Protein 5MZ6 (pdb70)

Structure (mmCIF, N/CA/C/O backbone):
data_5MZ6
#
_entry.id   5MZ6
#
_cell.length_a   1.0
_cell.length_b   1.0
_cell.length_c   1.0
_cell.angle_alpha   90.00
_cell.angle_beta   90.00
_cell.angle_gamma   90.00
#
_symmetry.space_group_name_H-M   'P 1'
#
loop_
_entity.id
_entity.type
_entity.pdbx_description
1 polymer SEParase
2 polymer 'Interactor of FizzY protein'
#
loop_
_atom_site.group_PDB
_atom_site.id
_atom_site.type_symbol
_atom_site.label_atom_id
_atom_site.label_alt_id
_atom_site.label_comp_id
_atom_site.label_asym_id
_atom_site.label_entity_id
_atom_site.label_seq_id
_atom_site.pdbx_PDB_ins_code
_atom_site.Cartn_x
_atom_site.Cartn_y
_atom_site.Cartn_z
_atom_site.occupancy
_atom_site.B_iso_or_equiv
_atom_site.auth_seq_id
_atom_site.auth_comp_id
_atom_site.auth_asym_id
_atom_site.auth_atom_id
_atom_site.pdbx_PDB_model_num
ATOM 1 N N . HIS A 1 12 ? 137.149 184.040 126.823 1.00 147.60 12 HIS 1 N 1
ATOM 2 C CA . HIS A 1 12 ? 137.162 183.276 125.584 1.00 147.60 12 HIS 1 CA 1
ATOM 3 C C . HIS A 1 12 ? 135.763 182.691 125.371 1.00 147.60 12 HIS 1 C 1
ATOM 4 O O . HIS A 1 12 ? 135.583 181.498 125.128 1.00 147.60 12 HIS 1 O 1
ATOM 11 N N . ILE A 1 13 ? 134.768 183.564 125.503 1.00 144.42 13 ILE 1 N 1
ATOM 12 C CA . ILE A 1 13 ? 133.364 183.218 125.325 1.00 144.42 13 ILE 1 CA 1
ATOM 13 C C . ILE A 1 13 ? 133.042 183.336 123.837 1.00 144.42 13 ILE 1 C 1
ATOM 14 O O . ILE A 1 13 ? 132.050 182.778 123.353 1.00 144.42 13 ILE 1 O 1
ATOM 19 N N . GLU A 1 14 ? 133.926 184.022 123.098 1.00 151.68 14 GLU 1 N 1
ATOM 20 C CA . GLU A 1 14 ? 133.645 184.411 121.716 1.00 151.68 14 GLU 1 CA 1
ATOM 21 C C . GLU A 1 14 ? 133.530 183.206 120.787 1.00 151.68 14 GLU 1 C 1
ATOM 22 O O . GLU A 1 14 ? 132.850 183.274 119.757 1.00 151.68 14 GLU 1 O 1
ATOM 28 N N . LYS A 1 15 ? 134.176 182.096 121.129 1.00 145.84 15 LYS 1 N 1
ATOM 29 C CA . LYS A 1 15 ? 134.012 180.875 120.354 1.00 145.84 15 LYS 1 CA 1
ATOM 30 C C . LYS A 1 15 ? 133.279 179.766 121.092 1.00 145.84 15 LYS 1 C 1
ATOM 31 O O . LYS A 1 15 ? 132.674 178.918 120.435 1.00 145.84 15 LYS 1 O 1
ATOM 37 N N . LEU A 1 16 ? 133.310 179.749 122.429 1.00 143.99 16 LEU 1 N 1
ATOM 38 C CA . LEU A 1 16 ? 132.558 178.749 123.181 1.00 143.99 16 LEU 1 CA 1
ATOM 39 C C . LEU A 1 16 ? 131.055 178.944 123.068 1.00 143.99 16 LEU 1 C 1
ATOM 40 O O . LEU A 1 16 ? 130.319 177.954 123.015 1.00 143.99 16 LEU 1 O 1
ATOM 45 N N . ASP A 1 17 ? 130.584 180.194 123.039 1.00 149.19 17 ASP 1 N 1
ATOM 46 C CA . ASP A 1 17 ? 129.158 180.450 122.864 1.00 149.19 17 ASP 1 CA 1
ATOM 47 C C . ASP A 1 17 ? 128.713 180.089 121.452 1.00 149.19 17 ASP 1 C 1
ATOM 48 O O . ASP A 1 17 ? 127.561 179.698 121.237 1.00 149.19 17 ASP 1 O 1
ATOM 53 N N . GLU A 1 18 ? 129.617 180.201 120.481 1.00 148.53 18 GLU 1 N 1
ATOM 54 C CA . GLU A 1 18 ? 129.334 179.680 119.150 1.00 148.53 18 GLU 1 CA 1
ATOM 55 C C . GLU A 1 18 ? 129.342 178.159 119.157 1.00 148.53 18 GLU 1 C 1
ATOM 56 O O . GLU A 1 18 ? 128.512 177.514 118.505 1.00 148.53 18 GLU 1 O 1
ATOM 62 N N . LEU A 1 19 ? 130.264 177.565 119.914 1.00 144.16 19 LEU 1 N 1
ATOM 63 C CA . LEU A 1 19 ? 130.448 176.121 119.847 1.00 144.16 19 LEU 1 CA 1
ATOM 64 C C . LEU A 1 19 ? 129.380 175.385 120.645 1.00 144.16 19 LEU 1 C 1
ATOM 65 O O . LEU A 1 19 ? 128.981 174.277 120.275 1.00 144.16 19 LEU 1 O 1
ATOM 70 N N . ARG A 1 20 ? 128.891 175.985 121.738 1.00 141.49 20 ARG 1 N 1
ATOM 71 C CA . ARG A 1 20 ? 127.801 175.348 122.475 1.00 141.49 20 ARG 1 CA 1
ATOM 72 C C . ARG A 1 20 ? 126.510 175.398 121.674 1.00 141.49 20 ARG 1 C 1
ATOM 73 O O . ARG A 1 20 ? 125.650 174.523 121.813 1.00 141.49 20 ARG 1 O 1
ATOM 81 N N . LYS A 1 21 ? 126.358 176.420 120.831 1.00 141.35 21 LYS 1 N 1
ATOM 82 C CA . LYS A 1 21 ? 125.271 176.428 119.864 1.00 141.35 21 LYS 1 CA 1
ATOM 83 C C . LYS A 1 21 ? 125.537 175.414 118.758 1.00 141.35 21 LYS 1 C 1
ATOM 84 O O . LYS A 1 21 ? 124.599 174.881 118.154 1.00 141.35 21 LYS 1 O 1
ATOM 90 N N . ASN A 1 22 ? 126.810 175.112 118.499 1.00 140.88 22 ASN 1 N 1
ATOM 91 C CA . ASN A 1 22 ? 127.150 174.177 117.434 1.00 140.88 22 ASN 1 CA 1
ATOM 92 C C . ASN A 1 22 ? 127.056 172.735 117.924 1.00 140.88 22 ASN 1 C 1
ATOM 93 O O . ASN A 1 22 ? 126.647 171.840 117.177 1.00 140.88 22 ASN 1 O 1
ATOM 98 N N . VAL A 1 23 ? 127.445 172.490 119.180 1.00 136.45 23 VAL 1 N 1
ATOM 99 C CA . VAL A 1 23 ? 127.334 171.149 119.756 1.00 136.45 23 VAL 1 CA 1
ATOM 100 C C . VAL A 1 23 ? 125.873 170.775 119.961 1.00 136.45 23 VAL 1 C 1
ATOM 101 O O . VAL A 1 23 ? 125.461 169.648 119.656 1.00 136.45 23 VAL 1 O 1
ATOM 105 N N . SER A 1 24 ? 125.064 171.723 120.453 1.00 137.36 24 SER 1 N 1
ATOM 106 C CA . SER A 1 24 ? 123.659 171.446 120.742 1.00 137.36 24 SER 1 CA 1
ATOM 107 C C . SER A 1 24 ? 122.880 171.124 119.477 1.00 137.36 24 SER 1 C 1
ATOM 108 O O . SER A 1 24 ? 122.123 170.151 119.448 1.00 137.36 24 SER 1 O 1
ATOM 111 N N . CYS A 1 25 ? 123.102 171.890 118.405 1.00 139.91 25 CYS 1 N 1
ATOM 112 C CA . CYS A 1 25 ? 122.407 171.628 117.148 1.00 139.91 25 CYS 1 CA 1
ATOM 113 C C . CYS A 1 25 ? 122.917 170.358 116.479 1.00 139.91 25 CYS 1 C 1
ATOM 114 O O . CYS A 1 25 ? 122.258 169.809 115.590 1.00 139.91 25 CYS 1 O 1
ATOM 117 N N . THR A 1 26 ? 124.093 169.878 116.886 1.00 137.77 26 THR 1 N 1
ATOM 118 C CA . THR A 1 26 ? 124.536 168.562 116.444 1.00 137.77 26 THR 1 CA 1
ATOM 119 C C . THR A 1 26 ? 123.837 167.462 117.234 1.00 137.77 26 THR 1 C 1
ATOM 120 O O . THR A 1 26 ? 123.369 166.473 116.657 1.00 137.77 26 THR 1 O 1
ATOM 124 N N . VAL A 1 27 ? 123.733 167.632 118.553 1.00 132.29 27 VAL 1 N 1
ATOM 125 C CA . VAL A 1 27 ? 123.155 166.591 119.399 1.00 132.29 27 VAL 1 CA 1
ATOM 126 C C . VAL A 1 27 ? 121.639 166.536 119.231 1.00 132.29 27 VAL 1 C 1
ATOM 127 O O . VAL A 1 27 ? 121.070 165.460 119.018 1.00 132.29 27 VAL 1 O 1
ATOM 131 N N . ILE A 1 28 ? 120.962 167.691 119.279 1.00 134.37 28 ILE 1 N 1
ATOM 132 C CA . ILE A 1 28 ? 119.519 167.678 119.044 1.00 134.37 28 ILE 1 CA 1
ATOM 133 C C . ILE A 1 28 ? 119.223 167.493 117.568 1.00 134.37 28 ILE 1 C 1
ATOM 134 O O . ILE A 1 28 ? 118.084 167.198 117.198 1.00 134.37 28 ILE 1 O 1
ATOM 139 N N . GLY A 1 29 ? 120.217 167.687 116.709 1.00 133.74 29 GLY 1 N 1
ATOM 140 C CA . GLY A 1 29 ? 120.115 167.229 115.345 1.00 133.74 29 GLY 1 CA 1
ATOM 141 C C . GLY A 1 29 ? 120.114 165.719 115.353 1.00 133.74 29 GLY 1 C 1
ATOM 142 O O . GLY A 1 29 ? 119.274 165.092 114.708 1.00 133.74 29 GLY 1 O 1
ATOM 143 N N . PHE A 1 30 ? 121.041 165.133 116.116 1.00 129.63 30 PHE 1 N 1
ATOM 144 C CA . PHE A 1 30 ? 121.155 163.679 116.182 1.00 129.63 30 PHE 1 CA 1
ATOM 145 C C . PHE A 1 30 ? 120.008 163.056 116.967 1.00 129.63 30 PHE 1 C 1
ATOM 146 O O . PHE A 1 30 ? 119.458 162.028 116.556 1.00 129.63 30 PHE 1 O 1
ATOM 154 N N . ALA A 1 31 ? 119.643 163.653 118.106 1.00 136.92 31 ALA 1 N 1
ATOM 155 C CA . ALA A 1 31 ? 118.626 163.053 118.966 1.00 136.92 31 ALA 1 CA 1
ATOM 156 C C . ALA A 1 31 ? 117.244 163.130 118.331 1.00 136.92 31 ALA 1 C 1
ATOM 157 O O . ALA A 1 31 ? 116.342 162.374 118.699 1.00 136.92 31 ALA 1 O 1
ATOM 159 N N . GLU A 1 32 ? 117.051 164.059 117.394 1.00 136.25 32 GLU 1 N 1
ATOM 160 C CA . GLU A 1 32 ? 115.833 164.048 116.594 1.00 136.25 32 GLU 1 CA 1
ATOM 161 C C . GLU A 1 32 ? 115.989 163.111 115.402 1.00 136.25 32 GLU 1 C 1
ATOM 162 O O . GLU A 1 32 ? 115.010 162.526 114.925 1.00 136.25 32 GLU 1 O 1
ATOM 168 N N . GLN A 1 33 ? 117.226 162.949 114.917 1.00 131.28 33 GLN 1 N 1
ATOM 169 C CA . GLN A 1 33 ? 117.480 162.060 113.785 1.00 131.28 33 GLN 1 CA 1
ATOM 170 C C . GLN A 1 33 ? 117.236 160.607 114.150 1.00 131.28 33 GLN 1 C 1
ATOM 171 O O . GLN A 1 33 ? 116.520 159.892 113.439 1.00 131.28 33 GLN 1 O 1
ATOM 177 N N . THR A 1 34 ? 117.823 160.149 115.249 1.00 128.39 34 THR 1 N 1
ATOM 178 C CA . THR A 1 34 ? 117.591 158.784 115.691 1.00 128.39 34 THR 1 CA 1
ATOM 179 C C . THR A 1 34 ? 116.243 158.612 116.373 1.00 128.39 34 THR 1 C 1
ATOM 180 O O . THR A 1 34 ? 115.850 157.474 116.638 1.00 128.39 34 THR 1 O 1
ATOM 184 N N . ALA A 1 35 ? 115.527 159.703 116.662 1.00 125.36 35 ALA 1 N 1
ATOM 185 C CA . ALA A 1 35 ? 114.137 159.574 117.077 1.00 125.36 35 ALA 1 CA 1
ATOM 186 C C . ALA A 1 35 ? 113.258 159.170 115.907 1.00 125.36 35 ALA 1 C 1
ATOM 187 O O . ALA A 1 35 ? 112.248 158.483 116.094 1.00 125.36 35 ALA 1 O 1
ATOM 189 N N . GLU A 1 36 ? 113.625 159.594 114.697 1.00 123.70 36 GLU 1 N 1
ATOM 190 C CA . GLU A 1 36 ? 112.852 159.218 113.521 1.00 123.70 36 GLU 1 CA 1
ATOM 191 C C . GLU A 1 36 ? 113.089 157.760 113.162 1.00 123.70 36 GLU 1 C 1
ATOM 192 O O . GLU A 1 36 ? 112.212 157.101 112.592 1.00 123.70 36 GLU 1 O 1
ATOM 198 N N . LEU A 1 37 ? 114.271 157.238 113.491 1.00 123.68 37 LEU 1 N 1
ATOM 199 C CA . LEU A 1 37 ? 114.533 155.818 113.297 1.00 123.68 37 LEU 1 CA 1
ATOM 200 C C . LEU A 1 37 ? 113.771 154.964 114.298 1.00 123.68 37 LEU 1 C 1
ATOM 201 O O . LEU A 1 37 ? 113.293 153.878 113.956 1.00 123.68 37 LEU 1 O 1
ATOM 206 N N . GLN A 1 38 ? 113.649 155.430 115.540 1.00 121.43 38 GLN 1 N 1
ATOM 207 C CA . GLN A 1 38 ? 113.059 154.579 116.564 1.00 121.43 38 GLN 1 CA 1
ATOM 208 C C . GLN A 1 38 ? 111.546 154.752 116.627 1.00 121.43 38 GLN 1 C 1
ATOM 209 O O . GLN A 1 38 ? 110.876 154.092 117.429 1.00 121.43 38 GLN 1 O 1
ATOM 215 N N . GLN A 1 39 ? 110.989 155.628 115.787 1.00 121.50 39 GLN 1 N 1
ATOM 216 C CA . GLN A 1 39 ? 109.556 155.561 115.520 1.00 121.50 39 GLN 1 CA 1
ATOM 217 C C . GLN A 1 39 ? 109.293 154.846 114.203 1.00 121.50 39 GLN 1 C 1
ATOM 218 O O . GLN A 1 39 ? 108.150 154.484 113.903 1.00 121.50 39 GLN 1 O 1
ATOM 224 N N . GLU A 1 40 ? 110.338 154.650 113.398 1.00 120.46 40 GLU 1 N 1
ATOM 225 C CA . GLU A 1 40 ? 110.189 153.893 112.161 1.00 120.46 40 GLU 1 CA 1
ATOM 226 C C . GLU A 1 40 ? 110.076 152.404 112.452 1.00 120.46 40 GLU 1 C 1
ATOM 227 O O . GLU A 1 40 ? 109.293 151.691 111.818 1.00 120.46 40 GLU 1 O 1
ATOM 229 N N . ILE A 1 41 ? 110.858 151.918 113.416 1.00 120.57 41 ILE 1 N 1
ATOM 230 C CA . ILE A 1 41 ? 110.744 150.525 113.832 1.00 120.57 41 ILE 1 CA 1
ATOM 231 C C . ILE A 1 41 ? 109.506 150.323 114.696 1.00 120.57 41 ILE 1 C 1
ATOM 232 O O . ILE A 1 41 ? 109.016 149.199 114.853 1.00 120.57 41 ILE 1 O 1
ATOM 237 N N . SER A 1 42 ? 108.996 151.402 115.294 1.00 124.45 42 SER 1 N 1
ATOM 238 C CA . SER A 1 42 ? 107.718 151.328 115.988 1.00 124.45 42 SER 1 CA 1
ATOM 239 C C . SER A 1 42 ? 106.559 151.109 115.029 1.00 124.45 42 SER 1 C 1
ATOM 240 O O . SER A 1 42 ? 105.494 150.658 115.460 1.00 124.45 42 SER 1 O 1
ATOM 243 N N . GLU A 1 43 ? 106.739 151.420 113.748 1.00 126.12 43 GLU 1 N 1
ATOM 244 C CA . GLU A 1 43 ? 105.816 151.000 112.706 1.00 126.12 43 GLU 1 CA 1
ATOM 245 C C . GLU A 1 43 ? 106.008 149.529 112.359 1.00 126.12 43 GLU 1 C 1
ATOM 246 O O . GLU A 1 43 ? 105.138 148.920 111.728 1.00 126.12 43 GLU 1 O 1
ATOM 252 N N . LEU A 1 44 ? 107.143 148.948 112.762 1.00 125.46 44 LEU 1 N 1
ATOM 253 C CA . LEU A 1 44 ? 107.422 147.552 112.445 1.00 125.46 44 LEU 1 CA 1
ATOM 254 C C . LEU A 1 44 ? 107.047 146.632 113.596 1.00 125.46 44 LEU 1 C 1
ATOM 255 O O . LEU A 1 44 ? 106.590 145.506 113.376 1.00 125.46 44 LEU 1 O 1
ATOM 260 N N . PHE A 1 45 ? 107.240 147.091 114.835 1.00 122.92 45 PHE 1 N 1
ATOM 261 C CA . PHE A 1 45 ? 107.100 146.196 115.979 1.00 122.92 45 PHE 1 CA 1
ATOM 262 C C . PHE A 1 45 ? 105.645 145.894 116.308 1.00 122.92 45 PHE 1 C 1
ATOM 263 O O . PHE A 1 45 ? 105.360 144.918 117.009 1.00 122.92 45 PHE 1 O 1
ATOM 271 N N . ILE A 1 46 ? 104.712 146.706 115.820 1.00 128.61 46 ILE 1 N 1
ATOM 272 C CA . ILE A 1 46 ? 103.322 146.271 115.823 1.00 128.61 46 ILE 1 CA 1
ATOM 273 C C . ILE A 1 46 ? 103.066 145.316 114.662 1.00 128.61 46 ILE 1 C 1
ATOM 274 O O . ILE A 1 46 ? 102.400 144.287 114.824 1.00 128.61 46 ILE 1 O 1
ATOM 279 N N . ALA A 1 47 ? 103.644 145.604 113.494 1.00 128.95 47 ALA 1 N 1
ATOM 280 C CA . ALA A 1 47 ? 103.390 144.788 112.309 1.00 128.95 47 ALA 1 CA 1
ATOM 281 C C . ALA A 1 47 ? 104.066 143.424 112.409 1.00 128.95 47 ALA 1 C 1
ATOM 282 O O . ALA A 1 47 ? 103.510 142.410 111.973 1.00 128.95 47 ALA 1 O 1
ATOM 284 N N . GLU A 1 48 ? 105.269 143.378 112.983 1.00 133.07 48 GLU 1 N 1
ATOM 285 C CA . GLU A 1 48 ? 105.988 142.111 113.071 1.00 133.07 48 GLU 1 CA 1
ATOM 286 C C . GLU A 1 48 ? 105.580 141.325 114.311 1.00 133.07 48 GLU 1 C 1
ATOM 287 O O . GLU A 1 48 ? 105.313 140.121 114.233 1.00 133.07 48 GLU 1 O 1
ATOM 293 N N . PHE A 1 49 ? 105.527 141.985 115.465 1.00 130.49 49 PHE 1 N 1
ATOM 294 C CA . PHE A 1 49 ? 105.211 141.316 116.721 1.00 130.49 49 PHE 1 CA 1
ATOM 295 C C . PHE A 1 49 ? 103.779 141.522 117.179 1.00 130.49 49 PHE 1 C 1
ATOM 296 O O . PHE A 1 49 ? 103.085 140.547 117.470 1.00 130.49 49 PHE 1 O 1
ATOM 304 N N . GLY A 1 50 ? 103.321 142.759 117.242 1.00 133.94 50 GLY 1 N 1
ATOM 305 C CA . GLY A 1 50 ? 102.046 143.080 117.848 1.00 133.94 50 GLY 1 CA 1
ATOM 306 C C . GLY A 1 50 ? 102.170 144.237 118.818 1.00 133.94 50 GLY 1 C 1
ATOM 307 O O . GLY A 1 50 ? 103.266 144.611 119.244 1.00 133.94 50 GLY 1 O 1
ATOM 308 N N . VAL A 1 51 ? 101.024 144.834 119.158 1.00 137.74 51 VAL 1 N 1
ATOM 309 C CA . VAL A 1 51 ? 101.006 145.954 120.100 1.00 137.74 51 VAL 1 CA 1
ATOM 310 C C . VAL A 1 51 ? 101.366 145.471 121.506 1.00 137.74 51 VAL 1 C 1
ATOM 311 O O . VAL A 1 51 ? 101.950 146.206 122.311 1.00 137.74 51 VAL 1 O 1
ATOM 315 N N . ASN A 1 52 ? 101.061 144.208 121.800 1.00 139.69 52 ASN 1 N 1
ATOM 316 C CA . ASN A 1 52 ? 101.458 143.545 123.033 1.00 139.69 52 ASN 1 CA 1
ATOM 317 C C . ASN A 1 52 ? 101.836 142.087 122.793 1.00 139.69 52 ASN 1 C 1
ATOM 318 O O . ASN A 1 52 ? 101.621 141.238 123.664 1.00 139.69 52 ASN 1 O 1
ATOM 323 N N . GLY A 1 53 ? 102.399 141.790 121.622 1.00 131.66 53 GLY 1 N 1
ATOM 324 C CA . GLY A 1 53 ? 102.590 140.435 121.163 1.00 131.66 53 GLY 1 CA 1
ATOM 325 C C . GLY A 1 53 ? 103.653 139.661 121.914 1.00 131.66 53 GLY 1 C 1
ATOM 326 O O . GLY A 1 53 ? 104.443 140.221 122.679 1.00 131.66 53 GLY 1 O 1
ATOM 327 N N . PRO A 1 54 ? 103.683 138.342 121.714 1.00 126.31 54 PRO 1 N 1
ATOM 328 C CA . PRO A 1 54 ? 104.673 137.506 122.399 1.00 126.31 54 PRO 1 CA 1
ATOM 329 C C . PRO A 1 54 ? 105.957 137.360 121.598 1.00 126.31 54 PRO 1 C 1
ATOM 330 O O . PRO A 1 54 ? 105.963 137.367 120.366 1.00 126.31 54 PRO 1 O 1
ATOM 334 N N . ILE A 1 55 ? 107.066 137.235 122.323 1.00 127.55 55 ILE 1 N 1
ATOM 335 C CA . ILE A 1 55 ? 108.364 136.984 121.714 1.00 127.55 55 ILE 1 CA 1
ATOM 336 C C . ILE A 1 55 ? 108.910 135.671 122.257 1.00 127.55 55 ILE 1 C 1
ATOM 337 O O . ILE A 1 55 ? 108.593 135.257 123.377 1.00 127.55 55 ILE 1 O 1
ATOM 342 N N . ASP A 1 56 ? 109.725 135.008 121.444 1.00 135.07 56 ASP 1 N 1
ATOM 343 C CA . ASP A 1 56 ? 110.283 133.711 121.802 1.00 135.07 56 ASP 1 CA 1
ATOM 344 C C . ASP A 1 56 ? 111.584 133.517 121.038 1.00 135.07 56 ASP 1 C 1
ATOM 345 O O . ASP A 1 56 ? 112.129 134.458 120.459 1.00 135.07 56 ASP 1 O 1
ATOM 350 N N . MET A 1 57 ? 112.074 132.278 121.044 1.00 133.10 57 MET 1 N 1
ATOM 351 C CA . MET A 1 57 ? 113.308 131.953 120.341 1.00 133.10 57 MET 1 CA 1
ATOM 352 C C . MET A 1 57 ? 113.074 131.962 118.835 1.00 133.10 57 MET 1 C 1
ATOM 353 O O . MET A 1 57 ? 113.975 132.304 118.063 1.00 133.10 57 MET 1 O 1
ATOM 358 N N . ASN A 1 58 ? 111.863 131.628 118.403 1.00 134.96 58 ASN 1 N 1
ATOM 359 C CA . ASN A 1 58 ? 111.505 131.771 117.000 1.00 134.96 58 ASN 1 CA 1
ATOM 360 C C . ASN A 1 58 ? 110.913 133.132 116.671 1.00 134.96 58 ASN 1 C 1
ATOM 361 O O . ASN A 1 58 ? 110.325 133.292 115.598 1.00 134.96 58 ASN 1 O 1
ATOM 366 N N . SER A 1 59 ? 111.049 134.112 117.561 1.00 129.24 59 SER 1 N 1
ATOM 367 C CA . SER A 1 59 ? 110.861 135.503 117.180 1.00 129.24 59 SER 1 CA 1
ATOM 368 C C . SER A 1 59 ? 112.133 136.117 116.621 1.00 129.24 59 SER 1 C 1
ATOM 369 O O . SER A 1 59 ? 112.133 137.301 116.271 1.00 129.24 59 SER 1 O 1
ATOM 372 N N . LEU A 1 60 ? 113.209 135.338 116.526 1.00 123.66 60 LEU 1 N 1
ATOM 373 C CA . LEU A 1 60 ? 114.469 135.872 116.034 1.00 123.66 60 LEU 1 CA 1
ATOM 374 C C . LEU A 1 60 ? 114.444 135.986 114.521 1.00 123.66 60 LEU 1 C 1
ATOM 375 O O . LEU A 1 60 ? 115.073 136.881 113.947 1.00 123.66 60 LEU 1 O 1
ATOM 380 N N . SER A 1 61 ? 113.727 135.074 113.857 1.00 124.97 61 SER 1 N 1
ATOM 381 C CA . SER A 1 61 ? 113.552 135.173 112.412 1.00 124.97 61 SER 1 CA 1
ATOM 382 C C . SER A 1 61 ? 112.747 136.411 112.044 1.00 124.97 61 SER 1 C 1
ATOM 383 O O . SER A 1 61 ? 112.901 136.959 110.947 1.00 124.97 61 SER 1 O 1
ATOM 386 N N . LYS A 1 62 ? 111.886 136.866 112.954 1.00 128.24 62 LYS 1 N 1
ATOM 387 C CA . LYS A 1 62 ? 111.249 138.161 112.773 1.00 128.24 62 LYS 1 CA 1
ATOM 388 C C . LYS A 1 62 ? 112.255 139.292 112.927 1.00 128.24 62 LYS 1 C 1
ATOM 389 O O . LYS A 1 62 ? 112.272 140.218 112.115 1.00 128.24 62 LYS 1 O 1
ATOM 395 N N . LEU A 1 63 ? 113.145 139.206 113.924 1.00 123.54 63 LEU 1 N 1
ATOM 396 C CA . LEU A 1 63 ? 114.055 140.318 114.207 1.00 123.54 63 LEU 1 CA 1
ATOM 397 C C . LEU A 1 63 ? 115.133 140.466 113.139 1.00 123.54 63 LEU 1 C 1
ATOM 398 O O . LEU A 1 63 ? 115.804 141.501 113.071 1.00 123.54 63 LEU 1 O 1
ATOM 403 N N . ALA A 1 64 ? 115.313 139.450 112.295 1.00 126.86 64 ALA 1 N 1
ATOM 404 C CA . ALA A 1 64 ? 116.145 139.625 111.112 1.00 126.86 64 ALA 1 CA 1
ATOM 405 C C . ALA A 1 64 ? 115.469 140.542 110.100 1.00 126.86 64 ALA 1 C 1
ATOM 406 O O . ALA A 1 64 ? 116.143 141.190 109.291 1.00 126.86 64 ALA 1 O 1
ATOM 408 N N . ARG A 1 65 ? 114.136 140.609 110.126 1.00 127.06 65 ARG 1 N 1
ATOM 409 C CA . ARG A 1 65 ? 113.437 141.486 109.195 1.00 127.06 65 ARG 1 CA 1
ATOM 410 C C . ARG A 1 65 ? 113.500 142.936 109.649 1.00 127.06 65 ARG 1 C 1
ATOM 411 O O . ARG A 1 65 ? 113.625 143.841 108.818 1.00 127.06 65 ARG 1 O 1
ATOM 419 N N . ILE A 1 66 ? 113.411 143.182 110.962 1.00 122.88 66 ILE 1 N 1
ATOM 420 C CA . ILE A 1 66 ? 113.374 144.563 111.442 1.00 122.88 66 ILE 1 CA 1
ATOM 421 C C . ILE A 1 66 ? 114.728 145.229 111.255 1.00 122.88 66 ILE 1 C 1
ATOM 422 O O . ILE A 1 66 ? 114.808 146.375 110.797 1.00 122.88 66 ILE 1 O 1
ATOM 427 N N . THR A 1 67 ? 115.810 144.498 111.538 1.00 126.28 67 THR 1 N 1
ATOM 428 C CA . THR A 1 67 ? 117.162 144.998 111.295 1.00 126.28 67 THR 1 CA 1
ATOM 429 C C . THR A 1 67 ? 117.389 145.263 109.806 1.00 126.28 67 THR 1 C 1
ATOM 430 O O . THR A 1 67 ? 118.126 146.181 109.426 1.00 126.28 67 THR 1 O 1
ATOM 434 N N . SER A 1 68 ? 116.704 144.505 108.949 1.00 128.89 68 SER 1 N 1
ATOM 435 C CA . SER A 1 68 ? 116.740 144.770 107.517 1.00 128.89 68 SER 1 CA 1
ATOM 436 C C . SER A 1 68 ? 115.994 146.057 107.170 1.00 128.89 68 SER 1 C 1
ATOM 437 O O . SER A 1 68 ? 116.483 146.878 106.388 1.00 128.89 68 SER 1 O 1
ATOM 440 N N . TYR A 1 69 ? 114.805 146.258 107.748 1.00 127.48 69 TYR 1 N 1
ATOM 441 C CA . TYR A 1 69 ? 114.064 147.487 107.466 1.00 127.48 69 TYR 1 CA 1
ATOM 442 C C . TYR A 1 69 ? 114.553 148.644 108.328 1.00 127.48 69 TYR 1 C 1
ATOM 443 O O . TYR A 1 69 ? 114.120 149.788 108.148 1.00 127.48 69 TYR 1 O 1
ATOM 452 N N . TYR A 1 70 ? 115.442 148.364 109.283 1.00 125.53 70 TYR 1 N 1
ATOM 453 C CA . TYR A 1 70 ? 116.134 149.434 109.992 1.00 125.53 70 TYR 1 CA 1
ATOM 454 C C . TYR A 1 70 ? 117.246 150.033 109.144 1.00 125.53 70 TYR 1 C 1
ATOM 455 O O . TYR A 1 70 ? 117.353 151.259 109.026 1.00 125.53 70 TYR 1 O 1
ATOM 464 N N . ALA A 1 71 ? 118.089 149.185 108.555 1.00 127.79 71 ALA 1 N 1
ATOM 465 C CA . ALA A 1 71 ? 119.202 149.686 107.757 1.00 127.79 71 ALA 1 CA 1
ATOM 466 C C . ALA A 1 71 ? 118.725 150.242 106.422 1.00 127.79 71 ALA 1 C 1
ATOM 467 O O . ALA A 1 71 ? 119.282 151.222 105.917 1.00 127.79 71 ALA 1 O 1
ATOM 469 N N . SER A 1 72 ? 117.688 149.636 105.838 1.00 134.12 72 SER 1 N 1
ATOM 470 C CA . SER A 1 72 ? 117.242 150.048 104.510 1.00 134.12 72 SER 1 CA 1
ATOM 471 C C . SER A 1 72 ? 116.319 151.259 104.572 1.00 134.12 72 SER 1 C 1
ATOM 472 O O . SER A 1 72 ? 115.820 151.718 103.539 1.00 134.12 72 SER 1 O 1
ATOM 475 N N . SER A 1 73 ? 116.059 151.775 105.769 1.00 136.15 73 SER 1 N 1
ATOM 476 C CA . SER A 1 73 ? 115.322 153.022 105.895 1.00 136.15 73 SER 1 CA 1
ATOM 477 C C . SER A 1 73 ? 116.181 154.190 105.428 1.00 136.15 73 SER 1 C 1
ATOM 478 O O . SER A 1 73 ? 117.412 154.103 105.395 1.00 136.15 73 SER 1 O 1
ATOM 481 N N . GLU A 1 74 ? 115.523 155.293 105.070 1.00 139.30 74 GLU 1 N 1
ATOM 482 C CA . GLU A 1 74 ? 116.201 156.467 104.530 1.00 139.30 74 GLU 1 CA 1
ATOM 483 C C . GLU A 1 74 ? 117.033 157.196 105.580 1.00 139.30 74 GLU 1 C 1
ATOM 484 O O . GLU A 1 74 ? 117.944 157.957 105.238 1.00 139.30 74 GLU 1 O 1
ATOM 490 N N . TYR A 1 75 ? 116.731 156.972 106.860 1.00 136.60 75 TYR 1 N 1
ATOM 491 C CA . TYR A 1 75 ? 117.340 157.780 107.907 1.00 136.60 75 TYR 1 CA 1
ATOM 492 C C . TYR A 1 75 ? 118.648 157.186 108.415 1.00 136.60 75 TYR 1 C 1
ATOM 493 O O . TYR A 1 75 ? 119.401 157.875 109.112 1.00 136.60 75 TYR 1 O 1
ATOM 502 N N . PHE A 1 76 ? 118.931 155.919 108.097 1.00 131.72 76 PHE 1 N 1
ATOM 503 C CA . PHE A 1 76 ? 120.054 155.228 108.731 1.00 131.72 76 PHE 1 CA 1
ATOM 504 C C . PHE A 1 76 ? 121.393 155.742 108.220 1.00 131.72 76 PHE 1 C 1
ATOM 505 O O . PHE A 1 76 ? 122.377 155.791 108.966 1.00 131.72 76 PHE 1 O 1
ATOM 513 N N . GLN A 1 77 ? 121.456 156.131 106.949 1.00 140.38 77 GLN 1 N 1
ATOM 514 C CA . GLN A 1 77 ? 122.690 156.723 106.449 1.00 140.38 77 GLN 1 CA 1
ATOM 515 C C . GLN A 1 77 ? 122.795 158.186 106.865 1.00 140.38 77 GLN 1 C 1
ATOM 516 O O . GLN A 1 77 ? 123.894 158.753 106.885 1.00 140.38 77 GLN 1 O 1
ATOM 522 N N . GLY A 1 78 ? 121.669 158.795 107.246 1.00 137.31 78 GLY 1 N 1
ATOM 523 C CA . GLY A 1 78 ? 121.673 160.200 107.617 1.00 137.31 78 GLY 1 CA 1
ATOM 524 C C . GLY A 1 78 ? 122.379 160.488 108.928 1.00 137.31 78 GLY 1 C 1
ATOM 525 O O . GLY A 1 78 ? 122.800 161.621 109.170 1.00 137.31 78 GLY 1 O 1
ATOM 526 N N . LEU A 1 79 ? 122.533 159.475 109.784 1.00 134.07 79 LEU 1 N 1
ATOM 527 C CA . LEU A 1 79 ? 123.210 159.694 111.057 1.00 134.07 79 LEU 1 CA 1
ATOM 528 C C . LEU A 1 79 ? 124.724 159.697 110.909 1.00 134.07 79 LEU 1 C 1
ATOM 529 O O . LEU A 1 79 ? 125.423 160.003 111.881 1.00 134.07 79 LEU 1 O 1
ATOM 534 N N . ALA A 1 80 ? 125.242 159.338 109.731 1.00 136.21 80 ALA 1 N 1
ATOM 535 C CA . ALA A 1 80 ? 126.687 159.310 109.532 1.00 136.21 80 ALA 1 CA 1
ATOM 536 C C . ALA A 1 80 ? 127.278 160.709 109.538 1.00 136.21 80 ALA 1 C 1
ATOM 537 O O . ALA A 1 80 ? 128.436 160.892 109.929 1.00 136.21 80 ALA 1 O 1
ATOM 539 N N . LYS A 1 81 ? 126.503 161.706 109.113 1.00 133.97 81 LYS 1 N 1
ATOM 540 C CA . LYS A 1 81 ? 127.002 163.073 109.138 1.00 133.97 81 LYS 1 CA 1
ATOM 541 C C . LYS A 1 81 ? 126.972 163.634 110.555 1.00 133.97 81 LYS 1 C 1
ATOM 542 O O . LYS A 1 81 ? 127.832 164.439 110.928 1.00 133.97 81 LYS 1 O 1
ATOM 548 N N . TYR A 1 82 ? 126.012 163.190 111.371 1.00 130.12 82 TYR 1 N 1
ATOM 549 C CA . TYR A 1 82 ? 125.969 163.619 112.766 1.00 130.12 82 TYR 1 CA 1
ATOM 550 C C . TYR A 1 82 ? 127.097 162.993 113.570 1.00 130.12 82 TYR 1 C 1
ATOM 551 O O . TYR A 1 82 ? 127.509 163.535 114.601 1.00 130.12 82 TYR 1 O 1
ATOM 560 N N . GLN A 1 83 ? 127.600 161.843 113.120 1.00 131.41 83 GLN 1 N 1
ATOM 561 C CA . GLN A 1 83 ? 128.693 161.184 113.825 1.00 131.41 83 GLN 1 CA 1
ATOM 562 C C . GLN A 1 83 ? 130.000 161.944 113.652 1.00 131.41 83 GLN 1 C 1
ATOM 563 O O . GLN A 1 83 ? 130.725 162.187 114.624 1.00 131.41 83 GLN 1 O 1
ATOM 569 N N . ARG A 1 84 ? 130.321 162.330 112.419 1.00 134.04 84 ARG 1 N 1
ATOM 570 C CA . ARG A 1 84 ? 131.582 163.019 112.177 1.00 134.04 84 ARG 1 CA 1
ATOM 571 C C . ARG A 1 84 ? 131.512 164.477 112.610 1.00 134.04 84 ARG 1 C 1
ATOM 572 O O . ARG A 1 84 ? 132.543 165.101 112.881 1.00 134.04 84 ARG 1 O 1
ATOM 580 N N . THR A 1 85 ? 130.302 165.040 112.678 1.00 133.66 85 THR 1 N 1
ATOM 581 C CA . THR A 1 85 ? 130.160 166.417 113.137 1.00 133.66 85 THR 1 CA 1
ATOM 582 C C . THR A 1 85 ? 130.467 166.519 114.623 1.00 133.66 85 THR 1 C 1
ATOM 583 O O . THR A 1 85 ? 131.259 167.366 115.048 1.00 133.66 85 THR 1 O 1
ATOM 587 N N . ALA A 1 86 ? 129.878 165.627 115.423 1.00 131.28 86 ALA 1 N 1
ATOM 588 C CA . ALA A 1 86 ? 130.120 165.641 116.860 1.00 131.28 86 ALA 1 CA 1
ATOM 589 C C . ALA A 1 86 ? 131.513 165.141 117.205 1.00 131.28 86 ALA 1 C 1
ATOM 590 O O . ALA A 1 86 ? 131.996 165.387 118.315 1.00 131.28 86 ALA 1 O 1
ATOM 592 N N . CYS A 1 87 ? 132.163 164.425 116.286 1.00 136.65 87 CYS 1 N 1
ATOM 593 C CA . CYS A 1 87 ? 133.553 164.053 116.510 1.00 136.65 87 CYS 1 CA 1
ATOM 594 C C . CYS A 1 87 ? 134.455 165.275 116.448 1.00 136.65 87 CYS 1 C 1
ATOM 595 O O . CYS A 1 87 ? 135.338 165.443 117.296 1.00 136.65 87 CYS 1 O 1
ATOM 598 N N . LYS A 1 88 ? 134.238 166.146 115.457 1.00 137.72 88 LYS 1 N 1
ATOM 599 C CA . LYS A 1 88 ? 134.978 167.403 115.392 1.00 137.72 88 LYS 1 CA 1
ATOM 600 C C . LYS A 1 88 ? 134.596 168.316 116.548 1.00 137.72 88 LYS 1 C 1
ATOM 601 O O . LYS A 1 88 ? 135.427 169.083 117.047 1.00 137.72 88 LYS 1 O 1
ATOM 607 N N . MET A 1 89 ? 133.348 168.213 117.017 1.00 137.86 89 MET 1 N 1
ATOM 608 C CA . MET A 1 89 ? 132.930 168.971 118.191 1.00 137.86 89 MET 1 CA 1
ATOM 609 C C . MET A 1 89 ? 133.578 168.438 119.461 1.00 137.86 89 MET 1 C 1
ATOM 610 O O . MET A 1 89 ? 133.573 169.115 120.491 1.00 137.86 89 MET 1 O 1
ATOM 615 N N . PHE A 1 90 ? 134.108 167.214 119.423 1.00 133.99 90 PHE 1 N 1
ATOM 616 C CA . PHE A 1 90 ? 134.931 166.743 120.530 1.00 133.99 90 PHE 1 CA 1
ATOM 617 C C . PHE A 1 90 ? 136.372 167.217 120.387 1.00 133.99 90 PHE 1 C 1
ATOM 618 O O . PHE A 1 90 ? 137.024 167.547 121.384 1.00 133.99 90 PHE 1 O 1
ATOM 626 N N . ILE A 1 91 ? 136.891 167.237 119.155 1.00 138.65 91 ILE 1 N 1
ATOM 627 C CA . ILE A 1 91 ? 138.276 167.646 118.930 1.00 138.65 91 ILE 1 CA 1
ATOM 628 C C . ILE A 1 91 ? 138.432 169.140 119.170 1.00 138.65 91 ILE 1 C 1
ATOM 629 O O . ILE A 1 91 ? 139.418 169.592 119.765 1.00 138.65 91 ILE 1 O 1
ATOM 634 N N . THR A 1 92 ? 137.447 169.927 118.737 1.00 140.07 92 THR 1 N 1
ATOM 635 C CA . THR A 1 92 ? 137.523 171.369 118.931 1.00 140.07 92 THR 1 CA 1
ATOM 636 C C . THR A 1 92 ? 137.232 171.730 120.385 1.00 140.07 92 THR 1 C 1
ATOM 637 O O . THR A 1 92 ? 137.654 172.785 120.873 1.00 140.07 92 THR 1 O 1
ATOM 641 N N . TRP A 1 93 ? 136.553 170.839 121.109 1.00 135.64 93 TRP 1 N 1
ATOM 642 C CA . TRP A 1 93 ? 136.313 171.067 122.530 1.00 135.64 93 TRP 1 CA 1
ATOM 643 C C . TRP A 1 93 ? 137.579 170.903 123.353 1.00 135.64 93 TRP 1 C 1
ATOM 644 O O . TRP A 1 93 ? 137.856 171.713 124.242 1.00 135.64 93 TRP 1 O 1
ATOM 655 N N . GLN A 1 94 ? 138.361 169.856 123.080 1.00 138.28 94 GLN 1 N 1
ATOM 656 C CA . GLN A 1 94 ? 139.543 169.598 123.896 1.00 138.28 94 GLN 1 CA 1
ATOM 657 C C . GLN A 1 94 ? 140.646 170.613 123.620 1.00 138.28 94 GLN 1 C 1
ATOM 658 O O . GLN A 1 94 ? 141.557 170.786 124.437 1.00 138.28 94 GLN 1 O 1
ATOM 664 N N . THR A 1 95 ? 140.584 171.291 122.474 1.00 138.13 95 THR 1 N 1
ATOM 665 C CA . THR A 1 95 ? 141.440 172.451 122.264 1.00 138.13 95 THR 1 CA 1
ATOM 666 C C . THR A 1 95 ? 140.981 173.621 123.125 1.00 138.13 95 THR 1 C 1
ATOM 667 O O . THR A 1 95 ? 141.793 174.264 123.799 1.00 138.13 95 THR 1 O 1
ATOM 671 N N . LEU A 1 96 ? 139.679 173.894 123.139 1.00 136.83 96 LEU 1 N 1
ATOM 672 C CA . LEU A 1 96 ? 139.111 174.985 123.919 1.00 136.83 96 LEU 1 CA 1
ATOM 673 C C . LEU A 1 96 ? 138.727 174.571 125.333 1.00 136.83 96 LEU 1 C 1
ATOM 674 O O . LEU A 1 96 ? 138.031 175.328 126.016 1.00 136.83 96 LEU 1 O 1
ATOM 679 N N . ARG A 1 97 ? 139.152 173.387 125.780 1.00 135.94 97 ARG 1 N 1
ATOM 680 C CA . ARG A 1 97 ? 138.842 172.942 127.135 1.00 135.94 97 ARG 1 CA 1
ATOM 681 C C . ARG A 1 97 ? 139.622 173.745 128.167 1.00 135.94 97 ARG 1 C 1
ATOM 682 O O . ARG A 1 97 ? 139.155 173.940 129.296 1.00 135.94 97 ARG 1 O 1
ATOM 690 N N . LYS A 1 98 ? 140.819 174.204 127.795 1.00 143.04 98 LYS 1 N 1
ATOM 691 C CA . LYS A 1 98 ? 141.654 174.983 128.703 1.00 143.04 98 LYS 1 CA 1
ATOM 692 C C . LYS A 1 98 ? 141.004 176.318 129.039 1.00 143.04 98 LYS 1 C 1
ATOM 693 O O . LYS A 1 98 ? 140.967 176.727 130.204 1.00 143.04 98 LYS 1 O 1
ATOM 699 N N . GLU A 1 99 ? 140.467 177.003 128.028 1.00 144.91 99 GLU 1 N 1
ATOM 700 C CA . GLU A 1 99 ? 139.849 178.304 128.256 1.00 144.91 99 GLU 1 CA 1
ATOM 701 C C . GLU A 1 99 ? 138.515 178.164 128.976 1.00 144.91 99 GLU 1 C 1
ATOM 702 O O . GLU A 1 99 ? 138.097 179.065 129.712 1.00 144.91 99 GLU 1 O 1
ATOM 708 N N . ALA A 1 100 ? 137.829 177.037 128.773 1.00 142.32 100 ALA 1 N 1
ATOM 709 C CA . ALA A 1 100 ? 136.555 176.812 129.447 1.00 142.32 100 ALA 1 CA 1
ATOM 710 C C . ALA A 1 100 ? 136.757 176.561 130.935 1.00 142.32 100 ALA 1 C 1
ATOM 711 O O . ALA A 1 100 ? 135.895 176.889 131.758 1.00 142.32 100 ALA 1 O 1
ATOM 713 N N . MET A 1 101 ? 137.896 175.970 131.297 1.00 147.58 101 MET 1 N 1
ATOM 714 C CA . MET A 1 101 ? 138.236 175.818 132.707 1.00 147.58 101 MET 1 CA 1
ATOM 715 C C . MET A 1 101 ? 138.632 177.151 133.325 1.00 147.58 101 MET 1 C 1
ATOM 716 O O . MET A 1 101 ? 138.397 177.391 134.515 1.00 147.58 101 MET 1 O 1
ATOM 721 N N . GLU A 1 102 ? 139.231 178.038 132.528 1.00 151.32 102 GLU 1 N 1
ATOM 722 C CA . GLU A 1 102 ? 139.762 179.280 133.079 1.00 151.32 102 GLU 1 CA 1
ATOM 723 C C . GLU A 1 102 ? 138.715 180.387 133.096 1.00 151.32 102 GLU 1 C 1
ATOM 724 O O . GLU A 1 102 ? 139.047 181.558 133.313 1.00 151.32 102 GLU 1 O 1
ATOM 730 N N . CYS A 1 103 ? 137.449 180.042 132.847 1.00 151.33 103 CYS 1 N 1
ATOM 731 C CA . CYS A 1 103 ? 136.378 181.030 132.935 1.00 151.33 103 CYS 1 CA 1
ATOM 732 C C . CYS A 1 103 ? 136.152 181.464 134.379 1.00 151.33 103 CYS 1 C 1
ATOM 733 O O . CYS A 1 103 ? 136.081 182.664 134.670 1.00 151.33 103 CYS 1 O 1
ATOM 736 N N . ARG A 1 104 ? 136.021 180.485 135.286 1.00 147.98 104 ARG 1 N 1
ATOM 737 C CA . ARG A 1 104 ? 135.960 180.683 136.742 1.00 147.98 104 ARG 1 CA 1
ATOM 738 C C . ARG A 1 104 ? 134.791 181.572 137.161 1.00 147.98 104 ARG 1 C 1
ATOM 739 O O . ARG A 1 104 ? 134.868 182.319 138.139 1.00 147.98 104 ARG 1 O 1
ATOM 741 N N . SER A 1 105 ? 133.696 181.492 136.411 1.00 147.78 105 SER 1 N 1
ATOM 742 C CA . SER A 1 105 ? 132.503 182.281 136.673 1.00 147.78 105 SER 1 CA 1
ATOM 743 C C . SER A 1 105 ? 131.302 181.354 136.768 1.00 147.78 105 SER 1 C 1
ATOM 744 O O . SER A 1 105 ? 131.431 180.128 136.763 1.00 147.78 105 SER 1 O 1
ATOM 747 N N . LYS A 1 106 ? 130.118 181.956 136.867 1.00 147.83 106 LYS 1 N 1
ATOM 748 C CA . LYS A 1 106 ? 128.897 181.166 136.815 1.00 147.83 106 LYS 1 CA 1
ATOM 749 C C . LYS A 1 106 ? 128.354 181.065 135.400 1.00 147.83 106 LYS 1 C 1
ATOM 750 O O . LYS A 1 106 ? 127.283 180.483 135.192 1.00 147.83 106 LYS 1 O 1
ATOM 756 N N . ASP A 1 107 ? 129.077 181.612 134.424 1.00 148.68 107 ASP 1 N 1
ATOM 757 C CA . ASP A 1 107 ? 128.850 181.313 133.018 1.00 148.68 107 ASP 1 CA 1
ATOM 758 C C . ASP A 1 107 ? 129.462 179.972 132.629 1.00 148.68 107 ASP 1 C 1
ATOM 759 O O . ASP A 1 107 ? 129.243 179.492 131.512 1.00 148.68 107 ASP 1 O 1
ATOM 764 N N . ARG A 1 108 ? 130.227 179.360 133.534 1.00 142.15 108 ARG 1 N 1
ATOM 765 C CA . ARG A 1 108 ? 130.573 177.949 133.451 1.00 142.15 108 ARG 1 CA 1
ATOM 766 C C . ARG A 1 108 ? 129.339 177.049 133.472 1.00 142.15 108 ARG 1 C 1
ATOM 767 O O . ARG A 1 108 ? 129.361 175.970 132.871 1.00 142.15 108 ARG 1 O 1
ATOM 775 N N . GLU A 1 109 ? 128.256 177.483 134.122 1.00 143.05 109 GLU 1 N 1
ATOM 776 C CA . GLU A 1 109 ? 127.043 176.676 134.183 1.00 143.05 109 GLU 1 CA 1
ATOM 777 C C . GLU A 1 109 ? 126.325 176.620 132.840 1.00 143.05 109 GLU 1 C 1
ATOM 778 O O . GLU A 1 109 ? 125.660 175.622 132.541 1.00 143.05 109 GLU 1 O 1
ATOM 784 N N . ILE A 1 110 ? 126.432 177.671 132.025 1.00 141.00 110 ILE 1 N 1
ATOM 785 C CA . ILE A 1 110 ? 125.902 177.591 130.667 1.00 141.00 110 ILE 1 CA 1
ATOM 786 C C . ILE A 1 110 ? 126.955 176.994 129.738 1.00 141.00 110 ILE 1 C 1
ATOM 787 O O . ILE A 1 110 ? 126.668 176.623 128.593 1.00 141.00 110 ILE 1 O 1
ATOM 792 N N . PHE A 1 111 ? 128.187 176.877 130.226 1.00 137.84 111 PHE 1 N 1
ATOM 793 C CA . PHE A 1 111 ? 129.217 176.098 129.555 1.00 137.84 111 PHE 1 CA 1
ATOM 794 C C . PHE A 1 111 ? 129.229 174.647 130.004 1.00 137.84 111 PHE 1 C 1
ATOM 795 O O . PHE A 1 111 ? 130.034 173.863 129.492 1.00 137.84 111 PHE 1 O 1
ATOM 803 N N . ALA A 1 112 ? 128.370 174.276 130.957 1.00 128.94 112 ALA 1 N 1
ATOM 804 C CA . ALA A 1 112 ? 128.317 172.891 131.409 1.00 128.94 112 ALA 1 CA 1
ATOM 805 C C . ALA A 1 112 ? 127.711 171.995 130.344 1.00 128.94 112 ALA 1 C 1
ATOM 806 O O . ALA A 1 112 ? 128.042 170.809 130.250 1.00 128.94 112 ALA 1 O 1
ATOM 808 N N . SER A 1 113 ? 126.839 172.555 129.513 1.00 128.87 113 SER 1 N 1
ATOM 809 C CA . SER A 1 113 ? 126.160 171.777 128.492 1.00 128.87 113 SER 1 CA 1
ATOM 810 C C . SER A 1 113 ? 126.981 171.684 127.214 1.00 128.87 113 SER 1 C 1
ATOM 811 O O . SER A 1 113 ? 126.431 171.404 126.148 1.00 128.87 113 SER 1 O 1
ATOM 814 N N . ILE A 1 114 ? 128.283 171.943 127.274 1.00 128.64 114 ILE 1 N 1
ATOM 815 C CA . ILE A 1 114 ? 129.118 171.686 126.106 1.00 128.64 114 ILE 1 CA 1
ATOM 816 C C . ILE A 1 114 ? 129.579 170.231 126.050 1.00 128.64 114 ILE 1 C 1
ATOM 817 O O . ILE A 1 114 ? 129.493 169.626 124.969 1.00 128.64 114 ILE 1 O 1
ATOM 822 N N . PRO A 1 115 ? 130.067 169.590 127.161 1.00 121.28 115 PRO 1 N 1
ATOM 823 C CA . PRO A 1 115 ? 130.293 168.144 127.061 1.00 121.28 115 PRO 1 CA 1
ATOM 824 C C . PRO A 1 115 ? 129.065 167.329 127.426 1.00 121.28 115 PRO 1 C 1
ATOM 825 O O . PRO A 1 115 ? 128.959 166.172 127.020 1.00 121.28 115 PRO 1 O 1
ATOM 829 N N . ALA A 1 116 ? 128.136 167.918 128.188 1.00 121.85 116 ALA 1 N 1
ATOM 830 C CA . ALA A 1 116 ? 126.963 167.178 128.640 1.00 121.85 116 ALA 1 CA 1
ATOM 831 C C . ALA A 1 116 ? 126.020 166.882 127.485 1.00 121.85 116 ALA 1 C 1
ATOM 832 O O . ALA A 1 116 ? 125.291 165.886 127.512 1.00 121.85 116 ALA 1 O 1
ATOM 834 N N . LYS A 1 117 ? 126.009 167.739 126.466 1.00 124.04 117 LYS 1 N 1
ATOM 835 C CA . LYS A 1 117 ? 125.347 167.367 125.224 1.00 124.04 117 LYS 1 CA 1
ATOM 836 C C . LYS A 1 117 ? 126.090 166.244 124.518 1.00 124.04 117 LYS 1 C 1
ATOM 837 O O . LYS A 1 117 ? 125.451 165.323 124.004 1.00 124.04 117 LYS 1 O 1
ATOM 843 N N . LEU A 1 118 ? 127.423 166.291 124.488 1.00 117.50 118 LEU 1 N 1
ATOM 844 C CA . LEU A 1 118 ? 128.216 165.206 123.920 1.00 117.50 118 LEU 1 CA 1
ATOM 845 C C . LEU A 1 118 ? 128.188 163.958 124.787 1.00 117.50 118 LEU 1 C 1
ATOM 846 O O . LEU A 1 118 ? 128.335 162.846 124.271 1.00 117.50 118 LEU 1 O 1
ATOM 851 N N . CYS A 1 119 ? 128.009 164.129 126.098 1.00 117.04 119 CYS 1 N 1
ATOM 852 C CA . CYS A 1 119 ? 127.866 162.985 126.991 1.00 117.04 119 CYS 1 CA 1
ATOM 853 C C . CYS A 1 119 ? 126.577 162.233 126.701 1.00 117.04 119 CYS 1 C 1
ATOM 854 O O . CYS A 1 119 ? 126.488 161.022 126.913 1.00 117.04 119 CYS 1 O 1
ATOM 857 N N . PHE A 1 120 ? 125.561 162.931 126.202 1.00 118.30 120 PHE 1 N 1
ATOM 858 C CA . PHE A 1 120 ? 124.418 162.206 125.673 1.00 118.30 120 PHE 1 CA 1
ATOM 859 C C . PHE A 1 120 ? 124.769 161.516 124.368 1.00 118.30 120 PHE 1 C 1
ATOM 860 O O . PHE A 1 120 ? 124.241 160.441 124.071 1.00 118.30 120 PHE 1 O 1
ATOM 868 N N . PHE A 1 121 ? 125.649 162.122 123.570 1.00 114.50 121 PHE 1 N 1
ATOM 869 C CA . PHE A 1 121 ? 125.888 161.607 122.228 1.00 114.50 121 PHE 1 CA 1
ATOM 870 C C . PHE A 1 121 ? 126.670 160.305 122.254 1.00 114.50 121 PHE 1 C 1
ATOM 871 O O . PHE A 1 121 ? 126.237 159.305 121.675 1.00 114.50 121 PHE 1 O 1
ATOM 879 N N . TYR A 1 122 ? 127.818 160.290 122.926 1.00 117.48 122 TYR 1 N 1
ATOM 880 C CA . TYR A 1 122 ? 128.711 159.146 122.792 1.00 117.48 122 TYR 1 CA 1
ATOM 881 C C . TYR A 1 122 ? 128.267 157.980 123.665 1.00 117.48 122 TYR 1 C 1
ATOM 882 O O . TYR A 1 122 ? 128.598 156.826 123.379 1.00 117.48 122 TYR 1 O 1
ATOM 891 N N . PHE A 1 123 ? 127.526 158.253 124.740 1.00 112.55 123 PHE 1 N 1
ATOM 892 C CA . PHE A 1 123 ? 126.982 157.154 125.533 1.00 112.55 123 PHE 1 CA 1
ATOM 893 C C . PHE A 1 123 ? 125.827 156.471 124.813 1.00 112.55 123 PHE 1 C 1
ATOM 894 O O . PHE A 1 123 ? 125.748 155.239 124.780 1.00 112.55 123 PHE 1 O 1
ATOM 902 N N . TYR A 1 124 ? 124.918 157.254 124.227 1.00 118.31 124 TYR 1 N 1
ATOM 903 C CA . TYR A 1 124 ? 123.784 156.661 123.522 1.00 118.31 124 TYR 1 CA 1
ATOM 904 C C . TYR A 1 124 ? 124.237 155.980 122.240 1.00 118.31 124 TYR 1 C 1
ATOM 905 O O . TYR A 1 124 ? 123.659 154.971 121.822 1.00 118.31 124 TYR 1 O 1
ATOM 914 N N . ASN A 1 125 ? 125.276 156.513 121.605 1.00 115.89 125 ASN 1 N 1
ATOM 915 C CA . ASN A 1 125 ? 125.883 155.811 120.487 1.00 115.89 125 ASN 1 CA 1
ATOM 916 C C . ASN A 1 125 ? 126.827 154.714 120.955 1.00 115.89 125 ASN 1 C 1
ATOM 917 O O . ASN A 1 125 ? 127.306 153.932 120.135 1.00 115.89 125 ASN 1 O 1
ATOM 922 N N . GLY A 1 126 ? 127.110 154.635 122.252 1.00 117.54 126 GLY 1 N 1
ATOM 923 C CA . GLY A 1 126 ? 127.997 153.621 122.769 1.00 117.54 126 GLY 1 CA 1
ATOM 924 C C . GLY A 1 126 ? 129.469 153.890 122.571 1.00 117.54 126 GLY 1 C 1
ATOM 925 O O . GLY A 1 126 ? 130.286 153.018 122.890 1.00 117.54 126 GLY 1 O 1
ATOM 926 N N . GLU A 1 127 ? 129.845 155.066 122.062 1.00 122.16 127 GLU 1 N 1
ATOM 927 C CA . GLU A 1 127 ? 131.250 155.402 121.833 1.00 122.16 127 GLU 1 CA 1
ATOM 928 C C . GLU A 1 127 ? 131.890 155.699 123.182 1.00 122.16 127 GLU 1 C 1
ATOM 929 O O . GLU A 1 127 ? 132.124 156.848 123.560 1.00 122.16 127 GLU 1 O 1
ATOM 931 N N . LEU A 1 128 ? 132.231 154.621 123.891 1.00 121.20 128 LEU 1 N 1
ATOM 932 C CA . LEU A 1 128 ? 132.352 154.685 125.340 1.00 121.20 128 LEU 1 CA 1
ATOM 933 C C . LEU A 1 128 ? 133.657 155.334 125.772 1.00 121.20 128 LEU 1 C 1
ATOM 934 O O . LEU A 1 128 ? 133.696 156.051 126.779 1.00 121.20 128 LEU 1 O 1
ATOM 939 N N . CYS A 1 129 ? 134.739 155.083 125.032 1.00 130.83 129 CYS 1 N 1
ATOM 940 C CA . CYS A 1 129 ? 136.020 155.696 125.362 1.00 130.83 129 CYS 1 CA 1
ATOM 941 C C . CYS A 1 129 ? 135.976 157.204 125.154 1.00 130.83 129 CYS 1 C 1
ATOM 942 O O . CYS A 1 129 ? 136.626 157.958 125.886 1.00 130.83 129 CYS 1 O 1
ATOM 945 N N . ARG A 1 130 ? 135.192 157.663 124.178 1.00 126.80 130 ARG 1 N 1
ATOM 946 C CA . ARG A 1 130 ? 134.982 159.095 124.013 1.00 126.80 130 ARG 1 CA 1
ATOM 947 C C . ARG A 1 130 ? 133.868 159.598 124.921 1.00 126.80 130 ARG 1 C 1
ATOM 948 O O . ARG A 1 130 ? 133.691 160.810 125.080 1.00 126.80 130 ARG 1 O 1
ATOM 956 N N . ALA A 1 131 ? 133.097 158.686 125.513 1.00 119.05 131 ALA 1 N 1
ATOM 957 C CA . ALA A 1 131 ? 131.939 159.100 126.298 1.00 119.05 131 ALA 1 CA 1
ATOM 958 C C . ALA A 1 131 ? 132.331 159.486 127.709 1.00 119.05 131 ALA 1 C 1
ATOM 959 O O . ALA A 1 131 ? 131.834 160.477 128.253 1.00 119.05 131 ALA 1 O 1
ATOM 961 N N . VAL A 1 132 ? 133.202 158.698 128.330 1.00 118.03 132 VAL 1 N 1
ATOM 962 C CA . VAL A 1 132 ? 133.520 158.920 129.732 1.00 118.03 132 VAL 1 CA 1
ATOM 963 C C . VAL A 1 132 ? 134.472 160.102 129.880 1.00 118.03 132 VAL 1 C 1
ATOM 964 O O . VAL A 1 132 ? 134.453 160.799 130.898 1.00 118.03 132 VAL 1 O 1
ATOM 968 N N . VAL A 1 133 ? 135.257 160.401 128.837 1.00 123.18 133 VAL 1 N 1
ATOM 969 C CA . VAL A 1 133 ? 136.249 161.470 128.941 1.00 123.18 133 VAL 1 CA 1
ATOM 970 C C . VAL A 1 133 ? 135.579 162.843 128.936 1.00 123.18 133 VAL 1 C 1
ATOM 971 O O . VAL A 1 133 ? 135.948 163.724 129.720 1.00 123.18 133 VAL 1 O 1
ATOM 975 N N . CYS A 1 134 ? 134.547 163.031 128.108 1.00 122.24 134 CYS 1 N 1
ATOM 976 C CA . CYS A 1 134 ? 133.799 164.281 128.159 1.00 122.24 134 CYS 1 CA 1
ATOM 977 C C . CYS A 1 134 ? 132.902 164.316 129.386 1.00 122.24 134 CYS 1 C 1
ATOM 978 O O . CYS A 1 134 ? 132.570 165.393 129.892 1.00 122.24 134 CYS 1 O 1
ATOM 981 N N . LEU A 1 135 ? 132.499 163.143 129.873 1.00 115.02 135 LEU 1 N 1
ATOM 982 C CA . LEU A 1 135 ? 131.828 163.062 131.163 1.00 115.02 135 LEU 1 CA 1
ATOM 983 C C . LEU A 1 135 ? 132.786 163.385 132.302 1.00 115.02 135 LEU 1 C 1
ATOM 984 O O . LEU A 1 135 ? 132.426 164.105 133.239 1.00 115.02 135 LEU 1 O 1
ATOM 989 N N . LEU A 1 136 ? 134.009 162.847 132.247 1.00 124.78 136 LEU 1 N 1
ATOM 990 C CA . LEU A 1 136 ? 135.006 163.171 133.265 1.00 124.78 136 LEU 1 CA 1
ATOM 991 C C . LEU A 1 136 ? 135.416 164.629 133.164 1.00 124.78 136 LEU 1 C 1
ATOM 992 O O . LEU A 1 136 ? 135.771 165.260 134.166 1.00 124.78 136 LEU 1 O 1
ATOM 997 N N . ASP A 1 137 ? 135.362 165.184 131.959 1.00 132.89 137 ASP 1 N 1
ATOM 998 C CA . ASP A 1 137 ? 135.598 166.608 131.812 1.00 132.89 137 ASP 1 CA 1
ATOM 999 C C . ASP A 1 137 ? 134.408 167.418 132.309 1.00 132.89 137 ASP 1 C 1
ATOM 1000 O O . ASP A 1 137 ? 134.579 168.526 132.826 1.00 132.89 137 ASP 1 O 1
ATOM 1005 N N . TYR A 1 138 ? 133.194 166.876 132.167 1.00 123.71 138 TYR 1 N 1
ATOM 1006 C CA . TYR A 1 138 ? 132.013 167.508 132.750 1.00 123.71 138 TYR 1 CA 1
ATOM 1007 C C . TYR A 1 138 ? 132.078 167.525 134.269 1.00 123.71 138 TYR 1 C 1
ATOM 1008 O O . TYR A 1 138 ? 131.538 168.436 134.905 1.00 123.71 138 TYR 1 O 1
ATOM 1017 N N . ILE A 1 139 ? 132.727 166.529 134.869 1.00 126.45 139 ILE 1 N 1
ATOM 1018 C CA . ILE A 1 139 ? 132.938 166.560 136.309 1.00 126.45 139 ILE 1 CA 1
ATOM 1019 C C . ILE A 1 139 ? 133.999 167.586 136.666 1.00 126.45 139 ILE 1 C 1
ATOM 1020 O O . ILE A 1 139 ? 133.830 168.370 137.606 1.00 126.45 139 ILE 1 O 1
ATOM 1025 N N . ASP A 1 140 ? 135.093 167.624 135.902 1.00 134.45 140 ASP 1 N 1
ATOM 1026 C CA . ASP A 1 140 ? 136.161 168.574 136.189 1.00 134.45 140 ASP 1 CA 1
ATOM 1027 C C . ASP A 1 140 ? 135.741 170.005 135.882 1.00 134.45 140 ASP 1 C 1
ATOM 1028 O O . ASP A 1 140 ? 136.324 170.950 136.421 1.00 134.45 140 ASP 1 O 1
ATOM 1033 N N . LEU A 1 141 ? 134.730 170.183 135.034 1.00 128.88 141 LEU 1 N 1
ATOM 1034 C CA . LEU A 1 141 ? 134.185 171.512 134.796 1.00 128.88 141 LEU 1 CA 1
ATOM 1035 C C . LEU A 1 141 ? 133.086 171.853 135.797 1.00 128.88 141 LEU 1 C 1
ATOM 1036 O O . LEU A 1 141 ? 133.216 172.819 136.554 1.00 128.88 141 LEU 1 O 1
ATOM 1041 N N . SER A 1 142 ? 132.016 171.062 135.844 1.00 130.00 142 SER 1 N 1
ATOM 1042 C CA . SER A 1 142 ? 130.821 171.451 136.574 1.00 130.00 142 SER 1 CA 1
ATOM 1043 C C . SER A 1 142 ? 130.741 170.936 138.004 1.00 130.00 142 SER 1 C 1
ATOM 1044 O O . SER A 1 142 ? 130.049 171.567 138.813 1.00 130.00 142 SER 1 O 1
ATOM 1047 N N . ASP A 1 143 ? 131.425 169.831 138.332 1.00 132.16 143 ASP 1 N 1
ATOM 1048 C CA . ASP A 1 143 ? 131.344 169.148 139.636 1.00 132.16 143 ASP 1 CA 1
ATOM 1049 C C . ASP A 1 143 ? 129.903 168.802 140.007 1.00 132.16 143 ASP 1 C 1
ATOM 1050 O O . ASP A 1 143 ? 129.429 169.089 141.107 1.00 132.16 143 ASP 1 O 1
ATOM 1055 N N . ASP A 1 144 ? 129.204 168.176 139.066 1.00 129.74 144 ASP 1 N 1
ATOM 1056 C CA . ASP A 1 144 ? 127.821 167.793 139.304 1.00 129.74 144 ASP 1 CA 1
ATOM 1057 C C . ASP A 1 144 ? 127.771 166.569 140.206 1.00 129.74 144 ASP 1 C 1
ATOM 1058 O O . ASP A 1 144 ? 128.615 165.676 140.114 1.00 129.74 144 ASP 1 O 1
ATOM 1063 N N . THR A 1 145 ? 126.776 166.537 141.092 1.00 125.48 145 THR 1 N 1
ATOM 1064 C CA . THR A 1 145 ? 126.706 165.470 142.085 1.00 125.48 145 THR 1 CA 1
ATOM 1065 C C . THR A 1 145 ? 126.182 164.184 141.469 1.00 125.48 145 THR 1 C 1
ATOM 1066 O O . THR A 1 145 ? 126.731 163.102 141.700 1.00 125.48 145 THR 1 O 1
ATOM 1070 N N . LEU A 1 146 ? 125.126 164.286 140.663 1.00 123.22 146 LEU 1 N 1
ATOM 1071 C CA . LEU A 1 146 ? 124.483 163.092 140.125 1.00 123.22 146 LEU 1 CA 1
ATOM 1072 C C . LEU A 1 146 ? 125.224 162.582 138.892 1.00 123.22 146 LEU 1 C 1
ATOM 1073 O O . LEU A 1 146 ? 124.907 161.513 138.358 1.00 123.22 146 LEU 1 O 1
ATOM 1078 N N . ALA A 1 147 ? 126.237 163.321 138.442 1.00 120.48 147 ALA 1 N 1
ATOM 1079 C CA . ALA A 1 147 ? 126.992 162.901 137.270 1.00 120.48 147 ALA 1 CA 1
ATOM 1080 C C . ALA A 1 147 ? 128.312 162.255 137.665 1.00 120.48 147 ALA 1 C 1
ATOM 1081 O O . ALA A 1 147 ? 128.860 161.437 136.920 1.00 120.48 147 ALA 1 O 1
ATOM 1083 N N . LYS A 1 148 ? 128.847 162.610 138.836 1.00 121.15 148 LYS 1 N 1
ATOM 1084 C CA . LYS A 1 148 ? 130.020 161.893 139.327 1.00 121.15 148 LYS 1 CA 1
ATOM 1085 C C . LYS A 1 148 ? 129.616 160.570 139.953 1.00 121.15 148 LYS 1 C 1
ATOM 1086 O O . LYS A 1 148 ? 130.466 159.724 140.239 1.00 121.15 148 LYS 1 O 1
ATOM 1092 N N . GLU A 1 149 ? 128.319 160.384 140.190 1.00 121.96 149 GLU 1 N 1
ATOM 1093 C CA . GLU A 1 149 ? 127.797 159.046 140.424 1.00 121.96 149 GLU 1 CA 1
ATOM 1094 C C . GLU A 1 149 ? 127.929 158.204 139.163 1.00 121.96 149 GLU 1 C 1
ATOM 1095 O O . GLU A 1 149 ? 128.282 157.022 139.223 1.00 121.96 149 GLU 1 O 1
ATOM 1101 N N . ALA A 1 150 ? 127.650 158.808 138.006 1.00 114.00 150 ALA 1 N 1
ATOM 1102 C CA . ALA A 1 150 ? 127.748 158.086 136.744 1.00 114.00 150 ALA 1 CA 1
ATOM 1103 C C . ALA A 1 150 ? 129.194 157.951 136.292 1.00 114.00 150 ALA 1 C 1
ATOM 1104 O O . ALA A 1 150 ? 129.599 156.892 135.804 1.00 114.00 150 ALA 1 O 1
ATOM 1106 N N . ALA A 1 151 ? 129.995 159.001 136.465 1.00 116.68 151 ALA 1 N 1
ATOM 1107 C CA . ALA A 1 151 ? 131.376 159.007 135.993 1.00 116.68 151 ALA 1 CA 1
ATOM 1108 C C . ALA A 1 151 ? 132.284 158.095 136.795 1.00 116.68 151 ALA 1 C 1
ATOM 1109 O O . ALA A 1 151 ? 133.420 157.853 136.381 1.00 116.68 151 ALA 1 O 1
ATOM 1111 N N . LEU A 1 152 ? 131.808 157.593 137.926 1.00 116.09 152 LEU 1 N 1
ATOM 1112 C CA . LEU A 1 152 ? 132.543 156.677 138.778 1.00 116.09 152 LEU 1 CA 1
ATOM 1113 C C . LEU A 1 152 ? 132.230 155.231 138.412 1.00 116.09 152 LEU 1 C 1
ATOM 1114 O O . LEU A 1 152 ? 133.018 154.328 138.700 1.00 116.09 152 LEU 1 O 1
ATOM 1119 N N . ARG A 1 153 ? 131.088 155.005 137.762 1.00 106.46 153 ARG 1 N 1
ATOM 1120 C CA . ARG A 1 153 ? 130.751 153.666 137.296 1.00 106.46 153 ARG 1 CA 1
ATOM 1121 C C . ARG A 1 153 ? 131.555 153.295 136.060 1.00 106.46 153 ARG 1 C 1
ATOM 1122 O O . ARG A 1 153 ? 132.059 152.173 135.947 1.00 106.46 153 ARG 1 O 1
ATOM 1130 N N . TRP A 1 154 ? 131.683 154.229 135.117 1.00 105.30 154 TRP 1 N 1
ATOM 1131 C CA . TRP A 1 154 ? 132.256 153.894 133.820 1.00 105.30 154 TRP 1 CA 1
ATOM 1132 C C . TRP A 1 154 ? 133.768 153.771 133.892 1.00 105.30 154 TRP 1 C 1
ATOM 1133 O O . TRP A 1 154 ? 134.374 153.010 133.130 1.00 105.30 154 TRP 1 O 1
ATOM 1144 N N . LEU A 1 155 ? 134.400 154.518 134.796 1.00 119.11 155 LEU 1 N 1
ATOM 1145 C CA . LEU A 1 155 ? 135.838 154.368 134.983 1.00 119.11 155 LEU 1 CA 1
ATOM 1146 C C . LEU A 1 155 ? 136.165 153.028 135.622 1.00 119.11 155 LEU 1 C 1
ATOM 1147 O O . LEU A 1 155 ? 137.218 152.440 135.351 1.00 119.11 155 LEU 1 O 1
ATOM 1152 N N . MET A 1 156 ? 135.268 152.525 136.467 1.00 120.69 156 MET 1 N 1
ATOM 1153 C CA . MET A 1 156 ? 135.422 151.170 136.972 1.00 120.69 156 MET 1 CA 1
ATOM 1154 C C . MET A 1 156 ? 135.041 150.158 135.901 1.00 120.69 156 MET 1 C 1
ATOM 1155 O O . MET A 1 156 ? 135.624 149.071 135.824 1.00 120.69 156 MET 1 O 1
ATOM 1160 N N . PHE A 1 157 ? 134.061 150.507 135.061 1.00 112.76 157 PHE 1 N 1
ATOM 1161 C CA . PHE A 1 157 ? 133.613 149.603 134.005 1.00 112.76 157 PHE 1 CA 1
ATOM 1162 C C . PHE A 1 157 ? 134.689 149.380 132.956 1.00 112.76 157 PHE 1 C 1
ATOM 1163 O O . PHE A 1 157 ? 134.804 148.279 132.410 1.00 112.76 157 PHE 1 O 1
ATOM 1171 N N . LEU A 1 158 ? 135.487 150.403 132.664 1.00 118.15 158 LEU 1 N 1
ATOM 1172 C CA . LEU A 1 158 ? 136.566 150.242 131.704 1.00 118.15 158 LEU 1 CA 1
ATOM 1173 C C . LEU A 1 158 ? 137.798 149.587 132.306 1.00 118.15 158 LEU 1 C 1
ATOM 1174 O O . LEU A 1 158 ? 138.786 149.397 131.590 1.00 118.15 158 LEU 1 O 1
ATOM 1179 N N . GLY A 1 159 ? 137.772 149.249 133.590 1.00 129.56 159 GLY 1 N 1
ATOM 1180 C CA . GLY A 1 159 ? 138.922 148.667 134.238 1.00 129.56 159 GLY 1 CA 1
ATOM 1181 C C . GLY A 1 159 ? 140.062 149.624 134.474 1.00 129.56 159 GLY 1 C 1
ATOM 1182 O O . GLY A 1 159 ? 141.207 149.175 134.611 1.00 129.56 159 GLY 1 O 1
ATOM 1183 N N . GLU A 1 160 ? 139.794 150.924 134.514 1.00 134.23 160 GLU 1 N 1
ATOM 1184 C CA . GLU A 1 160 ? 140.846 151.895 134.765 1.00 134.23 160 GLU 1 CA 1
ATOM 1185 C C . GLU A 1 160 ? 141.216 151.890 136.238 1.00 134.23 160 GLU 1 C 1
ATOM 1186 O O . GLU A 1 160 ? 140.619 152.612 137.041 1.00 134.23 160 GLU 1 O 1
ATOM 1192 N N . THR A 1 161 ? 142.207 151.074 136.591 1.00 145.70 161 THR 1 N 1
ATOM 1193 C CA . THR A 1 161 ? 142.657 150.940 137.971 1.00 145.70 161 THR 1 CA 1
ATOM 1194 C C . THR A 1 161 ? 143.403 152.187 138.436 1.00 145.70 161 THR 1 C 1
ATOM 1195 O O . THR A 1 161 ? 143.184 152.671 139.550 1.00 145.70 161 THR 1 O 1
ATOM 1199 N N . GLU A 1 162 ? 144.262 152.737 137.577 1.00 141.02 162 GLU 1 N 1
ATOM 1200 C CA . GLU A 1 162 ? 145.099 153.859 137.985 1.00 141.02 162 GLU 1 CA 1
ATOM 1201 C C . GLU A 1 162 ? 144.312 155.163 138.027 1.00 141.02 162 GLU 1 C 1
ATOM 1202 O O . GLU A 1 162 ? 144.606 156.044 138.841 1.00 141.02 162 GLU 1 O 1
ATOM 1204 N N . LEU A 1 163 ? 143.307 155.305 137.163 1.00 139.50 163 LEU 1 N 1
ATOM 1205 C CA . LEU A 1 163 ? 142.707 156.619 136.953 1.00 139.50 163 LEU 1 CA 1
ATOM 1206 C C . LEU A 1 163 ? 141.720 156.965 138.062 1.00 139.50 163 LEU 1 C 1
ATOM 1207 O O . LEU A 1 163 ? 141.522 158.145 138.377 1.00 139.50 163 LEU 1 O 1
ATOM 1212 N N . ILE A 1 164 ? 141.094 155.957 138.671 1.00 140.87 164 ILE 1 N 1
ATOM 1213 C CA . ILE A 1 164 ? 140.158 156.223 139.762 1.00 140.87 164 ILE 1 CA 1
ATOM 1214 C C . ILE A 1 164 ? 140.922 156.605 141.025 1.00 140.87 164 ILE 1 C 1
ATOM 1215 O O . ILE A 1 164 ? 140.401 157.320 141.891 1.00 140.87 164 ILE 1 O 1
ATOM 1220 N N . GLU A 1 165 ? 142.179 156.155 141.130 1.00 146.72 165 GLU 1 N 1
ATOM 1221 C CA . GLU A 1 165 ? 143.024 156.457 142.285 1.00 146.72 165 GLU 1 CA 1
ATOM 1222 C C . GLU A 1 165 ? 143.239 157.956 142.450 1.00 146.72 165 GLU 1 C 1
ATOM 1223 O O . GLU A 1 165 ? 143.301 158.467 143.574 1.00 146.72 165 GLU 1 O 1
ATOM 1229 N N . LYS A 1 166 ? 143.343 158.679 141.336 1.00 147.62 166 LYS 1 N 1
ATOM 1230 C CA . LYS A 1 166 ? 143.532 160.122 141.411 1.00 147.62 166 LYS 1 CA 1
ATOM 1231 C C . LYS A 1 166 ? 142.211 160.837 141.663 1.00 147.62 166 LYS 1 C 1
ATOM 1232 O O . LYS A 1 166 ? 142.133 161.745 142.498 1.00 147.62 166 LYS 1 O 1
ATOM 1238 N N . LYS A 1 167 ? 141.157 160.435 140.951 1.00 144.27 167 LYS 1 N 1
ATOM 1239 C CA . LYS A 1 167 ? 139.934 161.229 140.944 1.00 144.27 167 LYS 1 CA 1
ATOM 1240 C C . LYS A 1 167 ? 139.106 161.022 142.204 1.00 144.27 167 LYS 1 C 1
ATOM 1241 O O . LYS A 1 167 ? 138.239 161.848 142.514 1.00 144.27 167 LYS 1 O 1
ATOM 1247 N N . LEU A 1 168 ? 139.348 159.938 142.941 1.00 148.73 168 LEU 1 N 1
ATOM 1248 C CA . LEU A 1 168 ? 138.547 159.673 144.131 1.00 148.73 168 LEU 1 CA 1
ATOM 1249 C C . LEU A 1 168 ? 138.967 160.574 145.284 1.00 148.73 168 LEU 1 C 1
ATOM 1250 O O . LEU A 1 168 ? 138.159 160.879 146.169 1.00 148.73 168 LEU 1 O 1
ATOM 1255 N N . LYS A 1 169 ? 140.226 161.016 145.292 1.00 149.47 169 LYS 1 N 1
ATOM 1256 C CA . LYS A 1 169 ? 140.686 161.898 146.361 1.00 149.47 169 LYS 1 CA 1
ATOM 1257 C C . LYS A 1 169 ? 140.223 163.332 146.133 1.00 149.47 169 LYS 1 C 1
ATOM 1258 O O . LYS A 1 169 ? 139.917 164.053 147.090 1.00 149.47 169 LYS 1 O 1
ATOM 1264 N N . THR A 1 170 ? 140.166 163.760 144.870 1.00 143.29 170 THR 1 N 1
ATOM 1265 C CA . THR A 1 170 ? 139.930 165.168 144.565 1.00 143.29 170 THR 1 CA 1
ATOM 1266 C C . THR A 1 170 ? 138.465 165.544 144.763 1.00 143.29 170 THR 1 C 1
ATOM 1267 O O . THR A 1 170 ? 138.154 166.642 145.242 1.00 143.29 170 THR 1 O 1
ATOM 1271 N N . TRP A 1 171 ? 137.556 164.630 144.443 1.00 136.93 171 TRP 1 N 1
ATOM 1272 C CA . TRP A 1 171 ? 136.134 164.943 144.429 1.00 136.93 171 TRP 1 CA 1
ATOM 1273 C C . TRP A 1 171 ? 135.565 165.032 145.840 1.00 136.93 171 TRP 1 C 1
ATOM 1274 O O . TRP A 1 171 ? 136.205 164.649 146.822 1.00 136.93 171 TRP 1 O 1
ATOM 1285 N N . LYS A 1 172 ? 134.340 165.540 145.929 1.00 134.07 172 LYS 1 N 1
ATOM 1286 C CA . LYS A 1 172 ? 133.672 165.658 147.216 1.00 134.07 172 LYS 1 CA 1
ATOM 1287 C C . LYS A 1 172 ? 132.625 164.564 147.373 1.00 134.07 172 LYS 1 C 1
ATOM 1288 O O . LYS A 1 172 ? 131.745 164.396 146.525 1.00 134.07 172 LYS 1 O 1
ATOM 1294 N N . MET A 1 173 ? 132.717 163.822 148.471 1.00 135.88 173 MET 1 N 1
ATOM 1295 C CA . MET A 1 173 ? 131.815 162.708 148.753 1.00 135.88 173 MET 1 CA 1
ATOM 1296 C C . MET A 1 173 ? 130.818 163.155 149.816 1.00 135.88 173 MET 1 C 1
ATOM 1297 O O . MET A 1 173 ? 131.143 163.188 151.006 1.00 135.88 173 MET 1 O 1
ATOM 1299 N N . ASP A 1 174 ? 129.601 163.482 149.389 1.00 141.12 174 ASP 1 N 1
ATOM 1300 C CA . ASP A 1 174 ? 128.550 163.875 150.314 1.00 141.12 174 ASP 1 CA 1
ATOM 1301 C C . ASP A 1 174 ? 127.922 162.646 150.965 1.00 141.12 174 ASP 1 C 1
ATOM 1302 O O . ASP A 1 174 ? 128.449 161.533 150.900 1.00 141.12 174 ASP 1 O 1
ATOM 1307 N N . LYS A 1 175 ? 126.776 162.869 151.612 1.00 142.70 175 LYS 1 N 1
ATOM 1308 C CA . LYS A 1 175 ? 126.107 161.815 152.369 1.00 142.70 175 LYS 1 CA 1
ATOM 1309 C C . LYS A 1 175 ? 125.603 160.705 151.454 1.00 142.70 175 LYS 1 C 1
ATOM 1310 O O . LYS A 1 175 ? 125.755 159.517 151.757 1.00 142.70 175 LYS 1 O 1
ATOM 1316 N N . SER A 1 176 ? 125.012 161.076 150.316 1.00 141.27 176 SER 1 N 1
ATOM 1317 C CA . SER A 1 176 ? 124.549 160.071 149.366 1.00 141.27 176 SER 1 CA 1
ATOM 1318 C C . SER A 1 176 ? 125.708 159.499 148.558 1.00 141.27 176 SER 1 C 1
ATOM 1319 O O . SER A 1 176 ? 125.622 158.382 148.034 1.00 141.27 176 SER 1 O 1
ATOM 1322 N N . SER A 1 177 ? 126.805 160.249 148.448 1.00 139.83 177 SER 1 N 1
ATOM 1323 C CA . SER A 1 177 ? 127.902 159.826 147.586 1.00 139.83 177 SER 1 CA 1
ATOM 1324 C C . SER A 1 177 ? 128.864 158.887 148.307 1.00 139.83 177 SER 1 C 1
ATOM 1325 O O . SER A 1 177 ? 129.427 157.977 147.687 1.00 139.83 177 SER 1 O 1
ATOM 1328 N N . LYS A 1 178 ? 129.055 159.080 149.617 1.00 138.66 178 LYS 1 N 1
ATOM 1329 C CA . LYS A 1 178 ? 130.106 158.357 150.334 1.00 138.66 178 LYS 1 CA 1
ATOM 1330 C C . LYS A 1 178 ? 129.749 156.890 150.533 1.00 138.66 178 LYS 1 C 1
ATOM 1331 O O . LYS A 1 178 ? 130.622 156.067 150.828 1.00 138.66 178 LYS 1 O 1
ATOM 1333 N N . ASP A 1 179 ? 128.470 156.547 150.390 1.00 141.54 179 ASP 1 N 1
ATOM 1334 C CA . ASP A 1 179 ? 128.087 155.142 150.338 1.00 141.54 179 ASP 1 CA 1
ATOM 1335 C C . ASP A 1 179 ? 128.479 154.534 148.996 1.00 141.54 179 ASP 1 C 1
ATOM 1336 O O . ASP A 1 179 ? 128.732 153.328 148.897 1.00 141.54 179 ASP 1 O 1
ATOM 1341 N N . MET A 1 180 ? 128.557 155.363 147.954 1.00 135.02 180 MET 1 N 1
ATOM 1342 C CA . MET A 1 180 ? 128.737 154.842 146.605 1.00 135.02 180 MET 1 CA 1
ATOM 1343 C C . MET A 1 180 ? 130.190 154.959 146.154 1.00 135.02 180 MET 1 C 1
ATOM 1344 O O . MET A 1 180 ? 130.668 154.147 145.354 1.00 135.02 180 MET 1 O 1
ATOM 1349 N N . PHE A 1 181 ? 130.908 155.977 146.638 1.00 134.65 181 PHE 1 N 1
ATOM 1350 C CA . PHE A 1 181 ? 132.351 156.011 146.414 1.00 134.65 181 PHE 1 CA 1
ATOM 1351 C C . PHE A 1 181 ? 133.064 154.925 147.203 1.00 134.65 181 PHE 1 C 1
ATOM 1352 O O . PHE A 1 181 ? 134.125 154.450 146.783 1.00 134.65 181 PHE 1 O 1
ATOM 1360 N N . SER A 1 182 ? 132.503 154.526 148.344 1.00 136.17 182 SER 1 N 1
ATOM 1361 C CA . SER A 1 182 ? 133.064 153.415 149.100 1.00 136.17 182 SER 1 CA 1
ATOM 1362 C C . SER A 1 182 ? 132.837 152.094 148.381 1.00 136.17 182 SER 1 C 1
ATOM 1363 O O . SER A 1 182 ? 133.559 151.119 148.617 1.00 136.17 182 SER 1 O 1
ATOM 1366 N N . ALA A 1 183 ? 131.829 152.045 147.505 1.00 133.29 183 ALA 1 N 1
ATOM 1367 C CA . ALA A 1 183 ? 131.538 150.821 146.767 1.00 133.29 183 ALA 1 CA 1
ATOM 1368 C C . ALA A 1 183 ? 132.654 150.483 145.791 1.00 133.29 183 ALA 1 C 1
ATOM 1369 O O . ALA A 1 183 ? 133.104 149.333 145.734 1.00 133.29 183 ALA 1 O 1
ATOM 1371 N N . THR A 1 184 ? 133.136 151.470 145.031 1.00 129.13 184 THR 1 N 1
ATOM 1372 C CA . THR A 1 184 ? 134.217 151.167 144.103 1.00 129.13 184 THR 1 CA 1
ATOM 1373 C C . THR A 1 184 ? 135.548 151.056 144.828 1.00 129.13 184 THR 1 C 1
ATOM 1374 O O . THR A 1 184 ? 136.469 150.419 144.313 1.00 129.13 184 THR 1 O 1
ATOM 1378 N N . GLU A 1 185 ? 135.659 151.641 146.026 1.00 136.83 185 GLU 1 N 1
ATOM 1379 C CA . GLU A 1 185 ? 136.918 151.613 146.755 1.00 136.83 185 GLU 1 CA 1
ATOM 1380 C C . GLU A 1 185 ? 137.193 150.213 147.263 1.00 136.83 185 GLU 1 C 1
ATOM 1381 O O . GLU A 1 185 ? 138.344 149.764 147.305 1.00 136.83 185 GLU 1 O 1
ATOM 1387 N N . PHE A 1 186 ? 136.130 149.494 147.611 1.00 137.31 186 PHE 1 N 1
ATOM 1388 C CA . PHE A 1 186 ? 136.266 148.109 148.030 1.00 137.31 186 PHE 1 CA 1
ATOM 1389 C C . PHE A 1 186 ? 136.566 147.225 146.828 1.00 137.31 186 PHE 1 C 1
ATOM 1390 O O . PHE A 1 186 ? 137.247 146.202 146.947 1.00 137.31 186 PHE 1 O 1
ATOM 1398 N N . ALA A 1 187 ? 136.071 147.621 145.653 1.00 132.78 187 ALA 1 N 1
ATOM 1399 C CA . ALA A 1 187 ? 136.326 146.855 144.439 1.00 132.78 187 ALA 1 CA 1
ATOM 1400 C C . ALA A 1 187 ? 137.682 147.196 143.835 1.00 132.78 187 ALA 1 C 1
ATOM 1401 O O . ALA A 1 187 ? 138.305 146.354 143.177 1.00 132.78 187 ALA 1 O 1
ATOM 1403 N N . MET A 1 188 ? 138.153 148.428 144.032 1.00 143.56 188 MET 1 N 1
ATOM 1404 C CA . MET A 1 188 ? 139.435 148.822 143.454 1.00 143.56 188 MET 1 CA 1
ATOM 1405 C C . MET A 1 188 ? 140.594 148.269 144.269 1.00 143.56 188 MET 1 C 1
ATOM 1406 O O . MET A 1 188 ? 141.610 147.842 143.709 1.00 143.56 188 MET 1 O 1
ATOM 1411 N N . ASN A 1 189 ? 140.450 148.241 145.596 1.00 143.86 189 ASN 1 N 1
ATOM 1412 C CA . ASN A 1 189 ? 141.469 147.618 146.433 1.00 143.86 189 ASN 1 CA 1
ATOM 1413 C C . ASN A 1 189 ? 141.371 146.099 146.387 1.00 143.86 189 ASN 1 C 1
ATOM 1414 O O . ASN A 1 189 ? 142.276 145.400 146.858 1.00 143.86 189 ASN 1 O 1
ATOM 1419 N N . TYR A 1 190 ? 140.275 145.571 145.840 1.00 139.06 190 TYR 1 N 1
ATOM 1420 C CA . TYR A 1 190 ? 140.145 144.129 145.664 1.00 139.06 190 TYR 1 CA 1
ATOM 1421 C C . TYR A 1 190 ? 141.132 143.611 144.625 1.00 139.06 190 TYR 1 C 1
ATOM 1422 O O . TYR A 1 190 ? 141.943 142.723 144.909 1.00 139.06 190 TYR 1 O 1
ATOM 1431 N N . LEU A 1 191 ? 141.070 144.150 143.406 1.00 139.82 191 LEU 1 N 1
ATOM 1432 C CA . LEU A 1 191 ? 141.856 143.593 142.310 1.00 139.82 191 LEU 1 CA 1
ATOM 1433 C C . LEU A 1 191 ? 143.326 143.982 142.405 1.00 139.82 191 LEU 1 C 1
ATOM 1434 O O . LEU A 1 191 ? 144.183 143.331 141.799 1.00 139.82 191 LEU 1 O 1
ATOM 1439 N N . LYS A 1 192 ? 143.638 145.044 143.148 1.00 144.49 192 LYS 1 N 1
ATOM 1440 C CA . LYS A 1 192 ? 145.026 145.483 143.238 1.00 144.49 192 LYS 1 CA 1
ATOM 1441 C C . LYS A 1 192 ? 145.830 144.598 144.180 1.00 144.49 192 LYS 1 C 1
ATOM 1442 O O . LYS A 1 192 ? 146.906 144.109 143.818 1.00 144.49 192 LYS 1 O 1
ATOM 1448 N N . LYS A 1 193 ? 145.326 144.377 145.389 1.00 142.37 193 LYS 1 N 1
ATOM 1449 C CA . LYS A 1 193 ? 146.082 143.688 146.423 1.00 142.37 193 LYS 1 CA 1
ATOM 1450 C C . LYS A 1 193 ? 145.524 142.292 146.637 1.00 142.37 193 LYS 1 C 1
ATOM 1451 O O . LYS A 1 193 ? 144.312 142.113 146.788 1.00 142.37 193 LYS 1 O 1
ATOM 1453 N N . SER A 1 194 ? 146.422 141.305 146.655 1.00 140.60 194 SER 1 N 1
ATOM 1454 C CA . SER A 1 194 ? 146.007 139.929 146.898 1.00 140.60 194 SER 1 CA 1
ATOM 1455 C C . SER A 1 194 ? 145.620 139.716 148.354 1.00 140.60 194 SER 1 C 1
ATOM 1456 O O . SER A 1 194 ? 144.809 138.838 148.667 1.00 140.60 194 SER 1 O 1
ATOM 1459 N N . GLU A 1 195 ? 146.194 140.508 149.261 1.00 146.14 195 GLU 1 N 1
ATOM 1460 C CA . GLU A 1 195 ? 145.911 140.326 150.681 1.00 146.14 195 GLU 1 CA 1
ATOM 1461 C C . GLU A 1 195 ? 144.578 140.954 151.067 1.00 146.14 195 GLU 1 C 1
ATOM 1462 O O . GLU A 1 195 ? 144.033 140.662 152.137 1.00 146.14 195 GLU 1 O 1
ATOM 1468 N N . TYR A 1 196 ? 144.034 141.819 150.210 1.00 147.67 196 TYR 1 N 1
ATOM 1469 C CA . TYR A 1 196 ? 142.782 142.486 150.542 1.00 147.67 196 TYR 1 CA 1
ATOM 1470 C C . TYR A 1 196 ? 141.570 141.767 149.968 1.00 147.67 196 TYR 1 C 1
ATOM 1471 O O . TYR A 1 196 ? 140.445 142.250 150.139 1.00 147.67 196 TYR 1 O 1
ATOM 1480 N N . ARG A 1 197 ? 141.769 140.628 149.302 1.00 138.35 197 ARG 1 N 1
ATOM 1481 C CA . ARG A 1 197 ? 140.661 139.967 148.619 1.00 138.35 197 ARG 1 CA 1
ATOM 1482 C C . ARG A 1 197 ? 139.740 139.267 149.609 1.00 138.35 197 ARG 1 C 1
ATOM 1483 O O . ARG A 1 197 ? 138.582 138.978 149.297 1.00 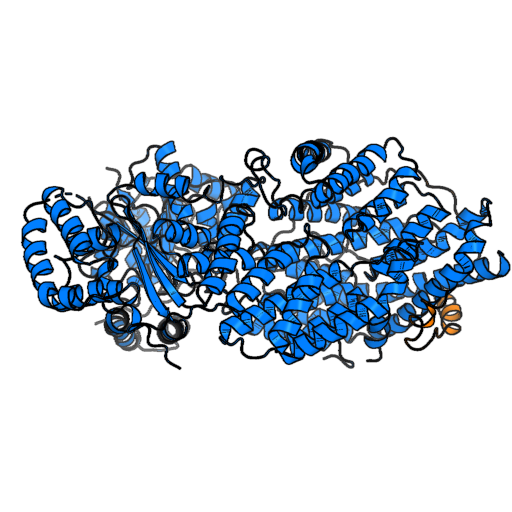138.35 197 ARG 1 O 1
ATOM 1491 N N . VAL A 1 198 ? 140.244 138.970 150.806 1.00 136.05 198 VAL 1 N 1
ATOM 1492 C CA . VAL A 1 198 ? 139.388 138.419 151.850 1.00 136.05 198 VAL 1 CA 1
ATOM 1493 C C . VAL A 1 198 ? 138.642 139.540 152.560 1.00 136.05 198 VAL 1 C 1
ATOM 1494 O O . VAL A 1 198 ? 137.444 139.432 152.847 1.00 136.05 198 VAL 1 O 1
ATOM 1498 N N . GLU A 1 199 ? 139.341 140.644 152.834 1.00 140.86 199 GLU 1 N 1
ATOM 1499 C CA . GLU A 1 199 ? 138.772 141.726 153.630 1.00 140.86 199 GLU 1 CA 1
ATOM 1500 C C . GLU A 1 199 ? 137.719 142.498 152.846 1.00 140.86 199 GLU 1 C 1
ATOM 1501 O O . GLU A 1 199 ? 136.601 142.712 153.329 1.00 140.86 199 GLU 1 O 1
ATOM 1507 N N . MET A 1 200 ? 138.057 142.915 151.623 1.00 141.28 200 MET 1 N 1
ATOM 1508 C CA . MET A 1 200 ? 137.177 143.802 150.867 1.00 141.28 200 MET 1 CA 1
ATOM 1509 C C . MET A 1 200 ? 135.983 143.054 150.286 1.00 141.28 200 MET 1 C 1
ATOM 1510 O O . MET A 1 200 ? 135.016 143.674 149.832 1.00 141.28 200 MET 1 O 1
ATOM 1512 N N . LEU A 1 201 ? 136.039 141.722 150.282 1.00 139.14 201 LEU 1 N 1
ATOM 1513 C CA . LEU A 1 201 ? 134.922 140.935 149.774 1.00 139.14 201 LEU 1 CA 1
ATOM 1514 C C . LEU A 1 201 ? 133.727 141.009 150.710 1.00 139.14 201 LEU 1 C 1
ATOM 1515 O O . LEU A 1 201 ? 132.590 141.197 150.261 1.00 139.14 201 LEU 1 O 1
ATOM 1520 N N . GLU A 1 202 ? 133.967 140.854 152.015 1.00 142.86 202 GLU 1 N 1
ATOM 1521 C CA . GLU A 1 202 ? 132.894 140.981 152.995 1.00 142.86 202 GLU 1 CA 1
ATOM 1522 C C . GLU A 1 202 ? 132.368 142.408 153.042 1.00 142.86 202 GLU 1 C 1
ATOM 1523 O O . GLU A 1 202 ? 131.193 142.634 153.348 1.00 142.86 202 GLU 1 O 1
ATOM 1529 N N . LYS A 1 203 ? 133.222 143.383 152.725 1.00 136.25 203 LYS 1 N 1
ATOM 1530 C CA . LYS A 1 203 ? 132.772 144.767 152.642 1.00 136.25 203 LYS 1 CA 1
ATOM 1531 C C . LYS A 1 203 ? 131.837 144.974 151.456 1.00 136.25 203 LYS 1 C 1
ATOM 1532 O O . LYS A 1 203 ? 130.980 145.863 151.483 1.00 136.25 203 LYS 1 O 1
ATOM 1538 N N . LEU A 1 204 ? 131.987 144.163 150.406 1.00 137.95 204 LEU 1 N 1
ATOM 1539 C CA . LEU A 1 204 ? 131.017 144.184 149.314 1.00 137.95 204 LEU 1 CA 1
ATOM 1540 C C . LEU A 1 204 ? 129.818 143.296 149.617 1.00 137.95 204 LEU 1 C 1
ATOM 1541 O O . LEU A 1 204 ? 128.681 143.651 149.287 1.00 137.95 204 LEU 1 O 1
ATOM 1546 N N . MET A 1 205 ? 130.052 142.137 150.237 1.00 142.81 205 MET 1 N 1
ATOM 1547 C CA . MET A 1 205 ? 128.953 141.224 150.535 1.00 142.81 205 MET 1 CA 1
ATOM 1548 C C . MET A 1 205 ? 128.048 141.780 151.626 1.00 142.81 205 MET 1 C 1
ATOM 1549 O O . MET A 1 205 ? 126.864 141.430 151.698 1.00 142.81 205 MET 1 O 1
ATOM 1554 N N . LYS A 1 206 ? 128.583 142.647 152.485 1.00 140.53 206 LYS 1 N 1
ATOM 1555 C CA . LYS A 1 206 ? 127.717 143.460 153.327 1.00 140.53 206 LYS 1 CA 1
ATOM 1556 C C . LYS A 1 206 ? 126.972 144.481 152.483 1.00 140.53 206 LYS 1 C 1
ATOM 1557 O O . LYS A 1 206 ? 125.759 144.662 152.631 1.00 140.53 206 LYS 1 O 1
ATOM 1563 N N . LEU A 1 207 ? 127.684 145.134 151.564 1.00 137.69 207 LEU 1 N 1
ATOM 1564 C CA . LEU A 1 207 ? 127.101 146.252 150.832 1.00 137.69 207 LEU 1 CA 1
ATOM 1565 C C . LEU A 1 207 ? 126.163 145.771 149.732 1.00 137.69 207 LEU 1 C 1
ATOM 1566 O O . LEU A 1 207 ? 125.249 146.500 149.330 1.00 137.69 207 LEU 1 O 1
ATOM 1571 N N . ARG A 1 208 ? 126.368 144.549 149.230 1.00 140.50 208 ARG 1 N 1
ATOM 1572 C CA . ARG A 1 208 ? 125.413 143.984 148.280 1.00 140.50 208 ARG 1 CA 1
ATOM 1573 C C . ARG A 1 208 ? 124.073 143.745 148.960 1.00 140.50 208 ARG 1 C 1
ATOM 1574 O O . ARG A 1 208 ? 123.011 143.990 148.377 1.00 140.50 208 ARG 1 O 1
ATOM 1582 N N . ASP A 1 209 ? 124.109 143.270 150.203 1.00 144.51 209 ASP 1 N 1
ATOM 1583 C CA . ASP A 1 209 ? 122.873 143.006 150.923 1.00 144.51 209 ASP 1 CA 1
ATOM 1584 C C . ASP A 1 209 ? 122.405 144.239 151.682 1.00 144.51 209 ASP 1 C 1
ATOM 1585 O O . ASP A 1 209 ? 121.280 144.269 152.192 1.00 144.51 209 ASP 1 O 1
ATOM 1590 N N . LYS A 1 210 ? 123.258 145.262 151.782 1.00 143.57 210 LYS 1 N 1
ATOM 1591 C CA . LYS A 1 210 ? 122.825 146.517 152.388 1.00 143.57 210 LYS 1 CA 1
ATOM 1592 C C . LYS A 1 210 ? 121.842 147.249 151.486 1.00 143.57 210 LYS 1 C 1
ATOM 1593 O O . LYS A 1 210 ? 120.871 147.846 151.963 1.00 143.57 210 LYS 1 O 1
ATOM 1599 N N . VAL A 1 211 ? 122.066 147.191 150.174 1.00 146.42 211 VAL 1 N 1
ATOM 1600 C CA . VAL A 1 211 ? 121.263 147.985 149.253 1.00 146.42 211 VAL 1 CA 1
ATOM 1601 C C . VAL A 1 211 ? 119.940 147.287 148.956 1.00 146.42 211 VAL 1 C 1
ATOM 1602 O O . VAL A 1 211 ? 118.893 147.938 148.836 1.00 146.42 211 VAL 1 O 1
ATOM 1606 N N . LYS A 1 212 ? 119.956 145.954 148.867 1.00 148.95 212 LYS 1 N 1
ATOM 1607 C CA . LYS A 1 212 ? 118.715 145.212 148.658 1.00 148.95 212 LYS 1 CA 1
ATOM 1608 C C . LYS A 1 212 ? 117.815 145.274 149.885 1.00 148.95 212 LYS 1 C 1
ATOM 1609 O O . LYS A 1 212 ? 116.590 145.154 149.770 1.00 148.95 212 LYS 1 O 1
ATOM 1615 N N . SER A 1 213 ? 118.404 145.456 151.068 1.00 151.44 213 SER 1 N 1
ATOM 1616 C CA . SER A 1 213 ? 117.603 145.570 152.282 1.00 151.44 213 SER 1 CA 1
ATOM 1617 C C . SER A 1 213 ? 116.880 146.907 152.342 1.00 151.44 213 SER 1 C 1
ATOM 1618 O O . SER A 1 213 ? 115.802 147.006 152.937 1.00 151.44 213 SER 1 O 1
ATOM 1621 N N . ASP A 1 214 ? 117.462 147.944 151.744 1.00 148.62 214 ASP 1 N 1
ATOM 1622 C CA . ASP A 1 214 ? 116.873 149.272 151.809 1.00 148.62 214 ASP 1 CA 1
ATOM 1623 C C . ASP A 1 214 ? 115.650 149.354 150.897 1.00 148.62 214 ASP 1 C 1
ATOM 1624 O O . ASP A 1 214 ? 115.745 149.056 149.700 1.00 148.62 214 ASP 1 O 1
ATOM 1626 N N . PRO A 1 215 ? 114.489 149.740 151.424 1.00 148.32 215 PRO 1 N 1
ATOM 1627 C CA . PRO A 1 215 ? 113.256 149.749 150.618 1.00 148.32 215 PRO 1 CA 1
ATOM 1628 C C . PRO A 1 215 ? 112.991 151.036 149.848 1.00 148.32 215 PRO 1 C 1
ATOM 1629 O O . PRO A 1 215 ? 111.941 151.124 149.202 1.00 148.32 215 PRO 1 O 1
ATOM 1633 N N . THR A 1 216 ? 113.884 152.020 149.904 1.00 142.70 216 THR 1 N 1
ATOM 1634 C CA . THR A 1 216 ? 113.606 153.308 149.284 1.00 142.70 216 THR 1 CA 1
ATOM 1635 C C . THR A 1 216 ? 113.744 153.222 147.768 1.00 142.70 216 THR 1 C 1
ATOM 1636 O O . THR A 1 216 ? 114.627 152.536 147.242 1.00 142.70 216 THR 1 O 1
ATOM 1640 N N . ARG A 1 217 ? 112.822 153.871 147.065 1.00 138.04 217 ARG 1 N 1
ATOM 1641 C CA . ARG A 1 217 ? 112.870 153.890 145.612 1.00 138.04 217 ARG 1 CA 1
ATOM 1642 C C . ARG A 1 217 ? 113.509 155.178 145.117 1.00 138.04 217 ARG 1 C 1
ATOM 1643 O O . ARG A 1 217 ? 112.890 155.946 144.377 1.00 138.04 217 ARG 1 O 1
ATOM 1651 N N . SER A 1 218 ? 114.741 155.430 145.543 1.00 136.02 218 SER 1 N 1
ATOM 1652 C CA . SER A 1 218 ? 115.506 156.556 145.030 1.00 136.02 218 SER 1 CA 1
ATOM 1653 C C . SER A 1 218 ? 116.203 156.138 143.747 1.00 136.02 218 SER 1 C 1
ATOM 1654 O O . SER A 1 218 ? 116.612 154.981 143.607 1.00 136.02 218 SER 1 O 1
ATOM 1657 N N . PHE A 1 219 ? 116.326 157.073 142.804 1.00 127.05 219 PHE 1 N 1
ATOM 1658 C CA . PHE A 1 219 ? 116.967 156.745 141.537 1.00 127.05 219 PHE 1 CA 1
ATOM 1659 C C . PHE A 1 219 ? 118.465 156.569 141.729 1.00 127.05 219 PHE 1 C 1
ATOM 1660 O O . PHE A 1 219 ? 119.093 155.733 141.074 1.00 127.05 219 PHE 1 O 1
ATOM 1668 N N . SER A 1 220 ? 119.054 157.359 142.629 1.00 127.84 220 SER 1 N 1
ATOM 1669 C CA . SER A 1 220 ? 120.472 157.206 142.925 1.00 127.84 220 SER 1 CA 1
ATOM 1670 C C . SER A 1 220 ? 120.727 155.945 143.732 1.00 127.84 220 SER 1 C 1
ATOM 1671 O O . SER A 1 220 ? 121.839 155.407 143.719 1.00 127.84 220 SER 1 O 1
ATOM 1674 N N . ARG A 1 221 ? 119.712 155.461 144.448 1.00 133.43 221 ARG 1 N 1
ATOM 1675 C CA . ARG A 1 221 ? 119.859 154.196 145.156 1.00 133.43 221 ARG 1 CA 1
ATOM 1676 C C . ARG A 1 221 ? 119.816 153.025 144.183 1.00 133.43 221 ARG 1 C 1
ATOM 1677 O O . ARG A 1 221 ? 120.595 152.073 144.308 1.00 133.43 221 ARG 1 O 1
ATOM 1685 N N . TYR A 1 222 ? 118.928 153.087 143.189 1.00 130.17 222 TYR 1 N 1
ATOM 1686 C CA . TYR A 1 222 ? 118.906 152.047 142.166 1.00 130.17 222 TYR 1 CA 1
ATOM 1687 C C . TYR A 1 222 ? 120.034 152.230 141.158 1.00 130.17 222 TYR 1 C 1
ATOM 1688 O O . TYR A 1 222 ? 120.350 151.304 140.404 1.00 130.17 222 TYR 1 O 1
ATOM 1697 N N . GLU A 1 223 ? 120.643 153.417 141.113 1.00 124.44 223 GLU 1 N 1
ATOM 1698 C CA . GLU A 1 223 ? 121.835 153.597 140.292 1.00 124.44 223 GLU 1 CA 1
ATOM 1699 C C . GLU A 1 223 ? 123.012 152.839 140.887 1.00 124.44 223 GLU 1 C 1
ATOM 1700 O O . GLU A 1 223 ? 123.892 152.361 140.165 1.00 124.44 223 GLU 1 O 1
ATOM 1702 N N . LEU A 1 224 ? 123.038 152.715 142.214 1.00 125.28 224 LEU 1 N 1
ATOM 1703 C CA . LEU A 1 224 ? 124.102 151.952 142.854 1.00 125.28 224 LEU 1 CA 1
ATOM 1704 C C . LEU A 1 224 ? 123.625 150.558 143.237 1.00 125.28 224 LEU 1 C 1
ATOM 1705 O O . LEU A 1 224 ? 124.411 149.747 143.733 1.00 125.28 224 LEU 1 O 1
ATOM 1710 N N . ALA A 1 225 ? 122.342 150.259 143.028 1.00 118.13 225 ALA 1 N 1
ATOM 1711 C CA . ALA A 1 225 ? 121.885 1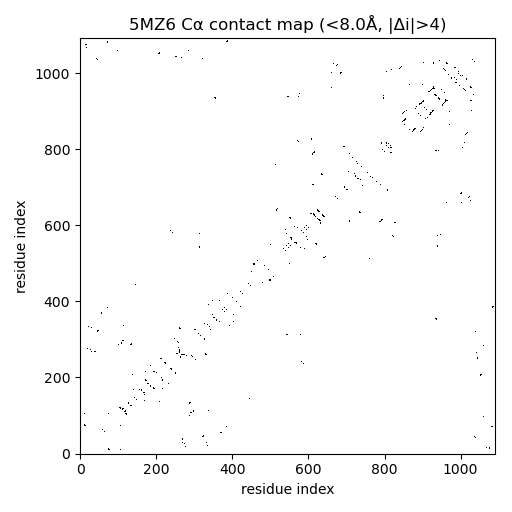48.888 143.223 1.00 118.13 225 ALA 1 CA 1
ATOM 1712 C C . ALA A 1 225 ? 122.336 147.999 142.075 1.00 118.13 225 ALA 1 C 1
ATOM 1713 O O . ALA A 1 225 ? 122.679 146.830 142.282 1.00 118.13 225 ALA 1 O 1
ATOM 1715 N N . SER A 1 226 ? 122.333 148.535 140.854 1.00 112.04 226 SER 1 N 1
ATOM 1716 C CA . SER A 1 226 ? 122.828 147.781 139.709 1.00 112.04 226 SER 1 CA 1
ATOM 1717 C C . SER A 1 226 ? 124.344 147.721 139.720 1.00 112.04 226 SER 1 C 1
ATOM 1718 O O . SER A 1 226 ? 124.942 146.694 139.385 1.00 112.04 226 SER 1 O 1
ATOM 1721 N N . TYR A 1 227 ? 124.982 148.825 140.104 1.00 111.25 227 TYR 1 N 1
ATOM 1722 C CA . TYR A 1 227 ? 126.429 148.938 139.989 1.00 111.25 227 TYR 1 CA 1
ATOM 1723 C C . TYR A 1 227 ? 127.161 148.058 140.994 1.00 111.25 227 TYR 1 C 1
ATOM 1724 O O . TYR A 1 227 ? 128.162 147.419 140.654 1.00 111.25 227 TYR 1 O 1
ATOM 1733 N N . VAL A 1 228 ? 126.682 148.021 142.240 1.00 112.32 228 VAL 1 N 1
ATOM 1734 C CA . VAL A 1 228 ? 127.279 147.146 143.248 1.00 112.32 228 VAL 1 CA 1
ATOM 1735 C C . VAL A 1 228 ? 127.040 145.688 142.886 1.00 112.32 228 VAL 1 C 1
ATOM 1736 O O . VAL A 1 228 ? 127.921 144.834 143.047 1.00 112.32 228 VAL 1 O 1
ATOM 1740 N N . SER A 1 229 ? 125.879 145.397 142.299 1.00 114.38 229 SER 1 N 1
ATOM 1741 C CA . SER A 1 229 ? 125.611 144.043 141.826 1.00 114.38 229 SER 1 CA 1
ATOM 1742 C C . SER A 1 229 ? 126.372 143.735 140.540 1.00 114.38 229 SER 1 C 1
ATOM 1743 O O . SER A 1 229 ? 126.387 142.587 140.086 1.00 114.38 229 SER 1 O 1
ATOM 1746 N N . TRP A 1 230 ? 126.991 144.743 139.923 1.00 105.12 230 TRP 1 N 1
ATOM 1747 C CA . TRP A 1 230 ? 127.953 144.459 138.866 1.00 105.12 230 TRP 1 CA 1
ATOM 1748 C C . TRP A 1 230 ? 129.350 144.255 139.436 1.00 105.12 230 TRP 1 C 1
ATOM 1749 O O . TRP A 1 230 ? 130.134 143.465 138.899 1.00 105.12 230 TRP 1 O 1
ATOM 1760 N N . LEU A 1 231 ? 129.686 144.974 140.515 1.00 111.01 231 LEU 1 N 1
ATOM 1761 C CA . LEU A 1 231 ? 131.024 144.878 141.096 1.00 111.01 231 LEU 1 CA 1
ATOM 1762 C C . LEU A 1 231 ? 131.281 143.504 141.685 1.00 111.01 231 LEU 1 C 1
ATOM 1763 O O . LEU A 1 231 ? 132.357 142.927 141.495 1.00 111.01 231 LEU 1 O 1
ATOM 1768 N N . CYS A 1 232 ? 130.307 142.965 142.403 1.00 120.36 232 CYS 1 N 1
ATOM 1769 C CA . CYS A 1 232 ? 130.429 141.628 142.951 1.00 120.36 232 CYS 1 CA 1
ATOM 1770 C C . CYS A 1 232 ? 130.006 140.556 141.961 1.00 120.36 232 CYS 1 C 1
ATOM 1771 O O . CYS A 1 232 ? 130.007 139.374 142.315 1.00 120.36 232 CYS 1 O 1
ATOM 1774 N N . SER A 1 233 ? 129.639 140.934 140.736 1.00 117.98 233 SER 1 N 1
ATOM 1775 C CA . SER A 1 233 ? 129.444 139.934 139.695 1.00 117.98 233 SER 1 CA 1
ATOM 1776 C C . SER A 1 233 ? 130.785 139.387 139.238 1.00 117.98 233 SER 1 C 1
ATOM 1777 O O . SER A 1 233 ? 131.009 138.173 139.243 1.00 117.98 233 SER 1 O 1
ATOM 1780 N N . THR A 1 234 ? 131.711 140.278 138.896 1.00 121.66 234 THR 1 N 1
ATOM 1781 C CA . THR A 1 234 ? 133.048 139.886 138.475 1.00 121.66 234 THR 1 CA 1
ATOM 1782 C C . THR A 1 234 ? 133.984 139.608 139.644 1.00 121.66 234 THR 1 C 1
ATOM 1783 O O . THR A 1 234 ? 135.204 139.669 139.461 1.00 121.66 234 THR 1 O 1
ATOM 1787 N N . LEU A 1 235 ? 133.456 139.314 140.832 1.00 121.08 235 LEU 1 N 1
ATOM 1788 C CA . LEU A 1 235 ? 134.301 139.221 142.014 1.00 121.08 235 LEU 1 CA 1
ATOM 1789 C C . LEU A 1 235 ? 134.971 137.858 142.103 1.00 121.08 235 LEU 1 C 1
ATOM 1790 O O . LEU A 1 235 ? 136.078 137.734 142.638 1.00 121.08 235 LEU 1 O 1
ATOM 1795 N N . SER A 1 236 ? 134.323 136.822 141.567 1.00 118.93 236 SER 1 N 1
ATOM 1796 C CA . SER A 1 236 ? 134.810 135.458 141.738 1.00 118.93 236 SER 1 CA 1
ATOM 1797 C C . SER A 1 236 ? 135.873 135.074 140.721 1.00 118.93 236 SER 1 C 1
ATOM 1798 O O . SER A 1 236 ? 136.199 133.890 140.607 1.00 118.93 236 SER 1 O 1
ATOM 1801 N N . ASN A 1 237 ? 136.422 136.032 139.978 1.00 120.87 237 ASN 1 N 1
ATOM 1802 C CA . ASN A 1 237 ? 137.339 135.687 138.901 1.00 120.87 237 ASN 1 CA 1
ATOM 1803 C C . ASN A 1 237 ? 138.788 135.584 139.362 1.00 120.87 237 ASN 1 C 1
ATOM 1804 O O . ASN A 1 237 ? 139.697 135.712 138.535 1.00 120.87 237 ASN 1 O 1
ATOM 1809 N N . VAL A 1 238 ? 139.026 135.354 140.650 1.00 125.64 238 VAL 1 N 1
ATOM 1810 C CA . VAL A 1 238 ? 140.388 135.438 141.185 1.00 125.64 238 VAL 1 CA 1
ATOM 1811 C C . VAL A 1 238 ? 140.926 134.036 141.442 1.00 125.64 238 VAL 1 C 1
ATOM 1812 O O . VAL A 1 238 ? 140.129 133.089 141.603 1.00 125.64 238 VAL 1 O 1
ATOM 1816 N N . PRO A 1 239 ? 142.243 133.820 141.452 1.00 124.74 239 PRO 1 N 1
ATOM 1817 C CA . PRO A 1 239 ? 142.759 132.509 141.860 1.00 124.74 239 PRO 1 CA 1
ATOM 1818 C C . PRO A 1 239 ? 142.591 132.298 143.354 1.00 124.74 239 PRO 1 C 1
ATOM 1819 O O . PRO A 1 239 ? 143.083 133.075 144.175 1.00 124.74 239 PRO 1 O 1
ATOM 1823 N N . VAL A 1 240 ? 141.879 131.234 143.697 1.00 133.62 240 VAL 1 N 1
ATOM 1824 C CA . VAL A 1 240 ? 141.553 130.912 145.078 1.00 133.62 240 VAL 1 CA 1
ATOM 1825 C C . VAL A 1 240 ? 142.760 130.236 145.722 1.00 133.62 240 VAL 1 C 1
ATOM 1826 O O . VAL A 1 240 ? 143.308 129.263 145.191 1.00 133.62 240 VAL 1 O 1
ATOM 1830 N N . GLY A 1 241 ? 143.218 130.797 146.840 1.00 143.52 241 GLY 1 N 1
ATOM 1831 C CA . GLY A 1 241 ? 144.337 130.253 147.577 1.00 143.52 241 GLY 1 CA 1
ATOM 1832 C C . GLY A 1 241 ? 143.905 129.670 148.908 1.00 143.52 241 GLY 1 C 1
ATOM 1833 O O . GLY A 1 241 ? 142.739 129.345 149.133 1.00 143.52 241 GLY 1 O 1
ATOM 1834 N N . SER A 1 242 ? 144.878 129.558 149.817 1.00 144.18 242 SER 1 N 1
ATOM 1835 C CA . SER A 1 242 ? 144.608 128.984 151.133 1.00 144.18 242 SER 1 CA 1
ATOM 1836 C C . SER A 1 242 ? 143.789 129.933 152.001 1.00 144.18 242 SER 1 C 1
ATOM 1837 O O . SER A 1 242 ? 143.137 129.503 152.960 1.00 144.18 242 SER 1 O 1
ATOM 1840 N N . ALA A 1 243 ? 143.821 131.230 151.690 1.00 145.19 243 ALA 1 N 1
ATOM 1841 C CA . ALA A 1 243 ? 143.031 132.190 152.451 1.00 145.19 243 ALA 1 CA 1
ATOM 1842 C C . ALA A 1 243 ? 141.638 132.357 151.859 1.00 145.19 243 ALA 1 C 1
ATOM 1843 O O . ALA A 1 243 ? 140.737 132.893 152.515 1.00 145.19 243 ALA 1 O 1
ATOM 1845 N N . LEU A 1 244 ? 141.439 131.908 150.623 1.00 144.96 244 LEU 1 N 1
ATOM 1846 C CA . LEU A 1 244 ? 140.198 132.160 149.903 1.00 144.96 244 LEU 1 CA 1
ATOM 1847 C C . LEU A 1 244 ? 139.289 130.943 149.790 1.00 144.96 244 LEU 1 C 1
ATOM 1848 O O . LEU A 1 244 ? 138.174 131.077 149.277 1.00 144.96 244 LEU 1 O 1
ATOM 1853 N N . ARG A 1 245 ? 139.727 129.764 150.235 1.00 151.66 245 ARG 1 N 1
ATOM 1854 C CA . ARG A 1 245 ? 138.850 128.597 150.179 1.00 151.66 245 ARG 1 CA 1
ATOM 1855 C C . ARG A 1 245 ? 137.735 128.694 151.211 1.00 151.66 245 ARG 1 C 1
ATOM 1856 O O . ARG A 1 245 ? 136.579 128.364 150.922 1.00 151.66 245 ARG 1 O 1
ATOM 1864 N N . GLU A 1 246 ? 138.062 129.162 152.415 1.00 156.98 246 GLU 1 N 1
ATOM 1865 C CA . GLU A 1 246 ? 137.103 129.113 153.512 1.00 156.98 246 GLU 1 CA 1
ATOM 1866 C C . GLU A 1 246 ? 136.066 130.225 153.404 1.00 156.98 246 GLU 1 C 1
ATOM 1867 O O . GLU A 1 246 ? 135.020 130.173 154.060 1.00 156.98 246 GLU 1 O 1
ATOM 1873 N N . CYS A 1 247 ? 136.332 131.235 152.582 1.00 156.80 247 CYS 1 N 1
ATOM 1874 C CA . CYS A 1 247 ? 135.385 132.311 152.334 1.00 156.80 247 CYS 1 CA 1
ATOM 1875 C C . CYS A 1 247 ? 134.717 132.110 150.981 1.00 156.80 247 CYS 1 C 1
ATOM 1876 O O . CYS A 1 247 ? 135.390 131.878 149.972 1.00 156.80 247 CYS 1 O 1
ATOM 1879 N N . GLU A 1 248 ? 133.392 132.201 150.966 1.00 148.02 248 GLU 1 N 1
ATOM 1880 C CA . GLU A 1 248 ? 132.643 131.991 149.740 1.00 148.02 248 GLU 1 CA 1
ATOM 1881 C C . GLU A 1 248 ? 132.706 133.227 148.851 1.00 148.02 248 GLU 1 C 1
ATOM 1882 O O . GLU A 1 248 ? 133.111 134.313 149.272 1.00 148.02 248 GLU 1 O 1
ATOM 1888 N N . PHE A 1 249 ? 132.288 133.047 147.601 1.00 137.38 249 PHE 1 N 1
ATOM 1889 C CA . PHE A 1 249 ? 132.239 134.108 146.611 1.00 137.38 249 PHE 1 CA 1
ATOM 1890 C C . PHE A 1 249 ? 130.799 134.350 146.181 1.00 137.38 249 PHE 1 C 1
ATOM 1891 O O . PHE A 1 249 ? 129.950 133.465 146.321 1.00 137.38 249 PHE 1 O 1
ATOM 1899 N N . PRO A 1 250 ? 130.486 135.539 145.678 1.00 135.07 250 PRO 1 N 1
ATOM 1900 C CA . PRO A 1 250 ? 129.211 135.718 144.979 1.00 135.07 250 PRO 1 CA 1
ATOM 1901 C C . PRO A 1 250 ? 129.345 135.309 143.519 1.00 135.07 250 PRO 1 C 1
ATOM 1902 O O . PRO A 1 250 ? 130.321 135.647 142.845 1.00 135.07 250 PRO 1 O 1
ATOM 1906 N N . ASP A 1 251 ? 128.359 134.559 143.038 1.00 135.13 251 ASP 1 N 1
ATOM 1907 C CA . ASP A 1 251 ? 128.450 133.972 141.709 1.00 135.13 251 ASP 1 CA 1
ATOM 1908 C C . ASP A 1 251 ? 128.149 134.997 140.626 1.00 135.13 251 ASP 1 C 1
ATOM 1909 O O . ASP A 1 251 ? 127.319 135.888 140.804 1.00 135.13 251 ASP 1 O 1
ATOM 1914 N N . ARG A 1 252 ? 128.834 134.860 139.490 1.00 120.89 252 ARG 1 N 1
ATOM 1915 C CA . ARG A 1 252 ? 128.732 135.868 138.442 1.00 120.89 252 ARG 1 CA 1
ATOM 1916 C C . ARG A 1 252 ? 127.379 135.811 137.748 1.00 120.89 252 ARG 1 C 1
ATOM 1917 O O . ARG A 1 252 ? 126.793 136.848 137.426 1.00 120.89 252 ARG 1 O 1
ATOM 1925 N N . VAL A 1 253 ? 126.848 134.605 137.552 1.00 122.07 253 VAL 1 N 1
ATOM 1926 C CA . VAL A 1 253 ? 125.710 134.416 136.655 1.00 122.07 253 VAL 1 CA 1
ATOM 1927 C C . VAL A 1 253 ? 124.420 134.903 137.306 1.00 122.07 253 VAL 1 C 1
ATOM 1928 O O . VAL A 1 253 ? 123.518 135.406 136.626 1.00 122.07 253 VAL 1 O 1
ATOM 1932 N N . SER A 1 254 ? 124.332 134.800 138.636 1.00 125.31 254 SER 1 N 1
ATOM 1933 C CA . SER A 1 254 ? 123.066 135.034 139.329 1.00 125.31 254 SER 1 CA 1
ATOM 1934 C C . SER A 1 254 ? 122.682 136.504 139.330 1.00 125.31 254 SER 1 C 1
ATOM 1935 O O . SER A 1 254 ? 121.618 136.878 138.826 1.00 125.31 254 SER 1 O 1
ATOM 1938 N N . HIS A 1 255 ? 123.527 137.354 139.901 1.00 122.98 255 HIS 1 N 1
ATOM 1939 C CA . HIS A 1 255 ? 123.162 138.751 140.054 1.00 122.98 255 HIS 1 CA 1
ATOM 1940 C C . HIS A 1 255 ? 123.855 139.676 139.067 1.00 122.98 255 HIS 1 C 1
ATOM 1941 O O . HIS A 1 255 ? 123.971 140.871 139.346 1.00 122.98 255 HIS 1 O 1
ATOM 1948 N N . ILE A 1 256 ? 124.330 139.160 137.935 1.00 115.05 256 ILE 1 N 1
ATOM 1949 C CA . ILE A 1 256 ? 124.415 140.003 136.750 1.00 115.05 256 ILE 1 CA 1
ATOM 1950 C C . ILE A 1 256 ? 123.044 140.064 136.087 1.00 115.05 256 ILE 1 C 1
ATOM 1951 O O . ILE A 1 256 ? 122.728 141.002 135.347 1.00 115.05 256 ILE 1 O 1
ATOM 1956 N N . GLN A 1 257 ? 122.190 139.078 136.383 1.00 120.54 257 GLN 1 N 1
ATOM 1957 C CA . GLN A 1 257 ? 120.794 139.151 135.978 1.00 120.54 257 GLN 1 CA 1
ATOM 1958 C C . GLN A 1 257 ? 120.023 140.066 136.911 1.00 120.54 257 GLN 1 C 1
ATOM 1959 O O . GLN A 1 257 ? 118.914 140.502 136.589 1.00 120.54 257 GLN 1 O 1
ATOM 1965 N N . GLU A 1 258 ? 120.581 140.334 138.094 1.00 120.66 258 GLU 1 N 1
ATOM 1966 C CA . GLU A 1 258 ? 119.998 141.326 138.987 1.00 120.66 258 GLU 1 CA 1
ATOM 1967 C C . GLU A 1 258 ? 120.662 142.681 138.799 1.00 120.66 258 GLU 1 C 1
ATOM 1968 O O . GLU A 1 258 ? 120.109 143.710 139.199 1.00 120.66 258 GLU 1 O 1
ATOM 1974 N N . ALA A 1 259 ? 121.851 142.701 138.198 1.00 112.42 259 ALA 1 N 1
ATOM 1975 C CA . ALA A 1 259 ? 122.457 143.972 137.822 1.00 112.42 259 ALA 1 CA 1
ATOM 1976 C C . ALA A 1 259 ? 121.964 144.419 136.455 1.00 112.42 259 ALA 1 C 1
ATOM 1977 O O . ALA A 1 259 ? 122.105 145.590 136.091 1.00 112.42 259 ALA 1 O 1
ATOM 1979 N N . ALA A 1 260 ? 121.401 143.493 135.678 1.00 111.08 260 ALA 1 N 1
ATOM 1980 C CA . ALA A 1 260 ? 120.645 143.886 134.496 1.00 111.08 260 ALA 1 CA 1
ATOM 1981 C C . ALA A 1 260 ? 119.157 143.956 134.800 1.00 111.08 260 ALA 1 C 1
ATOM 1982 O O . ALA A 1 260 ? 118.346 144.129 133.885 1.00 111.08 260 ALA 1 O 1
ATOM 1984 N N . LEU A 1 261 ? 118.781 143.776 136.067 1.00 111.96 261 LEU 1 N 1
ATOM 1985 C CA . LEU A 1 261 ? 117.404 144.007 136.486 1.00 111.96 261 LEU 1 CA 1
ATOM 1986 C C . LEU A 1 261 ? 117.257 145.392 137.096 1.00 111.96 261 LEU 1 C 1
ATOM 1987 O O . LEU A 1 261 ? 116.276 146.096 136.836 1.00 111.96 261 LEU 1 O 1
ATOM 1992 N N . LYS A 1 262 ? 118.224 145.797 137.922 1.00 115.21 262 LYS 1 N 1
ATOM 1993 C CA . LYS A 1 262 ? 118.148 147.110 138.546 1.00 115.21 262 LYS 1 CA 1
ATOM 1994 C C . LYS A 1 262 ? 118.503 148.209 137.561 1.00 115.21 262 LYS 1 C 1
ATOM 1995 O O . LYS A 1 262 ? 117.965 149.316 137.654 1.00 115.21 262 LYS 1 O 1
ATOM 2001 N N . SER A 1 263 ? 119.397 147.924 136.613 1.00 111.52 263 SER 1 N 1
ATOM 2002 C CA . SER A 1 263 ? 119.645 148.868 135.531 1.00 111.52 263 SER 1 CA 1
ATOM 2003 C C . SER A 1 263 ? 118.463 148.932 134.586 1.00 111.52 263 SER 1 C 1
ATOM 2004 O O . SER A 1 263 ? 118.249 149.950 133.919 1.00 111.52 263 SER 1 O 1
ATOM 2007 N N . ASP A 1 264 ? 117.700 147.846 134.507 1.00 118.20 264 ASP 1 N 1
ATOM 2008 C CA . ASP A 1 264 ? 116.493 147.826 133.696 1.00 118.20 264 ASP 1 CA 1
ATOM 2009 C C . ASP A 1 264 ? 115.410 148.692 134.325 1.00 118.20 264 ASP 1 C 1
ATOM 2010 O O . ASP A 1 264 ? 114.616 149.327 133.622 1.00 118.20 264 ASP 1 O 1
ATOM 2015 N N . SER A 1 265 ? 115.367 148.728 135.657 1.00 117.48 265 SER 1 N 1
ATOM 2016 C CA . SER A 1 265 ? 114.385 149.546 136.357 1.00 117.48 265 SER 1 CA 1
ATOM 2017 C C . SER A 1 265 ? 114.738 151.023 136.283 1.00 117.48 265 SER 1 C 1
ATOM 2018 O O . SER A 1 265 ? 113.868 151.886 136.441 1.00 117.48 265 SER 1 O 1
ATOM 2021 N N . LEU A 1 266 ? 116.018 151.333 136.061 1.00 116.36 266 LEU 1 N 1
ATOM 2022 C CA . LEU A 1 266 ? 116.437 152.724 135.907 1.00 116.36 266 LEU 1 CA 1
ATOM 2023 C C . LEU A 1 266 ? 115.895 153.324 134.620 1.00 116.36 266 LEU 1 C 1
ATOM 2024 O O . LEU A 1 266 ? 115.684 154.537 134.533 1.00 116.36 266 LEU 1 O 1
ATOM 2029 N N . VAL A 1 267 ? 115.658 152.493 133.609 1.00 120.45 267 VAL 1 N 1
ATOM 2030 C CA . VAL A 1 267 ? 115.268 153.020 132.308 1.00 120.45 267 VAL 1 CA 1
ATOM 2031 C C . VAL A 1 267 ? 113.773 153.316 132.274 1.00 120.45 267 VAL 1 C 1
ATOM 2032 O O . VAL A 1 267 ? 113.349 154.336 131.714 1.00 120.45 267 VAL 1 O 1
ATOM 2036 N N . ARG A 1 268 ? 112.960 152.461 132.913 1.00 126.34 268 ARG 1 N 1
ATOM 2037 C CA . ARG A 1 268 ? 111.504 152.628 132.919 1.00 126.34 268 ARG 1 CA 1
ATOM 2038 C C . ARG A 1 268 ? 111.075 153.931 133.581 1.00 126.34 268 ARG 1 C 1
ATOM 2039 O O . ARG A 1 268 ? 110.030 154.498 133.245 1.00 126.34 268 ARG 1 O 1
ATOM 2047 N N . ASN A 1 269 ? 111.865 154.408 134.542 1.00 127.22 269 ASN 1 N 1
ATOM 2048 C CA . ASN A 1 269 ? 111.595 155.707 135.141 1.00 127.22 269 ASN 1 CA 1
ATOM 2049 C C . ASN A 1 269 ? 111.823 156.826 134.135 1.00 127.22 269 ASN 1 C 1
ATOM 2050 O O . ASN A 1 269 ? 110.997 157.735 134.001 1.00 127.22 269 ASN 1 O 1
ATOM 2055 N N . ARG A 1 270 ? 112.937 156.767 133.404 1.00 129.47 270 ARG 1 N 1
ATOM 2056 C CA . ARG A 1 270 ? 113.264 157.841 132.474 1.00 129.47 270 ARG 1 CA 1
ATOM 2057 C C . ARG A 1 270 ? 112.583 157.639 131.126 1.00 129.47 270 ARG 1 C 1
ATOM 2058 O O . ARG A 1 270 ? 111.761 158.461 130.706 1.00 129.47 270 ARG 1 O 1
ATOM 2066 N N . ILE A 1 271 ? 112.906 156.552 130.435 1.00 126.50 271 ILE 1 N 1
ATOM 2067 C CA . ILE A 1 271 ? 112.351 156.299 129.107 1.00 126.50 271 ILE 1 CA 1
ATOM 2068 C C . ILE A 1 271 ? 111.734 154.904 129.059 1.00 126.50 271 ILE 1 C 1
ATOM 2069 O O . ILE A 1 271 ? 112.453 153.897 129.068 1.00 126.50 271 ILE 1 O 1
ATOM 2074 N N . PRO A 1 272 ? 110.402 154.798 128.999 1.00 128.29 272 PRO 1 N 1
ATOM 2075 C CA . PRO A 1 272 ? 109.762 153.496 129.261 1.00 128.29 272 PRO 1 CA 1
ATOM 2076 C C . PRO A 1 272 ? 109.977 152.470 128.166 1.00 128.29 272 PRO 1 C 1
ATOM 2077 O O . PRO A 1 272 ? 109.757 151.275 128.394 1.00 128.29 272 PRO 1 O 1
ATOM 2081 N N . GLY A 1 273 ? 110.413 152.896 126.985 1.00 127.67 273 GLY 1 N 1
ATOM 2082 C CA . GLY A 1 273 ? 110.517 151.966 125.879 1.00 127.67 273 GLY 1 CA 1
ATOM 2083 C C . GLY A 1 273 ? 111.806 151.173 125.857 1.00 127.67 273 GLY 1 C 1
ATOM 2084 O O . GLY A 1 273 ? 111.812 150.009 125.452 1.00 127.67 273 GLY 1 O 1
ATOM 2085 N N . LEU A 1 274 ? 112.907 151.764 126.322 1.00 123.10 274 LEU 1 N 1
ATOM 2086 C CA . LEU A 1 274 ? 114.220 151.141 126.204 1.00 123.10 274 LEU 1 CA 1
ATOM 2087 C C . LEU A 1 274 ? 114.529 150.194 127.345 1.00 123.10 274 LEU 1 C 1
ATOM 2088 O O . LEU A 1 274 ? 115.701 149.999 127.689 1.00 123.10 274 LEU 1 O 1
ATOM 2093 N N . ALA A 1 275 ? 113.509 149.622 127.961 1.00 123.28 275 ALA 1 N 1
ATOM 2094 C CA . ALA A 1 275 ? 113.696 148.629 129.000 1.00 123.28 275 ALA 1 CA 1
ATOM 2095 C C . ALA A 1 275 ? 113.696 147.244 128.371 1.00 123.28 275 ALA 1 C 1
ATOM 2096 O O . ALA A 1 275 ? 112.954 146.990 127.418 1.00 123.28 275 ALA 1 O 1
ATOM 2098 N N . SER A 1 276 ? 114.529 146.351 128.902 1.00 119.39 276 SER 1 N 1
ATOM 2099 C CA . SER A 1 276 ? 114.572 144.995 128.373 1.00 119.39 276 SER 1 CA 1
ATOM 2100 C C . SER A 1 276 ? 113.345 144.204 128.792 1.00 119.39 276 SER 1 C 1
ATOM 2101 O O . SER A 1 276 ? 112.882 143.325 128.058 1.00 119.39 276 SER 1 O 1
ATOM 2104 N N . SER A 1 277 ? 112.797 144.507 129.969 1.00 121.64 277 SER 1 N 1
ATOM 2105 C CA . SER A 1 277 ? 111.640 143.769 130.455 1.00 121.64 277 SER 1 CA 1
ATOM 2106 C C . SER A 1 277 ? 110.360 144.187 129.746 1.00 121.64 277 SER 1 C 1
ATOM 2107 O O . SER A 1 277 ? 109.425 143.384 129.649 1.00 121.64 277 SER 1 O 1
ATOM 2110 N N . GLN A 1 278 ? 110.290 145.426 129.260 1.00 119.55 278 GLN 1 N 1
ATOM 2111 C CA . GLN A 1 278 ? 109.086 145.910 128.594 1.00 119.55 278 GLN 1 CA 1
ATOM 2112 C C . GLN A 1 278 ? 108.870 145.208 127.264 1.00 119.55 278 GLN 1 C 1
ATOM 2113 O O . GLN A 1 278 ? 109.618 145.413 126.306 1.00 119.55 278 GLN 1 O 1
ATOM 2119 N N . PHE A 1 279 ? 107.833 144.378 127.215 1.00 122.92 279 PHE 1 N 1
ATOM 2120 C CA . PHE A 1 279 ? 107.434 143.701 125.991 1.00 122.92 279 PHE 1 CA 1
ATOM 2121 C C . PHE A 1 279 ? 106.282 144.422 125.316 1.00 122.92 279 PHE 1 C 1
ATOM 2122 O O . PHE A 1 279 ? 106.015 144.185 124.134 1.00 122.92 279 PHE 1 O 1
ATOM 2130 N N . ASP A 1 280 ? 105.599 145.299 126.040 1.00 126.50 280 ASP 1 N 1
ATOM 2131 C CA . ASP A 1 280 ? 104.529 146.122 125.494 1.00 126.50 280 ASP 1 CA 1
ATOM 2132 C C . ASP A 1 280 ? 105.198 147.255 124.731 1.00 126.50 280 ASP 1 C 1
ATOM 2133 O O . ASP A 1 280 ? 105.421 148.337 125.278 1.00 126.50 280 ASP 1 O 1
ATOM 2135 N N . ASN A 1 281 ? 105.503 147.005 123.463 1.00 130.22 281 ASN 1 N 1
ATOM 2136 C CA . ASN A 1 281 ? 106.192 147.947 122.590 1.00 130.22 281 ASN 1 CA 1
ATOM 2137 C C . ASN A 1 281 ? 105.287 149.049 122.034 1.00 130.22 281 ASN 1 C 1
ATOM 2138 O O . ASN A 1 281 ? 105.681 149.729 121.081 1.00 130.22 281 ASN 1 O 1
ATOM 2143 N N . SER A 1 282 ? 104.091 149.232 122.600 1.00 134.16 282 SER 1 N 1
ATOM 2144 C CA . SER A 1 282 ? 103.257 150.376 122.252 1.00 134.16 282 SER 1 CA 1
ATOM 2145 C C . SER A 1 282 ? 103.868 151.676 122.758 1.00 134.16 282 SER 1 C 1
ATOM 2146 O O . SER A 1 282 ? 103.582 152.755 122.227 1.00 134.16 282 SER 1 O 1
ATOM 2149 N N . VAL A 1 283 ? 104.693 151.593 123.808 1.00 132.88 283 VAL 1 N 1
ATOM 2150 C CA . VAL A 1 283 ? 105.349 152.776 124.351 1.00 132.88 283 VAL 1 CA 1
ATOM 2151 C C . VAL A 1 283 ? 106.364 153.320 123.356 1.00 132.88 283 VAL 1 C 1
ATOM 2152 O O . VAL A 1 283 ? 106.798 152.625 122.428 1.00 132.88 283 VAL 1 O 1
ATOM 2156 N N . ASN A 1 284 ? 106.753 154.579 123.557 1.00 140.29 284 ASN 1 N 1
ATOM 2157 C CA . ASN A 1 284 ? 107.370 155.349 122.482 1.00 140.29 284 ASN 1 CA 1
ATOM 2158 C C . ASN A 1 284 ? 108.837 154.986 122.274 1.00 140.29 284 ASN 1 C 1
ATOM 2159 O O . ASN A 1 284 ? 109.290 154.877 121.128 1.00 140.29 284 ASN 1 O 1
ATOM 2164 N N . ALA A 1 285 ? 109.590 154.815 123.376 1.00 132.38 285 ALA 1 N 1
ATOM 2165 C CA . ALA A 1 285 ? 111.062 154.731 123.391 1.00 132.38 285 ALA 1 CA 1
ATOM 2166 C C . ALA A 1 285 ? 111.707 155.949 122.732 1.00 132.38 285 ALA 1 C 1
ATOM 2167 O O . ALA A 1 285 ? 112.799 155.866 122.173 1.00 132.38 285 ALA 1 O 1
ATOM 2169 N N . SER A 1 286 ? 111.037 157.098 122.823 1.00 140.70 286 SER 1 N 1
ATOM 2170 C CA . SER A 1 286 ? 111.496 158.286 122.114 1.00 140.70 286 SER 1 CA 1
ATOM 2171 C C . SER A 1 286 ? 112.240 159.228 123.050 1.00 140.70 286 SER 1 C 1
ATOM 2172 O O . SER A 1 286 ? 111.639 159.833 123.945 1.00 140.70 286 SER 1 O 1
ATOM 2175 N N . ILE A 1 287 ? 113.557 159.332 122.879 1.00 134.16 287 ILE 1 N 1
ATOM 2176 C CA . ILE A 1 287 ? 114.424 160.204 123.668 1.00 134.16 287 ILE 1 CA 1
ATOM 2177 C C . ILE A 1 287 ? 114.060 161.679 123.533 1.00 134.16 287 ILE 1 C 1
ATOM 2178 O O . ILE A 1 287 ? 114.324 162.473 124.442 1.00 134.16 287 ILE 1 O 1
ATOM 2183 N N . TRP A 1 288 ? 113.448 162.054 122.409 1.00 141.04 288 TRP 1 N 1
ATOM 2184 C CA . TRP A 1 288 ? 113.310 163.444 121.980 1.00 141.04 288 TRP 1 CA 1
ATOM 2185 C C . TRP A 1 288 ? 112.480 164.387 122.865 1.00 141.04 288 TRP 1 C 1
ATOM 2186 O O . TRP A 1 288 ? 112.877 165.553 122.992 1.00 141.04 288 TRP 1 O 1
ATOM 2197 N N . PRO A 1 289 ? 111.351 163.988 123.484 1.00 142.24 289 PRO 1 N 1
ATOM 2198 C CA . PRO A 1 289 ? 110.696 164.941 124.404 1.00 142.24 289 PRO 1 CA 1
ATOM 2199 C C . PRO A 1 289 ? 111.481 165.226 125.676 1.00 142.24 289 PRO 1 C 1
ATOM 2200 O O . PRO A 1 289 ? 111.375 166.337 126.212 1.00 142.24 289 PRO 1 O 1
ATOM 2204 N N . PHE A 1 290 ? 112.260 164.250 126.161 1.00 138.43 290 PHE 1 N 1
ATOM 2205 C CA . PHE A 1 290 ? 113.085 164.353 127.376 1.00 138.43 290 PHE 1 CA 1
ATOM 2206 C C . PHE A 1 290 ? 112.261 164.706 128.614 1.00 138.43 290 PHE 1 C 1
ATOM 2207 O O . PHE A 1 290 ? 112.679 165.525 129.436 1.00 138.43 290 PHE 1 O 1
ATOM 2215 N N . LEU A 1 291 ? 111.084 164.075 128.733 1.00 140.91 291 LEU 1 N 1
ATOM 2216 C CA . LEU A 1 291 ? 110.254 164.065 129.948 1.00 140.91 291 LEU 1 CA 1
ATOM 2217 C C . LEU A 1 291 ? 109.822 165.475 130.360 1.00 140.91 291 LEU 1 C 1
ATOM 2218 O O . LEU A 1 291 ? 110.289 166.011 131.367 1.00 140.91 291 LEU 1 O 1
ATOM 2223 N N . ASP A 1 292 ? 108.992 166.102 129.515 1.00 144.41 292 ASP 1 N 1
ATOM 2224 C CA . ASP A 1 292 ? 108.247 167.331 129.834 1.00 144.41 292 ASP 1 CA 1
ATOM 2225 C C . ASP A 1 292 ? 109.168 168.505 130.163 1.00 144.41 292 ASP 1 C 1
ATOM 2226 O O . ASP A 1 292 ? 108.886 169.318 131.045 1.00 144.41 292 ASP 1 O 1
ATOM 2228 N N . GLY A 1 293 ? 110.288 168.584 129.458 1.00 140.09 293 GLY 1 N 1
ATOM 2229 C CA . GLY A 1 293 ? 111.249 169.632 129.723 1.00 140.09 293 GLY 1 CA 1
ATOM 2230 C C . GLY A 1 293 ? 112.646 169.167 129.372 1.00 140.09 293 GLY 1 C 1
ATOM 2231 O O . GLY A 1 293 ? 112.842 168.361 128.457 1.00 140.09 293 GLY 1 O 1
ATOM 2232 N N . HIS A 1 294 ? 113.612 169.728 130.104 1.00 140.59 294 HIS 1 N 1
ATOM 2233 C CA . HIS A 1 294 ? 115.031 169.372 130.059 1.00 140.59 294 HIS 1 CA 1
ATOM 2234 C C . HIS A 1 294 ? 115.663 169.611 128.691 1.00 140.59 294 HIS 1 C 1
ATOM 2235 O O . HIS A 1 294 ? 116.664 168.976 128.349 1.00 140.59 294 HIS 1 O 1
ATOM 2242 N N . GLN A 1 295 ? 115.101 170.520 127.891 1.00 144.22 295 GLN 1 N 1
ATOM 2243 C CA . GLN A 1 295 ? 115.727 170.858 126.616 1.00 144.22 295 GLN 1 CA 1
ATOM 2244 C C . GLN A 1 295 ? 116.903 171.805 126.818 1.00 144.22 295 GLN 1 C 1
ATOM 2245 O O . GLN A 1 295 ? 117.795 171.889 125.966 1.00 144.22 295 GLN 1 O 1
ATOM 2251 N N . GLU A 1 296 ? 116.916 172.528 127.935 1.00 145.12 296 GLU 1 N 1
ATOM 2252 C CA . GLU A 1 296 ? 118.019 173.407 128.292 1.00 145.12 296 GLU 1 CA 1
ATOM 2253 C C . GLU A 1 296 ? 118.689 173.000 129.594 1.00 145.12 296 GLU 1 C 1
ATOM 2254 O O . GLU A 1 296 ? 119.406 173.811 130.188 1.00 145.12 296 GLU 1 O 1
ATOM 2256 N N . ASP A 1 297 ? 118.478 171.769 130.049 1.00 139.23 297 ASP 1 N 1
ATOM 2257 C CA . ASP A 1 297 ? 119.020 171.292 131.318 1.00 139.23 297 ASP 1 CA 1
ATOM 2258 C C . ASP A 1 297 ? 120.247 170.438 131.023 1.00 139.23 297 ASP 1 C 1
ATOM 2259 O O . ASP A 1 297 ? 120.191 169.500 130.225 1.00 139.23 297 ASP 1 O 1
ATOM 2264 N N . SER A 1 298 ? 121.366 170.768 131.672 1.00 126.29 298 SER 1 N 1
ATOM 2265 C CA . SER A 1 298 ? 122.640 170.161 131.306 1.00 126.29 298 SER 1 CA 1
ATOM 2266 C C . SER A 1 298 ? 122.829 168.802 131.966 1.00 126.29 298 SER 1 C 1
ATOM 2267 O O . SER A 1 298 ? 123.293 167.855 131.323 1.00 126.29 298 SER 1 O 1
ATOM 2270 N N . ASN A 1 299 ? 122.469 168.677 133.246 1.00 128.66 299 ASN 1 N 1
ATOM 2271 C CA . ASN A 1 299 ? 122.743 167.431 133.956 1.00 128.66 299 ASN 1 CA 1
ATOM 2272 C C . ASN A 1 299 ? 121.685 166.358 133.720 1.00 128.66 299 ASN 1 C 1
ATOM 2273 O O . ASN A 1 299 ? 121.670 165.355 134.439 1.00 128.66 299 ASN 1 O 1
ATOM 2278 N N . TYR A 1 300 ? 120.797 166.541 132.742 1.00 129.50 300 TYR 1 N 1
ATOM 2279 C CA . TYR A 1 300 ? 119.876 165.470 132.386 1.00 129.50 300 TYR 1 CA 1
ATOM 2280 C C . TYR A 1 300 ? 120.410 164.649 131.224 1.00 129.50 300 TYR 1 C 1
ATOM 2281 O O . TYR A 1 300 ? 120.115 163.454 131.116 1.00 129.50 300 TYR 1 O 1
ATOM 2290 N N . TYR A 1 301 ? 121.185 165.273 130.336 1.00 126.54 301 TYR 1 N 1
ATOM 2291 C CA . TYR A 1 301 ? 121.641 164.580 129.136 1.00 126.54 301 TYR 1 CA 1
ATOM 2292 C C . TYR A 1 301 ? 122.760 163.602 129.460 1.00 126.54 301 TYR 1 C 1
ATOM 2293 O O . TYR A 1 301 ? 122.972 162.622 128.739 1.00 126.54 301 TYR 1 O 1
ATOM 2302 N N . VAL A 1 302 ? 123.495 163.856 130.539 1.00 120.94 302 VAL 1 N 1
ATOM 2303 C CA . VAL A 1 302 ? 124.292 162.791 131.132 1.00 120.94 302 VAL 1 CA 1
ATOM 2304 C C . VAL A 1 302 ? 123.383 161.736 131.753 1.00 120.94 302 VAL 1 C 1
ATOM 2305 O O . VAL A 1 302 ? 123.592 160.529 131.576 1.00 120.94 302 VAL 1 O 1
ATOM 2309 N N . HIS A 1 303 ? 122.312 162.175 132.412 1.00 123.32 303 HIS 1 N 1
ATOM 2310 C CA . HIS A 1 303 ? 121.547 161.287 133.274 1.00 123.32 303 HIS 1 CA 1
ATOM 2311 C C . HIS A 1 303 ? 120.635 160.383 132.459 1.00 123.32 303 HIS 1 C 1
ATOM 2312 O O . HIS A 1 303 ? 120.194 159.333 132.938 1.00 123.32 303 HIS 1 O 1
ATOM 2319 N N . ILE A 1 304 ? 120.335 160.778 131.224 1.00 117.03 304 ILE 1 N 1
ATOM 2320 C CA . ILE A 1 304 ? 119.662 159.863 130.314 1.00 117.03 304 ILE 1 CA 1
ATOM 2321 C C . ILE A 1 304 ? 120.664 159.305 129.312 1.00 117.03 304 ILE 1 C 1
ATOM 2322 O O . ILE A 1 304 ? 120.392 158.323 128.616 1.00 117.03 304 ILE 1 O 1
ATOM 2327 N N . GLY A 1 305 ? 121.853 159.898 129.243 1.00 114.66 305 GLY 1 N 1
ATOM 2328 C CA . GLY A 1 305 ? 122.879 159.341 128.380 1.00 114.66 305 GLY 1 CA 1
ATOM 2329 C C . GLY A 1 305 ? 123.539 158.123 128.993 1.00 114.66 305 GLY 1 C 1
ATOM 2330 O O . GLY A 1 305 ? 123.646 157.071 128.360 1.00 114.66 305 GLY 1 O 1
ATOM 2331 N N . SER A 1 306 ? 123.972 158.249 130.248 1.00 112.10 306 SER 1 N 1
ATOM 2332 C CA . SER A 1 306 ? 124.696 157.167 130.903 1.00 112.10 306 SER 1 CA 1
ATOM 2333 C C . SER A 1 306 ? 123.776 156.005 131.251 1.00 112.10 306 SER 1 C 1
ATOM 2334 O O . SER A 1 306 ? 124.146 154.840 131.068 1.00 112.10 306 SER 1 O 1
ATOM 2337 N N . THR A 1 307 ? 122.573 156.300 131.747 1.00 108.44 307 THR 1 N 1
ATOM 2338 C CA . THR A 1 307 ? 121.710 155.240 132.259 1.00 108.44 307 THR 1 CA 1
ATOM 2339 C C . THR A 1 307 ? 121.092 154.420 131.135 1.00 108.44 307 THR 1 C 1
ATOM 2340 O O . THR A 1 307 ? 120.709 153.265 131.344 1.00 108.44 307 THR 1 O 1
ATOM 2344 N N . ILE A 1 308 ? 120.986 154.989 129.935 1.00 106.17 308 ILE 1 N 1
ATOM 2345 C CA . ILE A 1 308 ? 120.662 154.156 128.782 1.00 106.17 308 ILE 1 CA 1
ATOM 2346 C C . ILE A 1 308 ? 121.879 153.339 128.379 1.00 106.17 308 ILE 1 C 1
ATOM 2347 O O . ILE A 1 308 ? 121.772 152.147 128.065 1.00 106.17 308 ILE 1 O 1
ATOM 2352 N N . ALA A 1 309 ? 123.065 153.946 128.446 1.00 102.77 309 ALA 1 N 1
ATOM 2353 C CA . ALA A 1 309 ? 124.283 153.233 128.077 1.00 102.77 309 ALA 1 CA 1
ATOM 2354 C C . ALA A 1 309 ? 124.650 152.183 129.113 1.00 102.77 309 ALA 1 C 1
ATOM 2355 O O . ALA A 1 309 ? 125.270 151.168 128.781 1.00 102.77 309 ALA 1 O 1
ATOM 2357 N N . TRP A 1 310 ? 124.280 152.409 130.373 1.00 102.48 310 TRP 1 N 1
ATOM 2358 C CA . TRP A 1 310 ? 124.531 151.400 131.393 1.00 102.48 310 TRP 1 CA 1
ATOM 2359 C C . TRP A 1 310 ? 123.601 150.215 131.225 1.00 102.48 310 TRP 1 C 1
ATOM 2360 O O . TRP A 1 310 ? 123.946 149.089 131.590 1.00 102.48 310 TRP 1 O 1
ATOM 2371 N N . HIS A 1 311 ? 122.418 150.445 130.664 1.00 106.84 311 HIS 1 N 1
ATOM 2372 C CA . HIS A 1 311 ? 121.486 149.346 130.464 1.00 106.84 311 HIS 1 CA 1
ATOM 2373 C C . HIS A 1 311 ? 121.943 148.431 129.341 1.00 106.84 311 HIS 1 C 1
ATOM 2374 O O . HIS A 1 311 ? 121.773 147.211 129.421 1.00 106.84 311 HIS 1 O 1
ATOM 2381 N N . PHE A 1 312 ? 122.525 148.993 128.284 1.00 104.44 312 PHE 1 N 1
ATOM 2382 C CA . PHE A 1 312 ? 123.044 148.141 127.225 1.00 104.44 312 PHE 1 CA 1
ATOM 2383 C C . PHE A 1 312 ? 124.380 147.531 127.616 1.00 104.44 312 PHE 1 C 1
ATOM 2384 O O . PHE A 1 312 ? 124.740 146.458 127.128 1.00 104.44 312 PHE 1 O 1
ATOM 2392 N N . GLU A 1 313 ? 125.130 148.188 128.503 1.00 101.94 313 GLU 1 N 1
ATOM 2393 C CA . GLU A 1 313 ? 126.408 147.623 128.925 1.00 101.94 313 GLU 1 CA 1
ATOM 2394 C C . GLU A 1 313 ? 126.213 146.520 129.955 1.00 101.94 313 GLU 1 C 1
ATOM 2395 O O . GLU A 1 313 ? 127.152 145.778 130.261 1.00 101.94 313 GLU 1 O 1
ATOM 2397 N N . MET A 1 314 ? 125.007 146.403 130.514 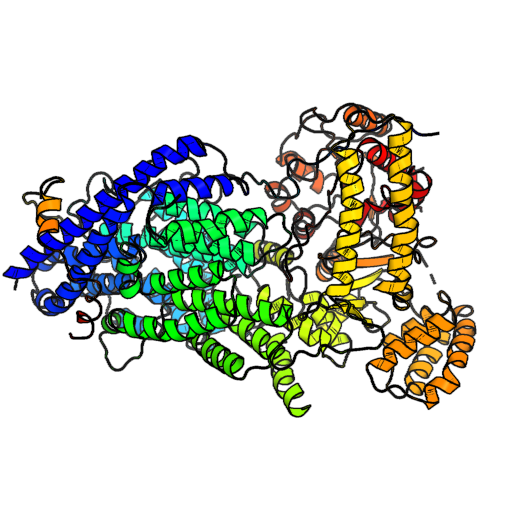1.00 108.58 314 MET 1 N 1
ATOM 2398 C CA . MET A 1 314 ? 124.706 145.265 131.375 1.00 108.58 314 MET 1 CA 1
ATOM 2399 C C . MET A 1 314 ? 124.013 144.160 130.598 1.00 108.58 314 MET 1 C 1
ATOM 2400 O O . MET A 1 314 ? 124.307 142.976 130.792 1.00 108.58 314 MET 1 O 1
ATOM 2405 N N . ARG A 1 315 ? 123.089 144.526 129.712 1.00 107.41 315 ARG 1 N 1
ATOM 2406 C CA . ARG A 1 315 ? 122.355 143.522 128.956 1.00 107.41 315 ARG 1 CA 1
ATOM 2407 C C . ARG A 1 315 ? 123.245 142.859 127.908 1.00 107.41 315 ARG 1 C 1
ATOM 2408 O O . ARG A 1 315 ? 123.016 141.699 127.551 1.00 107.41 315 ARG 1 O 1
ATOM 2416 N N . ARG A 1 316 ? 124.289 143.550 127.441 1.00 109.69 316 ARG 1 N 1
ATOM 2417 C CA . ARG A 1 316 ? 125.334 142.860 126.689 1.00 109.69 316 ARG 1 CA 1
ATOM 2418 C C . ARG A 1 316 ? 126.158 141.974 127.608 1.00 109.69 316 ARG 1 C 1
ATOM 2419 O O . ARG A 1 316 ? 126.527 140.855 127.235 1.00 109.69 316 ARG 1 O 1
ATOM 2427 N N . GLU A 1 317 ? 126.453 142.461 128.814 1.00 107.88 317 GLU 1 N 1
ATOM 2428 C CA . GLU A 1 317 ? 127.238 141.679 129.760 1.00 107.88 317 GLU 1 CA 1
ATOM 2429 C C . GLU A 1 317 ? 126.436 140.503 130.297 1.00 107.88 317 GLU 1 C 1
ATOM 2430 O O . GLU A 1 317 ? 126.999 139.440 130.567 1.00 107.88 317 GLU 1 O 1
ATOM 2436 N N . CYS A 1 318 ? 125.116 140.658 130.422 1.00 105.18 318 CYS 1 N 1
ATOM 2437 C CA . CYS A 1 318 ? 124.283 139.537 130.843 1.00 105.18 318 CYS 1 CA 1
ATOM 2438 C C . CYS A 1 318 ? 124.113 138.532 129.711 1.00 105.18 318 CYS 1 C 1
ATOM 2439 O O . CYS A 1 318 ? 123.785 137.365 129.947 1.00 105.18 318 CYS 1 O 1
ATOM 2442 N N . ALA A 1 319 ? 124.342 138.966 128.473 1.00 103.09 319 ALA 1 N 1
ATOM 2443 C CA . ALA A 1 319 ? 124.321 138.040 127.349 1.00 103.09 319 ALA 1 CA 1
ATOM 2444 C C . ALA A 1 319 ? 125.677 137.376 127.165 1.00 103.09 319 ALA 1 C 1
ATOM 2445 O O . ALA A 1 319 ? 125.761 136.185 126.851 1.00 103.09 319 ALA 1 O 1
ATOM 2447 N N . LEU A 1 320 ? 126.759 138.135 127.350 1.00 108.33 320 LEU 1 N 1
ATOM 2448 C CA . LEU A 1 320 ? 128.086 137.577 127.113 1.00 108.33 320 LEU 1 CA 1
ATOM 2449 C C . LEU A 1 320 ? 128.601 136.800 128.313 1.00 108.33 320 LEU 1 C 1
ATOM 2450 O O . LEU A 1 320 ? 129.630 136.122 128.221 1.00 108.33 320 LEU 1 O 1
ATOM 2455 N N . VAL A 1 321 ? 127.919 136.888 129.453 1.00 106.60 321 VAL 1 N 1
ATOM 2456 C CA . VAL A 1 321 ? 128.264 135.983 130.541 1.00 106.60 321 VAL 1 CA 1
ATOM 2457 C C . VAL A 1 321 ? 127.652 134.614 130.282 1.00 106.60 321 VAL 1 C 1
ATOM 2458 O O . VAL A 1 321 ? 128.205 133.588 130.688 1.00 106.60 321 VAL 1 O 1
ATOM 2462 N N . ASN A 1 322 ? 126.552 134.567 129.525 1.00 105.62 322 ASN 1 N 1
ATOM 2463 C CA . ASN A 1 322 ? 125.777 133.338 129.435 1.00 105.62 322 ASN 1 CA 1
ATOM 2464 C C . ASN A 1 322 ? 126.087 132.590 128.150 1.00 105.62 322 ASN 1 C 1
ATOM 2465 O O . ASN A 1 322 ? 125.633 131.461 127.948 1.00 105.62 322 ASN 1 O 1
ATOM 2470 N N . VAL A 1 323 ? 126.861 133.209 127.261 1.00 112.11 323 VAL 1 N 1
ATOM 2471 C CA . VAL A 1 323 ? 127.463 132.441 126.181 1.00 112.11 323 VAL 1 CA 1
ATOM 2472 C C . VAL A 1 323 ? 128.606 131.598 126.732 1.00 112.11 323 VAL 1 C 1
ATOM 2473 O O . VAL A 1 323 ? 128.912 130.522 126.202 1.00 112.11 323 VAL 1 O 1
ATOM 2477 N N . THR A 1 324 ? 129.209 132.029 127.840 1.00 114.44 324 THR 1 N 1
ATOM 2478 C CA . THR A 1 324 ? 130.408 131.392 128.359 1.00 114.44 324 THR 1 CA 1
ATOM 2479 C C . THR A 1 324 ? 130.211 130.726 129.714 1.00 114.44 324 THR 1 C 1
ATOM 2480 O O . THR A 1 324 ? 131.193 130.264 130.298 1.00 114.44 324 THR 1 O 1
ATOM 2484 N N . THR A 1 325 ? 128.986 130.638 130.225 1.00 114.33 325 THR 1 N 1
ATOM 2485 C CA . THR A 1 325 ? 128.717 129.791 131.379 1.00 114.33 325 THR 1 CA 1
ATOM 2486 C C . THR A 1 325 ? 127.762 128.647 131.045 1.00 114.33 325 THR 1 C 1
ATOM 2487 O O . THR A 1 325 ? 127.212 128.019 131.958 1.00 114.33 325 THR 1 O 1
ATOM 2491 N N . ALA A 1 326 ? 127.570 128.372 129.748 1.00 115.47 326 ALA 1 N 1
ATOM 2492 C CA . ALA A 1 326 ? 126.766 127.268 129.199 1.00 115.47 326 ALA 1 CA 1
ATOM 2493 C C . ALA A 1 326 ? 125.285 127.370 129.546 1.00 115.47 326 ALA 1 C 1
ATOM 2494 O O . ALA A 1 326 ? 124.545 126.395 129.403 1.00 115.47 326 ALA 1 O 1
ATOM 2496 N N . GLN A 1 327 ? 124.815 128.535 129.972 1.00 118.52 327 GLN 1 N 1
ATOM 2497 C CA . GLN A 1 327 ? 123.384 128.769 130.130 1.00 118.52 327 GLN 1 CA 1
ATOM 2498 C C . GLN A 1 327 ? 122.822 128.936 128.727 1.00 118.52 327 GLN 1 C 1
ATOM 2499 O O . GLN A 1 327 ? 122.758 130.047 128.206 1.00 118.52 327 GLN 1 O 1
ATOM 2505 N N . THR A 1 328 ? 122.415 127.828 128.109 1.00 122.63 328 THR 1 N 1
ATOM 2506 C CA . THR A 1 328 ? 121.914 127.905 126.741 1.00 122.63 328 THR 1 CA 1
ATOM 2507 C C . THR A 1 328 ? 120.457 128.348 126.707 1.00 122.63 328 THR 1 C 1
ATOM 2508 O O . THR A 1 328 ? 119.918 128.648 125.636 1.00 122.63 328 THR 1 O 1
ATOM 2512 N N . ARG A 1 329 ? 119.805 128.394 127.866 1.00 121.11 329 ARG 1 N 1
ATOM 2513 C CA . ARG A 1 329 ? 118.437 128.892 127.933 1.00 121.11 329 ARG 1 CA 1
ATOM 2514 C C . ARG A 1 329 ? 118.415 130.376 128.267 1.00 121.11 329 ARG 1 C 1
ATOM 2515 O O . ARG A 1 329 ? 117.686 131.155 127.645 1.00 121.11 329 ARG 1 O 1
ATOM 2523 N N . ASP A 1 330 ? 119.215 130.783 129.253 1.00 123.67 330 ASP 1 N 1
ATOM 2524 C CA . ASP A 1 330 ? 119.169 132.161 129.727 1.00 123.67 330 ASP 1 CA 1
ATOM 2525 C C . ASP A 1 330 ? 119.989 133.088 128.841 1.00 123.67 330 ASP 1 C 1
ATOM 2526 O O . ASP A 1 330 ? 119.897 134.312 128.970 1.00 123.67 330 ASP 1 O 1
ATOM 2531 N N . SER A 1 331 ? 120.817 132.534 127.954 1.00 119.27 331 SER 1 N 1
ATOM 2532 C CA . SER A 1 331 ? 121.461 133.374 126.952 1.00 119.27 331 SER 1 CA 1
ATOM 2533 C C . SER A 1 331 ? 120.504 133.683 125.820 1.00 119.27 331 SER 1 C 1
ATOM 2534 O O . SER A 1 331 ? 120.287 134.852 125.487 1.00 119.27 331 SER 1 O 1
ATOM 2537 N N . MET A 1 332 ? 119.886 132.639 125.254 1.00 115.07 332 MET 1 N 1
ATOM 2538 C CA . MET A 1 332 ? 119.151 132.753 123.997 1.00 115.07 332 MET 1 CA 1
ATOM 2539 C C . MET A 1 332 ? 117.916 133.628 124.149 1.00 115.07 332 MET 1 C 1
ATOM 2540 O O . MET A 1 332 ? 117.472 134.261 123.186 1.00 115.07 332 MET 1 O 1
ATOM 2545 N N . SER A 1 333 ? 117.359 133.691 125.357 1.00 115.47 333 SER 1 N 1
ATOM 2546 C CA . SER A 1 333 ? 116.349 134.699 125.647 1.00 115.47 333 SER 1 CA 1
ATOM 2547 C C . SER A 1 333 ? 116.980 136.077 125.783 1.00 115.47 333 SER 1 C 1
ATOM 2548 O O . SER A 1 333 ? 116.501 137.047 125.185 1.00 115.47 333 SER 1 O 1
ATOM 2551 N N . ALA A 1 334 ? 118.068 136.181 126.548 1.00 108.76 334 ALA 1 N 1
ATOM 2552 C CA . ALA A 1 334 ? 118.662 137.489 126.806 1.00 108.76 334 ALA 1 CA 1
ATOM 2553 C C . ALA A 1 334 ? 119.569 137.929 125.666 1.00 108.76 334 ALA 1 C 1
ATOM 2554 O O . ALA A 1 334 ? 120.135 139.024 125.710 1.00 108.76 334 ALA 1 O 1
ATOM 2556 N N . MET A 1 335 ? 119.756 137.078 124.658 1.00 112.81 335 MET 1 N 1
ATOM 2557 C CA . MET A 1 335 ? 120.342 137.542 123.406 1.00 112.81 335 MET 1 CA 1
ATOM 2558 C C . MET A 1 335 ? 119.315 138.305 122.583 1.00 112.81 335 MET 1 C 1
ATOM 2559 O O . MET A 1 335 ? 119.621 139.348 121.996 1.00 112.81 335 MET 1 O 1
ATOM 2564 N N . ILE A 1 336 ? 118.079 137.801 122.545 1.00 109.70 336 ILE 1 N 1
ATOM 2565 C CA . ILE A 1 336 ? 117.058 138.345 121.651 1.00 109.70 336 ILE 1 CA 1
ATOM 2566 C C . ILE A 1 336 ? 116.558 139.687 122.161 1.00 109.70 336 ILE 1 C 1
ATOM 2567 O O . ILE A 1 336 ? 116.547 140.686 121.433 1.00 109.70 336 ILE 1 O 1
ATOM 2572 N N . LEU A 1 337 ? 116.163 139.742 123.433 1.00 110.33 337 LEU 1 N 1
ATOM 2573 C CA . LEU A 1 337 ? 115.621 140.989 123.961 1.00 110.33 337 LEU 1 CA 1
ATOM 2574 C C . LEU A 1 337 ? 116.724 141.993 124.270 1.00 110.33 337 LEU 1 C 1
ATOM 2575 O O . LEU A 1 337 ? 116.441 143.147 124.603 1.00 110.33 337 LEU 1 O 1
ATOM 2580 N N . ASN A 1 338 ? 117.984 141.570 124.189 1.00 107.46 338 ASN 1 N 1
ATOM 2581 C CA . ASN A 1 338 ? 119.069 142.528 124.023 1.00 107.46 338 ASN 1 CA 1
ATOM 2582 C C . ASN A 1 338 ? 118.909 143.268 122.705 1.00 107.46 338 ASN 1 C 1
ATOM 2583 O O . ASN A 1 338 ? 119.069 144.491 122.639 1.00 107.46 338 ASN 1 O 1
ATOM 2588 N N . LEU A 1 339 ? 118.580 142.534 121.644 1.00 107.00 339 LEU 1 N 1
ATOM 2589 C CA . LEU A 1 339 ? 118.650 143.102 120.305 1.00 107.00 339 LEU 1 CA 1
ATOM 2590 C C . LEU A 1 339 ? 117.437 143.968 119.994 1.00 107.00 339 LEU 1 C 1
ATOM 2591 O O . LEU A 1 339 ? 117.551 144.949 119.251 1.00 107.00 339 LEU 1 O 1
ATOM 2596 N N . ARG A 1 340 ? 116.267 143.629 120.539 1.00 111.48 340 ARG 1 N 1
ATOM 2597 C CA . ARG A 1 340 ? 115.081 144.417 120.219 1.00 111.48 340 ARG 1 CA 1
ATOM 2598 C C . ARG A 1 340 ? 115.112 145.757 120.941 1.00 111.48 340 ARG 1 C 1
ATOM 2599 O O . ARG A 1 340 ? 114.590 146.757 120.438 1.00 111.48 340 ARG 1 O 1
ATOM 2607 N N . VAL A 1 341 ? 115.749 145.805 122.110 1.00 107.55 341 VAL 1 N 1
ATOM 2608 C CA . VAL A 1 341 ? 115.896 147.070 122.817 1.00 107.55 341 VAL 1 CA 1
ATOM 2609 C C . VAL A 1 341 ? 116.979 147.902 122.149 1.00 107.55 341 VAL 1 C 1
ATOM 2610 O O . VAL A 1 341 ? 116.924 149.139 122.137 1.00 107.55 341 VAL 1 O 1
ATOM 2614 N N . ALA A 1 342 ? 117.944 147.232 121.520 1.00 108.66 342 ALA 1 N 1
ATOM 2615 C CA . ALA A 1 342 ? 118.884 147.936 120.659 1.00 108.66 342 ALA 1 CA 1
ATOM 2616 C C . ALA A 1 342 ? 118.180 148.512 119.440 1.00 108.66 342 ALA 1 C 1
ATOM 2617 O O . ALA A 1 342 ? 118.458 149.645 119.030 1.00 108.66 342 ALA 1 O 1
ATOM 2619 N N . LEU A 1 343 ? 117.252 147.750 118.857 1.00 106.41 343 LEU 1 N 1
ATOM 2620 C CA . LEU A 1 343 ? 116.493 148.254 117.720 1.00 106.41 343 LEU 1 CA 1
ATOM 2621 C C . LEU A 1 343 ? 115.499 149.325 118.144 1.00 106.41 343 LEU 1 C 1
ATOM 2622 O O . LEU A 1 343 ? 115.185 150.227 117.363 1.00 106.41 343 LEU 1 O 1
ATOM 2627 N N . LYS A 1 344 ? 115.000 149.253 119.381 1.00 115.38 344 LYS 1 N 1
ATOM 2628 C CA . LYS A 1 344 ? 114.147 150.328 119.876 1.00 115.38 344 LYS 1 CA 1
ATOM 2629 C C . LYS A 1 344 ? 114.963 151.565 120.203 1.00 115.38 344 LYS 1 C 1
ATOM 2630 O O . LYS A 1 344 ? 114.418 152.671 120.292 1.00 115.38 344 LYS 1 O 1
ATOM 2636 N N . SER A 1 345 ? 116.263 151.402 120.404 1.00 111.11 345 SER 1 N 1
ATOM 2637 C CA . SER A 1 345 ? 117.147 152.543 120.551 1.00 111.11 345 SER 1 CA 1
ATOM 2638 C C . SER A 1 345 ? 117.747 152.989 119.230 1.00 111.11 345 SER 1 C 1
ATOM 2639 O O . SER A 1 345 ? 118.242 154.116 119.152 1.00 111.11 345 SER 1 O 1
ATOM 2642 N N . ALA A 1 346 ? 117.749 152.111 118.222 1.00 111.09 346 ALA 1 N 1
ATOM 2643 C CA . ALA A 1 346 ? 118.129 152.386 116.838 1.00 111.09 346 ALA 1 CA 1
ATOM 2644 C C . ALA A 1 346 ? 119.558 152.894 116.676 1.00 111.09 346 ALA 1 C 1
ATOM 2645 O O . ALA A 1 346 ? 119.894 153.484 115.644 1.00 111.09 346 ALA 1 O 1
ATOM 2647 N N . SER A 1 347 ? 120.406 152.664 117.673 1.00 112.97 347 SER 1 N 1
ATOM 2648 C CA . SER A 1 347 ? 121.807 153.033 117.566 1.00 112.97 347 SER 1 CA 1
ATOM 2649 C C . SER A 1 347 ? 122.517 152.051 116.648 1.00 112.97 347 SER 1 C 1
ATOM 2650 O O . SER A 1 347 ? 122.285 150.843 116.730 1.00 112.97 347 SER 1 O 1
ATOM 2653 N N . PHE A 1 348 ? 123.372 152.569 115.763 1.00 110.94 348 PHE 1 N 1
ATOM 2654 C CA . PHE A 1 348 ? 124.064 151.708 114.807 1.00 110.94 348 PHE 1 CA 1
ATOM 2655 C C . PHE A 1 348 ? 125.050 150.791 115.512 1.00 110.94 348 PHE 1 C 1
ATOM 2656 O O . PHE A 1 348 ? 125.300 149.665 115.068 1.00 110.94 348 PHE 1 O 1
ATOM 2658 N N . PHE A 1 349 ? 125.605 151.251 116.632 1.00 110.73 349 PHE 1 N 1
ATOM 2659 C CA . PHE A 1 349 ? 126.544 150.430 117.382 1.00 110.73 349 PHE 1 CA 1
ATOM 2660 C C . PHE A 1 349 ? 125.832 149.432 118.283 1.00 110.73 349 PHE 1 C 1
ATOM 2661 O O . PHE A 1 349 ? 126.226 148.261 118.344 1.00 110.73 349 PHE 1 O 1
ATOM 2669 N N . ARG A 1 350 ? 124.801 149.882 119.011 1.00 109.27 350 ARG 1 N 1
ATOM 2670 C CA . ARG A 1 350 ? 124.125 149.018 119.978 1.00 109.27 350 ARG 1 CA 1
ATOM 2671 C C . ARG A 1 350 ? 123.398 147.873 119.293 1.00 109.27 350 ARG 1 C 1
ATOM 2672 O O . ARG A 1 350 ? 123.271 146.783 119.861 1.00 109.27 350 ARG 1 O 1
ATOM 2680 N N . VAL A 1 351 ? 122.911 148.103 118.074 1.00 107.35 351 VAL 1 N 1
ATOM 2681 C CA . VAL A 1 351 ? 122.348 147.012 117.288 1.00 107.35 351 VAL 1 CA 1
ATOM 2682 C C . VAL A 1 351 ? 123.443 146.047 116.867 1.00 107.35 351 VAL 1 C 1
ATOM 2683 O O . VAL A 1 351 ? 123.303 144.829 117.026 1.00 107.35 351 VAL 1 O 1
ATOM 2687 N N . LEU A 1 352 ? 124.576 146.574 116.390 1.00 104.01 352 LEU 1 N 1
ATOM 2688 C CA . LEU A 1 352 ? 125.596 145.713 115.798 1.00 104.01 352 LEU 1 CA 1
ATOM 2689 C C . LEU A 1 352 ? 126.338 144.904 116.857 1.00 104.01 352 LEU 1 C 1
ATOM 2690 O O . LEU A 1 352 ? 126.728 143.759 116.604 1.00 104.01 352 LEU 1 O 1
ATOM 2695 N N . GLN A 1 353 ? 126.478 145.437 118.074 1.00 106.22 353 GLN 1 N 1
ATOM 2696 C CA . GLN A 1 353 ? 127.153 144.655 119.109 1.00 106.22 353 GLN 1 CA 1
ATOM 2697 C C . GLN A 1 353 ? 126.237 143.577 119.668 1.00 106.22 353 GLN 1 C 1
ATOM 2698 O O . GLN A 1 353 ? 126.675 142.725 120.447 1.00 106.22 353 GLN 1 O 1
ATOM 2704 N N . THR A 1 354 ? 124.954 143.613 119.305 1.00 101.73 354 THR 1 N 1
ATOM 2705 C CA . THR A 1 354 ? 124.078 142.490 119.602 1.00 101.73 354 THR 1 CA 1
ATOM 2706 C C . THR A 1 354 ? 123.829 141.650 118.360 1.00 101.73 354 THR 1 C 1
ATOM 2707 O O . THR A 1 354 ? 123.549 140.455 118.466 1.00 101.73 354 THR 1 O 1
ATOM 2711 N N . THR A 1 355 ? 123.925 142.259 117.176 1.00 105.81 355 THR 1 N 1
ATOM 2712 C CA . THR A 1 355 ? 123.660 141.537 115.935 1.00 105.81 355 THR 1 CA 1
ATOM 2713 C C . THR A 1 355 ? 124.730 140.490 115.674 1.00 105.81 355 THR 1 C 1
ATOM 2714 O O . THR A 1 355 ? 124.430 139.370 115.245 1.00 105.81 355 THR 1 O 1
ATOM 2718 N N . ASN A 1 356 ? 125.989 140.828 115.950 1.00 108.88 356 ASN 1 N 1
ATOM 2719 C CA . ASN A 1 356 ? 127.053 139.862 115.719 1.00 108.88 356 ASN 1 CA 1
ATOM 2720 C C . ASN A 1 356 ? 127.045 138.750 116.759 1.00 108.88 356 ASN 1 C 1
ATOM 2721 O O . ASN A 1 356 ? 127.399 137.612 116.439 1.00 108.88 356 ASN 1 O 1
ATOM 2726 N N . THR A 1 357 ? 126.635 139.051 117.996 1.00 102.07 357 THR 1 N 1
ATOM 2727 C CA . THR A 1 357 ? 126.651 138.033 119.043 1.00 102.07 357 THR 1 CA 1
ATOM 2728 C C . THR A 1 357 ? 125.572 136.986 118.818 1.00 102.07 357 THR 1 C 1
ATOM 2729 O O . THR A 1 357 ? 125.752 135.821 119.180 1.00 102.07 357 THR 1 O 1
ATOM 2733 N N . LEU A 1 358 ? 124.448 137.374 118.215 1.00 106.43 358 LEU 1 N 1
ATOM 2734 C CA . LEU A 1 358 ? 123.463 136.380 117.796 1.00 106.43 358 LEU 1 CA 1
ATOM 2735 C C . LEU A 1 358 ? 123.976 135.559 116.623 1.00 106.43 358 LEU 1 C 1
ATOM 2736 O O . LEU A 1 358 ? 123.537 134.423 116.409 1.00 106.43 358 LEU 1 O 1
ATOM 2741 N N . ALA A 1 359 ? 124.892 136.125 115.837 1.00 112.56 359 ALA 1 N 1
ATOM 2742 C CA . ALA A 1 359 ? 125.562 135.343 114.809 1.00 112.56 359 ALA 1 CA 1
ATOM 2743 C C . ALA A 1 359 ? 126.797 134.658 115.372 1.00 112.56 359 ALA 1 C 1
ATOM 2744 O O . ALA A 1 359 ? 127.312 133.702 114.783 1.00 112.56 359 ALA 1 O 1
ATOM 2746 N N . TYR A 1 360 ? 127.295 135.144 116.511 1.00 113.20 360 TYR 1 N 1
ATOM 2747 C CA . TYR A 1 360 ? 128.404 134.471 117.177 1.00 113.20 360 TYR 1 CA 1
ATOM 2748 C C . TYR A 1 360 ? 127.911 133.291 117.995 1.00 113.20 360 TYR 1 C 1
ATOM 2749 O O . TYR A 1 360 ? 128.517 132.215 117.966 1.00 113.20 360 TYR 1 O 1
ATOM 2758 N N . TYR A 1 361 ? 126.819 133.482 118.743 1.00 119.35 361 TYR 1 N 1
ATOM 2759 C CA . TYR A 1 361 ? 126.286 132.409 119.577 1.00 119.35 361 TYR 1 CA 1
ATOM 2760 C C . TYR A 1 361 ? 125.778 131.257 118.730 1.00 119.35 361 TYR 1 C 1
ATOM 2761 O O . TYR A 1 361 ? 125.941 130.090 119.097 1.00 119.35 361 TYR 1 O 1
ATOM 2770 N N . SER A 1 362 ? 125.197 131.561 117.572 1.00 118.69 362 SER 1 N 1
ATOM 2771 C CA . SER A 1 362 ? 124.746 130.503 116.680 1.00 118.69 362 SER 1 CA 1
ATOM 2772 C C . SER A 1 362 ? 125.926 129.801 116.019 1.00 118.69 362 SER 1 C 1
ATOM 2773 O O . SER A 1 362 ? 125.786 128.690 115.497 1.00 118.69 362 SER 1 O 1
ATOM 2776 N N . SER A 1 363 ? 127.101 130.435 116.031 1.00 119.32 363 SER 1 N 1
ATOM 2777 C CA . SER A 1 363 ? 128.317 129.742 115.628 1.00 119.32 363 SER 1 CA 1
ATOM 2778 C C . SER A 1 363 ? 128.938 128.999 116.804 1.00 119.32 363 SER 1 C 1
ATOM 2779 O O . SER A 1 363 ? 129.718 128.061 116.611 1.00 119.32 363 SER 1 O 1
ATOM 2782 N N . ILE A 1 364 ? 128.605 129.406 118.034 1.00 119.99 364 ILE 1 N 1
ATOM 2783 C CA . ILE A 1 364 ? 129.084 128.679 119.208 1.00 119.99 364 ILE 1 CA 1
ATOM 2784 C C . ILE A 1 364 ? 128.354 127.350 119.351 1.00 119.99 364 ILE 1 C 1
ATOM 2785 O O . ILE A 1 364 ? 128.969 126.282 119.272 1.00 119.99 364 ILE 1 O 1
ATOM 2790 N N . ILE A 1 365 ? 127.039 127.383 119.551 1.00 123.21 365 ILE 1 N 1
ATOM 2791 C CA . ILE A 1 365 ? 126.251 126.163 119.668 1.00 123.21 365 ILE 1 CA 1
ATOM 2792 C C . ILE A 1 365 ? 125.971 125.645 118.266 1.00 123.21 365 ILE 1 C 1
ATOM 2793 O O . ILE A 1 365 ? 125.720 126.429 117.343 1.00 123.21 365 ILE 1 O 1
ATOM 2798 N N . GLU A 1 366 ? 126.053 124.331 118.093 1.00 128.74 366 GLU 1 N 1
ATOM 2799 C CA . GLU A 1 366 ? 125.802 123.707 116.806 1.00 128.74 366 GLU 1 CA 1
ATOM 2800 C C . GLU A 1 366 ? 124.848 122.538 116.992 1.00 128.74 366 GLU 1 C 1
ATOM 2801 O O . GLU A 1 366 ? 124.613 122.079 118.113 1.00 128.74 366 GLU 1 O 1
ATOM 2803 N N . GLU A 1 367 ? 124.273 122.096 115.865 1.00 138.50 367 GLU 1 N 1
ATOM 2804 C CA . GLU A 1 367 ? 123.357 120.947 115.772 1.00 138.50 367 GLU 1 CA 1
ATOM 2805 C C . GLU A 1 367 ? 122.102 121.117 116.627 1.00 138.50 367 GLU 1 C 1
ATOM 2806 O O . GLU A 1 367 ? 121.432 120.137 116.959 1.00 138.50 367 GLU 1 O 1
ATOM 2808 N N . ALA A 1 368 ? 121.762 122.356 116.976 1.00 140.48 368 ALA 1 N 1
ATOM 2809 C CA . ALA A 1 368 ? 120.620 122.649 117.826 1.00 140.48 368 ALA 1 CA 1
ATOM 2810 C C . ALA A 1 368 ? 119.401 123.084 117.032 1.00 140.48 368 ALA 1 C 1
ATOM 2811 O O . ALA A 1 368 ? 118.534 123.774 117.576 1.00 140.48 368 ALA 1 O 1
ATOM 2813 N N . GLY A 1 369 ? 119.312 122.697 115.762 1.00 136.12 369 GLY 1 N 1
ATOM 2814 C CA . GLY A 1 369 ? 118.371 123.309 114.852 1.00 136.12 369 GLY 1 CA 1
ATOM 2815 C C . GLY A 1 369 ? 118.743 124.716 114.451 1.00 136.12 369 GLY 1 C 1
ATOM 2816 O O . GLY A 1 369 ? 117.900 125.433 113.899 1.00 136.12 369 GLY 1 O 1
ATOM 2817 N N . SER A 1 370 ? 119.982 125.127 114.706 1.00 135.67 370 SER 1 N 1
ATOM 2818 C CA . SER A 1 370 ? 120.416 126.506 114.565 1.00 135.67 370 SER 1 CA 1
ATOM 2819 C C . SER A 1 370 ? 121.274 126.739 113.334 1.00 135.67 370 SER 1 C 1
ATOM 2820 O O . SER A 1 370 ? 121.919 127.789 113.238 1.00 135.67 370 SER 1 O 1
ATOM 2823 N N . GLU A 1 371 ? 121.318 125.783 112.410 1.00 136.49 371 GLU 1 N 1
ATOM 2824 C CA . GLU A 1 371 ? 121.974 125.984 111.127 1.00 136.49 371 GLU 1 CA 1
ATOM 2825 C C . GLU A 1 371 ? 121.196 127.030 110.344 1.00 136.49 371 GLU 1 C 1
ATOM 2826 O O . GLU A 1 371 ? 121.782 127.909 109.706 1.00 136.49 371 GLU 1 O 1
ATOM 2832 N N . LYS A 1 372 ? 119.870 126.943 110.407 1.00 133.15 372 LYS 1 N 1
ATOM 2833 C CA . LYS A 1 372 ? 118.980 127.960 109.869 1.00 133.15 372 LYS 1 CA 1
ATOM 2834 C C . LYS A 1 372 ? 119.043 129.254 110.668 1.00 133.15 372 LYS 1 C 1
ATOM 2835 O O . LYS A 1 372 ? 118.847 130.334 110.103 1.00 133.15 372 LYS 1 O 1
ATOM 2841 N N . ASN A 1 373 ? 119.326 129.166 111.969 1.00 131.80 373 ASN 1 N 1
ATOM 2842 C CA . ASN A 1 373 ? 119.340 130.356 112.813 1.00 131.80 373 ASN 1 CA 1
ATOM 2843 C C . ASN A 1 373 ? 120.589 131.188 112.560 1.00 131.80 373 ASN 1 C 1
ATOM 2844 O O . ASN A 1 373 ? 120.546 132.422 112.624 1.00 131.80 373 ASN 1 O 1
ATOM 2849 N N . ALA A 1 374 ? 121.715 130.531 112.283 1.00 130.09 374 ALA 1 N 1
ATOM 2850 C CA . ALA A 1 374 ? 122.929 131.267 111.954 1.00 130.09 374 ALA 1 CA 1
ATOM 2851 C C . ALA A 1 374 ? 122.829 131.898 110.574 1.00 130.09 374 ALA 1 C 1
ATOM 2852 O O . ALA A 1 374 ? 123.172 133.071 110.396 1.00 130.09 374 ALA 1 O 1
ATOM 2854 N N . LYS A 1 375 ? 122.319 131.146 109.594 1.00 132.66 375 LYS 1 N 1
ATOM 2855 C CA . LYS A 1 375 ? 122.360 131.588 108.203 1.00 132.66 375 LYS 1 CA 1
ATOM 2856 C C . LYS A 1 375 ? 121.387 132.728 107.934 1.00 132.66 375 LYS 1 C 1
ATOM 2857 O O . LYS A 1 375 ? 121.488 133.405 106.906 1.00 132.66 375 LYS 1 O 1
ATOM 2863 N N . LEU A 1 376 ? 120.427 132.950 108.831 1.00 129.34 376 LEU 1 N 1
ATOM 2864 C CA . LEU A 1 376 ? 119.632 134.167 108.732 1.00 129.34 376 LEU 1 CA 1
ATOM 2865 C C . LEU A 1 376 ? 120.312 135.313 109.466 1.00 129.34 376 LEU 1 C 1
ATOM 2866 O O . LEU A 1 376 ? 120.035 136.486 109.194 1.00 129.34 376 LEU 1 O 1
ATOM 2871 N N . MET A 1 377 ? 121.201 134.993 110.409 1.00 124.51 377 MET 1 N 1
ATOM 2872 C CA . MET A 1 377 ? 121.730 136.027 111.290 1.00 124.51 377 MET 1 CA 1
ATOM 2873 C C . MET A 1 377 ? 123.165 136.387 110.927 1.00 124.51 377 MET 1 C 1
ATOM 2874 O O . MET A 1 377 ? 123.588 137.534 111.113 1.00 124.51 377 MET 1 O 1
ATOM 2879 N N . ARG A 1 378 ? 123.935 135.415 110.428 1.00 131.28 378 ARG 1 N 1
ATOM 2880 C CA . ARG A 1 378 ? 125.282 135.700 109.939 1.00 131.28 378 ARG 1 CA 1
ATOM 2881 C C . ARG A 1 378 ? 125.231 136.597 108.711 1.00 131.28 378 ARG 1 C 1
ATOM 2882 O O . ARG A 1 378 ? 126.103 137.449 108.507 1.00 131.28 378 ARG 1 O 1
ATOM 2890 N N . VAL A 1 379 ? 124.205 136.421 107.882 1.00 129.24 379 VAL 1 N 1
ATOM 2891 C CA . VAL A 1 379 ? 124.013 137.311 106.745 1.00 129.24 379 VAL 1 CA 1
ATOM 2892 C C . VAL A 1 379 ? 123.534 138.677 107.223 1.00 129.24 379 VAL 1 C 1
ATOM 2893 O O . VAL A 1 379 ? 123.916 139.714 106.666 1.00 129.24 379 VAL 1 O 1
ATOM 2897 N N . SER A 1 380 ? 122.760 138.703 108.315 1.00 128.40 380 SER 1 N 1
ATOM 2898 C CA . SER A 1 380 ? 122.056 139.920 108.716 1.00 128.40 380 SER 1 CA 1
ATOM 2899 C C . SER A 1 380 ? 123.002 140.978 109.274 1.00 128.40 380 SER 1 C 1
ATOM 2900 O O . SER A 1 380 ? 122.742 142.179 109.139 1.00 128.40 380 SER 1 O 1
ATOM 2903 N N . CYS A 1 381 ? 124.100 140.562 109.909 1.00 126.78 381 CYS 1 N 1
ATOM 2904 C CA . CYS A 1 381 ? 125.102 141.540 110.322 1.00 126.78 381 CYS 1 CA 1
ATOM 2905 C C . CYS A 1 381 ? 125.854 142.080 109.116 1.00 126.78 381 CYS 1 C 1
ATOM 2906 O O . CYS A 1 381 ? 126.176 143.271 109.056 1.00 126.78 381 CYS 1 O 1
ATOM 2909 N N . VAL A 1 382 ? 126.132 141.215 108.139 1.00 128.66 382 VAL 1 N 1
ATOM 2910 C CA . VAL A 1 382 ? 126.708 141.663 106.875 1.00 128.66 382 VAL 1 CA 1
ATOM 2911 C C . VAL A 1 382 ? 125.683 142.480 106.098 1.00 128.66 382 VAL 1 C 1
ATOM 2912 O O . VAL A 1 382 ? 126.029 143.434 105.387 1.00 128.66 382 VAL 1 O 1
ATOM 2916 N N . ASN A 1 383 ? 124.400 142.143 106.256 1.00 132.29 383 ASN 1 N 1
ATOM 2917 C CA . ASN A 1 383 ? 123.333 142.947 105.672 1.00 132.29 383 ASN 1 CA 1
ATOM 2918 C C . ASN A 1 383 ? 123.260 144.315 106.339 1.00 132.29 383 ASN 1 C 1
ATOM 2919 O O . ASN A 1 383 ? 122.832 145.295 105.720 1.00 132.29 383 ASN 1 O 1
ATOM 2924 N N . LEU A 1 384 ? 123.676 144.398 107.603 1.00 125.17 384 LEU 1 N 1
ATOM 2925 C CA . LEU A 1 384 ? 123.663 145.671 108.311 1.00 125.17 384 LEU 1 CA 1
ATOM 2926 C C . LEU A 1 384 ? 124.849 146.538 107.905 1.00 125.17 384 LEU 1 C 1
ATOM 2927 O O . LEU A 1 384 ? 124.742 147.767 107.843 1.00 125.17 384 LEU 1 O 1
ATOM 2932 N N . LEU A 1 385 ? 125.989 145.912 107.615 1.00 125.64 385 LEU 1 N 1
ATOM 2933 C CA . LEU A 1 385 ? 127.201 146.673 107.328 1.00 125.64 385 LEU 1 CA 1
ATOM 2934 C C . LEU A 1 385 ? 127.159 147.292 105.937 1.00 125.64 385 LEU 1 C 1
ATOM 2935 O O . LEU A 1 385 ? 127.263 148.514 105.784 1.00 125.64 385 LEU 1 O 1
ATOM 2940 N N . SER A 1 386 ? 127.014 146.458 104.910 1.00 136.50 386 SER 1 N 1
ATOM 2941 C CA . SER A 1 386 ? 127.241 146.902 103.541 1.00 136.50 386 SER 1 CA 1
ATOM 2942 C C . SER A 1 386 ? 126.089 147.768 103.040 1.00 136.50 386 SER 1 C 1
ATOM 2943 O O . SER A 1 386 ? 124.958 147.671 103.525 1.00 136.50 386 SER 1 O 1
ATOM 2946 N N . SER A 1 387 ? 126.392 148.623 102.065 1.00 140.71 387 SER 1 N 1
ATOM 2947 C CA . SER A 1 387 ? 125.419 149.569 101.545 1.00 140.71 387 SER 1 CA 1
ATOM 2948 C C . SER A 1 387 ? 124.376 148.861 100.685 1.00 140.71 387 SER 1 C 1
ATOM 2949 O O . SER A 1 387 ? 124.590 147.751 100.187 1.00 140.71 387 SER 1 O 1
ATOM 2952 N N . ASN A 1 388 ? 123.242 149.552 100.489 1.00 144.74 388 ASN 1 N 1
ATOM 2953 C CA . ASN A 1 388 ? 122.008 149.064 99.869 1.00 144.74 388 ASN 1 CA 1
ATOM 2954 C C . ASN A 1 388 ? 121.561 147.723 100.444 1.00 144.74 388 ASN 1 C 1
ATOM 2955 O O . ASN A 1 388 ? 121.727 146.687 99.785 1.00 144.74 388 ASN 1 O 1
ATOM 2960 N N . PRO A 1 389 ? 121.019 147.693 101.664 1.00 143.69 389 PRO 1 N 1
ATOM 2961 C CA . PRO A 1 389 ? 120.652 146.411 102.271 1.00 143.69 389 PRO 1 CA 1
ATOM 2962 C C . PRO A 1 389 ? 119.426 145.787 101.619 1.00 143.69 389 PRO 1 C 1
ATOM 2963 O O . PRO A 1 389 ? 118.679 146.439 100.887 1.00 143.69 389 PRO 1 O 1
ATOM 2967 N N . ILE A 1 390 ? 119.226 144.503 101.902 1.00 134.66 390 ILE 1 N 1
ATOM 2968 C CA . ILE A 1 390 ? 118.103 143.752 101.358 1.00 134.66 390 ILE 1 CA 1
ATOM 2969 C C . ILE A 1 390 ? 116.821 144.033 102.135 1.00 134.66 390 ILE 1 C 1
ATOM 2970 O O . ILE A 1 390 ? 115.985 143.146 102.315 1.00 134.66 390 ILE 1 O 1
ATOM 2972 N N . VAL A 1 449 ? 130.359 151.536 103.251 1.00 133.26 449 VAL 1 N 1
ATOM 2973 C CA . VAL A 1 449 ? 131.665 152.176 103.191 1.00 133.26 449 VAL 1 CA 1
ATOM 2974 C C . VAL A 1 449 ? 131.511 153.692 103.193 1.00 133.26 449 VAL 1 C 1
ATOM 2975 O O . VAL A 1 449 ? 132.491 154.431 103.259 1.00 133.26 449 VAL 1 O 1
ATOM 2979 N N . CYS A 1 450 ? 130.262 154.153 103.109 1.00 140.07 450 CYS 1 N 1
ATOM 2980 C CA . CYS A 1 450 ? 129.992 155.580 103.240 1.00 140.07 450 CYS 1 CA 1
ATOM 2981 C C . CYS A 1 450 ? 129.207 155.864 104.512 1.00 140.07 450 CYS 1 C 1
ATOM 2982 O O . CYS A 1 450 ? 128.914 157.022 104.828 1.00 140.07 450 CYS 1 O 1
ATOM 2985 N N . ASN A 1 451 ? 128.838 154.813 105.240 1.00 132.92 451 ASN 1 N 1
ATOM 2986 C CA . ASN A 1 451 ? 128.168 154.943 106.526 1.00 132.92 451 ASN 1 CA 1
ATOM 2987 C C . ASN A 1 451 ? 129.000 154.258 107.600 1.00 132.92 451 ASN 1 C 1
ATOM 2988 O O . ASN A 1 451 ? 129.208 154.812 108.684 1.00 132.92 451 ASN 1 O 1
ATOM 2993 N N . VAL A 1 452 ? 129.468 153.048 107.310 1.00 127.65 452 VAL 1 N 1
ATOM 2994 C CA . VAL A 1 452 ? 130.204 152.256 108.286 1.00 127.65 452 VAL 1 CA 1
ATOM 2995 C C . VAL A 1 452 ? 131.633 152.780 108.405 1.00 127.65 452 VAL 1 C 1
ATOM 2996 O O . VAL A 1 452 ? 132.213 152.769 109.494 1.00 127.65 452 VAL 1 O 1
ATOM 3000 N N . CYS A 1 453 ? 132.190 153.311 107.311 1.00 132.24 453 CYS 1 N 1
ATOM 3001 C CA . CYS A 1 453 ? 133.568 153.796 107.354 1.00 132.24 453 CYS 1 CA 1
ATOM 3002 C C . CYS A 1 453 ? 133.643 155.221 107.886 1.00 132.24 453 CYS 1 C 1
ATOM 3003 O O . CYS A 1 453 ? 134.729 155.808 107.960 1.00 132.24 453 CYS 1 O 1
ATOM 3006 N N . THR A 1 454 ? 132.500 155.806 108.236 1.00 127.92 454 THR 1 N 1
ATOM 3007 C CA . THR A 1 454 ? 132.518 157.071 108.956 1.00 127.92 454 THR 1 CA 1
ATOM 3008 C C . THR A 1 454 ? 132.809 156.837 110.431 1.00 127.92 454 THR 1 C 1
ATOM 3009 O O . THR A 1 454 ? 133.612 157.548 111.044 1.00 127.92 454 THR 1 O 1
ATOM 3013 N N . ILE A 1 455 ? 132.162 155.827 111.015 1.00 121.43 455 ILE 1 N 1
ATOM 3014 C CA . ILE A 1 455 ? 132.278 155.553 112.442 1.00 121.43 455 ILE 1 CA 1
ATOM 3015 C C . ILE A 1 455 ? 133.381 154.544 112.748 1.00 121.43 455 ILE 1 C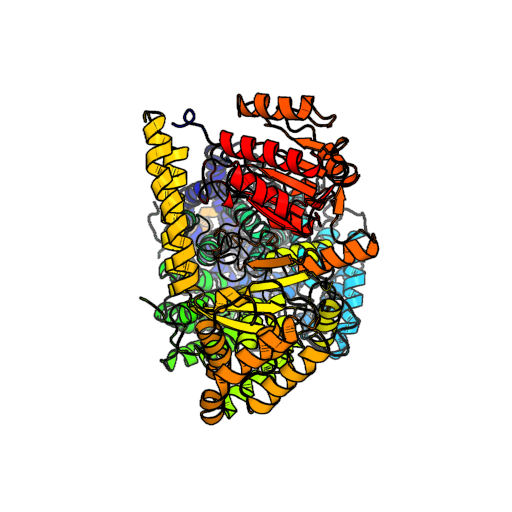 1
ATOM 3016 O O . ILE A 1 455 ? 133.819 154.449 113.905 1.00 121.43 455 ILE 1 O 1
ATOM 3021 N N . TYR A 1 456 ? 133.880 153.820 111.740 1.00 120.75 456 TYR 1 N 1
ATOM 3022 C CA . TYR A 1 456 ? 134.943 152.830 111.922 1.00 120.75 456 TYR 1 CA 1
ATOM 3023 C C . TYR A 1 456 ? 136.276 153.407 112.413 1.00 120.75 456 TYR 1 C 1
ATOM 3024 O O . TYR A 1 456 ? 136.851 152.818 113.334 1.00 120.75 456 TYR 1 O 1
ATOM 3033 N N . PRO A 1 457 ? 136.831 154.510 111.877 1.00 119.10 457 PRO 1 N 1
ATOM 3034 C CA . PRO A 1 457 ? 138.097 154.984 112.464 1.00 119.10 457 PRO 1 CA 1
ATOM 3035 C C . PRO A 1 457 ? 137.906 155.702 113.784 1.00 119.10 457 PRO 1 C 1
ATOM 3036 O O . PRO A 1 457 ? 138.812 155.708 114.626 1.00 119.10 457 PRO 1 O 1
ATOM 3040 N N . LEU A 1 458 ? 136.740 156.309 113.990 1.00 122.97 458 LEU 1 N 1
ATOM 3041 C CA . LEU A 1 458 ? 136.563 157.191 115.138 1.00 122.97 458 LEU 1 CA 1
ATOM 3042 C C . LEU A 1 458 ? 136.227 156.402 116.395 1.00 122.97 458 LEU 1 C 1
ATOM 3043 O O . LEU A 1 458 ? 136.887 156.553 117.429 1.00 122.97 458 LEU 1 O 1
ATOM 3048 N N . HIS A 1 459 ? 135.209 155.555 116.324 1.00 117.11 459 HIS 1 N 1
ATOM 3049 C CA . HIS A 1 459 ? 134.753 154.763 117.456 1.00 117.11 459 HIS 1 CA 1
ATOM 3050 C C . HIS A 1 459 ? 135.655 153.541 117.591 1.00 117.11 459 HIS 1 C 1
ATOM 3051 O O . HIS A 1 459 ? 135.770 152.741 116.657 1.00 117.11 459 HIS 1 O 1
ATOM 3058 N N . SER A 1 460 ? 136.286 153.404 118.761 1.00 117.34 460 SER 1 N 1
ATOM 3059 C CA . SER A 1 460 ? 137.245 152.326 118.984 1.00 117.34 460 SER 1 CA 1
ATOM 3060 C C . SER A 1 460 ? 136.544 150.984 119.136 1.00 117.34 460 SER 1 C 1
ATOM 3061 O O . SER A 1 460 ? 136.979 149.979 118.562 1.00 117.34 460 SER 1 O 1
ATOM 3064 N N . SER A 1 461 ? 135.466 150.946 119.923 1.00 116.05 461 SER 1 N 1
ATOM 3065 C CA . SER A 1 461 ? 134.765 149.691 120.169 1.00 116.05 461 SER 1 CA 1
ATOM 3066 C C . SER A 1 461 ? 134.051 149.200 118.919 1.00 116.05 461 SER 1 C 1
ATOM 3067 O O . SER A 1 461 ? 133.916 147.990 118.714 1.00 116.05 461 SER 1 O 1
ATOM 3070 N N . PHE A 1 462 ? 133.592 150.126 118.069 1.00 113.44 462 PHE 1 N 1
ATOM 3071 C CA . PHE A 1 462 ? 132.923 149.739 116.830 1.00 113.44 462 PHE 1 CA 1
ATOM 3072 C C . PHE A 1 462 ? 133.890 149.091 115.859 1.00 113.44 462 PHE 1 C 1
ATOM 3073 O O . PHE A 1 462 ? 133.501 148.201 115.095 1.00 113.44 462 PHE 1 O 1
ATOM 3081 N N . ALA A 1 463 ? 135.144 149.536 115.862 1.00 117.24 463 ALA 1 N 1
ATOM 3082 C CA . ALA A 1 463 ? 136.112 149.019 114.905 1.00 117.24 463 ALA 1 CA 1
ATOM 3083 C C . ALA A 1 463 ? 136.510 147.590 115.243 1.00 117.24 463 ALA 1 C 1
ATOM 3084 O O . ALA A 1 463 ? 137.025 146.862 114.388 1.00 117.24 463 ALA 1 O 1
ATOM 3086 N N . ALA A 1 464 ? 136.276 147.170 116.486 1.00 118.71 464 ALA 1 N 1
ATOM 3087 C CA . ALA A 1 464 ? 136.355 145.753 116.805 1.00 118.71 464 ALA 1 CA 1
ATOM 3088 C C . ALA A 1 464 ? 135.120 145.016 116.314 1.00 118.71 464 ALA 1 C 1
ATOM 3089 O O . ALA A 1 464 ? 135.219 143.868 115.875 1.00 118.71 464 ALA 1 O 1
ATOM 3091 N N . GLU A 1 465 ? 133.953 145.669 116.370 1.00 116.01 465 GLU 1 N 1
ATOM 3092 C CA . GLU A 1 465 ? 132.704 145.014 115.991 1.00 116.01 465 GLU 1 CA 1
ATOM 3093 C C . GLU A 1 465 ? 132.643 144.760 114.495 1.00 116.01 465 GLU 1 C 1
ATOM 3094 O O . GLU A 1 465 ? 132.045 143.774 114.051 1.00 116.01 465 GLU 1 O 1
ATOM 3100 N N . TYR A 1 466 ? 133.229 145.659 113.703 1.00 121.54 466 TYR 1 N 1
ATOM 3101 C CA . TYR A 1 466 ? 133.268 145.464 112.260 1.00 121.54 466 TYR 1 CA 1
ATOM 3102 C C . TYR A 1 466 ? 134.126 144.266 111.895 1.00 121.54 466 TYR 1 C 1
ATOM 3103 O O . TYR A 1 466 ? 133.702 143.398 111.124 1.00 121.54 466 TYR 1 O 1
ATOM 3112 N N . MET A 1 467 ? 135.330 144.188 112.458 1.00 126.16 467 MET 1 N 1
ATOM 3113 C CA . MET A 1 467 ? 136.217 143.077 112.145 1.00 126.16 467 MET 1 CA 1
ATOM 3114 C C . MET A 1 467 ? 135.789 141.806 112.869 1.00 126.16 467 MET 1 C 1
ATOM 3115 O O . MET A 1 467 ? 136.199 140.701 112.497 1.00 126.16 467 MET 1 O 1
ATOM 3120 N N . MET A 1 468 ? 134.973 141.942 113.919 1.00 119.56 468 MET 1 N 1
ATOM 3121 C CA . MET A 1 468 ? 134.272 140.781 114.458 1.00 119.56 468 MET 1 CA 1
ATOM 3122 C C . MET A 1 468 ? 133.292 140.236 113.435 1.00 119.56 468 MET 1 C 1
ATOM 3123 O O . MET A 1 468 ? 133.213 139.024 113.212 1.00 119.56 468 MET 1 O 1
ATOM 3128 N N . SER A 1 469 ? 132.547 141.130 112.784 1.00 119.40 469 SER 1 N 1
ATOM 3129 C CA . SER A 1 469 ? 131.601 140.698 111.766 1.00 119.40 469 SER 1 CA 1
ATOM 3130 C C . SER A 1 469 ? 132.318 140.290 110.487 1.00 119.40 469 SER 1 C 1
ATOM 3131 O O . SER A 1 469 ? 131.743 139.599 109.640 1.00 119.40 469 SER 1 O 1
ATOM 3134 N N . TYR A 1 470 ? 133.572 140.714 110.323 1.00 123.41 470 TYR 1 N 1
ATOM 3135 C CA . TYR A 1 470 ? 134.400 140.154 109.261 1.00 123.41 470 TYR 1 CA 1
ATOM 3136 C C . TYR A 1 470 ? 134.768 138.711 109.567 1.00 123.41 470 TYR 1 C 1
ATOM 3137 O O . TYR A 1 470 ? 134.856 137.877 108.659 1.00 123.41 470 TYR 1 O 1
ATOM 3146 N N . ALA A 1 471 ? 134.992 138.401 110.844 1.00 120.13 471 ALA 1 N 1
ATOM 3147 C CA . ALA A 1 471 ? 135.371 137.049 111.231 1.00 120.13 471 ALA 1 CA 1
ATOM 3148 C C . ALA A 1 471 ? 134.188 136.099 111.123 1.00 120.13 471 ALA 1 C 1
ATOM 3149 O O . ALA A 1 471 ? 134.333 134.950 110.689 1.00 120.13 471 ALA 1 O 1
ATOM 3151 N N . ILE A 1 472 ? 133.006 136.567 111.529 1.00 122.70 472 ILE 1 N 1
ATOM 3152 C CA . ILE A 1 472 ? 131.802 135.745 111.477 1.00 122.70 472 ILE 1 CA 1
ATOM 3153 C C . ILE A 1 472 ? 131.404 135.480 110.031 1.00 122.70 472 ILE 1 C 1
ATOM 3154 O O . ILE A 1 472 ? 130.974 134.373 109.680 1.00 122.70 472 ILE 1 O 1
ATOM 3159 N N . HIS A 1 473 ? 131.586 136.477 109.160 1.00 124.61 473 HIS 1 N 1
ATOM 3160 C CA . HIS A 1 473 ? 131.305 136.288 107.740 1.00 124.61 473 HIS 1 CA 1
ATOM 3161 C C . HIS A 1 473 ? 132.295 135.322 107.102 1.00 124.61 473 HIS 1 C 1
ATOM 3162 O O . HIS A 1 473 ? 131.936 134.566 106.192 1.00 124.61 473 HIS 1 O 1
ATOM 3169 N N . SER A 1 474 ? 133.535 135.321 107.573 1.00 124.73 474 SER 1 N 1
ATOM 3170 C CA . SER A 1 474 ? 134.535 134.378 107.101 1.00 124.73 474 SER 1 CA 1
ATOM 3171 C C . SER A 1 474 ? 134.466 133.039 107.820 1.00 124.73 474 SER 1 C 1
ATOM 3172 O O . SER A 1 474 ? 135.176 132.110 107.417 1.00 124.73 474 SER 1 O 1
ATOM 3175 N N . ASP A 1 475 ? 133.627 132.935 108.860 1.00 124.63 475 ASP 1 N 1
ATOM 3176 C CA . ASP A 1 475 ? 133.520 131.765 109.745 1.00 124.63 475 ASP 1 CA 1
ATOM 3177 C C . ASP A 1 475 ? 134.863 131.401 110.373 1.00 124.63 475 ASP 1 C 1
ATOM 3178 O O . ASP A 1 475 ? 135.224 130.225 110.461 1.00 124.63 475 ASP 1 O 1
ATOM 3183 N N . PHE A 1 476 ? 135.606 132.432 110.782 1.00 122.44 476 PHE 1 N 1
ATOM 3184 C CA . PHE A 1 476 ? 136.759 132.343 111.681 1.00 122.44 476 PHE 1 CA 1
ATOM 3185 C C . PHE A 1 476 ? 137.902 131.532 111.074 1.00 122.44 476 PHE 1 C 1
ATOM 3186 O O . PHE A 1 476 ? 138.389 130.558 111.647 1.00 122.44 476 PHE 1 O 1
ATOM 3194 N N . SER A 1 477 ? 138.334 131.961 109.894 1.00 128.84 477 SER 1 N 1
ATOM 3195 C CA . SER A 1 477 ? 139.487 131.342 109.260 1.00 128.84 477 SER 1 CA 1
ATOM 3196 C C . SER A 1 477 ? 140.773 131.817 109.924 1.00 128.84 477 SER 1 C 1
ATOM 3197 O O . SER A 1 477 ? 140.772 132.747 110.733 1.00 128.84 477 SER 1 O 1
ATOM 3200 N N . GLN A 1 478 ? 141.877 131.150 109.579 1.00 127.33 478 GLN 1 N 1
ATOM 3201 C CA . GLN A 1 478 ? 143.183 131.521 110.114 1.00 127.33 478 GLN 1 CA 1
ATOM 3202 C C . GLN A 1 478 ? 143.608 132.902 109.643 1.00 127.33 478 GLN 1 C 1
ATOM 3203 O O . GLN A 1 478 ? 144.126 133.705 110.428 1.00 127.33 478 GLN 1 O 1
ATOM 3209 N N . LEU A 1 479 ? 143.384 133.200 108.362 1.00 125.79 479 LEU 1 N 1
ATOM 3210 C CA . LEU A 1 479 ? 143.833 134.471 107.806 1.00 125.79 479 LEU 1 CA 1
ATOM 3211 C C . LEU A 1 479 ? 142.961 135.624 108.284 1.00 125.79 479 LEU 1 C 1
ATOM 3212 O O . LEU A 1 479 ? 143.402 136.779 108.292 1.00 125.79 479 LEU 1 O 1
ATOM 3217 N N . SER A 1 480 ? 141.726 135.330 108.693 1.00 126.87 480 SER 1 N 1
ATOM 3218 C CA . SER A 1 480 ? 140.841 136.380 109.186 1.00 126.87 480 SER 1 CA 1
ATOM 3219 C C . SER A 1 480 ? 141.252 136.834 110.579 1.00 126.87 480 SER 1 C 1
ATOM 3220 O O . SER A 1 480 ? 141.086 138.004 110.936 1.00 126.87 480 SER 1 O 1
ATOM 3223 N N . ILE A 1 481 ? 141.780 135.914 111.388 1.00 125.40 481 ILE 1 N 1
ATOM 3224 C CA . ILE A 1 481 ? 142.320 136.302 112.687 1.00 125.40 481 ILE 1 CA 1
ATOM 3225 C C . ILE A 1 481 ? 143.625 137.059 112.494 1.00 125.40 481 ILE 1 C 1
ATOM 3226 O O . ILE A 1 481 ? 143.927 138.011 113.223 1.00 125.40 481 ILE 1 O 1
ATOM 3231 N N . LYS A 1 482 ? 144.406 136.661 111.486 1.00 128.29 482 LYS 1 N 1
ATOM 3232 C CA . LYS A 1 482 ? 145.601 137.412 111.119 1.00 128.29 482 LYS 1 CA 1
ATOM 3233 C C . LYS A 1 482 ? 145.224 138.765 110.530 1.00 128.29 482 LYS 1 C 1
ATOM 3234 O O . LYS A 1 482 ? 145.987 139.732 110.625 1.00 128.29 482 LYS 1 O 1
ATOM 3240 N N . HIS A 1 483 ? 144.033 138.855 109.935 1.00 126.02 483 HIS 1 N 1
ATOM 3241 C CA . HIS A 1 483 ? 143.493 140.148 109.536 1.00 126.02 483 HIS 1 CA 1
ATOM 3242 C C . HIS A 1 483 ? 142.993 140.929 110.748 1.00 126.02 483 HIS 1 C 1
ATOM 3243 O O . HIS A 1 483 ? 142.817 142.150 110.680 1.00 126.02 483 HIS 1 O 1
ATOM 3250 N N . PHE A 1 484 ? 142.764 140.241 111.871 1.00 120.19 484 PHE 1 N 1
ATOM 3251 C CA . PHE A 1 484 ? 142.176 140.892 113.038 1.00 120.19 484 PHE 1 CA 1
ATOM 3252 C C . PHE A 1 484 ? 143.184 141.020 114.174 1.00 120.19 484 PHE 1 C 1
ATOM 3253 O O . PHE A 1 484 ? 143.019 141.856 115.068 1.00 120.19 484 PHE 1 O 1
ATOM 3261 N N . ASN A 1 485 ? 144.251 140.222 114.146 1.00 127.48 485 ASN 1 N 1
ATOM 3262 C CA . ASN A 1 485 ? 145.358 140.480 115.059 1.00 127.48 485 ASN 1 CA 1
ATOM 3263 C C . ASN A 1 485 ? 146.084 141.758 114.670 1.00 127.48 485 ASN 1 C 1
ATOM 3264 O O . ASN A 1 485 ? 146.431 142.573 115.532 1.00 127.48 485 ASN 1 O 1
ATOM 3269 N N . ASP A 1 486 ? 146.324 141.947 113.372 1.00 128.44 486 ASP 1 N 1
ATOM 3270 C CA . ASP A 1 486 ? 147.041 143.129 112.912 1.00 128.44 486 ASP 1 CA 1
ATOM 3271 C C . ASP A 1 486 ? 146.188 144.380 113.056 1.00 128.44 486 ASP 1 C 1
ATOM 3272 O O . ASP A 1 486 ? 146.679 145.422 113.504 1.00 128.44 486 ASP 1 O 1
ATOM 3277 N N . GLU A 1 487 ? 144.902 144.288 112.700 1.00 124.66 487 GLU 1 N 1
ATOM 3278 C CA . GLU A 1 487 ? 144.035 145.464 112.722 1.00 124.66 487 GLU 1 CA 1
ATOM 3279 C C . GLU A 1 487 ? 143.729 145.907 114.146 1.00 124.66 487 GLU 1 C 1
ATOM 3280 O O . GLU A 1 487 ? 143.412 147.077 114.376 1.00 124.66 487 GLU 1 O 1
ATOM 3282 N N . PHE A 1 488 ? 143.817 144.987 115.111 1.00 124.16 488 PHE 1 N 1
ATOM 3283 C CA . PHE A 1 488 ? 143.675 145.363 116.514 1.00 124.16 488 PHE 1 CA 1
ATOM 3284 C C . PHE A 1 488 ? 144.784 146.311 116.949 1.00 124.16 488 PHE 1 C 1
ATOM 3285 O O . PHE A 1 488 ? 144.557 147.209 117.768 1.00 124.16 488 PHE 1 O 1
ATOM 3293 N N . ALA A 1 489 ? 145.994 146.117 116.421 1.00 127.76 489 ALA 1 N 1
ATOM 3294 C CA . ALA A 1 489 ? 147.093 147.019 116.744 1.00 127.76 489 ALA 1 CA 1
ATOM 3295 C C . ALA A 1 489 ? 146.877 148.391 116.121 1.00 127.76 489 ALA 1 C 1
ATOM 3296 O O . ALA A 1 489 ? 147.378 149.399 116.632 1.00 127.76 489 ALA 1 O 1
ATOM 3298 N N . ARG A 1 490 ? 146.135 148.447 115.014 1.00 126.29 490 ARG 1 N 1
ATOM 3299 C CA . ARG A 1 490 ? 145.758 149.734 114.441 1.00 126.29 490 ARG 1 CA 1
ATOM 3300 C C . ARG A 1 490 ? 144.777 150.465 115.346 1.00 126.29 490 ARG 1 C 1
ATOM 3301 O O . ARG A 1 490 ? 144.996 151.630 115.690 1.00 126.29 490 ARG 1 O 1
ATOM 3309 N N . ILE A 1 491 ? 143.710 149.773 115.772 1.00 126.38 491 ILE 1 N 1
ATOM 3310 C CA . ILE A 1 491 ? 142.583 150.416 116.454 1.00 126.38 491 ILE 1 CA 1
ATOM 3311 C C . ILE A 1 491 ? 142.998 150.925 117.829 1.00 126.38 491 ILE 1 C 1
ATOM 3312 O O . ILE A 1 491 ? 142.582 152.009 118.258 1.00 126.38 491 ILE 1 O 1
ATOM 3317 N N . ARG A 1 492 ? 143.828 150.154 118.535 1.00 127.69 492 ARG 1 N 1
ATOM 3318 C CA . ARG A 1 492 ? 144.383 150.625 119.798 1.00 127.69 492 ARG 1 CA 1
ATOM 3319 C C . ARG A 1 492 ? 145.279 151.839 119.587 1.00 127.69 492 ARG 1 C 1
ATOM 3320 O O . ARG A 1 492 ? 145.242 152.786 120.377 1.00 127.69 492 ARG 1 O 1
ATOM 3328 N N . GLU A 1 493 ? 146.065 151.843 118.509 1.00 130.24 493 GLU 1 N 1
ATOM 3329 C CA . GLU A 1 493 ? 146.889 153.008 118.204 1.00 130.24 493 GLU 1 CA 1
ATOM 3330 C C . GLU A 1 493 ? 146.045 154.156 117.666 1.00 130.24 493 GLU 1 C 1
ATOM 3331 O O . GLU A 1 493 ? 146.343 155.328 117.922 1.00 130.24 493 GLU 1 O 1
ATOM 3333 N N . ARG A 1 494 ? 144.989 153.837 116.913 1.00 129.13 494 ARG 1 N 1
ATOM 3334 C CA . ARG A 1 494 ? 144.118 154.874 116.369 1.00 129.13 494 ARG 1 CA 1
ATOM 3335 C C . ARG A 1 494 ? 143.250 155.489 117.458 1.00 129.13 494 ARG 1 C 1
ATOM 3336 O O . ARG A 1 494 ? 143.094 156.713 117.524 1.00 129.13 494 ARG 1 O 1
ATOM 3344 N N . GLY A 1 495 ? 142.676 154.657 118.319 1.00 132.74 495 GLY 1 N 1
ATOM 3345 C CA . GLY A 1 495 ? 141.876 155.129 119.424 1.00 132.74 495 GLY 1 CA 1
ATOM 3346 C C . GLY A 1 495 ? 142.632 155.359 120.708 1.00 132.74 495 GLY 1 C 1
ATOM 3347 O O . GLY A 1 495 ? 142.026 155.359 121.782 1.00 132.74 495 GLY 1 O 1
ATOM 3348 N N . MET A 1 496 ? 143.950 155.544 120.635 1.00 136.86 496 MET 1 N 1
ATOM 3349 C CA . MET A 1 496 ? 144.715 155.846 121.838 1.00 136.86 496 MET 1 CA 1
ATOM 3350 C C . MET A 1 496 ? 144.472 157.276 122.291 1.00 136.86 496 MET 1 C 1
ATOM 3351 O O . MET A 1 496 ? 144.542 157.566 123.489 1.00 136.86 496 MET 1 O 1
ATOM 3356 N N . SER A 1 497 ? 144.143 158.162 121.347 1.00 135.40 497 SER 1 N 1
ATOM 3357 C CA . SER A 1 497 ? 144.092 159.597 121.613 1.00 135.40 497 SER 1 CA 1
ATOM 3358 C C . SER A 1 497 ? 142.962 159.955 122.567 1.00 135.40 497 SER 1 C 1
ATOM 3359 O O . SER A 1 497 ? 143.137 160.782 123.468 1.00 135.40 497 SER 1 O 1
ATOM 3362 N N . SER A 1 498 ? 141.792 159.341 122.386 1.00 139.45 498 SER 1 N 1
ATOM 3363 C CA . SER A 1 498 ? 140.690 159.575 123.314 1.00 139.45 498 SER 1 CA 1
ATOM 3364 C C . SER A 1 498 ? 140.956 158.918 124.661 1.00 139.45 498 SER 1 C 1
ATOM 3365 O O . SER A 1 498 ? 140.440 159.364 125.691 1.00 139.45 498 SER 1 O 1
ATOM 3368 N N . GLN A 1 499 ? 141.761 157.855 124.674 1.00 137.05 499 GLN 1 N 1
ATOM 3369 C CA . GLN A 1 499 ? 142.066 157.183 125.930 1.00 137.05 499 GLN 1 CA 1
ATOM 3370 C C . GLN A 1 499 ? 143.106 157.953 126.734 1.00 137.05 499 GLN 1 C 1
ATOM 3371 O O . GLN A 1 499 ? 143.057 157.968 127.969 1.00 137.05 499 GLN 1 O 1
ATOM 3377 N N . VAL A 1 500 ? 144.056 158.601 126.053 1.00 139.47 500 VAL 1 N 1
ATOM 3378 C CA . VAL A 1 500 ? 145.096 159.355 126.753 1.00 139.47 500 VAL 1 CA 1
ATOM 3379 C C . VAL A 1 500 ? 144.519 160.638 127.344 1.00 139.47 500 VAL 1 C 1
ATOM 3380 O O . VAL A 1 500 ? 144.863 161.032 128.467 1.00 139.47 500 VAL 1 O 1
ATOM 3384 N N . LEU A 1 501 ? 143.582 161.271 126.629 1.00 139.36 501 LEU 1 N 1
ATOM 3385 C CA . LEU A 1 501 ? 142.977 162.513 127.109 1.00 139.36 501 LEU 1 CA 1
ATOM 3386 C C . LEU A 1 501 ? 142.079 162.273 128.319 1.00 139.36 501 LEU 1 C 1
ATOM 3387 O O . LEU A 1 501 ? 141.752 163.212 129.054 1.00 139.36 501 LEU 1 O 1
ATOM 3392 N N . MET A 1 502 ? 141.665 161.024 128.533 1.00 139.49 502 MET 1 N 1
ATOM 3393 C CA . MET A 1 502 ? 140.973 160.667 129.765 1.00 139.49 502 MET 1 CA 1
ATOM 3394 C C . MET A 1 502 ? 141.907 160.751 130.965 1.00 139.49 502 MET 1 C 1
ATOM 3395 O O . MET A 1 502 ? 141.486 161.127 132.066 1.00 139.49 502 MET 1 O 1
ATOM 3400 N N . HIS A 1 503 ? 143.190 160.448 130.764 1.00 143.14 503 HIS 1 N 1
ATOM 3401 C CA . HIS A 1 503 ? 144.103 160.341 131.897 1.00 143.14 503 HIS 1 CA 1
ATOM 3402 C C . HIS A 1 503 ? 144.752 161.677 132.231 1.00 143.14 503 HIS 1 C 1
ATOM 3403 O O . HIS A 1 503 ? 145.179 161.891 133.372 1.00 143.14 503 HIS 1 O 1
ATOM 3410 N N . ARG A 1 504 ? 144.856 162.573 131.244 1.00 147.33 504 ARG 1 N 1
ATOM 3411 C CA . ARG A 1 504 ? 145.576 163.857 131.280 1.00 147.33 504 ARG 1 CA 1
ATOM 3412 C C . ARG A 1 504 ? 147.050 163.673 131.617 1.00 147.33 504 ARG 1 C 1
ATOM 3413 O O . ARG A 1 504 ? 147.663 164.582 132.193 1.00 147.33 504 ARG 1 O 1
ATOM 3421 N N . ASP A 1 505 ? 147.636 162.526 131.279 1.00 148.52 505 ASP 1 N 1
ATOM 3422 C CA . ASP A 1 505 ? 149.042 162.241 131.523 1.00 148.52 505 ASP 1 CA 1
ATOM 3423 C C . ASP A 1 505 ? 149.589 161.496 130.315 1.00 148.52 505 ASP 1 C 1
ATOM 3424 O O . ASP A 1 505 ? 149.010 160.495 129.885 1.00 148.52 505 ASP 1 O 1
ATOM 3429 N N . SER A 1 506 ? 150.704 161.988 129.771 1.00 147.00 506 SER 1 N 1
ATOM 3430 C CA . SER A 1 506 ? 151.334 161.304 128.648 1.00 147.00 506 SER 1 CA 1
ATOM 3431 C C . SER A 1 506 ? 152.214 160.157 129.126 1.00 147.00 506 SER 1 C 1
ATOM 3432 O O . SER A 1 506 ? 152.648 159.323 128.323 1.00 147.00 506 SER 1 O 1
ATOM 3435 N N . SER A 1 507 ? 152.489 160.101 130.431 1.00 148.46 507 SER 1 N 1
ATOM 3436 C CA . SER A 1 507 ? 153.380 159.072 130.956 1.00 148.46 507 SER 1 CA 1
ATOM 3437 C C . SER A 1 507 ? 152.692 157.715 131.024 1.00 148.46 507 SER 1 C 1
ATOM 3438 O O . SER A 1 507 ? 153.316 156.682 130.757 1.00 148.46 507 SER 1 O 1
ATOM 3441 N N . VAL A 1 508 ? 151.407 157.696 131.388 1.00 143.59 508 VAL 1 N 1
ATOM 3442 C CA . VAL A 1 508 ? 150.702 156.431 131.543 1.00 143.59 508 VAL 1 CA 1
ATOM 3443 C C . VAL A 1 508 ? 150.362 155.851 130.179 1.00 143.59 508 VAL 1 C 1
ATOM 3444 O O . VAL A 1 508 ? 150.227 156.575 129.184 1.00 143.59 508 VAL 1 O 1
ATOM 3448 N N . ARG A 1 509 ? 150.240 154.529 130.125 1.00 143.89 509 ARG 1 N 1
ATOM 3449 C CA . ARG A 1 509 ? 149.891 153.857 128.888 1.00 143.89 509 ARG 1 CA 1
ATOM 3450 C C . ARG A 1 509 ? 148.504 153.258 128.997 1.00 143.89 509 ARG 1 C 1
ATOM 3451 O O . ARG A 1 509 ? 148.234 152.499 129.936 1.00 143.89 509 ARG 1 O 1
ATOM 3459 N N . PRO A 1 510 ? 147.603 153.577 128.077 1.00 136.68 510 PRO 1 N 1
ATOM 3460 C CA . PRO A 1 510 ? 146.243 153.038 128.170 1.00 136.68 510 PRO 1 CA 1
ATOM 3461 C C . PRO A 1 510 ? 146.135 151.609 127.664 1.00 136.68 510 PRO 1 C 1
ATOM 3462 O O . PRO A 1 510 ? 146.625 151.271 126.581 1.00 136.68 510 PRO 1 O 1
ATOM 3466 N N . ARG A 1 511 ? 145.494 150.757 128.459 1.00 130.06 511 ARG 1 N 1
ATOM 3467 C CA . ARG A 1 511 ? 145.106 149.433 128.014 1.00 130.06 511 ARG 1 CA 1
ATOM 3468 C C . ARG A 1 511 ? 143.956 149.580 127.018 1.00 130.06 511 ARG 1 C 1
ATOM 3469 O O . ARG A 1 511 ? 143.313 150.631 126.964 1.00 130.06 511 ARG 1 O 1
ATOM 3477 N N . PRO A 1 512 ? 143.683 148.557 126.191 1.00 128.76 512 PRO 1 N 1
ATOM 3478 C CA . PRO A 1 512 ? 142.583 148.674 125.221 1.00 128.76 512 PRO 1 CA 1
ATOM 3479 C C . PRO A 1 512 ? 141.212 148.798 125.870 1.00 128.76 512 PRO 1 C 1
ATOM 3480 O O . PRO A 1 512 ? 141.051 148.643 127.083 1.00 128.76 512 PRO 1 O 1
ATOM 3484 N N . ASN A 1 513 ? 140.226 149.118 125.032 1.00 123.02 513 ASN 1 N 1
ATOM 3485 C CA . ASN A 1 513 ? 138.840 149.189 125.467 1.00 123.02 513 ASN 1 CA 1
ATOM 3486 C C . ASN A 1 513 ? 138.389 147.811 125.938 1.00 123.02 513 ASN 1 C 1
ATOM 3487 O O . ASN A 1 513 ? 138.700 146.796 125.311 1.00 123.02 513 ASN 1 O 1
ATOM 3492 N N . ILE A 1 514 ? 137.686 147.772 127.075 1.00 120.57 514 ILE 1 N 1
ATOM 3493 C CA . ILE A 1 514 ? 137.332 146.490 127.681 1.00 120.57 514 ILE 1 CA 1
ATOM 3494 C C . ILE A 1 514 ? 136.257 145.791 126.859 1.00 120.57 514 ILE 1 C 1
ATOM 3495 O O . ILE A 1 514 ? 136.127 144.562 126.896 1.00 120.57 514 ILE 1 O 1
ATOM 3500 N N . ILE A 1 515 ? 135.499 146.551 126.070 1.00 121.24 515 ILE 1 N 1
ATOM 3501 C CA . ILE A 1 515 ? 134.637 145.930 125.075 1.00 121.24 515 ILE 1 CA 1
ATOM 3502 C C . ILE A 1 515 ? 135.489 145.336 123.965 1.00 121.24 515 ILE 1 C 1
ATOM 3503 O O . ILE A 1 515 ? 135.232 144.226 123.489 1.00 121.24 515 ILE 1 O 1
ATOM 3508 N N . GLN A 1 516 ? 136.565 146.032 123.598 1.00 119.59 516 GLN 1 N 1
ATOM 3509 C CA . GLN A 1 516 ? 137.404 145.601 122.488 1.00 119.59 516 GLN 1 CA 1
ATOM 3510 C C . GLN A 1 516 ? 138.243 144.383 122.861 1.00 119.59 516 GLN 1 C 1
ATOM 3511 O O . GLN A 1 516 ? 138.522 143.531 122.010 1.00 119.59 516 GLN 1 O 1
ATOM 3517 N N . ASN A 1 517 ? 138.650 144.277 124.129 1.00 118.77 517 ASN 1 N 1
ATOM 3518 C CA . ASN A 1 517 ? 139.380 143.092 124.568 1.00 118.77 517 ASN 1 CA 1
ATOM 3519 C C . ASN A 1 517 ? 138.468 141.878 124.641 1.00 118.77 517 ASN 1 C 1
ATOM 3520 O O . ASN A 1 517 ? 138.898 140.753 124.366 1.00 118.77 517 ASN 1 O 1
ATOM 3525 N N . GLU A 1 518 ? 137.207 142.084 125.026 1.00 121.85 518 GLU 1 N 1
ATOM 3526 C CA . GLU A 1 518 ? 136.259 140.978 125.044 1.00 121.85 518 GLU 1 CA 1
ATOM 3527 C C . GLU A 1 518 ? 135.916 140.523 123.634 1.00 121.85 518 GLU 1 C 1
ATOM 3528 O O . GLU A 1 518 ? 135.735 139.326 123.396 1.00 121.85 518 GLU 1 O 1
ATOM 3534 N N . ILE A 1 519 ? 135.853 141.454 122.680 1.00 116.93 519 ILE 1 N 1
ATOM 3535 C CA . ILE A 1 519 ? 135.589 141.075 121.295 1.00 116.93 519 ILE 1 CA 1
ATOM 3536 C C . ILE A 1 519 ? 136.779 140.329 120.709 1.00 116.93 519 ILE 1 C 1
ATOM 3537 O O . ILE A 1 519 ? 136.613 139.328 120.001 1.00 116.93 519 ILE 1 O 1
ATOM 3542 N N . PHE A 1 520 ? 137.997 140.757 121.043 1.00 117.07 520 PHE 1 N 1
ATOM 3543 C CA . PHE A 1 520 ? 139.164 139.999 120.604 1.00 117.07 520 PHE 1 CA 1
ATOM 3544 C C . PHE A 1 520 ? 139.290 138.695 121.382 1.00 117.07 520 PHE 1 C 1
ATOM 3545 O O . PHE A 1 520 ? 139.860 137.718 120.883 1.00 117.07 520 PHE 1 O 1
ATOM 3553 N N . GLY A 1 521 ? 138.770 138.660 122.608 1.00 116.51 521 GLY 1 N 1
ATOM 3554 C CA . GLY A 1 521 ? 138.755 137.411 123.351 1.00 116.51 521 GLY 1 CA 1
ATOM 3555 C C . GLY A 1 521 ? 137.766 136.418 122.775 1.00 116.51 521 GLY 1 C 1
ATOM 3556 O O . GLY A 1 521 ? 138.073 135.235 122.628 1.00 116.51 521 GLY 1 O 1
ATOM 3557 N N . MET A 1 522 ? 136.566 136.897 122.434 1.00 115.46 522 MET 1 N 1
ATOM 3558 C CA . MET A 1 522 ? 135.530 136.062 121.830 1.00 115.46 522 MET 1 CA 1
ATOM 3559 C C . MET A 1 522 ? 135.957 135.514 120.476 1.00 115.46 522 MET 1 C 1
ATOM 3560 O O . MET A 1 522 ? 135.518 134.436 120.062 1.00 115.46 522 MET 1 O 1
ATOM 3565 N N . CYS A 1 523 ? 136.819 136.247 119.773 1.00 123.65 523 CYS 1 N 1
ATOM 3566 C CA . CYS A 1 523 ? 137.091 135.932 118.377 1.00 123.65 523 CYS 1 CA 1
ATOM 3567 C C . CYS A 1 523 ? 138.198 134.894 118.237 1.00 123.65 523 CYS 1 C 1
ATOM 3568 O O . CYS A 1 523 ? 138.114 133.999 117.390 1.00 123.65 523 CYS 1 O 1
ATOM 3571 N N . VAL A 1 524 ? 139.243 134.994 119.058 1.00 113.08 524 VAL 1 N 1
ATOM 3572 C CA . VAL A 1 524 ? 140.365 134.067 118.946 1.00 113.08 524 VAL 1 CA 1
ATOM 3573 C C . VAL A 1 524 ? 140.015 132.722 119.570 1.00 113.08 524 VAL 1 C 1
ATOM 3574 O O . VAL A 1 524 ? 140.397 131.663 119.053 1.00 113.08 524 VAL 1 O 1
ATOM 3578 N N . ILE A 1 525 ? 139.273 132.746 120.684 1.00 110.06 525 ILE 1 N 1
ATOM 3579 C CA . ILE A 1 525 ? 138.791 131.527 121.333 1.00 110.06 525 ILE 1 CA 1
ATOM 3580 C C . ILE A 1 525 ? 137.896 130.731 120.393 1.00 110.06 525 ILE 1 C 1
ATOM 3581 O O . ILE A 1 525 ? 137.977 129.498 120.332 1.00 110.06 525 ILE 1 O 1
ATOM 3586 N N . ARG A 1 526 ? 137.077 131.426 119.600 1.00 116.61 526 ARG 1 N 1
ATOM 3587 C CA . ARG A 1 526 ? 136.280 130.753 118.579 1.00 116.61 526 ARG 1 CA 1
ATOM 3588 C C . ARG A 1 526 ? 137.167 130.162 117.488 1.00 116.61 526 ARG 1 C 1
ATOM 3589 O O . ARG A 1 526 ? 136.872 129.090 116.948 1.00 116.61 526 ARG 1 O 1
ATOM 3597 N N . TRP A 1 527 ? 138.279 130.829 117.180 1.00 118.37 527 TRP 1 N 1
ATOM 3598 C CA . TRP A 1 527 ? 139.183 130.313 116.160 1.00 118.37 527 TRP 1 CA 1
ATOM 3599 C C . TRP A 1 527 ? 139.989 129.127 116.665 1.00 118.37 527 TRP 1 C 1
ATOM 3600 O O . TRP A 1 527 ? 140.230 128.172 115.917 1.00 118.37 527 TRP 1 O 1
ATOM 3611 N N . LEU A 1 528 ? 140.421 129.165 117.926 1.00 117.54 528 LEU 1 N 1
ATOM 3612 C CA . LEU A 1 528 ? 141.290 128.106 118.429 1.00 117.54 528 LEU 1 CA 1
ATOM 3613 C C . LEU A 1 528 ? 140.530 126.801 118.623 1.00 117.54 528 LEU 1 C 1
ATOM 3614 O O . LEU A 1 528 ? 141.130 125.722 118.603 1.00 117.54 528 LEU 1 O 1
ATOM 3619 N N . THR A 1 529 ? 139.211 126.874 118.801 1.00 115.00 529 THR 1 N 1
ATOM 3620 C CA . THR A 1 529 ? 138.418 125.652 118.807 1.00 115.00 529 THR 1 CA 1
ATOM 3621 C C . THR A 1 529 ? 138.294 125.076 117.404 1.00 115.00 529 THR 1 C 1
ATOM 3622 O O . THR A 1 529 ? 138.174 123.858 117.235 1.00 115.00 529 THR 1 O 1
ATOM 3626 N N . LYS A 1 530 ? 138.325 125.935 116.383 1.00 118.16 530 LYS 1 N 1
ATOM 3627 C CA . LYS A 1 530 ? 138.320 125.444 115.009 1.00 118.16 530 LYS 1 CA 1
ATOM 3628 C C . LYS A 1 530 ? 139.663 124.833 114.641 1.00 118.16 530 LYS 1 C 1
ATOM 3629 O O . LYS A 1 530 ? 139.738 123.964 113.765 1.00 118.16 530 LYS 1 O 1
ATOM 3635 N N . LYS A 1 531 ? 140.736 125.284 115.292 1.00 124.64 531 LYS 1 N 1
ATOM 3636 C CA . LYS A 1 531 ? 142.028 124.629 115.129 1.00 124.64 531 LYS 1 CA 1
ATOM 3637 C C . LYS A 1 531 ? 142.008 123.240 115.746 1.00 124.64 531 LYS 1 C 1
ATOM 3638 O O . LYS A 1 531 ? 142.524 122.280 115.165 1.00 124.64 531 LYS 1 O 1
ATOM 3644 N N . LEU A 1 532 ? 141.404 123.114 116.926 1.00 122.28 532 LEU 1 N 1
ATOM 3645 C CA . LEU A 1 532 ? 141.384 121.826 117.606 1.00 122.28 532 LEU 1 CA 1
ATOM 3646 C C . LEU A 1 532 ? 140.293 120.925 117.045 1.00 122.28 532 LEU 1 C 1
ATOM 3647 O O . LEU A 1 532 ? 140.267 119.722 117.325 1.00 122.28 532 LEU 1 O 1
ATOM 3652 N N . ASP A 1 533 ? 139.376 121.490 116.258 1.00 123.49 533 ASP 1 N 1
ATOM 3653 C CA . ASP A 1 533 ? 138.419 120.658 115.536 1.00 123.49 533 ASP 1 CA 1
ATOM 3654 C C . ASP A 1 533 ? 139.018 120.144 114.235 1.00 123.49 533 ASP 1 C 1
ATOM 3655 O O . ASP A 1 533 ? 138.574 119.122 113.700 1.00 123.49 533 ASP 1 O 1
ATOM 3657 N N . SER A 1 534 ? 140.021 120.847 113.706 1.00 133.34 534 SER 1 N 1
ATOM 3658 C CA . SER A 1 534 ? 140.669 120.401 112.478 1.00 133.34 534 SER 1 CA 1
ATOM 3659 C C . SER A 1 534 ? 142.024 119.764 112.766 1.00 133.34 534 SER 1 C 1
ATOM 3660 O O . SER A 1 534 ? 142.634 119.168 111.870 1.00 133.34 534 SER 1 O 1
ATOM 3663 N N . LYS A 1 535 ? 142.515 119.908 114.002 1.00 131.74 535 LYS 1 N 1
ATOM 3664 C CA . LYS A 1 535 ? 143.692 119.231 114.554 1.00 131.74 535 LYS 1 CA 1
ATOM 3665 C C . LYS A 1 535 ? 145.000 119.563 113.843 1.00 131.74 535 LYS 1 C 1
ATOM 3666 O O . LYS A 1 535 ? 145.641 118.663 113.291 1.00 131.74 535 LYS 1 O 1
ATOM 3668 N N . GLU A 1 536 ? 145.426 120.826 113.835 1.00 138.99 536 GLU 1 N 1
ATOM 3669 C CA . GLU A 1 536 ? 146.760 121.195 113.371 1.00 138.99 536 GLU 1 CA 1
ATOM 3670 C C . GLU A 1 536 ? 147.304 122.315 114.249 1.00 138.99 536 GLU 1 C 1
ATOM 3671 O O . GLU A 1 536 ? 146.531 123.068 114.852 1.00 138.99 536 GLU 1 O 1
ATOM 3677 N N . SER A 1 537 ? 148.632 122.393 114.356 1.00 139.71 537 SER 1 N 1
ATOM 3678 C CA . SER A 1 537 ? 149.318 123.505 115.006 1.00 139.71 537 SER 1 CA 1
ATOM 3679 C C . SER A 1 537 ? 150.621 123.861 114.299 1.00 139.71 537 SER 1 C 1
ATOM 3680 O O . SER A 1 537 ? 151.569 124.310 114.950 1.00 139.71 537 SER 1 O 1
ATOM 3683 N N . ALA A 1 538 ? 150.682 123.669 112.978 1.00 150.62 538 ALA 1 N 1
ATOM 3684 C CA . ALA A 1 538 ? 151.966 123.536 112.294 1.00 150.62 538 ALA 1 CA 1
ATOM 3685 C C . ALA A 1 538 ? 152.688 124.871 112.138 1.00 150.62 538 ALA 1 C 1
ATOM 3686 O O . ALA A 1 538 ? 153.916 124.934 112.274 1.00 150.62 538 ALA 1 O 1
ATOM 3688 N N . ASP A 1 539 ? 151.955 125.944 111.849 1.00 149.45 539 ASP 1 N 1
ATOM 3689 C CA . ASP A 1 539 ? 152.597 127.195 111.464 1.00 149.45 539 ASP 1 CA 1
ATOM 3690 C C . ASP A 1 539 ? 153.168 127.914 112.681 1.00 149.45 539 ASP 1 C 1
ATOM 3691 O O . ASP A 1 539 ? 152.641 127.814 113.793 1.00 149.45 539 ASP 1 O 1
ATOM 3696 N N . GLU A 1 540 ? 154.265 128.642 112.455 1.00 153.42 540 GLU 1 N 1
ATOM 3697 C CA . GLU A 1 540 ? 154.834 129.480 113.504 1.00 153.42 540 GLU 1 CA 1
ATOM 3698 C C . GLU A 1 540 ? 153.992 130.730 113.717 1.00 153.42 540 GLU 1 C 1
ATOM 3699 O O . GLU A 1 540 ? 153.964 131.286 114.821 1.00 153.42 540 GLU 1 O 1
ATOM 3705 N N . ASP A 1 541 ? 153.295 131.188 112.673 1.00 146.59 541 ASP 1 N 1
ATOM 3706 C CA . ASP A 1 541 ? 152.489 132.396 112.807 1.00 146.59 541 ASP 1 CA 1
ATOM 3707 C C . ASP A 1 541 ? 151.241 132.136 113.640 1.00 146.59 541 ASP 1 C 1
ATOM 3708 O O . ASP A 1 541 ? 150.661 133.069 114.205 1.00 146.59 541 ASP 1 O 1
ATOM 3713 N N . THR A 1 542 ? 150.818 130.872 113.732 1.00 141.85 542 THR 1 N 1
ATOM 3714 C CA . THR A 1 542 ? 149.762 130.507 114.671 1.00 141.85 542 THR 1 CA 1
ATOM 3715 C C . THR A 1 542 ? 150.194 130.764 116.108 1.00 141.85 542 THR 1 C 1
ATOM 3716 O O . THR A 1 542 ? 149.378 131.159 116.946 1.00 141.85 542 THR 1 O 1
ATOM 3720 N N . MET A 1 543 ? 151.477 130.552 116.407 1.00 144.19 543 MET 1 N 1
ATOM 3721 C CA . MET A 1 543 ? 152.008 130.946 117.707 1.00 144.19 543 MET 1 CA 1
ATOM 3722 C C . MET A 1 543 ? 152.084 132.461 117.825 1.00 144.19 543 MET 1 C 1
ATOM 3723 O O . MET A 1 543 ? 151.777 133.025 118.880 1.00 144.19 543 MET 1 O 1
ATOM 3728 N N . GLU A 1 544 ? 152.484 133.135 116.742 1.00 141.54 544 GLU 1 N 1
ATOM 3729 C CA . GLU A 1 544 ? 152.672 134.582 116.789 1.00 141.54 544 GLU 1 CA 1
ATOM 3730 C C . GLU A 1 544 ? 151.339 135.313 116.858 1.00 141.54 544 GLU 1 C 1
ATOM 3731 O O . GLU A 1 544 ? 151.259 136.421 117.400 1.00 141.54 544 GLU 1 O 1
ATOM 3733 N N . ILE A 1 545 ? 150.282 134.719 116.301 1.00 135.85 545 ILE 1 N 1
ATOM 3734 C CA . ILE A 1 545 ? 148.939 135.232 116.553 1.00 135.85 545 ILE 1 CA 1
ATOM 3735 C C . ILE A 1 545 ? 148.556 134.987 118.004 1.00 135.85 545 ILE 1 C 1
ATOM 3736 O O . ILE A 1 545 ? 148.060 135.883 118.695 1.00 135.85 545 ILE 1 O 1
ATOM 3741 N N . PHE A 1 546 ? 148.830 133.777 118.497 1.00 132.74 546 PHE 1 N 1
ATOM 3742 C CA . PHE A 1 546 ? 148.424 133.404 119.847 1.00 132.74 546 PHE 1 CA 1
ATOM 3743 C C . PHE A 1 546 ? 149.214 134.149 120.915 1.00 132.74 546 PHE 1 C 1
ATOM 3744 O O . PHE A 1 546 ? 148.646 134.565 121.932 1.00 132.74 546 PHE 1 O 1
ATOM 3752 N N . ASN A 1 547 ? 150.525 134.311 120.717 1.00 139.16 547 ASN 1 N 1
ATOM 3753 C CA . ASN A 1 547 ? 151.333 135.016 121.708 1.00 139.16 547 ASN 1 CA 1
ATOM 3754 C C . ASN A 1 547 ? 150.984 136.495 121.748 1.00 139.16 547 ASN 1 C 1
ATOM 3755 O O . ASN A 1 547 ? 151.112 137.144 122.792 1.00 139.16 547 ASN 1 O 1
ATOM 3760 N N . ASN A 1 548 ? 150.534 137.046 120.621 1.00 138.61 548 ASN 1 N 1
ATOM 3761 C CA . ASN A 1 548 ? 149.886 138.349 120.662 1.00 138.61 548 ASN 1 CA 1
ATOM 3762 C C . ASN A 1 548 ? 148.545 138.260 121.373 1.00 138.61 548 ASN 1 C 1
ATOM 3763 O O . ASN A 1 548 ? 148.207 139.130 122.182 1.00 138.61 548 ASN 1 O 1
ATOM 3768 N N . ALA A 1 549 ? 147.786 137.189 121.111 1.00 131.96 549 ALA 1 N 1
ATOM 3769 C CA . ALA A 1 549 ? 146.421 137.083 121.623 1.00 131.96 549 ALA 1 CA 1
ATOM 3770 C C . ALA A 1 549 ? 146.394 136.864 123.128 1.00 131.96 549 ALA 1 C 1
ATOM 3771 O O . ALA A 1 549 ? 145.386 137.149 123.784 1.00 131.96 549 ALA 1 O 1
ATOM 3773 N N . LEU A 1 550 ? 147.486 136.356 123.695 1.00 126.49 550 LEU 1 N 1
ATOM 3774 C CA . LEU A 1 550 ? 147.532 136.166 125.138 1.00 126.49 550 LEU 1 CA 1
ATOM 3775 C C . LEU A 1 550 ? 147.724 137.494 125.857 1.00 126.49 550 LEU 1 C 1
ATOM 3776 O O . LEU A 1 550 ? 147.049 137.772 126.853 1.00 126.49 550 LEU 1 O 1
ATOM 3781 N N . LYS A 1 551 ? 148.633 138.335 125.349 1.00 127.14 551 LYS 1 N 1
ATOM 3782 C CA . LYS A 1 551 ? 148.945 139.614 125.989 1.00 127.14 551 LYS 1 CA 1
ATOM 3783 C C . LYS A 1 551 ? 147.753 140.563 125.962 1.00 127.14 551 LYS 1 C 1
ATOM 3784 O O . LYS A 1 551 ? 147.569 141.372 126.878 1.00 127.14 551 LYS 1 O 1
ATOM 3790 N N . ILE A 1 552 ? 146.926 140.458 124.922 1.00 126.55 552 ILE 1 N 1
ATOM 3791 C CA . ILE A 1 552 ? 145.797 141.364 124.734 1.00 126.55 552 ILE 1 CA 1
ATOM 3792 C C . ILE A 1 552 ? 144.731 141.123 125.798 1.00 126.55 552 ILE 1 C 1
ATOM 3793 O O . ILE A 1 552 ? 144.095 142.060 126.298 1.00 126.55 552 ILE 1 O 1
ATOM 3798 N N . VAL A 1 553 ? 144.566 139.871 126.213 1.00 123.50 553 VAL 1 N 1
ATOM 3799 C CA . VAL A 1 553 ? 143.496 139.557 127.152 1.00 123.50 553 VAL 1 CA 1
ATOM 3800 C C . VAL A 1 553 ? 143.950 139.813 128.590 1.00 123.50 553 VAL 1 C 1
ATOM 3801 O O . VAL A 1 553 ? 143.163 140.252 129.438 1.00 123.50 553 VAL 1 O 1
ATOM 3805 N N . ARG A 1 554 ? 145.237 139.606 128.871 1.00 128.30 554 ARG 1 N 1
ATOM 3806 C CA . ARG A 1 554 ? 145.833 139.756 130.207 1.00 128.30 554 ARG 1 CA 1
ATOM 3807 C C . ARG A 1 554 ? 145.852 141.190 130.740 1.00 128.30 554 ARG 1 C 1
ATOM 3808 O O . ARG A 1 554 ? 146.463 141.301 131.811 1.00 128.30 554 ARG 1 O 1
ATOM 3816 N N . TYR A 1 555 ? 145.306 142.255 130.143 1.00 129.99 555 TYR 1 N 1
ATOM 3817 C CA . TYR A 1 555 ? 145.454 143.582 130.739 1.00 129.99 555 TYR 1 CA 1
ATOM 3818 C C . TYR A 1 555 ? 144.608 143.730 131.997 1.00 129.99 555 TYR 1 C 1
ATOM 3819 O O . TYR A 1 555 ? 144.918 144.549 132.870 1.00 129.99 555 TYR 1 O 1
ATOM 3828 N N . LEU A 1 556 ? 143.544 142.942 132.114 1.00 121.52 556 LEU 1 N 1
ATOM 3829 C CA . LEU A 1 556 ? 142.762 142.844 133.339 1.00 121.52 556 LEU 1 CA 1
ATOM 3830 C C . LEU A 1 556 ? 142.765 141.390 133.772 1.00 121.52 556 LEU 1 C 1
ATOM 3831 O O . LEU A 1 556 ? 142.163 140.546 133.104 1.00 121.52 556 LEU 1 O 1
ATOM 3836 N N . GLN A 1 557 ? 143.448 141.098 134.882 1.00 127.75 557 GLN 1 N 1
ATOM 3837 C CA . GLN A 1 557 ? 143.518 139.724 135.367 1.00 127.75 557 GLN 1 CA 1
ATOM 3838 C C . GLN A 1 557 ? 142.167 139.258 135.893 1.00 127.75 557 GLN 1 C 1
ATOM 3839 O O . GLN A 1 557 ? 141.873 138.058 135.903 1.00 127.75 557 GLN 1 O 1
ATOM 3845 N N . GLN A 1 558 ? 141.341 140.195 136.343 1.00 124.64 558 GLN 1 N 1
ATOM 3846 C CA . GLN A 1 558 ? 139.968 139.921 136.717 1.00 124.64 558 GLN 1 CA 1
ATOM 3847 C C . GLN A 1 558 ? 139.079 140.395 135.564 1.00 124.64 558 GLN 1 C 1
ATOM 3848 O O . GLN A 1 558 ? 139.574 140.901 134.553 1.00 124.64 558 GLN 1 O 1
ATOM 3854 N N . ARG A 1 559 ? 137.770 140.118 135.659 1.00 120.64 559 ARG 1 N 1
ATOM 3855 C CA . ARG A 1 559 ? 136.682 140.761 134.918 1.00 120.64 559 ARG 1 CA 1
ATOM 3856 C C . ARG A 1 559 ? 136.627 140.306 133.455 1.00 120.64 559 ARG 1 C 1
ATOM 3857 O O . ARG A 1 559 ? 135.653 140.579 132.747 1.00 120.64 559 ARG 1 O 1
ATOM 3865 N N . THR A 1 560 ? 137.630 139.547 133.004 1.00 123.64 560 THR 1 N 1
ATOM 3866 C CA . THR A 1 560 ? 137.568 138.906 131.696 1.00 123.64 560 THR 1 CA 1
ATOM 3867 C C . THR A 1 560 ? 138.206 137.519 131.715 1.00 123.64 560 THR 1 C 1
ATOM 3868 O O . THR A 1 560 ? 138.706 137.058 130.683 1.00 123.64 560 THR 1 O 1
ATOM 3872 N N . THR A 1 561 ? 138.162 136.822 132.857 1.00 122.97 561 THR 1 N 1
ATOM 3873 C CA . THR A 1 561 ? 138.943 135.595 132.989 1.00 122.97 561 THR 1 CA 1
ATOM 3874 C C . THR A 1 561 ? 138.295 134.426 132.260 1.00 122.97 561 THR 1 C 1
ATOM 3875 O O . THR A 1 561 ? 138.916 133.366 132.116 1.00 122.97 561 THR 1 O 1
ATOM 3879 N N . ASP A 1 562 ? 137.056 134.596 131.794 1.00 124.91 562 ASP 1 N 1
ATOM 3880 C CA . ASP A 1 562 ? 136.496 133.665 130.824 1.00 124.91 562 ASP 1 CA 1
ATOM 3881 C C . ASP A 1 562 ? 137.296 133.691 129.531 1.00 124.91 562 ASP 1 C 1
ATOM 3882 O O . ASP A 1 562 ? 137.418 132.677 128.838 1.00 124.91 562 ASP 1 O 1
ATOM 3887 N N . MET A 1 563 ? 137.863 134.850 129.201 1.00 122.27 563 MET 1 N 1
ATOM 3888 C CA . MET A 1 563 ? 138.678 134.951 128.003 1.00 122.27 563 MET 1 CA 1
ATOM 3889 C C . MET A 1 563 ? 140.140 134.654 128.308 1.00 122.27 563 MET 1 C 1
ATOM 3890 O O . MET A 1 563 ? 140.888 134.239 127.419 1.00 122.27 563 MET 1 O 1
ATOM 3895 N N . ILE A 1 564 ? 140.568 134.866 129.557 1.00 120.32 564 ILE 1 N 1
ATOM 3896 C CA . ILE A 1 564 ? 141.954 134.584 129.936 1.00 120.32 564 ILE 1 CA 1
ATOM 3897 C C . ILE A 1 564 ? 142.202 133.087 129.970 1.00 120.32 564 ILE 1 C 1
ATOM 3898 O O . ILE A 1 564 ? 143.071 132.563 129.265 1.00 120.32 564 ILE 1 O 1
ATOM 3903 N N . LEU A 1 565 ? 141.445 132.382 130.811 1.00 116.69 565 LEU 1 N 1
ATOM 3904 C CA . LEU A 1 565 ? 141.754 130.998 131.142 1.00 116.69 565 LEU 1 CA 1
ATOM 3905 C C . LEU A 1 565 ? 141.485 130.076 129.968 1.00 116.69 565 LEU 1 C 1
ATOM 3906 O O . LEU A 1 565 ? 142.173 129.066 129.789 1.00 116.69 565 LEU 1 O 1
ATOM 3911 N N . ALA A 1 566 ? 140.491 130.419 129.153 1.00 115.08 566 ALA 1 N 1
ATOM 3912 C CA . ALA A 1 566 ? 140.153 129.590 128.007 1.00 115.08 566 ALA 1 CA 1
ATOM 3913 C C . ALA A 1 566 ? 141.240 129.640 126.949 1.00 115.08 566 ALA 1 C 1
ATOM 3914 O O . ALA A 1 566 ? 141.598 128.610 126.372 1.00 115.08 566 ALA 1 O 1
ATOM 3916 N N . VAL A 1 567 ? 141.802 130.824 126.701 1.00 118.36 567 VAL 1 N 1
ATOM 3917 C CA . VAL A 1 567 ? 142.745 130.949 125.599 1.00 118.36 567 VAL 1 CA 1
ATOM 3918 C C . VAL A 1 567 ? 144.098 130.367 125.989 1.00 118.36 567 VAL 1 C 1
ATOM 3919 O O . VAL A 1 567 ? 144.864 129.940 125.122 1.00 118.36 567 VAL 1 O 1
ATOM 3923 N N . THR A 1 568 ? 144.393 130.287 127.292 1.00 117.88 568 THR 1 N 1
ATOM 3924 C CA . THR A 1 568 ? 145.610 129.609 127.727 1.00 117.88 568 THR 1 CA 1
ATOM 3925 C C . THR A 1 568 ? 145.518 128.117 127.449 1.00 117.88 568 THR 1 C 1
ATOM 3926 O O . THR A 1 568 ? 146.429 127.529 126.860 1.00 117.88 568 THR 1 O 1
ATOM 3930 N N . GLN A 1 569 ? 144.398 127.501 127.829 1.00 119.32 569 GLN 1 N 1
ATOM 3931 C CA . GLN A 1 569 ? 144.236 126.064 127.645 1.00 119.32 569 GLN 1 CA 1
ATOM 3932 C C . GLN A 1 569 ? 144.026 125.707 126.181 1.00 119.32 569 GLN 1 C 1
ATOM 3933 O O . GLN A 1 569 ? 144.499 124.663 125.721 1.00 119.32 569 GLN 1 O 1
ATOM 3939 N N . LEU A 1 570 ? 143.350 126.573 125.422 1.00 117.90 570 LEU 1 N 1
ATOM 3940 C CA . LEU A 1 570 ? 143.252 126.359 123.981 1.00 117.90 570 LEU 1 CA 1
ATOM 3941 C C . LEU A 1 570 ? 144.611 126.518 123.312 1.00 117.90 570 LEU 1 C 1
ATOM 3942 O O . LEU A 1 570 ? 144.879 125.904 122.276 1.00 117.90 570 LEU 1 O 1
ATOM 3947 N N . GLY A 1 571 ? 145.482 127.344 123.891 1.00 123.36 571 GLY 1 N 1
ATOM 3948 C CA . GLY A 1 571 ? 146.836 127.447 123.377 1.00 123.36 571 GLY 1 CA 1
ATOM 3949 C C . GLY A 1 571 ? 147.747 126.366 123.925 1.00 123.36 571 GLY 1 C 1
ATOM 3950 O O . GLY A 1 571 ? 148.703 125.952 123.266 1.00 123.36 571 GLY 1 O 1
ATOM 3951 N N . ARG A 1 572 ? 147.466 125.900 125.143 1.00 117.32 572 ARG 1 N 1
ATOM 3952 C CA . ARG A 1 572 ? 148.252 124.817 125.725 1.00 117.32 572 ARG 1 CA 1
ATOM 3953 C C . ARG A 1 572 ? 147.975 123.502 125.018 1.00 117.32 572 ARG 1 C 1
ATOM 3954 O O . ARG A 1 572 ? 148.901 122.751 124.699 1.00 117.32 572 ARG 1 O 1
ATOM 3962 N N . GLN A 1 573 ? 146.700 123.205 124.780 1.00 121.28 573 GLN 1 N 1
ATOM 3963 C CA . GLN A 1 573 ? 146.308 122.034 124.013 1.00 121.28 573 GLN 1 CA 1
ATOM 3964 C C . GLN A 1 573 ? 146.740 122.133 122.556 1.00 121.28 573 GLN 1 C 1
ATOM 3965 O O . GLN A 1 573 ? 146.963 121.099 121.915 1.00 121.28 573 GLN 1 O 1
ATOM 3971 N N . LEU A 1 574 ? 146.872 123.355 122.030 1.00 122.62 574 LEU 1 N 1
ATOM 3972 C CA . LEU A 1 574 ? 147.369 123.550 120.672 1.00 122.62 574 LEU 1 CA 1
ATOM 3973 C C . LEU A 1 574 ? 148.792 123.033 120.528 1.00 122.62 574 LEU 1 C 1
ATOM 3974 O O . LEU A 1 574 ? 149.105 122.315 119.573 1.00 122.62 574 LEU 1 O 1
ATOM 3979 N N . GLU A 1 575 ? 149.656 123.367 121.483 1.00 125.82 575 GLU 1 N 1
ATOM 3980 C CA . GLU A 1 575 ? 151.033 122.895 121.434 1.00 125.82 575 GLU 1 CA 1
ATOM 3981 C C . GLU A 1 575 ? 151.110 121.401 121.722 1.00 125.82 575 GLU 1 C 1
ATOM 3982 O O . GLU A 1 575 ? 151.954 120.694 121.161 1.00 125.82 575 GLU 1 O 1
ATOM 3988 N N . PHE A 1 576 ? 150.212 120.897 122.564 1.00 126.59 576 PHE 1 N 1
ATOM 3989 C CA . PHE A 1 576 ? 150.278 119.541 123.096 1.00 126.59 576 PHE 1 CA 1
ATOM 3990 C C . PHE A 1 576 ? 148.961 118.822 122.847 1.00 126.59 576 PHE 1 C 1
ATOM 3991 O O . PHE A 1 576 ? 148.112 118.778 123.753 1.00 126.59 576 PHE 1 O 1
ATOM 3999 N N . PRO A 1 577 ? 148.737 118.252 121.659 1.00 125.13 577 PRO 1 N 1
ATOM 4000 C CA . PRO A 1 577 ? 147.416 117.690 121.347 1.00 125.13 577 PRO 1 CA 1
ATOM 4001 C C . PRO A 1 577 ? 147.107 116.398 122.085 1.00 125.13 577 PRO 1 C 1
ATOM 4002 O O . PRO A 1 577 ? 145.992 116.241 122.597 1.00 125.13 577 PRO 1 O 1
ATOM 4006 N N . MET A 1 578 ? 148.095 115.497 122.148 1.00 127.74 578 MET 1 N 1
ATOM 4007 C CA . MET A 1 578 ? 147.960 114.142 122.699 1.00 127.74 578 MET 1 CA 1
ATOM 4008 C C . MET A 1 578 ? 146.806 113.389 122.043 1.00 127.74 578 MET 1 C 1
ATOM 4009 O O . MET A 1 578 ? 145.824 113.014 122.686 1.00 127.74 578 MET 1 O 1
ATOM 4014 N N . GLU A 1 579 ? 146.937 113.172 120.732 1.00 134.44 579 GLU 1 N 1
ATOM 4015 C CA . GLU A 1 579 ? 145.875 112.521 119.975 1.00 134.44 579 GLU 1 CA 1
ATOM 4016 C C . GLU A 1 579 ? 145.775 111.037 120.299 1.00 134.44 579 GLU 1 C 1
ATOM 4017 O O . GLU A 1 579 ? 144.732 110.425 120.044 1.00 134.44 579 GLU 1 O 1
ATOM 4019 N N . CYS A 1 580 ? 146.852 110.458 120.848 1.00 135.23 580 CYS 1 N 1
ATOM 4020 C CA . CYS A 1 580 ? 146.988 109.081 121.332 1.00 135.23 580 CYS 1 CA 1
ATOM 4021 C C . CYS A 1 580 ? 146.475 108.029 120.351 1.00 135.23 580 CYS 1 C 1
ATOM 4022 O O . CYS A 1 580 ? 145.501 107.322 120.628 1.00 135.23 580 CYS 1 O 1
ATOM 4025 N N . ASN A 1 581 ? 147.128 107.935 119.194 1.00 128.86 581 ASN 1 N 1
ATOM 4026 C CA . ASN A 1 581 ? 146.742 106.962 118.183 1.00 128.86 581 ASN 1 CA 1
ATOM 4027 C C . ASN A 1 581 ? 147.010 105.548 118.676 1.00 128.86 581 ASN 1 C 1
ATOM 4028 O O . ASN A 1 581 ? 148.162 105.140 118.845 1.00 128.86 581 ASN 1 O 1
ATOM 4030 N N . TYR A 1 582 ? 145.937 104.806 118.915 1.00 128.73 582 TYR 1 N 1
ATOM 4031 C CA . TYR A 1 582 ? 146.012 103.462 119.458 1.00 128.73 582 TYR 1 CA 1
ATOM 4032 C C . TYR A 1 582 ? 145.603 102.471 118.382 1.00 128.73 582 TYR 1 C 1
ATOM 4033 O O . TYR A 1 582 ? 145.355 102.836 117.230 1.00 128.73 582 TYR 1 O 1
ATOM 4042 N N . SER A 1 583 ? 145.535 101.197 118.767 1.00 124.67 583 SER 1 N 1
ATOM 4043 C CA . SER A 1 583 ? 145.150 100.168 117.810 1.00 124.67 583 SER 1 CA 1
ATOM 4044 C C . SER A 1 583 ? 143.656 100.209 117.531 1.00 124.67 583 SER 1 C 1
ATOM 4045 O O . SER A 1 583 ? 143.225 100.053 116.383 1.00 124.67 583 SER 1 O 1
ATOM 4048 N N . TRP A 1 584 ? 142.851 100.427 118.565 1.00 127.52 584 TRP 1 N 1
ATOM 4049 C CA . TRP A 1 584 ? 141.408 100.288 118.471 1.00 127.52 584 TRP 1 CA 1
ATOM 4050 C C . TRP A 1 584 ? 140.699 101.621 118.278 1.00 127.52 584 TRP 1 C 1
ATOM 4051 O O . TRP A 1 584 ? 139.470 101.677 118.392 1.00 127.52 584 TRP 1 O 1
ATOM 4062 N N . MET A 1 585 ? 141.439 102.698 118.020 1.00 135.11 585 MET 1 N 1
ATOM 4063 C CA . MET A 1 585 ? 140.794 103.979 117.761 1.00 135.11 585 MET 1 CA 1
ATOM 4064 C C . MET A 1 585 ? 140.179 104.001 116.370 1.00 135.11 585 MET 1 C 1
ATOM 4065 O O . MET A 1 585 ? 138.956 104.121 116.224 1.00 135.11 585 MET 1 O 1
ATOM 4070 N N . ARG A 1 586 ? 141.021 103.851 115.343 1.00 146.19 586 ARG 1 N 1
ATOM 4071 C CA . ARG A 1 586 ? 140.656 103.785 113.929 1.00 146.19 586 ARG 1 CA 1
ATOM 4072 C C . ARG A 1 586 ? 139.815 104.989 113.476 1.00 146.19 586 ARG 1 C 1
ATOM 4073 O O . ARG A 1 586 ? 138.592 104.880 113.353 1.00 146.19 586 ARG 1 O 1
ATOM 4081 N N . PRO A 1 587 ? 140.432 106.157 113.287 1.00 147.71 587 PRO 1 N 1
ATOM 4082 C CA . PRO A 1 587 ? 139.675 107.291 112.745 1.00 147.71 587 PRO 1 CA 1
ATOM 4083 C C . PRO A 1 587 ? 139.376 107.093 111.265 1.00 147.71 587 PRO 1 C 1
ATOM 4084 O O . PRO A 1 587 ? 140.245 106.707 110.480 1.00 147.71 587 PRO 1 O 1
ATOM 4088 N N . THR A 1 588 ? 138.126 107.351 110.889 1.00 146.01 588 THR 1 N 1
ATOM 4089 C CA . THR A 1 588 ? 137.665 107.177 109.520 1.00 146.01 588 THR 1 CA 1
ATOM 4090 C C . THR A 1 588 ? 137.206 108.513 108.958 1.00 146.01 588 THR 1 C 1
ATOM 4091 O O . THR A 1 588 ? 136.527 109.279 109.647 1.00 146.01 588 THR 1 O 1
ATOM 4095 N N . ILE A 1 589 ? 137.580 108.766 107.700 1.00 144.46 589 ILE 1 N 1
ATOM 4096 C CA . ILE A 1 589 ? 137.301 110.003 106.957 1.00 144.46 589 ILE 1 CA 1
ATOM 4097 C C . ILE A 1 589 ? 137.778 111.249 107.702 1.00 144.46 589 ILE 1 C 1
ATOM 4098 O O . ILE A 1 589 ? 138.784 111.213 108.411 1.00 144.46 589 ILE 1 O 1
ATOM 4100 N N . ASP A 1 628 ? 158.575 116.617 123.749 1.00 143.57 628 ASP 1 N 1
ATOM 4101 C CA . ASP A 1 628 ? 159.558 116.356 124.791 1.00 143.57 628 ASP 1 CA 1
ATOM 4102 C C . ASP A 1 628 ? 158.846 116.184 126.129 1.00 143.57 628 ASP 1 C 1
ATOM 4103 O O . ASP A 1 628 ? 157.853 116.855 126.399 1.00 143.57 628 ASP 1 O 1
ATOM 4108 N N . LYS A 1 629 ? 159.368 115.282 126.965 1.00 143.51 629 LYS 1 N 1
ATOM 4109 C CA . LYS A 1 629 ? 158.734 115.012 128.251 1.00 143.51 629 LYS 1 CA 1
ATOM 4110 C C . LYS A 1 629 ? 158.950 116.157 129.228 1.00 143.51 629 LYS 1 C 1
ATOM 4111 O O . LYS A 1 629 ? 158.149 116.356 130.149 1.00 143.51 629 LYS 1 O 1
ATOM 4117 N N . GLU A 1 630 ? 160.033 116.915 129.053 1.00 143.09 630 GLU 1 N 1
ATOM 4118 C CA . GLU A 1 630 ? 160.215 118.126 129.845 1.00 143.09 630 GLU 1 CA 1
ATOM 4119 C C . GLU A 1 630 ? 159.224 119.197 129.419 1.00 143.09 630 GLU 1 C 1
ATOM 4120 O O . GLU A 1 630 ? 158.791 120.018 130.237 1.00 143.09 630 GLU 1 O 1
ATOM 4126 N N . ARG A 1 631 ? 158.852 119.201 128.139 1.00 140.61 631 ARG 1 N 1
ATOM 4127 C CA . ARG A 1 631 ? 157.803 120.099 127.678 1.00 140.61 631 ARG 1 CA 1
ATOM 4128 C C . ARG A 1 631 ? 156.435 119.626 128.150 1.00 140.61 631 ARG 1 C 1
ATOM 4129 O O . ARG A 1 631 ? 155.533 120.437 128.376 1.00 140.61 631 ARG 1 O 1
ATOM 4137 N N . PHE A 1 632 ? 156.263 118.314 128.318 1.00 139.33 632 PHE 1 N 1
ATOM 4138 C CA . PHE A 1 632 ? 154.967 117.787 128.735 1.00 139.33 632 PHE 1 CA 1
ATOM 4139 C C . PHE A 1 632 ? 154.714 118.062 130.211 1.00 139.33 632 PHE 1 C 1
ATOM 4140 O O . PHE A 1 632 ? 153.563 118.079 130.661 1.00 139.33 632 PHE 1 O 1
ATOM 4148 N N . GLU A 1 633 ? 155.781 118.280 130.981 1.00 137.33 633 GLU 1 N 1
ATOM 4149 C CA . GLU A 1 633 ? 155.635 118.455 132.420 1.00 137.33 633 GLU 1 CA 1
ATOM 4150 C C . GLU A 1 633 ? 155.534 119.930 132.787 1.00 137.33 633 GLU 1 C 1
ATOM 4151 O O . GLU A 1 633 ? 154.944 120.282 133.815 1.00 137.33 633 GLU 1 O 1
ATOM 4157 N N . LYS A 1 634 ? 156.060 120.815 131.932 1.00 131.43 634 LYS 1 N 1
ATOM 4158 C CA . LYS A 1 634 ? 156.055 122.241 132.250 1.00 131.43 634 LYS 1 CA 1
ATOM 4159 C C . LYS A 1 634 ? 154.653 122.834 132.147 1.00 131.43 634 LYS 1 C 1
ATOM 4160 O O . LYS A 1 634 ? 154.402 123.938 132.642 1.00 131.43 634 LYS 1 O 1
ATOM 4166 N N . VAL A 1 635 ? 153.726 122.119 131.507 1.00 124.02 635 VAL 1 N 1
ATOM 4167 C CA . VAL A 1 635 ? 152.335 122.552 131.508 1.00 124.02 635 VAL 1 CA 1
ATOM 4168 C C . VAL A 1 635 ? 151.529 121.766 132.534 1.00 124.02 635 VAL 1 C 1
ATOM 4169 O O . VAL A 1 635 ? 150.511 122.251 133.040 1.00 124.02 635 VAL 1 O 1
ATOM 4173 N N . ARG A 1 636 ? 151.970 120.550 132.866 1.00 126.89 636 ARG 1 N 1
ATOM 4174 C CA . ARG A 1 636 ? 151.218 119.730 133.809 1.00 126.89 636 ARG 1 CA 1
ATOM 4175 C C . ARG A 1 636 ? 151.379 120.254 135.229 1.00 126.89 636 ARG 1 C 1
ATOM 4176 O O . ARG A 1 636 ? 150.468 120.126 136.056 1.00 126.89 636 ARG 1 O 1
ATOM 4184 N N . LEU A 1 637 ? 152.520 120.879 135.522 1.00 132.32 637 LEU 1 N 1
ATOM 4185 C CA . LEU A 1 637 ? 152.668 121.594 136.783 1.00 132.32 637 LEU 1 CA 1
ATOM 4186 C C . LEU A 1 637 ? 151.762 122.816 136.855 1.00 132.32 637 LEU 1 C 1
ATOM 4187 O O . LEU A 1 637 ? 151.383 123.228 137.955 1.00 132.32 637 LEU 1 O 1
ATOM 4192 N N . ALA A 1 638 ? 151.406 123.397 135.710 1.00 130.52 638 ALA 1 N 1
ATOM 4193 C CA . ALA A 1 638 ? 150.479 124.519 135.703 1.00 130.52 638 ALA 1 CA 1
ATOM 4194 C C . ALA A 1 638 ? 149.041 124.048 135.873 1.00 130.52 638 ALA 1 C 1
ATOM 4195 O O . ALA A 1 638 ? 148.289 124.617 136.670 1.00 130.52 638 ALA 1 O 1
ATOM 4197 N N . MET A 1 639 ? 148.650 123.003 135.137 1.00 128.43 639 MET 1 N 1
ATOM 4198 C CA . MET A 1 639 ? 147.255 122.571 135.129 1.00 128.43 639 MET 1 CA 1
ATOM 4199 C C . MET A 1 639 ? 146.864 121.910 136.440 1.00 128.43 639 MET 1 C 1
ATOM 4200 O O . MET A 1 639 ? 145.689 121.927 136.821 1.00 128.43 639 MET 1 O 1
ATOM 4205 N N . ARG A 1 640 ? 147.828 121.292 137.124 1.00 133.72 640 ARG 1 N 1
ATOM 4206 C CA . ARG A 1 640 ? 147.588 120.807 138.479 1.00 133.72 640 ARG 1 CA 1
ATOM 4207 C C . ARG A 1 640 ? 147.279 121.968 139.416 1.00 133.72 640 ARG 1 C 1
ATOM 4208 O O . ARG A 1 640 ? 146.429 121.859 140.307 1.00 133.72 640 ARG 1 O 1
ATOM 4216 N N . ASN A 1 641 ? 147.949 123.102 139.209 1.00 130.73 641 ASN 1 N 1
ATOM 4217 C CA . ASN A 1 641 ? 147.633 124.296 139.980 1.00 130.73 641 ASN 1 CA 1
ATOM 4218 C C . ASN A 1 641 ? 146.383 124.977 139.441 1.00 130.73 641 ASN 1 C 1
ATOM 4219 O O . ASN A 1 641 ? 145.565 125.490 140.211 1.00 130.73 641 ASN 1 O 1
ATOM 4224 N N . GLU A 1 642 ? 146.206 124.975 138.118 1.00 124.48 642 GLU 1 N 1
ATOM 4225 C CA . GLU A 1 642 ? 145.033 125.589 137.510 1.00 124.48 642 GLU 1 CA 1
ATOM 4226 C C . GLU A 1 642 ? 143.773 124.755 137.731 1.00 124.48 642 GLU 1 C 1
ATOM 4227 O O . GLU A 1 642 ? 142.666 125.256 137.518 1.00 124.48 642 GLU 1 O 1
ATOM 4233 N N . MET A 1 643 ? 143.917 123.498 138.152 1.00 127.98 643 MET 1 N 1
ATOM 4234 C CA . MET A 1 643 ? 142.811 122.763 138.755 1.00 127.98 643 MET 1 CA 1
ATOM 4235 C C . MET A 1 643 ? 142.605 123.176 140.206 1.00 127.98 643 MET 1 C 1
ATOM 4236 O O . MET A 1 643 ? 141.471 123.403 140.642 1.00 127.98 643 MET 1 O 1
ATOM 4241 N N . ASN A 1 644 ? 143.702 123.261 140.966 1.00 134.40 644 ASN 1 N 1
ATOM 4242 C CA . ASN A 1 644 ? 143.629 123.541 142.397 1.00 134.40 644 ASN 1 CA 1
ATOM 4243 C C . ASN A 1 644 ? 143.158 124.968 142.647 1.00 134.40 644 ASN 1 C 1
ATOM 4244 O O . ASN A 1 644 ? 142.239 125.201 143.441 1.00 134.40 644 ASN 1 O 1
ATOM 4249 N N . HIS A 1 645 ? 143.778 125.931 141.978 1.00 126.67 645 HIS 1 N 1
ATOM 4250 C CA . HIS A 1 645 ? 143.218 127.267 141.871 1.00 126.67 645 HIS 1 CA 1
ATOM 4251 C C . HIS A 1 645 ? 142.091 127.211 140.855 1.00 126.67 645 HIS 1 C 1
ATOM 4252 O O . HIS A 1 645 ? 141.981 126.231 140.113 1.00 126.67 645 HIS 1 O 1
ATOM 4259 N N . TYR A 1 646 ? 141.244 128.249 140.843 1.00 122.28 646 TYR 1 N 1
ATOM 4260 C CA . TYR A 1 646 ? 140.200 128.437 139.824 1.00 122.28 646 TYR 1 CA 1
ATOM 4261 C C . TYR A 1 646 ? 139.189 127.287 139.803 1.00 122.28 646 TYR 1 C 1
ATOM 4262 O O . TYR A 1 646 ? 138.676 126.914 138.750 1.00 122.28 646 TYR 1 O 1
ATOM 4271 N N . GLY A 1 647 ? 138.897 126.695 140.959 1.00 122.46 647 GLY 1 N 1
ATOM 4272 C CA . GLY A 1 647 ? 137.979 125.567 140.975 1.00 122.46 647 GLY 1 CA 1
ATOM 4273 C C . GLY A 1 647 ? 136.529 125.995 140.874 1.00 122.46 647 GLY 1 C 1
ATOM 4274 O O . GLY A 1 647 ? 135.701 125.289 140.297 1.00 122.46 647 GLY 1 O 1
ATOM 4275 N N . HIS A 1 648 ? 136.212 127.166 141.410 1.00 123.83 648 HIS 1 N 1
ATOM 4276 C CA . HIS A 1 648 ? 134.864 127.714 141.493 1.00 123.83 648 HIS 1 CA 1
ATOM 4277 C C . HIS A 1 648 ? 134.399 128.380 140.205 1.00 123.83 648 HIS 1 C 1
ATOM 4278 O O . HIS A 1 648 ? 133.401 129.107 140.234 1.00 123.83 648 HIS 1 O 1
ATOM 4285 N N . ILE A 1 649 ? 135.090 128.156 139.088 1.00 120.99 649 ILE 1 N 1
ATOM 4286 C CA . ILE A 1 649 ? 134.912 129.006 137.915 1.00 120.99 649 ILE 1 CA 1
ATOM 4287 C C . ILE A 1 649 ? 133.636 128.644 137.161 1.00 120.99 649 ILE 1 C 1
ATOM 4288 O O . ILE A 1 649 ? 132.727 129.474 137.031 1.00 120.99 649 ILE 1 O 1
ATOM 4293 N N . LEU A 1 650 ? 133.553 127.401 136.662 1.00 120.58 650 LEU 1 N 1
ATOM 4294 C CA . LEU A 1 650 ? 132.423 126.881 135.875 1.00 120.58 650 LEU 1 CA 1
ATOM 4295 C C . LEU A 1 650 ? 132.128 127.730 134.637 1.00 120.58 650 LEU 1 C 1
ATOM 4296 O O . LEU A 1 650 ? 130.997 128.161 134.413 1.00 120.58 650 LEU 1 O 1
ATOM 4301 N N . TYR A 1 651 ? 133.151 127.969 133.821 1.00 121.00 651 TYR 1 N 1
ATOM 4302 C CA . TYR A 1 651 ? 132.987 128.644 132.538 1.00 121.00 651 TYR 1 CA 1
ATOM 4303 C C . TYR A 1 651 ? 133.218 127.617 131.442 1.00 121.00 651 TYR 1 C 1
ATOM 4304 O O . TYR A 1 651 ? 134.264 126.961 131.432 1.00 121.00 651 TYR 1 O 1
ATOM 4313 N N . ARG A 1 652 ? 132.262 127.511 130.508 1.00 120.28 652 ARG 1 N 1
ATOM 4314 C CA . ARG A 1 652 ? 132.128 126.311 129.680 1.00 120.28 652 ARG 1 CA 1
ATOM 4315 C C . ARG A 1 652 ? 133.318 126.085 128.762 1.00 120.28 652 ARG 1 C 1
ATOM 4316 O O . ARG A 1 652 ? 133.683 124.939 128.488 1.00 120.28 652 ARG 1 O 1
ATOM 4324 N N . GLU A 1 653 ? 133.945 127.154 128.284 1.00 117.36 653 GLU 1 N 1
ATOM 4325 C CA . GLU A 1 653 ? 135.041 126.960 127.348 1.00 117.36 653 GLU 1 CA 1
ATOM 4326 C C . GLU A 1 653 ? 136.315 126.585 128.085 1.00 117.36 653 GLU 1 C 1
ATOM 4327 O O . GLU A 1 653 ? 137.087 125.740 127.623 1.00 117.36 653 GLU 1 O 1
ATOM 4333 N N . TRP A 1 654 ? 136.539 127.173 129.255 1.00 117.04 654 TRP 1 N 1
ATOM 4334 C CA . TRP A 1 654 ? 137.716 126.800 130.026 1.00 117.04 654 TRP 1 CA 1
ATOM 4335 C C . TRP A 1 654 ? 137.550 125.431 130.663 1.00 117.04 654 TRP 1 C 1
ATOM 4336 O O . TRP A 1 654 ? 138.485 124.623 130.666 1.00 117.04 654 TRP 1 O 1
ATOM 4347 N N . ARG A 1 655 ? 136.368 125.160 131.218 1.00 111.80 655 ARG 1 N 1
ATOM 4348 C CA . ARG A 1 655 ? 136.189 123.973 132.046 1.00 111.80 655 ARG 1 CA 1
ATOM 4349 C C . ARG A 1 655 ? 136.200 122.702 131.207 1.00 111.80 655 ARG 1 C 1
ATOM 4350 O O . ARG A 1 655 ? 136.821 121.705 131.588 1.00 111.80 655 ARG 1 O 1
ATOM 4358 N N . CYS A 1 656 ? 135.547 122.725 130.043 1.00 117.09 656 CYS 1 N 1
ATOM 4359 C CA . CYS A 1 656 ? 135.491 121.509 129.240 1.00 117.09 656 CYS 1 CA 1
ATOM 4360 C C . CYS A 1 656 ? 136.806 121.253 128.520 1.00 117.09 656 CYS 1 C 1
ATOM 4361 O O . CYS A 1 656 ? 137.058 120.127 128.085 1.00 117.09 656 CYS 1 O 1
ATOM 4364 N N . ARG A 1 657 ? 137.649 122.274 128.365 1.00 115.86 657 ARG 1 N 1
ATOM 4365 C CA . ARG A 1 657 ? 138.915 122.060 127.676 1.00 115.86 657 ARG 1 CA 1
ATOM 4366 C C . ARG A 1 657 ? 140.031 121.706 128.649 1.00 115.86 657 ARG 1 C 1
ATOM 4367 O O . ARG A 1 657 ? 140.980 121.013 128.276 1.00 115.86 657 ARG 1 O 1
ATOM 4375 N N . LEU A 1 658 ? 139.957 122.185 129.891 1.00 113.92 658 LEU 1 N 1
ATOM 4376 C CA . LEU A 1 658 ? 140.988 121.820 130.856 1.00 113.92 658 LEU 1 CA 1
ATOM 4377 C C . LEU A 1 658 ? 140.740 120.435 131.425 1.00 113.92 658 LEU 1 C 1
ATOM 4378 O O . LEU A 1 658 ? 141.580 119.538 131.291 1.00 113.92 658 LEU 1 O 1
ATOM 4383 N N . PHE A 1 659 ? 139.589 120.245 132.078 1.00 109.71 659 PHE 1 N 1
ATOM 4384 C CA . PHE A 1 659 ? 139.401 119.046 132.889 1.00 109.71 659 PHE 1 CA 1
ATOM 4385 C C . PHE A 1 659 ? 139.220 117.804 132.031 1.00 109.71 659 PHE 1 C 1
ATOM 4386 O O . PHE A 1 659 ? 139.430 116.683 132.501 1.00 109.71 659 PHE 1 O 1
ATOM 4394 N N . ALA A 1 660 ? 138.854 117.971 130.770 1.00 111.01 660 ALA 1 N 1
ATOM 4395 C CA . ALA A 1 660 ? 138.870 116.816 129.891 1.00 111.01 660 ALA 1 CA 1
ATOM 4396 C C . ALA A 1 660 ? 140.280 116.534 129.386 1.00 111.01 660 ALA 1 C 1
ATOM 4397 O O . ALA A 1 660 ? 140.598 115.395 129.025 1.00 111.01 660 ALA 1 O 1
ATOM 4399 N N . TYR A 1 661 ? 141.144 117.550 129.363 1.00 116.48 661 TYR 1 N 1
ATOM 4400 C CA . TYR A 1 661 ? 142.515 117.332 128.913 1.00 116.48 661 TYR 1 CA 1
ATOM 4401 C C . TYR A 1 661 ? 143.351 116.669 129.994 1.00 116.48 661 TYR 1 C 1
ATOM 4402 O O . TYR A 1 661 ? 144.152 115.773 129.709 1.00 116.48 661 TYR 1 O 1
ATOM 4411 N N . VAL A 1 662 ? 143.196 117.107 131.245 1.00 111.97 662 VAL 1 N 1
ATOM 4412 C CA . VAL A 1 662 ? 143.982 116.511 132.319 1.00 111.97 662 VAL 1 CA 1
ATOM 4413 C C . VAL A 1 662 ? 143.457 115.124 132.653 1.00 111.97 662 VAL 1 C 1
ATOM 4414 O O . VAL A 1 662 ? 144.187 114.282 133.181 1.00 111.97 662 VAL 1 O 1
ATOM 4418 N N . GLY A 1 663 ? 142.191 114.856 132.341 1.00 114.07 663 GLY 1 N 1
ATOM 4419 C CA . GLY A 1 663 ? 141.714 113.489 132.403 1.00 114.07 663 GLY 1 CA 1
ATOM 4420 C C . GLY A 1 663 ? 142.283 112.646 131.282 1.00 114.07 663 GLY 1 C 1
ATOM 4421 O O . GLY A 1 663 ? 142.418 111.429 131.413 1.00 114.07 663 GLY 1 O 1
ATOM 4422 N N . ARG A 1 664 ? 142.633 113.287 130.167 1.00 118.25 664 ARG 1 N 1
ATOM 4423 C CA . ARG A 1 664 ? 143.179 112.555 129.034 1.00 118.25 664 ARG 1 CA 1
ATOM 4424 C C . ARG A 1 664 ? 144.658 112.238 129.233 1.00 118.25 664 ARG 1 C 1
ATOM 4425 O O . ARG A 1 664 ? 145.160 111.246 128.693 1.00 118.25 664 ARG 1 O 1
ATOM 4433 N N . THR A 1 665 ? 145.360 113.030 130.043 1.00 119.44 665 THR 1 N 1
ATOM 4434 C CA . THR A 1 665 ? 146.806 112.924 130.140 1.00 119.44 665 THR 1 CA 1
ATOM 4435 C C . THR A 1 665 ? 147.324 112.467 131.494 1.00 119.44 665 THR 1 C 1
ATOM 4436 O O . THR A 1 665 ? 148.538 112.294 131.633 1.00 119.44 665 THR 1 O 1
ATOM 4440 N N . SER A 1 666 ? 146.460 112.284 132.491 1.00 125.29 666 SER 1 N 1
ATOM 4441 C CA . SER A 1 666 ? 146.942 111.928 133.820 1.00 125.29 666 SER 1 CA 1
ATOM 4442 C C . SER A 1 666 ? 147.437 110.490 133.858 1.00 125.29 666 SER 1 C 1
ATOM 4443 O O . SER A 1 666 ? 147.062 109.658 133.028 1.00 125.29 666 SER 1 O 1
ATOM 4446 N N . ARG A 1 667 ? 148.293 110.206 134.838 1.00 130.35 667 ARG 1 N 1
ATOM 4447 C CA . ARG A 1 667 ? 148.833 108.863 134.990 1.00 130.35 667 ARG 1 CA 1
ATOM 4448 C C . ARG A 1 667 ? 147.999 108.047 135.967 1.00 130.35 667 ARG 1 C 1
ATOM 4449 O O . ARG A 1 667 ? 147.598 106.919 135.660 1.00 130.35 667 ARG 1 O 1
ATOM 4457 N N . ASP A 1 668 ? 147.731 108.602 137.146 1.00 126.50 668 ASP 1 N 1
ATOM 4458 C CA . ASP A 1 668 ? 146.866 107.946 138.112 1.00 126.50 668 ASP 1 CA 1
ATOM 4459 C C . ASP A 1 668 ? 145.411 107.982 137.643 1.00 126.50 668 ASP 1 C 1
ATOM 4460 O O . ASP A 1 668 ? 145.015 108.881 136.899 1.00 126.50 668 ASP 1 O 1
ATOM 4465 N N . PRO A 1 669 ? 144.594 107.005 138.050 1.00 121.72 669 PRO 1 N 1
ATOM 4466 C CA . PRO A 1 669 ? 143.198 107.020 137.592 1.00 121.72 669 PRO 1 CA 1
ATOM 4467 C C . PRO A 1 669 ? 142.293 107.893 138.442 1.00 121.72 669 PRO 1 C 1
ATOM 4468 O O . PRO A 1 669 ? 141.263 108.359 137.944 1.00 121.72 669 PRO 1 O 1
ATOM 4472 N N . TRP A 1 670 ? 142.641 108.130 139.710 1.00 119.84 670 TRP 1 N 1
ATOM 4473 C CA . TRP A 1 670 ? 141.775 108.926 140.573 1.00 119.84 670 TRP 1 CA 1
ATOM 4474 C C . TRP A 1 670 ? 141.816 110.400 140.201 1.00 119.84 670 TRP 1 C 1
ATOM 4475 O O . TRP A 1 670 ? 140.848 111.135 140.439 1.00 119.84 670 TRP 1 O 1
ATOM 4486 N N . GLU A 1 671 ? 142.922 110.855 139.607 1.00 117.55 671 GLU 1 N 1
ATOM 4487 C CA . GLU A 1 671 ? 142.961 112.227 139.114 1.00 117.55 671 GLU 1 CA 1
ATOM 4488 C C . GLU A 1 671 ? 142.136 112.373 137.848 1.00 117.55 671 GLU 1 C 1
ATOM 4489 O O . GLU A 1 671 ? 141.705 113.476 137.504 1.00 117.55 671 GLU 1 O 1
ATOM 4491 N N . ALA A 1 672 ? 141.892 111.266 137.150 1.00 115.98 672 ALA 1 N 1
ATOM 4492 C CA . ALA A 1 672 ? 141.120 111.324 135.918 1.00 115.98 672 ALA 1 CA 1
ATOM 4493 C C . ALA A 1 672 ? 139.629 111.459 136.198 1.00 115.98 672 ALA 1 C 1
ATOM 4494 O O . ALA A 1 672 ? 138.956 112.306 135.603 1.00 115.98 672 ALA 1 O 1
ATOM 4496 N N . ALA A 1 673 ? 139.096 110.638 137.104 1.00 117.06 673 ALA 1 N 1
ATOM 4497 C CA . ALA A 1 673 ? 137.648 110.581 137.281 1.00 117.06 673 ALA 1 CA 1
ATOM 4498 C C . ALA A 1 673 ? 137.113 111.830 137.963 1.00 117.06 673 ALA 1 C 1
ATOM 4499 O O . ALA A 1 673 ? 135.959 112.215 137.747 1.00 117.06 673 ALA 1 O 1
ATOM 4501 N N . TYR A 1 674 ? 137.929 112.470 138.801 1.00 122.69 674 TYR 1 N 1
ATOM 4502 C CA . TYR A 1 674 ? 137.583 113.804 139.278 1.00 122.69 674 TYR 1 CA 1
ATOM 4503 C C . TYR A 1 674 ? 137.616 114.812 138.141 1.00 122.69 674 TYR 1 C 1
ATOM 4504 O O . TYR A 1 674 ? 136.821 115.758 138.111 1.00 122.69 674 TYR 1 O 1
ATOM 4513 N N . ALA A 1 675 ? 138.532 114.625 137.195 1.00 113.72 675 ALA 1 N 1
ATOM 4514 C CA . ALA A 1 675 ? 138.633 115.557 136.084 1.00 113.72 675 ALA 1 CA 1
ATOM 4515 C C . ALA A 1 675 ? 137.507 115.339 135.083 1.00 113.72 675 ALA 1 C 1
ATOM 4516 O O . ALA A 1 675 ? 136.952 116.299 134.542 1.00 113.72 675 ALA 1 O 1
ATOM 4518 N N . TRP A 1 676 ? 137.137 114.081 134.839 1.00 107.87 676 TRP 1 N 1
ATOM 4519 C CA . TRP A 1 676 ? 136.086 113.812 133.862 1.00 107.87 676 TRP 1 CA 1
ATOM 4520 C C . TRP A 1 676 ? 134.715 114.217 134.377 1.00 107.87 676 TRP 1 C 1
ATOM 4521 O O . TRP A 1 676 ? 133.882 114.710 133.609 1.00 107.87 676 TRP 1 O 1
ATOM 4532 N N . ALA A 1 677 ? 134.457 114.005 135.668 1.00 113.20 677 ALA 1 N 1
ATOM 4533 C CA . ALA A 1 677 ? 133.129 114.276 136.206 1.00 113.20 677 ALA 1 CA 1
ATOM 4534 C C . ALA A 1 677 ? 132.858 115.771 136.296 1.00 113.20 677 ALA 1 C 1
ATOM 4535 O O . ALA A 1 677 ? 131.737 116.222 136.035 1.00 113.20 677 ALA 1 O 1
ATOM 4537 N N . GLU A 1 678 ? 133.876 116.556 136.652 1.00 115.56 678 GLU 1 N 1
ATOM 4538 C CA . GLU A 1 678 ? 133.695 117.998 136.776 1.00 115.56 678 GLU 1 CA 1
ATOM 4539 C C . GLU A 1 678 ? 133.620 118.672 135.411 1.00 115.56 678 GLU 1 C 1
ATOM 4540 O O . GLU A 1 678 ? 133.127 119.799 135.296 1.00 115.56 678 GLU 1 O 1
ATOM 4546 N N . SER A 1 679 ? 134.093 117.995 134.363 1.00 107.39 679 SER 1 N 1
ATOM 4547 C CA . SER A 1 679 ? 134.171 118.626 133.052 1.00 107.39 679 SER 1 CA 1
ATOM 4548 C C . SER A 1 679 ? 132.816 118.689 132.360 1.00 107.39 679 SER 1 C 1
ATOM 4549 O O . SER A 1 679 ? 132.652 119.442 131.395 1.00 107.39 679 SER 1 O 1
ATOM 4552 N N . THR A 1 680 ? 131.843 117.909 132.819 1.00 113.81 680 THR 1 N 1
ATOM 4553 C CA . THR A 1 680 ? 130.573 117.829 132.115 1.00 113.81 680 THR 1 CA 1
ATOM 4554 C C . THR A 1 680 ? 129.493 118.641 132.818 1.00 113.81 680 THR 1 C 1
ATOM 4555 O O . THR A 1 680 ? 129.628 119.014 133.986 1.00 113.81 680 THR 1 O 1
ATOM 4559 N N . GLN A 1 681 ? 128.423 118.919 132.063 1.00 118.04 681 GLN 1 N 1
ATOM 4560 C CA . GLN A 1 681 ? 127.159 119.477 132.556 1.00 118.04 681 GLN 1 CA 1
ATOM 4561 C C . GLN A 1 681 ? 127.352 120.847 133.195 1.00 118.04 681 GLN 1 C 1
ATOM 4562 O O . GLN A 1 681 ? 127.029 121.073 134.362 1.00 118.04 681 GLN 1 O 1
ATOM 4568 N N . ILE A 1 682 ? 127.888 121.774 132.404 1.00 118.37 682 ILE 1 N 1
ATOM 4569 C CA . ILE A 1 682 ? 128.184 123.100 132.926 1.00 118.37 682 ILE 1 CA 1
ATOM 4570 C C . ILE A 1 682 ? 126.910 123.925 133.017 1.00 118.37 682 ILE 1 C 1
ATOM 4571 O O . ILE A 1 682 ? 126.720 124.699 133.962 1.00 118.37 682 ILE 1 O 1
ATOM 4576 N N . GLY A 1 683 ? 126.005 123.755 132.051 1.00 119.30 683 GLY 1 N 1
ATOM 4577 C CA . GLY A 1 683 ? 124.757 124.498 132.080 1.00 119.30 683 GLY 1 CA 1
ATOM 4578 C C . GLY A 1 683 ? 123.830 124.049 133.192 1.00 119.30 683 GLY 1 C 1
ATOM 4579 O O . GLY A 1 683 ? 123.007 124.826 133.679 1.00 119.30 683 GLY 1 O 1
ATOM 4580 N N . ALA A 1 684 ? 123.956 122.791 133.614 1.00 130.60 684 ALA 1 N 1
ATOM 4581 C CA . ALA A 1 684 ? 123.104 122.288 134.684 1.00 130.60 684 ALA 1 CA 1
ATOM 4582 C C . ALA A 1 684 ? 123.543 122.822 136.040 1.00 130.60 684 ALA 1 C 1
ATOM 4583 O O . ALA A 1 684 ? 122.704 123.121 136.896 1.00 130.60 684 ALA 1 O 1
ATOM 4585 N N . ARG A 1 685 ? 124.853 122.952 136.255 1.00 124.64 685 ARG 1 N 1
ATOM 4586 C CA . ARG A 1 685 ? 125.338 123.304 137.584 1.00 124.64 685 ARG 1 CA 1
ATOM 4587 C C . ARG A 1 685 ? 125.214 124.797 137.848 1.00 124.64 685 ARG 1 C 1
ATOM 4588 O O . ARG A 1 685 ? 125.128 125.225 139.005 1.00 124.64 685 ARG 1 O 1
ATOM 4596 N N . ASN A 1 686 ? 125.188 125.606 136.790 1.00 129.23 686 ASN 1 N 1
ATOM 4597 C CA . ASN A 1 686 ? 125.207 127.053 136.972 1.00 129.23 686 ASN 1 CA 1
ATOM 4598 C C . ASN A 1 686 ? 123.847 127.579 137.403 1.00 129.23 686 ASN 1 C 1
ATOM 4599 O O . ASN A 1 686 ? 123.762 128.574 138.131 1.00 129.23 686 ASN 1 O 1
ATOM 4604 N N . ALA A 1 687 ? 122.769 126.934 136.955 1.00 133.36 687 ALA 1 N 1
ATOM 4605 C CA . ALA A 1 687 ? 121.451 127.279 137.473 1.00 133.36 687 ALA 1 CA 1
ATOM 4606 C C . ALA A 1 687 ? 121.304 126.828 138.920 1.00 133.36 687 ALA 1 C 1
ATOM 4607 O O . ALA A 1 687 ? 120.572 127.446 139.699 1.00 133.36 687 ALA 1 O 1
ATOM 4609 N N . VAL A 1 688 ? 121.999 125.750 139.295 1.00 136.70 688 VAL 1 N 1
ATOM 4610 C CA . VAL A 1 688 ? 122.061 125.345 140.696 1.00 136.70 688 VAL 1 CA 1
ATOM 4611 C C . VAL A 1 688 ? 122.935 126.316 141.478 1.00 136.70 688 VAL 1 C 1
ATOM 4612 O O . VAL A 1 688 ? 122.644 126.655 142.633 1.00 136.70 688 VAL 1 O 1
ATOM 4616 N N . GLN A 1 689 ? 124.009 126.795 140.845 1.00 136.98 689 GLN 1 N 1
ATOM 4617 C CA . GLN A 1 689 ? 124.841 127.844 141.427 1.00 136.98 689 GLN 1 CA 1
ATOM 4618 C C . GLN A 1 689 ? 124.054 129.134 141.613 1.00 136.98 689 GLN 1 C 1
ATOM 4619 O O . GLN A 1 689 ? 124.121 129.762 142.674 1.00 136.98 689 GLN 1 O 1
ATOM 4625 N N . SER A 1 690 ? 123.274 129.523 140.602 1.00 135.37 690 SER 1 N 1
ATOM 4626 C CA . SER A 1 690 ? 122.458 130.729 140.706 1.00 135.37 690 SER 1 CA 1
ATOM 4627 C C . SER A 1 690 ? 121.280 130.525 141.651 1.00 135.37 690 SER 1 C 1
ATOM 4628 O O . SER A 1 690 ? 120.719 131.496 142.173 1.00 135.37 690 SER 1 O 1
ATOM 4631 N N . ARG A 1 691 ? 120.876 129.272 141.867 1.00 144.70 691 ARG 1 N 1
ATOM 4632 C CA . ARG A 1 691 ? 119.870 128.989 142.883 1.00 144.70 691 ARG 1 CA 1
ATOM 4633 C C . ARG A 1 691 ? 120.427 129.246 144.273 1.00 144.70 691 ARG 1 C 1
ATOM 4634 O O . ARG A 1 691 ? 119.762 129.855 145.118 1.00 144.70 691 ARG 1 O 1
ATOM 4642 N N . LEU A 1 692 ? 121.663 128.809 144.516 1.00 141.37 692 LEU 1 N 1
ATOM 4643 C CA . LEU A 1 692 ? 122.270 128.987 145.829 1.00 141.37 692 LEU 1 CA 1
ATOM 4644 C C . LEU A 1 692 ? 122.859 130.380 145.980 1.00 141.37 692 LEU 1 C 1
ATOM 4645 O O . LEU A 1 692 ? 123.385 130.719 147.046 1.00 141.37 692 LEU 1 O 1
ATOM 4650 N N . GLU A 1 693 ? 122.881 131.155 144.884 1.00 142.34 693 GLU 1 N 1
ATOM 4651 C CA . GLU A 1 693 ? 123.214 132.581 144.751 1.00 142.34 693 GLU 1 CA 1
ATOM 4652 C C . GLU A 1 693 ? 124.595 132.970 145.285 1.00 142.34 693 GLU 1 C 1
ATOM 4653 O O . GLU A 1 693 ? 124.922 134.159 145.354 1.00 142.34 693 GLU 1 O 1
ATOM 4659 N N . LYS A 1 694 ? 125.426 131.981 145.615 1.00 142.46 694 LYS 1 N 1
ATOM 4660 C CA . LYS A 1 694 ? 126.718 132.145 146.264 1.00 142.46 694 LYS 1 CA 1
ATOM 4661 C C . LYS A 1 694 ? 127.557 130.935 145.888 1.00 142.46 694 LYS 1 C 1
ATOM 4662 O O . LYS A 1 694 ? 127.141 129.798 146.122 1.00 142.46 694 LYS 1 O 1
ATOM 4668 N N . CYS A 1 695 ? 128.728 131.172 145.309 1.00 144.95 695 CYS 1 N 1
ATOM 4669 C CA . CYS A 1 695 ? 129.574 130.092 144.820 1.00 144.95 695 CYS 1 CA 1
ATOM 4670 C C . CYS A 1 695 ? 130.787 129.928 145.722 1.00 144.95 695 CYS 1 C 1
ATOM 4671 O O . CYS A 1 695 ? 131.264 130.898 146.317 1.00 144.95 695 CYS 1 O 1
ATOM 4674 N N . LYS A 1 696 ? 131.279 128.700 145.814 1.00 136.16 696 LYS 1 N 1
ATOM 4675 C CA . LYS A 1 696 ? 132.336 128.344 146.741 1.00 136.16 696 LYS 1 CA 1
ATOM 4676 C C . LYS A 1 696 ? 133.157 127.245 146.078 1.00 136.16 696 LYS 1 C 1
ATOM 4677 O O . LYS A 1 696 ? 132.805 126.758 145.001 1.00 136.16 696 LYS 1 O 1
ATOM 4683 N N . ARG A 1 697 ? 134.280 126.893 146.708 1.00 136.68 697 ARG 1 N 1
ATOM 4684 C CA . ARG A 1 697 ? 135.160 125.846 146.199 1.00 136.68 697 ARG 1 CA 1
ATOM 4685 C C . ARG A 1 697 ? 134.461 124.490 146.133 1.00 136.68 697 ARG 1 C 1
ATOM 4686 O O . ARG A 1 697 ? 134.630 123.741 145.164 1.00 136.68 697 ARG 1 O 1
ATOM 4694 N N . GLY A 1 698 ? 133.650 124.166 147.139 1.00 134.13 698 GLY 1 N 1
ATOM 4695 C CA . GLY A 1 698 ? 133.204 122.792 147.278 1.00 134.13 698 GLY 1 CA 1
ATOM 4696 C C . GLY A 1 698 ? 131.723 122.480 147.394 1.00 134.13 698 GLY 1 C 1
ATOM 4697 O O . GLY A 1 698 ? 131.376 121.356 147.766 1.00 134.13 698 GLY 1 O 1
ATOM 4698 N N . LEU A 1 699 ? 130.833 123.429 147.097 1.00 130.73 699 LEU 1 N 1
ATOM 4699 C CA . LEU A 1 699 ? 129.411 123.115 147.217 1.00 130.73 699 LEU 1 CA 1
ATOM 4700 C C . LEU A 1 699 ? 128.800 122.712 145.878 1.00 130.73 699 LEU 1 C 1
ATOM 4701 O O . LEU A 1 699 ? 127.826 121.951 145.843 1.00 130.73 699 LEU 1 O 1
ATOM 4706 N N . VAL A 1 700 ? 129.348 123.200 144.767 1.00 127.70 700 VAL 1 N 1
ATOM 4707 C CA . VAL A 1 700 ? 128.946 122.734 143.445 1.00 127.70 700 VAL 1 CA 1
ATOM 4708 C C . VAL A 1 700 ? 130.015 121.855 142.812 1.00 127.70 700 VAL 1 C 1
ATOM 4709 O O . VAL A 1 700 ? 129.728 120.718 142.425 1.00 127.70 700 VAL 1 O 1
ATOM 4713 N N . THR A 1 701 ? 131.248 122.342 142.719 1.00 133.09 701 THR 1 N 1
ATOM 4714 C CA . THR A 1 701 ? 132.376 121.516 142.322 1.00 133.09 701 THR 1 CA 1
ATOM 4715 C C . THR A 1 701 ? 132.799 120.684 143.522 1.00 133.09 701 THR 1 C 1
ATOM 4716 O O . THR A 1 701 ? 132.398 120.961 144.654 1.00 133.09 701 THR 1 O 1
ATOM 4720 N N . MET A 1 702 ? 133.598 119.652 143.272 1.00 134.59 702 MET 1 N 1
ATOM 4721 C CA . MET A 1 702 ? 134.107 118.849 144.373 1.00 134.59 702 MET 1 CA 1
ATOM 4722 C C . MET A 1 702 ? 135.503 119.316 144.760 1.00 134.59 702 MET 1 C 1
ATOM 4723 O O . MET A 1 702 ? 136.313 119.684 143.907 1.00 134.59 702 MET 1 O 1
ATOM 4728 N N . SER A 1 703 ? 135.785 119.290 146.060 1.00 138.72 703 SER 1 N 1
ATOM 4729 C CA . SER A 1 703 ? 137.024 119.850 146.591 1.00 138.72 703 SER 1 CA 1
ATOM 4730 C C . SER A 1 703 ? 138.161 118.863 146.353 1.00 138.72 703 SER 1 C 1
ATOM 4731 O O . SER A 1 703 ? 138.575 118.110 147.238 1.00 138.72 703 SER 1 O 1
ATOM 4734 N N . GLY A 1 704 ? 138.684 118.886 145.130 1.00 131.06 704 GLY 1 N 1
ATOM 4735 C CA . GLY A 1 704 ? 139.841 118.085 144.796 1.00 131.06 704 GLY 1 CA 1
ATOM 4736 C C . GLY A 1 704 ? 139.512 116.609 144.661 1.00 131.06 704 GLY 1 C 1
ATOM 4737 O O . GLY A 1 704 ? 138.357 116.192 144.590 1.00 131.06 704 GLY 1 O 1
ATOM 4738 N N . HIS A 1 705 ? 140.577 115.807 144.636 1.00 126.83 705 HIS 1 N 1
ATOM 4739 C CA . HIS A 1 705 ? 140.406 114.370 144.465 1.00 126.83 705 HIS 1 CA 1
ATOM 4740 C C . HIS A 1 705 ? 140.045 113.710 145.789 1.00 126.83 705 HIS 1 C 1
ATOM 4741 O O . HIS A 1 705 ? 139.339 112.697 145.820 1.00 126.83 705 HIS 1 O 1
ATOM 4748 N N . ASP A 1 706 ? 140.530 114.277 146.897 1.00 127.88 706 ASP 1 N 1
ATOM 4749 C CA . ASP A 1 706 ? 140.417 113.615 148.194 1.00 127.88 706 ASP 1 CA 1
ATOM 4750 C C . ASP A 1 706 ? 138.989 113.671 148.724 1.00 127.88 706 ASP 1 C 1
ATOM 4751 O O . ASP A 1 706 ? 138.586 112.840 149.545 1.00 127.88 706 ASP 1 O 1
ATOM 4756 N N . ARG A 1 707 ? 138.205 114.649 148.267 1.00 126.74 707 ARG 1 N 1
ATOM 4757 C CA . ARG A 1 707 ? 136.787 114.657 148.605 1.00 126.74 707 ARG 1 CA 1
ATOM 4758 C C . ARG A 1 707 ? 135.991 113.897 147.552 1.00 126.74 707 ARG 1 C 1
ATOM 4759 O O . ARG A 1 707 ? 134.905 113.378 147.835 1.00 126.74 707 ARG 1 O 1
ATOM 4767 N N . PHE A 1 708 ? 136.526 113.813 146.332 1.00 119.88 708 PHE 1 N 1
ATOM 4768 C CA . PHE A 1 708 ? 135.831 113.114 145.257 1.00 119.88 708 PHE 1 CA 1
ATOM 4769 C C . PHE A 1 708 ? 135.805 111.610 145.487 1.00 119.88 708 PHE 1 C 1
ATOM 4770 O O . PHE A 1 708 ? 134.782 110.961 145.252 1.00 119.88 708 PHE 1 O 1
ATOM 4778 N N . LYS A 1 709 ? 136.911 111.034 145.954 1.00 123.27 709 LYS 1 N 1
ATOM 4779 C CA . LYS A 1 709 ? 136.931 109.591 146.160 1.00 123.27 709 LYS 1 CA 1
ATOM 4780 C C . LYS A 1 709 ? 136.234 109.208 147.458 1.00 123.27 709 LYS 1 C 1
ATOM 4781 O O . LYS A 1 709 ? 136.008 108.023 147.713 1.00 123.27 709 LYS 1 O 1
ATOM 4787 N N . THR A 1 710 ? 135.896 110.193 148.293 1.00 129.41 710 THR 1 N 1
ATOM 4788 C CA . THR A 1 710 ? 135.154 109.910 149.518 1.00 129.41 710 THR 1 CA 1
ATOM 4789 C C . THR A 1 710 ? 133.722 109.487 149.211 1.00 129.41 710 THR 1 C 1
ATOM 4790 O O . THR A 1 710 ? 133.216 108.514 149.782 1.00 129.41 710 THR 1 O 1
ATOM 4794 N N . CYS A 1 711 ? 133.064 110.185 148.286 1.00 127.07 711 CYS 1 N 1
ATOM 4795 C CA . CYS A 1 711 ? 131.665 109.886 147.999 1.00 127.07 711 CYS 1 CA 1
ATOM 4796 C C . CYS A 1 711 ? 131.525 108.684 147.073 1.00 127.07 711 CYS 1 C 1
ATOM 4797 O O . CYS A 1 711 ? 130.498 107.996 147.097 1.00 127.07 711 CYS 1 O 1
ATOM 4800 N N . VAL A 1 712 ? 132.534 108.423 146.242 1.00 117.37 712 VAL 1 N 1
ATOM 4801 C CA . VAL A 1 712 ? 132.483 107.270 145.346 1.00 117.37 712 VAL 1 CA 1
ATOM 4802 C C . VAL A 1 712 ? 132.624 105.977 146.143 1.00 117.37 712 VAL 1 C 1
ATOM 4803 O O . VAL A 1 712 ? 131.998 104.959 145.826 1.00 117.37 712 VAL 1 O 1
ATOM 4807 N N . GLN A 1 713 ? 133.422 106.005 147.211 1.00 122.95 713 GLN 1 N 1
ATOM 4808 C CA . GLN A 1 713 ? 133.387 104.906 148.170 1.00 122.95 713 GLN 1 CA 1
ATOM 4809 C C . GLN A 1 713 ? 132.051 104.867 148.902 1.00 122.95 713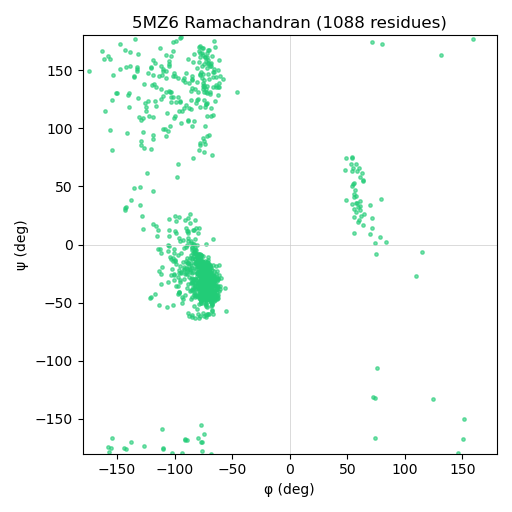 GLN 1 C 1
ATOM 4810 O O . GLN A 1 713 ? 131.530 103.786 149.201 1.00 122.95 713 GLN 1 O 1
ATOM 4816 N N . SER A 1 714 ? 131.471 106.039 149.181 1.00 126.35 714 SER 1 N 1
ATOM 4817 C CA . SER A 1 714 ? 130.195 106.093 149.890 1.00 126.35 714 SER 1 CA 1
ATOM 4818 C C . SER A 1 714 ? 129.020 105.770 148.975 1.00 126.35 714 SER 1 C 1
ATOM 4819 O O . SER A 1 714 ? 127.895 105.591 149.455 1.00 126.35 714 SER 1 O 1
ATOM 4822 N N . MET A 1 715 ? 129.251 105.729 147.669 1.00 126.97 715 MET 1 N 1
ATOM 4823 C CA . MET A 1 715 ? 128.283 105.207 146.717 1.00 126.97 715 MET 1 CA 1
ATOM 4824 C C . MET A 1 715 ? 128.007 103.739 147.019 1.00 126.97 715 MET 1 C 1
ATOM 4825 O O . MET A 1 715 ? 128.945 103.010 147.379 1.00 126.97 715 MET 1 O 1
ATOM 4830 N N . PRO A 1 716 ? 126.740 103.274 146.939 1.00 125.81 716 PRO 1 N 1
ATOM 4831 C CA . PRO A 1 716 ? 126.427 101.871 147.255 1.00 125.81 716 PRO 1 CA 1
ATOM 4832 C C . PRO A 1 716 ? 127.120 100.854 146.364 1.00 125.81 716 PRO 1 C 1
ATOM 4833 O O . PRO A 1 716 ? 127.550 101.173 145.252 1.00 125.81 716 PRO 1 O 1
ATOM 4837 N N . ASP A 1 717 ? 127.230 99.625 146.874 1.00 129.76 717 ASP 1 N 1
ATOM 4838 C CA . ASP A 1 717 ? 128.033 98.596 146.221 1.00 129.76 717 ASP 1 CA 1
ATOM 4839 C C . ASP A 1 717 ? 127.400 98.151 144.906 1.00 129.76 717 ASP 1 C 1
ATOM 4840 O O . ASP A 1 717 ? 128.105 97.780 143.961 1.00 129.76 717 ASP 1 O 1
ATOM 4845 N N . GLU A 1 718 ? 126.072 98.204 144.818 1.00 132.92 718 GLU 1 N 1
ATOM 4846 C CA . GLU A 1 718 ? 125.411 97.786 143.589 1.00 132.92 718 GLU 1 CA 1
ATOM 4847 C C . GLU A 1 718 ? 125.505 98.864 142.516 1.00 132.92 718 GLU 1 C 1
ATOM 4848 O O . GLU A 1 718 ? 125.473 98.560 141.317 1.00 132.92 718 GLU 1 O 1
ATOM 4854 N N . MET A 1 719 ? 125.631 100.124 142.921 1.00 122.32 719 MET 1 N 1
ATOM 4855 C CA . MET A 1 719 ? 125.623 101.237 141.983 1.00 122.32 719 MET 1 CA 1
ATOM 4856 C C . MET A 1 719 ? 127.025 101.521 141.469 1.00 122.32 719 MET 1 C 1
ATOM 4857 O O . MET A 1 719 ? 127.872 102.042 142.202 1.00 122.32 719 MET 1 O 1
ATOM 4862 N N . THR A 1 720 ? 127.271 101.152 140.215 1.00 113.92 720 THR 1 N 1
ATOM 4863 C CA . THR A 1 720 ? 128.386 101.680 139.446 1.00 113.92 720 THR 1 CA 1
ATOM 4864 C C . THR A 1 720 ? 127.819 102.737 138.519 1.00 113.92 720 THR 1 C 1
ATOM 4865 O O . THR A 1 720 ? 126.598 102.840 138.368 1.00 113.92 720 THR 1 O 1
ATOM 4869 N N . LEU A 1 721 ? 128.687 103.531 137.920 1.00 104.90 721 LEU 1 N 1
ATOM 4870 C CA . LEU A 1 721 ? 128.257 104.526 136.948 1.00 104.90 721 LEU 1 CA 1
ATOM 4871 C C . LEU A 1 721 ? 129.278 104.589 135.818 1.00 104.90 721 LEU 1 C 1
ATOM 4872 O O . LEU A 1 721 ? 130.317 105.241 135.926 1.00 104.90 721 LEU 1 O 1
ATOM 4877 N N . VAL A 1 722 ? 128.990 103.869 134.748 1.00 100.62 722 VAL 1 N 1
ATOM 4878 C CA . VAL A 1 722 ? 129.792 103.926 133.540 1.00 100.62 722 VAL 1 CA 1
ATOM 4879 C C . VAL A 1 722 ? 129.497 105.246 132.851 1.00 100.62 722 VAL 1 C 1
ATOM 4880 O O . VAL A 1 722 ? 128.451 105.404 132.215 1.00 100.62 722 VAL 1 O 1
ATOM 4884 N N . GLN A 1 723 ? 130.398 106.208 132.999 1.00 104.26 723 GLN 1 N 1
ATOM 4885 C CA . GLN A 1 723 ? 130.343 107.440 132.229 1.00 104.26 723 GLN 1 CA 1
ATOM 4886 C C . GLN A 1 723 ? 131.031 107.168 130.905 1.00 104.26 723 GLN 1 C 1
ATOM 4887 O O . GLN A 1 723 ? 132.039 106.458 130.867 1.00 104.26 723 GLN 1 O 1
ATOM 4893 N N . ILE A 1 724 ? 130.494 107.713 129.825 1.00 108.85 724 ILE 1 N 1
ATOM 4894 C CA . ILE A 1 724 ? 131.289 107.989 128.640 1.00 108.85 724 ILE 1 CA 1
ATOM 4895 C C . ILE A 1 724 ? 131.231 109.492 128.426 1.00 108.85 724 ILE 1 C 1
ATOM 4896 O O . ILE A 1 724 ? 130.229 110.135 128.760 1.00 108.85 724 ILE 1 O 1
ATOM 4901 N N . ALA A 1 725 ? 132.318 110.071 127.938 1.00 109.94 725 ALA 1 N 1
ATOM 4902 C CA . ALA A 1 725 ? 132.412 111.514 127.825 1.00 109.94 725 ALA 1 CA 1
ATOM 4903 C C . ALA A 1 725 ? 133.369 111.894 126.710 1.00 109.94 725 ALA 1 C 1
ATOM 4904 O O . ALA A 1 725 ? 134.366 111.211 126.462 1.00 109.94 725 ALA 1 O 1
ATOM 4906 N N . MET A 1 726 ? 133.051 112.993 126.039 1.00 118.95 726 MET 1 N 1
ATOM 4907 C CA . MET A 1 726 ? 133.957 113.561 125.059 1.00 118.95 726 MET 1 CA 1
ATOM 4908 C C . MET A 1 726 ? 135.098 114.266 125.775 1.00 118.95 726 MET 1 C 1
ATOM 4909 O O . MET A 1 726 ? 134.925 114.826 126.859 1.00 118.95 726 MET 1 O 1
ATOM 4914 N N . ALA A 1 727 ? 136.272 114.230 125.168 1.00 117.92 727 ALA 1 N 1
ATOM 4915 C CA . ALA A 1 727 ? 137.424 114.882 125.756 1.00 117.92 727 ALA 1 CA 1
ATOM 4916 C C . ALA A 1 727 ? 137.507 116.322 125.241 1.00 117.92 727 ALA 1 C 1
ATOM 4917 O O . ALA A 1 727 ? 136.554 116.837 124.647 1.00 117.92 727 ALA 1 O 1
ATOM 4919 N N . ASP A 1 728 ? 138.634 116.991 125.492 1.00 122.97 728 ASP 1 N 1
ATOM 4920 C CA . ASP A 1 728 ? 138.832 118.328 124.948 1.00 122.97 728 ASP 1 CA 1
ATOM 4921 C C . ASP A 1 728 ? 139.025 118.257 123.443 1.00 122.97 728 ASP 1 C 1
ATOM 4922 O O . ASP A 1 728 ? 138.253 118.841 122.675 1.00 122.97 728 ASP 1 O 1
ATOM 4924 N N . ASP A 1 729 ? 140.058 117.546 123.007 1.00 128.10 729 ASP 1 N 1
ATOM 4925 C CA . ASP A 1 729 ? 140.071 116.996 121.667 1.00 128.10 729 ASP 1 CA 1
ATOM 4926 C C . ASP A 1 729 ? 138.911 116.028 121.591 1.00 128.10 729 ASP 1 C 1
ATOM 4927 O O . ASP A 1 729 ? 138.756 115.173 122.461 1.00 128.10 729 ASP 1 O 1
ATOM 4932 N N . LYS A 1 730 ? 138.073 116.184 120.573 1.00 127.29 730 LYS 1 N 1
ATOM 4933 C CA . LYS A 1 730 ? 136.832 115.419 120.512 1.00 127.29 730 LYS 1 CA 1
ATOM 4934 C C . LYS A 1 730 ? 137.172 113.956 120.226 1.00 127.29 730 LYS 1 C 1
ATOM 4935 O O . LYS A 1 730 ? 137.427 113.532 119.099 1.00 127.29 730 LYS 1 O 1
ATOM 4941 N N . THR A 1 731 ? 137.273 113.205 121.317 1.00 121.51 731 THR 1 N 1
ATOM 4942 C CA . THR A 1 731 ? 137.414 111.758 121.302 1.00 121.51 731 THR 1 CA 1
ATOM 4943 C C . THR A 1 731 ? 136.775 111.207 122.568 1.00 121.51 731 THR 1 C 1
ATOM 4944 O O . THR A 1 731 ? 137.021 111.709 123.670 1.00 121.51 731 THR 1 O 1
ATOM 4948 N N . ILE A 1 732 ? 135.915 110.212 122.402 1.00 114.27 732 ILE 1 N 1
ATOM 4949 C CA . ILE A 1 732 ? 135.027 109.789 123.477 1.00 114.27 732 ILE 1 CA 1
ATOM 4950 C C . ILE A 1 732 ? 135.740 108.755 124.331 1.00 114.27 732 ILE 1 C 1
ATOM 4951 O O . ILE A 1 732 ? 136.110 107.681 123.847 1.00 114.27 732 ILE 1 O 1
ATOM 4956 N N . TYR A 1 733 ? 135.955 109.086 125.598 1.00 115.52 733 TYR 1 N 1
ATOM 4957 C CA . TYR A 1 733 ? 136.576 108.156 126.525 1.00 115.52 733 TYR 1 CA 1
ATOM 4958 C C . TYR A 1 733 ? 135.512 107.593 127.449 1.00 115.52 733 TYR 1 C 1
ATOM 4959 O O . TYR A 1 733 ? 134.488 108.233 127.694 1.00 115.52 733 TYR 1 O 1
ATOM 4968 N N . LEU A 1 734 ? 135.764 106.399 127.960 1.00 104.38 734 LEU 1 N 1
ATOM 4969 C CA . LEU A 1 734 ? 134.858 105.732 128.882 1.00 104.38 734 LEU 1 CA 1
ATOM 4970 C C . LEU A 1 734 ? 135.461 105.842 130.272 1.00 104.38 734 LEU 1 C 1
ATOM 4971 O O . LEU A 1 734 ? 136.650 105.579 130.457 1.00 104.38 734 LEU 1 O 1
ATOM 4976 N N . VAL A 1 735 ? 134.649 106.240 131.247 1.00 94.30 735 VAL 1 N 1
ATOM 4977 C CA . VAL A 1 735 ? 135.098 106.423 132.622 1.00 94.30 735 VAL 1 CA 1
ATOM 4978 C C . VAL A 1 735 ? 134.166 105.630 133.526 1.00 94.30 735 VAL 1 C 1
ATOM 4979 O O . VAL A 1 735 ? 133.083 106.108 133.878 1.00 94.30 735 VAL 1 O 1
ATOM 4983 N N . LYS A 1 736 ? 134.560 104.414 133.893 1.00 99.94 736 LYS 1 N 1
ATOM 4984 C CA . LYS A 1 736 ? 133.742 103.560 134.745 1.00 99.94 736 LYS 1 CA 1
ATOM 4985 C C . LYS A 1 736 ? 134.182 103.689 136.191 1.00 99.94 736 LYS 1 C 1
ATOM 4986 O O . LYS A 1 736 ? 135.296 103.290 136.538 1.00 99.94 736 LYS 1 O 1
ATOM 4992 N N . LEU A 1 737 ? 133.301 104.213 137.035 1.00 101.93 737 LEU 1 N 1
ATOM 4993 C CA . LEU A 1 737 ? 133.574 104.372 138.454 1.00 101.93 737 LEU 1 CA 1
ATOM 4994 C C . LEU A 1 737 ? 132.903 103.259 139.238 1.00 101.93 737 LEU 1 C 1
ATOM 4995 O O . LEU A 1 737 ? 131.832 102.779 138.861 1.00 101.93 737 LEU 1 O 1
ATOM 5000 N N . HIS A 1 738 ? 133.538 102.866 140.341 1.00 117.53 738 HIS 1 N 1
ATOM 5001 C CA . HIS A 1 738 ? 132.905 102.017 141.339 1.00 117.53 738 HIS 1 CA 1
ATOM 5002 C C . HIS A 1 738 ? 133.642 102.202 142.658 1.00 117.53 738 HIS 1 C 1
ATOM 5003 O O . HIS A 1 738 ? 134.760 102.720 142.689 1.00 117.53 738 HIS 1 O 1
ATOM 5010 N N . ALA A 1 739 ? 132.987 101.797 143.750 1.00 119.87 739 ALA 1 N 1
ATOM 5011 C CA . ALA A 1 739 ? 133.557 101.956 145.083 1.00 119.87 739 ALA 1 CA 1
ATOM 5012 C C . ALA A 1 739 ? 134.777 101.063 145.286 1.00 119.87 739 ALA 1 C 1
ATOM 5013 O O . ALA A 1 739 ? 135.861 101.552 145.623 1.00 119.87 739 ALA 1 O 1
ATOM 5015 N N . ASP A 1 740 ? 134.620 99.749 145.089 1.00 123.48 740 ASP 1 N 1
ATOM 5016 C CA . ASP A 1 740 ? 135.688 98.802 145.400 1.00 123.48 740 ASP 1 CA 1
ATOM 5017 C C . ASP A 1 740 ? 136.902 98.937 144.492 1.00 123.48 740 ASP 1 C 1
ATOM 5018 O O . ASP A 1 740 ? 138.008 98.579 144.907 1.00 123.48 740 ASP 1 O 1
ATOM 5023 N N . ARG A 1 741 ? 136.719 99.435 143.275 1.00 121.45 741 ARG 1 N 1
ATOM 5024 C CA . ARG A 1 741 ? 137.792 99.498 142.299 1.00 121.45 741 ARG 1 CA 1
ATOM 5025 C C . ARG A 1 741 ? 138.237 100.937 142.131 1.00 121.45 741 ARG 1 C 1
ATOM 5026 O O . ARG A 1 741 ? 137.527 101.863 142.531 1.00 121.45 741 ARG 1 O 1
ATOM 5028 N N . ASP A 1 742 ? 139.416 101.113 141.557 1.00 125.58 742 ASP 1 N 1
ATOM 5029 C CA . ASP A 1 742 ? 139.792 102.408 141.019 1.00 125.58 742 ASP 1 CA 1
ATOM 5030 C C . ASP A 1 742 ? 138.972 102.670 139.757 1.00 125.58 742 ASP 1 C 1
ATOM 5031 O O . ASP A 1 742 ? 138.469 101.719 139.145 1.00 125.58 742 ASP 1 O 1
ATOM 5036 N N . PRO A 1 743 ? 138.779 103.929 139.354 1.00 109.14 743 PRO 1 N 1
ATOM 5037 C CA . PRO A 1 743 ? 138.069 104.179 138.095 1.00 109.14 743 PRO 1 CA 1
ATOM 5038 C C . PRO A 1 743 ? 138.840 103.708 136.877 1.00 109.14 743 PRO 1 C 1
ATOM 5039 O O . PRO A 1 743 ? 140.051 103.911 136.771 1.00 109.14 743 PRO 1 O 1
ATOM 5043 N N . ILE A 1 744 ? 138.139 103.049 135.963 1.00 102.89 744 ILE 1 N 1
ATOM 5044 C CA . ILE A 1 744 ? 138.717 102.529 134.734 1.00 102.89 744 ILE 1 CA 1
ATOM 5045 C C . ILE A 1 744 ? 138.485 103.559 133.644 1.00 102.89 744 ILE 1 C 1
ATOM 5046 O O . ILE A 1 744 ? 137.340 103.936 133.375 1.00 102.89 744 ILE 1 O 1
ATOM 5051 N N . ILE A 1 745 ? 139.562 104.015 133.018 1.00 97.10 745 ILE 1 N 1
ATOM 5052 C CA . ILE A 1 745 ? 139.494 105.038 131.984 1.00 97.10 745 ILE 1 CA 1
ATOM 5053 C C . ILE A 1 745 ? 140.122 104.470 130.723 1.00 97.10 745 ILE 1 C 1
ATOM 5054 O O . ILE A 1 745 ? 141.273 104.023 130.747 1.00 97.10 745 ILE 1 O 1
ATOM 5059 N N . MET A 1 746 ? 139.364 104.472 129.631 1.00 106.97 746 MET 1 N 1
ATOM 5060 C CA . MET A 1 746 ? 139.862 103.891 128.393 1.00 106.97 746 MET 1 CA 1
ATOM 5061 C C . MET A 1 746 ? 139.259 104.559 127.165 1.00 106.97 746 MET 1 C 1
ATOM 5062 O O . MET A 1 746 ? 138.037 104.732 127.087 1.00 106.97 746 MET 1 O 1
ATOM 5067 N N . PRO A 1 747 ? 140.092 104.965 126.202 1.00 114.57 747 PRO 1 N 1
ATOM 5068 C CA . PRO A 1 747 ? 139.587 105.585 124.971 1.00 114.57 747 PRO 1 CA 1
ATOM 5069 C C . PRO A 1 747 ? 138.759 104.658 124.105 1.00 114.57 747 PRO 1 C 1
ATOM 5070 O O . PRO A 1 747 ? 139.233 103.590 123.710 1.00 114.57 747 PRO 1 O 1
ATOM 5074 N N . LEU A 1 748 ? 137.523 105.051 123.803 1.00 115.94 748 LEU 1 N 1
ATOM 5075 C CA . LEU A 1 748 ? 136.694 104.233 122.929 1.00 115.94 748 LEU 1 CA 1
ATOM 5076 C C . LEU A 1 748 ? 137.012 104.486 121.459 1.00 115.94 748 LEU 1 C 1
ATOM 5077 O O . LEU A 1 748 ? 137.481 103.587 120.755 1.00 115.94 748 LEU 1 O 1
ATOM 5082 N N . ALA A 1 749 ? 136.786 105.708 120.985 1.00 122.42 749 ALA 1 N 1
ATOM 5083 C CA . ALA A 1 749 ? 136.945 106.017 119.569 1.00 122.42 749 ALA 1 CA 1
ATOM 5084 C C . ALA A 1 749 ? 137.159 107.516 119.407 1.00 122.42 749 ALA 1 C 1
ATOM 5085 O O . ALA A 1 749 ? 137.286 108.256 120.386 1.00 122.42 749 ALA 1 O 1
ATOM 5087 N N . HIS A 1 750 ? 137.200 107.962 118.156 1.00 131.91 750 HIS 1 N 1
ATOM 5088 C CA . HIS A 1 750 ? 137.335 109.369 117.827 1.00 131.91 750 HIS 1 CA 1
ATOM 5089 C C . HIS A 1 750 ? 135.966 110.000 117.598 1.00 131.91 750 HIS 1 C 1
ATOM 5090 O O . HIS A 1 750 ? 134.923 109.348 117.678 1.00 131.91 750 HIS 1 O 1
ATOM 5097 N N . TYR A 1 751 ? 135.986 111.304 117.320 1.00 131.01 751 TYR 1 N 1
ATOM 5098 C CA . TYR A 1 751 ? 134.764 112.026 116.991 1.00 131.01 751 TYR 1 CA 1
ATOM 5099 C C . TYR A 1 751 ? 134.204 111.560 115.659 1.00 131.01 751 TYR 1 C 1
ATOM 5100 O O . TYR A 1 751 ? 132.991 111.378 115.514 1.00 131.01 751 TYR 1 O 1
ATOM 5109 N N . SER A 1 752 ? 135.088 111.327 114.683 1.00 137.53 752 SER 1 N 1
ATOM 5110 C CA . SER A 1 752 ? 134.657 110.938 113.344 1.00 137.53 752 SER 1 CA 1
ATOM 5111 C C . SER A 1 752 ? 134.025 109.553 113.341 1.00 137.53 752 SER 1 C 1
ATOM 5112 O O . SER A 1 752 ? 133.170 109.254 112.500 1.00 137.53 752 SER 1 O 1
ATOM 5115 N N . GLN A 1 753 ? 134.429 108.697 114.279 1.00 136.82 753 GLN 1 N 1
ATOM 5116 C CA . GLN A 1 753 ? 133.741 107.426 114.460 1.00 136.82 753 GLN 1 CA 1
ATOM 5117 C C . GLN A 1 753 ? 132.363 107.642 115.072 1.00 136.82 753 GLN 1 C 1
ATOM 5118 O O . GLN A 1 753 ? 131.394 106.972 114.700 1.00 136.82 753 GLN 1 O 1
ATOM 5124 N N . ALA A 1 754 ? 132.253 108.589 116.005 1.00 132.79 754 ALA 1 N 1
ATOM 5125 C CA . ALA A 1 754 ? 130.970 108.816 116.660 1.00 132.79 754 ALA 1 CA 1
ATOM 5126 C C . ALA A 1 754 ? 130.064 109.710 115.827 1.00 132.79 754 ALA 1 C 1
ATOM 5127 O O . ALA A 1 754 ? 128.847 109.732 116.040 1.00 132.79 754 ALA 1 O 1
ATOM 5129 N N . VAL A 1 755 ? 130.632 110.474 114.892 1.00 133.69 755 VAL 1 N 1
ATOM 5130 C CA . VAL A 1 755 ? 129.792 111.185 113.932 1.00 133.69 755 VAL 1 CA 1
ATOM 5131 C C . VAL A 1 755 ? 129.154 110.198 112.968 1.00 133.69 755 VAL 1 C 1
ATOM 5132 O O . VAL A 1 755 ? 127.943 110.244 112.724 1.00 133.69 755 VAL 1 O 1
ATOM 5136 N N . GLU A 1 756 ? 129.945 109.247 112.459 1.00 138.79 756 GLU 1 N 1
ATOM 5137 C CA . GLU A 1 756 ? 129.409 108.200 111.592 1.00 138.79 756 GLU 1 CA 1
ATOM 5138 C C . GLU A 1 756 ? 128.478 107.271 112.362 1.00 138.79 756 GLU 1 C 1
ATOM 5139 O O . GLU A 1 756 ? 127.633 106.590 111.772 1.00 138.79 756 GLU 1 O 1
ATOM 5145 N N . LEU A 1 757 ? 128.625 107.228 113.685 1.00 135.78 757 LEU 1 N 1
ATOM 5146 C CA . LEU A 1 757 ? 127.606 106.616 114.525 1.00 135.78 757 LEU 1 CA 1
ATOM 5147 C C . LEU A 1 757 ? 126.317 107.431 114.512 1.00 135.78 757 LEU 1 C 1
ATOM 5148 O O . LEU A 1 757 ? 125.233 106.894 114.260 1.00 135.78 757 LEU 1 O 1
ATOM 5153 N N . MET A 1 758 ? 126.415 108.737 114.772 1.00 136.14 758 MET 1 N 1
ATOM 5154 C CA . MET A 1 758 ? 125.208 109.521 115.013 1.00 136.14 758 MET 1 CA 1
ATOM 5155 C C . MET A 1 758 ? 124.616 110.071 113.722 1.00 136.14 758 MET 1 C 1
ATOM 5156 O O . MET A 1 758 ? 123.466 110.522 113.707 1.00 136.14 758 MET 1 O 1
ATOM 5161 N N . ASP A 1 759 ? 125.382 110.063 112.631 1.00 139.81 759 ASP 1 N 1
ATOM 5162 C CA . ASP A 1 759 ? 124.785 110.414 111.347 1.00 139.81 759 ASP 1 CA 1
ATOM 5163 C C . ASP A 1 759 ? 123.904 109.285 110.841 1.00 139.81 759 ASP 1 C 1
ATOM 5164 O O . ASP A 1 759 ? 122.771 109.519 110.409 1.00 139.81 759 ASP 1 O 1
ATOM 5166 N N . LYS A 1 760 ? 124.410 108.050 110.898 1.00 135.72 760 LYS 1 N 1
ATOM 5167 C CA . LYS A 1 760 ? 123.656 106.905 110.401 1.00 135.72 760 LYS 1 CA 1
ATOM 5168 C C . LYS A 1 760 ? 122.464 106.601 111.296 1.00 135.72 760 LYS 1 C 1
ATOM 5169 O O . LYS A 1 760 ? 121.422 106.136 110.822 1.00 135.72 760 LYS 1 O 1
ATOM 5175 N N . PHE A 1 761 ? 122.594 106.868 112.596 1.00 134.73 761 PHE 1 N 1
ATOM 5176 C CA . PHE A 1 761 ? 121.507 106.551 113.515 1.00 134.73 761 PHE 1 CA 1
ATOM 5177 C C . PHE A 1 761 ? 120.363 107.550 113.394 1.00 134.73 761 PHE 1 C 1
ATOM 5178 O O . PHE A 1 761 ? 119.190 107.164 113.434 1.00 134.73 761 PHE 1 O 1
ATOM 5186 N N . THR A 1 762 ? 120.681 108.840 113.268 1.00 135.13 762 THR 1 N 1
ATOM 5187 C CA . THR A 1 762 ? 119.632 109.843 113.112 1.00 135.13 762 THR 1 CA 1
ATOM 5188 C C . THR A 1 762 ? 118.977 109.727 111.742 1.00 135.13 762 THR 1 C 1
ATOM 5189 O O . THR A 1 762 ? 117.761 109.904 111.610 1.00 135.13 762 THR 1 O 1
ATOM 5193 N N . PHE A 1 763 ? 119.765 109.380 110.718 1.00 140.82 763 PHE 1 N 1
ATOM 5194 C CA . PHE A 1 763 ? 119.198 109.092 109.402 1.00 140.82 763 PHE 1 CA 1
ATOM 5195 C C . PHE A 1 763 ? 118.346 107.833 109.440 1.00 140.82 763 PHE 1 C 1
ATOM 5196 O O . PHE A 1 763 ? 117.396 107.690 108.663 1.00 140.82 763 PHE 1 O 1
ATOM 5204 N N . LEU A 1 764 ? 118.669 106.911 110.344 1.00 136.71 764 LEU 1 N 1
ATOM 5205 C CA . LEU A 1 764 ? 117.755 105.812 110.616 1.00 136.71 764 LEU 1 CA 1
ATOM 5206 C C . LEU A 1 764 ? 116.558 106.306 111.415 1.00 136.71 764 LEU 1 C 1
ATOM 5207 O O . LEU A 1 764 ? 115.433 105.838 111.214 1.00 136.71 764 LEU 1 O 1
ATOM 5212 N N . LEU A 1 765 ? 116.782 107.241 112.336 1.00 135.73 765 LEU 1 N 1
ATOM 5213 C CA . LEU A 1 765 ? 115.699 107.697 113.198 1.00 135.73 765 LEU 1 CA 1
ATOM 5214 C C . LEU A 1 765 ? 114.815 108.704 112.473 1.00 135.73 765 LEU 1 C 1
ATOM 5215 O O . LEU A 1 765 ? 113.672 108.947 112.875 1.00 135.73 765 LEU 1 O 1
ATOM 5220 N N . ASP A 1 766 ? 115.326 109.297 111.396 1.00 144.53 766 ASP 1 N 1
ATOM 5221 C CA . ASP A 1 766 ? 114.503 110.157 110.558 1.00 144.53 766 ASP 1 CA 1
ATOM 5222 C C . ASP A 1 766 ? 113.511 109.306 109.779 1.00 144.53 766 ASP 1 C 1
ATOM 5223 O O . ASP A 1 766 ? 112.427 109.777 109.420 1.00 144.53 766 ASP 1 O 1
ATOM 5225 N N . GLU A 1 767 ? 113.877 108.048 109.519 1.00 148.00 767 GLU 1 N 1
ATOM 5226 C CA . GLU A 1 767 ? 112.956 107.125 108.866 1.00 148.00 767 GLU 1 CA 1
ATOM 5227 C C . GLU A 1 767 ? 111.797 106.777 109.793 1.00 148.00 767 GLU 1 C 1
ATOM 5228 O O . GLU A 1 767 ? 110.682 106.504 109.337 1.00 148.00 767 GLU 1 O 1
ATOM 5234 N N . ASP A 1 768 ? 112.040 106.799 111.104 1.00 148.11 768 ASP 1 N 1
ATOM 5235 C CA . ASP A 1 768 ? 110.937 106.758 112.056 1.00 148.11 768 ASP 1 CA 1
ATOM 5236 C C . ASP A 1 768 ? 110.085 108.015 111.949 1.00 148.11 768 ASP 1 C 1
ATOM 5237 O O . ASP A 1 768 ? 108.852 107.937 111.927 1.00 148.11 768 ASP 1 O 1
ATOM 5242 N N . GLU A 1 769 ? 110.728 109.183 111.883 1.00 149.17 769 GLU 1 N 1
ATOM 5243 C CA . GLU A 1 769 ? 109.993 110.439 111.982 1.00 149.17 769 GLU 1 CA 1
ATOM 5244 C C . GLU A 1 769 ? 109.203 110.733 110.714 1.00 149.17 769 GLU 1 C 1
ATOM 5245 O O . GLU A 1 769 ? 108.094 111.271 110.784 1.00 149.17 769 GLU 1 O 1
ATOM 5247 N N . MET A 1 770 ? 109.742 110.373 109.548 1.00 152.01 770 MET 1 N 1
ATOM 5248 C CA . MET A 1 770 ? 109.051 110.698 108.304 1.00 152.01 770 MET 1 CA 1
ATOM 5249 C C . MET A 1 770 ? 107.852 109.787 108.078 1.00 152.01 770 MET 1 C 1
ATOM 5250 O O . MET A 1 770 ? 106.889 110.172 107.405 1.00 152.01 770 MET 1 O 1
ATOM 5255 N N . ILE A 1 771 ? 107.887 108.576 108.633 1.00 150.63 771 ILE 1 N 1
ATOM 5256 C CA . ILE A 1 771 ? 106.721 107.702 108.561 1.00 150.63 771 ILE 1 CA 1
ATOM 5257 C C . ILE A 1 771 ? 105.634 108.193 109.511 1.00 150.63 771 ILE 1 C 1
ATOM 5258 O O . ILE A 1 771 ? 104.450 108.251 109.153 1.00 150.63 771 ILE 1 O 1
ATOM 5263 N N . ALA A 1 772 ? 106.027 108.600 110.721 1.00 152.70 772 ALA 1 N 1
ATOM 5264 C CA . ALA A 1 772 ? 105.048 109.020 111.719 1.00 152.70 772 ALA 1 CA 1
ATOM 5265 C C . ALA A 1 772 ? 104.443 110.379 111.382 1.00 152.70 772 ALA 1 C 1
ATOM 5266 O O . ALA A 1 772 ? 103.233 110.577 111.536 1.00 152.70 772 ALA 1 O 1
ATOM 5268 N N . LYS A 1 773 ? 105.267 111.330 110.931 1.00 153.71 773 LYS 1 N 1
ATOM 5269 C CA . LYS A 1 773 ? 104.733 112.623 110.514 1.00 153.71 773 LYS 1 CA 1
ATOM 5270 C C . LYS A 1 773 ? 103.944 112.498 109.222 1.00 153.71 773 LYS 1 C 1
ATOM 5271 O O . LYS A 1 773 ? 102.829 113.021 109.111 1.00 153.71 773 LYS 1 O 1
ATOM 5277 N N . TYR A 1 774 ? 104.504 111.807 108.233 1.00 155.70 774 TYR 1 N 1
ATOM 5278 C CA . TYR A 1 774 ? 103.915 111.707 106.898 1.00 155.70 774 TYR 1 CA 1
ATOM 5279 C C . TYR A 1 774 ? 103.641 110.248 106.550 1.00 155.70 774 TYR 1 C 1
ATOM 5280 O O . TYR A 1 774 ? 104.439 109.606 105.858 1.00 155.70 774 TYR 1 O 1
ATOM 5289 N N . PRO A 1 775 ? 102.520 109.684 107.016 1.00 149.55 775 PRO 1 N 1
ATOM 5290 C CA . PRO A 1 775 ? 102.093 108.409 106.424 1.00 149.55 775 PRO 1 CA 1
ATOM 5291 C C . PRO A 1 775 ? 101.388 108.600 105.094 1.00 149.55 775 PRO 1 C 1
ATOM 5292 O O . PRO A 1 775 ? 101.536 107.765 104.196 1.00 149.55 775 PRO 1 O 1
ATOM 5296 N N . GLY A 1 776 ? 100.641 109.684 104.931 1.00 152.08 776 GLY 1 N 1
ATOM 5297 C CA . GLY A 1 776 ? 99.953 109.911 103.672 1.00 152.08 776 GLY 1 CA 1
ATOM 5298 C C . GLY A 1 776 ? 98.733 109.019 103.565 1.00 152.08 776 GLY 1 C 1
ATOM 5299 O O . GLY A 1 776 ? 97.709 109.240 104.222 1.00 152.08 776 GLY 1 O 1
ATOM 5300 N N . ASP A 1 777 ? 98.835 107.995 102.720 1.00 151.74 777 ASP 1 N 1
ATOM 5301 C CA . ASP A 1 777 ? 97.765 107.030 102.519 1.00 151.74 777 ASP 1 CA 1
ATOM 5302 C C . ASP A 1 777 ? 98.277 105.598 102.445 1.00 151.74 777 ASP 1 C 1
ATOM 5303 O O . ASP A 1 777 ? 97.769 104.812 101.640 1.00 151.74 777 ASP 1 O 1
ATOM 5305 N N . ILE A 1 778 ? 99.276 105.248 103.259 1.00 150.20 778 ILE 1 N 1
ATOM 5306 C CA . ILE A 1 778 ? 99.837 103.902 103.230 1.00 150.20 778 ILE 1 CA 1
ATOM 5307 C C . ILE A 1 778 ? 98.842 102.925 103.842 1.00 150.20 778 ILE 1 C 1
ATOM 5308 O O . ILE A 1 778 ? 98.193 103.226 104.852 1.00 150.20 778 ILE 1 O 1
ATOM 5313 N N . THR A 1 779 ? 98.677 101.764 103.186 1.00 149.31 779 THR 1 N 1
ATOM 5314 C CA . THR A 1 779 ? 97.896 100.645 103.709 1.00 149.31 779 THR 1 CA 1
ATOM 5315 C C . THR A 1 779 ? 98.461 100.195 105.056 1.00 149.31 779 THR 1 C 1
ATOM 5316 O O . THR A 1 779 ? 99.678 100.249 105.257 1.00 149.31 779 THR 1 O 1
ATOM 5320 N N . PRO A 1 780 ? 97.601 99.801 106.022 1.00 147.76 780 PRO 1 N 1
ATOM 5321 C CA . PRO A 1 780 ? 98.062 99.586 107.405 1.00 147.76 780 PRO 1 CA 1
ATOM 5322 C C . PRO A 1 780 ? 99.089 98.483 107.604 1.00 147.76 780 PRO 1 C 1
ATOM 5323 O O . PRO A 1 780 ? 99.827 98.512 108.590 1.00 147.76 780 PRO 1 O 1
ATOM 5327 N N . GLU A 1 781 ? 99.162 97.511 106.696 1.00 149.47 781 GLU 1 N 1
ATOM 5328 C CA . GLU A 1 781 ? 100.181 96.480 106.846 1.00 149.47 781 GLU 1 CA 1
ATOM 5329 C C . GLU A 1 781 ? 101.553 96.999 106.439 1.00 149.47 781 GLU 1 C 1
ATOM 5330 O O . GLU A 1 781 ? 102.537 96.786 107.155 1.00 149.47 781 GLU 1 O 1
ATOM 5336 N N . GLU A 1 782 ? 101.632 97.708 105.307 1.00 153.82 782 GLU 1 N 1
ATOM 5337 C CA . GLU A 1 782 ? 102.915 98.217 104.819 1.00 153.82 782 GLU 1 CA 1
ATOM 5338 C C . GLU A 1 782 ? 103.438 99.339 105.714 1.00 153.82 782 GLU 1 C 1
ATOM 5339 O O . GLU A 1 782 ? 104.640 99.640 105.711 1.00 153.82 782 GLU 1 O 1
ATOM 5345 N N . PHE A 1 783 ? 102.539 99.980 106.470 1.00 150.28 783 PHE 1 N 1
ATOM 5346 C CA . PHE A 1 783 ? 102.943 100.849 107.571 1.00 150.28 783 PHE 1 CA 1
ATOM 5347 C C . PHE A 1 783 ? 103.841 100.111 108.555 1.00 150.28 783 PHE 1 C 1
ATOM 5348 O O . PHE A 1 783 ? 104.981 100.518 108.795 1.00 150.28 783 PHE 1 O 1
ATOM 5356 N N . TRP A 1 784 ? 103.351 99.005 109.114 1.00 150.22 784 TRP 1 N 1
ATOM 5357 C CA . TRP A 1 784 ? 104.134 98.272 110.103 1.00 150.22 784 TRP 1 CA 1
ATOM 5358 C C . TRP A 1 784 ? 105.240 97.456 109.450 1.00 150.22 784 TRP 1 C 1
ATOM 5359 O O . TRP A 1 784 ? 106.238 97.134 110.101 1.00 150.22 784 TRP 1 O 1
ATOM 5370 N N . LYS A 1 785 ? 105.086 97.108 108.170 1.00 149.21 785 LYS 1 N 1
ATOM 5371 C CA . LYS A 1 785 ? 106.030 96.184 107.548 1.00 149.21 785 LYS 1 CA 1
ATOM 5372 C C . LYS A 1 785 ? 107.336 96.865 107.166 1.00 149.21 785 LYS 1 C 1
ATOM 5373 O O . LYS A 1 785 ? 108.414 96.313 107.416 1.00 149.21 785 LYS 1 O 1
ATOM 5379 N N . ARG A 1 786 ? 107.263 98.054 106.563 1.00 144.94 786 ARG 1 N 1
ATOM 5380 C CA . ARG A 1 786 ? 108.435 98.748 106.037 1.00 144.94 786 ARG 1 CA 1
ATOM 5381 C C . ARG A 1 786 ? 109.405 99.177 107.130 1.00 144.94 786 ARG 1 C 1
ATOM 5382 O O . ARG A 1 786 ? 110.620 99.017 106.977 1.00 144.94 786 ARG 1 O 1
ATOM 5384 N N . ARG A 1 787 ? 108.890 99.706 108.237 1.00 143.27 787 ARG 1 N 1
ATOM 5385 C CA . ARG A 1 787 ? 109.755 100.153 109.322 1.00 143.27 787 ARG 1 CA 1
ATOM 5386 C C . ARG A 1 787 ? 110.130 99.011 110.261 1.00 143.27 787 ARG 1 C 1
ATOM 5387 O O . ARG A 1 787 ? 110.934 99.204 111.179 1.00 143.27 787 ARG 1 O 1
ATOM 5395 N N . LYS A 1 788 ? 109.566 97.819 110.050 1.00 145.53 788 LYS 1 N 1
ATOM 5396 C CA . LYS A 1 788 ? 109.982 96.662 110.838 1.00 145.53 788 LYS 1 CA 1
ATOM 5397 C C . LYS A 1 788 ? 111.382 96.212 110.450 1.00 145.53 788 LYS 1 C 1
ATOM 5398 O O . LYS A 1 788 ? 112.161 95.775 111.304 1.00 145.53 788 LYS 1 O 1
ATOM 5400 N N . ILE A 1 789 ? 111.718 96.304 109.162 1.00 146.98 789 ILE 1 N 1
ATOM 5401 C CA . ILE A 1 789 ? 113.083 96.021 108.730 1.00 146.98 789 ILE 1 CA 1
ATOM 5402 C C . ILE A 1 789 ? 114.014 97.132 109.204 1.00 146.98 789 ILE 1 C 1
ATOM 5403 O O . ILE A 1 789 ? 115.181 96.893 109.543 1.00 146.98 789 ILE 1 O 1
ATOM 5408 N N . VAL A 1 790 ? 113.493 98.357 109.284 1.00 144.42 790 VAL 1 N 1
ATOM 5409 C CA . VAL A 1 790 ? 114.253 99.466 109.847 1.00 144.42 790 VAL 1 CA 1
ATOM 5410 C C . VAL A 1 790 ? 114.416 99.288 111.353 1.00 144.42 790 VAL 1 C 1
ATOM 5411 O O . VAL A 1 790 ? 115.470 99.611 111.915 1.00 144.42 790 VAL 1 O 1
ATOM 5415 N N . ASP A 1 791 ? 113.391 98.760 112.028 1.00 145.85 791 ASP 1 N 1
ATOM 5416 C CA . ASP A 1 791 ? 113.584 98.252 113.383 1.00 145.85 791 ASP 1 CA 1
ATOM 5417 C C . ASP A 1 791 ? 114.558 97.084 113.388 1.00 145.85 791 ASP 1 C 1
ATOM 5418 O O . ASP A 1 791 ? 115.443 97.008 114.246 1.00 145.85 791 ASP 1 O 1
ATOM 5423 N N . GLY A 1 792 ? 114.411 96.169 112.429 1.00 148.16 792 GLY 1 N 1
ATOM 5424 C CA . GLY A 1 792 ? 115.328 95.045 112.340 1.00 148.16 792 GLY 1 CA 1
ATOM 5425 C C . GLY A 1 792 ? 116.721 95.458 111.906 1.00 148.16 792 GLY 1 C 1
ATOM 5426 O O . GLY A 1 792 ? 117.682 94.706 112.076 1.00 148.16 792 GLY 1 O 1
ATOM 5427 N N . ARG A 1 793 ? 116.846 96.652 111.322 1.00 142.39 793 ARG 1 N 1
ATOM 5428 C CA . ARG A 1 793 ? 118.169 97.225 111.128 1.00 142.39 793 ARG 1 CA 1
ATOM 5429 C C . ARG A 1 793 ? 118.803 97.571 112.467 1.00 142.39 793 ARG 1 C 1
ATOM 5430 O O . ARG A 1 793 ? 119.999 97.343 112.667 1.00 142.39 793 ARG 1 O 1
ATOM 5438 N N . MET A 1 794 ? 118.005 98.080 113.415 1.00 142.88 794 MET 1 N 1
ATOM 5439 C CA . MET A 1 794 ? 118.525 98.377 114.750 1.00 142.88 794 MET 1 CA 1
ATOM 5440 C C . MET A 1 794 ? 118.836 97.108 115.531 1.00 142.88 794 MET 1 C 1
ATOM 5441 O O . MET A 1 794 ? 119.614 97.143 116.490 1.00 142.88 794 MET 1 O 1
ATOM 5446 N N . MET A 1 795 ? 118.216 95.987 115.163 1.00 144.74 795 MET 1 N 1
ATOM 5447 C CA . MET A 1 795 ? 118.680 94.696 115.658 1.00 144.74 795 MET 1 CA 1
ATOM 5448 C C . MET A 1 795 ? 120.097 94.421 115.172 1.00 144.74 795 MET 1 C 1
ATOM 5449 O O . MET A 1 795 ? 120.931 93.885 115.910 1.00 144.74 795 MET 1 O 1
ATOM 5454 N N . THR A 1 796 ? 120.389 94.803 113.928 1.00 140.93 796 THR 1 N 1
ATOM 5455 C CA . THR A 1 796 ? 121.733 94.627 113.396 1.00 140.93 796 THR 1 CA 1
ATOM 5456 C C . THR A 1 796 ? 122.628 95.810 113.741 1.00 140.93 796 THR 1 C 1
ATOM 5457 O O . THR A 1 796 ? 123.855 95.671 113.763 1.00 140.93 796 THR 1 O 1
ATOM 5461 N N . PHE A 1 797 ? 122.040 96.981 114.011 1.00 134.04 797 PHE 1 N 1
ATOM 5462 C CA . PHE A 1 797 ? 122.858 98.182 114.175 1.00 134.04 797 PHE 1 CA 1
ATOM 5463 C C . PHE A 1 797 ? 123.588 98.185 115.507 1.00 134.04 797 PHE 1 C 1
ATOM 5464 O O . PHE A 1 797 ? 124.786 98.474 115.556 1.00 134.04 797 PHE 1 O 1
ATOM 5472 N N . VAL A 1 798 ? 122.893 97.854 116.599 1.00 131.77 798 VAL 1 N 1
ATOM 5473 C CA . VAL A 1 798 ? 123.547 97.865 117.905 1.00 131.77 798 VAL 1 CA 1
ATOM 5474 C C . VAL A 1 798 ? 124.500 96.684 118.034 1.00 131.77 798 VAL 1 C 1
ATOM 5475 O O . VAL A 1 798 ? 125.413 96.694 118.867 1.00 131.77 798 VAL 1 O 1
ATOM 5479 N N . ASP A 1 799 ? 124.317 95.656 117.203 1.00 133.15 799 ASP 1 N 1
ATOM 5480 C CA . ASP A 1 799 ? 125.354 94.648 117.047 1.00 133.15 799 ASP 1 CA 1
ATOM 5481 C C . ASP A 1 799 ? 126.583 95.216 116.356 1.00 133.15 799 ASP 1 C 1
ATOM 5482 O O . ASP A 1 799 ? 127.704 94.853 116.719 1.00 133.15 799 ASP 1 O 1
ATOM 5484 N N . GLU A 1 800 ? 126.402 96.111 115.386 1.00 134.20 800 GLU 1 N 1
ATOM 5485 C CA . GLU A 1 800 ? 127.532 96.776 114.749 1.00 134.20 800 GLU 1 CA 1
ATOM 5486 C C . GLU A 1 800 ? 128.173 97.809 115.665 1.00 134.20 800 GLU 1 C 1
ATOM 5487 O O . GLU A 1 800 ? 129.381 98.047 115.579 1.00 134.20 800 GLU 1 O 1
ATOM 5493 N N . VAL A 1 801 ? 127.380 98.431 116.541 1.00 130.23 801 VAL 1 N 1
ATOM 5494 C CA . VAL A 1 801 ? 127.928 99.368 117.516 1.00 130.23 801 VAL 1 CA 1
ATOM 5495 C C . VAL A 1 801 ? 128.748 98.628 118.560 1.00 130.23 801 VAL 1 C 1
ATOM 5496 O O . VAL A 1 801 ? 129.822 99.091 118.967 1.00 130.23 801 VAL 1 O 1
ATOM 5500 N N . GLN A 1 802 ? 128.282 97.451 118.979 1.00 129.49 802 GLN 1 N 1
ATOM 5501 C CA . GLN A 1 802 ? 129.031 96.639 119.929 1.00 129.49 802 GLN 1 CA 1
ATOM 5502 C C . GLN A 1 802 ? 130.300 96.073 119.297 1.00 129.49 802 GLN 1 C 1
ATOM 5503 O O . GLN A 1 802 ? 131.267 95.788 120.008 1.00 129.49 802 GLN 1 O 1
ATOM 5509 N N . LYS A 1 803 ? 130.331 95.937 117.971 1.00 129.52 803 LYS 1 N 1
ATOM 5510 C CA . LYS A 1 803 ? 131.515 95.404 117.296 1.00 129.52 803 LYS 1 CA 1
ATOM 5511 C C . LYS A 1 803 ? 132.469 96.508 116.845 1.00 129.52 803 LYS 1 C 1
ATOM 5512 O O . LYS A 1 803 ? 133.682 96.412 117.045 1.00 129.52 803 LYS 1 O 1
ATOM 5518 N N . HIS A 1 804 ? 131.941 97.559 116.216 1.00 131.46 804 HIS 1 N 1
ATOM 5519 C CA . HIS A 1 804 ? 132.819 98.505 115.531 1.00 131.46 804 HIS 1 CA 1
ATOM 5520 C C . HIS A 1 804 ? 133.101 99.741 116.377 1.00 131.46 804 HIS 1 C 1
ATOM 5521 O O . HIS A 1 804 ? 134.212 100.283 116.335 1.00 131.46 804 HIS 1 O 1
ATOM 5528 N N . PHE A 1 805 ? 132.119 100.211 117.144 1.00 129.42 805 PHE 1 N 1
ATOM 5529 C CA . PHE A 1 805 ? 132.335 101.427 117.923 1.00 129.42 805 PHE 1 CA 1
ATOM 5530 C C . PHE A 1 805 ? 132.957 101.115 119.278 1.00 129.42 805 PHE 1 C 1
ATOM 5531 O O . PHE A 1 805 ? 134.067 101.564 119.575 1.00 129.42 805 PHE 1 O 1
ATOM 5539 N N . LEU A 1 806 ? 132.260 100.342 120.109 1.00 121.87 806 LEU 1 N 1
ATOM 5540 C CA . LEU A 1 806 ? 132.835 100.003 121.403 1.00 121.87 806 LEU 1 CA 1
ATOM 5541 C C . LEU A 1 806 ? 133.821 98.856 121.278 1.00 121.87 806 LEU 1 C 1
ATOM 5542 O O . LEU A 1 806 ? 134.863 98.860 121.942 1.00 121.87 806 LEU 1 O 1
ATOM 5547 N N . GLY A 1 807 ? 133.511 97.875 120.437 1.00 126.85 807 GLY 1 N 1
ATOM 5548 C CA . GLY A 1 807 ? 134.420 96.764 120.240 1.00 126.85 807 GLY 1 CA 1
ATOM 5549 C C . GLY A 1 807 ? 134.419 95.822 121.424 1.00 126.85 807 GLY 1 C 1
ATOM 5550 O O . GLY A 1 807 ? 133.371 95.401 121.924 1.00 126.85 807 GLY 1 O 1
ATOM 5551 N N . VAL A 1 808 ? 135.624 95.481 121.880 1.00 128.61 808 VAL 1 N 1
ATOM 5552 C CA . VAL A 1 808 ? 135.780 94.580 123.009 1.00 128.61 808 VAL 1 CA 1
ATOM 5553 C C . VAL A 1 808 ? 135.352 95.254 124.304 1.00 128.61 808 VAL 1 C 1
ATOM 5554 O O . VAL A 1 808 ? 134.789 94.602 125.191 1.00 128.61 808 VAL 1 O 1
ATOM 5558 N N . ALA A 1 809 ? 135.529 96.575 124.395 1.00 123.12 809 ALA 1 N 1
ATOM 5559 C CA . ALA A 1 809 ? 135.263 97.401 125.570 1.00 123.12 809 ALA 1 CA 1
ATOM 5560 C C . ALA A 1 809 ? 133.808 97.399 126.011 1.00 123.12 809 ALA 1 C 1
ATOM 5561 O O . ALA A 1 809 ? 133.529 97.794 127.147 1.00 123.12 809 ALA 1 O 1
ATOM 5563 N N . ALA A 1 810 ? 132.887 96.983 125.151 1.00 125.30 810 ALA 1 N 1
ATOM 5564 C CA . ALA A 1 810 ? 131.466 96.934 125.450 1.00 125.30 810 ALA 1 CA 1
ATOM 5565 C C . ALA A 1 810 ? 131.118 95.949 126.558 1.00 125.30 810 ALA 1 C 1
ATOM 5566 O O . ALA A 1 810 ? 130.099 96.133 127.230 1.00 125.30 810 ALA 1 O 1
ATOM 5568 N N . SER A 1 811 ? 131.941 94.925 126.773 1.00 128.80 811 SER 1 N 1
ATOM 5569 C CA . SER A 1 811 ? 131.756 93.967 127.856 1.00 128.80 811 SER 1 CA 1
ATOM 5570 C C . SER A 1 811 ? 132.034 94.583 129.220 1.00 128.80 811 SER 1 C 1
ATOM 5571 O O . SER A 1 811 ? 131.639 94.028 130.248 1.00 128.80 811 SER 1 O 1
ATOM 5574 N N . LEU A 1 812 ? 132.716 95.728 129.242 1.00 120.25 812 LEU 1 N 1
ATOM 5575 C CA . LEU A 1 812 ? 133.054 96.386 130.495 1.00 120.25 812 LEU 1 CA 1
ATOM 5576 C C . LEU A 1 812 ? 131.894 97.234 131.012 1.00 120.25 812 LEU 1 C 1
ATOM 5577 O O . LEU A 1 812 ? 131.931 97.720 132.147 1.00 120.25 812 LEU 1 O 1
ATOM 5582 N N . LEU A 1 813 ? 130.824 97.367 130.225 1.00 119.03 813 LEU 1 N 1
ATOM 5583 C CA . LEU A 1 813 ? 129.702 98.203 130.646 1.00 119.03 813 LEU 1 CA 1
ATOM 5584 C C . LEU A 1 813 ? 128.762 97.456 131.578 1.00 119.03 813 LEU 1 C 1
ATOM 5585 O O . LEU A 1 813 ? 127.775 98.026 132.056 1.00 119.03 813 LEU 1 O 1
ATOM 5590 N N . MET A 1 814 ? 129.026 96.177 131.820 1.00 123.64 814 MET 1 N 1
ATOM 5591 C CA . MET A 1 814 ? 128.291 95.454 132.840 1.00 123.64 814 MET 1 CA 1
ATOM 5592 C C . MET A 1 814 ? 128.634 96.018 134.217 1.00 123.64 814 MET 1 C 1
ATOM 5593 O O . MET A 1 814 ? 129.746 96.514 134.426 1.00 123.64 814 MET 1 O 1
ATOM 5598 N N . PRO A 1 815 ? 127.690 95.992 135.163 1.00 122.09 815 PRO 1 N 1
ATOM 5599 C CA . PRO A 1 815 ? 127.972 96.549 136.487 1.00 122.09 815 PRO 1 CA 1
ATOM 5600 C C . PRO A 1 815 ? 128.974 95.699 137.238 1.00 122.09 815 PRO 1 C 1
ATOM 5601 O O . PRO A 1 815 ? 129.131 94.506 136.971 1.00 122.09 815 PRO 1 O 1
ATOM 5605 N N . SER A 1 816 ? 129.665 96.329 138.173 1.00 120.71 816 SER 1 N 1
ATOM 5606 C CA . SER A 1 816 ? 130.749 95.692 138.897 1.00 120.71 816 SER 1 CA 1
ATOM 5607 C C . SER A 1 816 ? 130.380 95.592 140.367 1.00 120.71 816 SER 1 C 1
ATOM 5608 O O . SER A 1 816 ? 130.134 96.607 141.021 1.00 120.71 816 SER 1 O 1
ATOM 5611 N N . GLY A 1 817 ? 130.322 94.366 140.876 1.00 130.26 817 GLY 1 N 1
ATOM 5612 C CA . GLY A 1 817 ? 130.110 94.135 142.287 1.00 130.26 817 GLY 1 CA 1
ATOM 5613 C C . GLY A 1 817 ? 131.421 93.981 143.027 1.00 130.26 817 GLY 1 C 1
ATOM 5614 O O . GLY A 1 817 ? 132.506 94.062 142.454 1.00 130.26 817 GLY 1 O 1
ATOM 5615 N N . GLN A 1 818 ? 131.308 93.749 144.330 1.00 141.75 818 GLN 1 N 1
ATOM 5616 C CA . GLN A 1 818 ? 132.502 93.635 145.148 1.00 141.75 818 GLN 1 CA 1
ATOM 5617 C C . GLN A 1 818 ? 133.189 92.298 144.907 1.00 141.75 818 GLN 1 C 1
ATOM 5618 O O . GLN A 1 818 ? 132.562 91.236 144.916 1.00 141.75 818 GLN 1 O 1
ATOM 5624 N N . LEU A 1 819 ? 134.494 92.368 144.675 1.00 142.59 819 LEU 1 N 1
ATOM 5625 C CA . LEU A 1 819 ? 135.301 91.190 144.410 1.00 142.59 819 LEU 1 CA 1
ATOM 5626 C C . LEU A 1 819 ? 135.523 90.417 145.702 1.00 142.59 819 LEU 1 C 1
ATOM 5627 O O . LEU A 1 819 ? 135.804 91.014 146.747 1.00 142.59 819 LEU 1 O 1
ATOM 5632 N N . GLY A 1 820 ? 135.381 89.095 145.630 1.00 151.99 820 GLY 1 N 1
ATOM 5633 C CA . GLY A 1 820 ? 135.578 88.234 146.772 1.00 151.99 820 GLY 1 CA 1
ATOM 5634 C C . GLY A 1 820 ? 137.022 88.218 147.230 1.00 151.99 820 GLY 1 C 1
ATOM 5635 O O . GLY A 1 820 ? 137.949 88.287 146.418 1.00 151.99 820 GLY 1 O 1
ATOM 5636 N N . PRO A 1 821 ? 137.236 88.128 148.548 1.00 155.69 821 PRO 1 N 1
ATOM 5637 C CA . PRO A 1 821 ? 138.602 88.284 149.080 1.00 155.69 821 PRO 1 CA 1
ATOM 5638 C C . PRO A 1 821 ? 139.525 87.124 148.755 1.00 155.69 821 PRO 1 C 1
ATOM 5639 O O . PRO A 1 821 ? 140.748 87.305 148.708 1.00 155.69 821 PRO 1 O 1
ATOM 5643 N N . LYS A 1 822 ? 138.975 85.929 148.534 1.00 154.71 822 LYS 1 N 1
ATOM 5644 C CA . LYS A 1 822 ? 139.794 84.841 148.016 1.00 154.71 822 LYS 1 CA 1
ATOM 5645 C C . LYS A 1 822 ? 140.141 85.084 146.554 1.00 154.71 822 LYS 1 C 1
ATOM 5646 O O . LYS A 1 822 ? 141.248 84.763 146.106 1.00 154.71 822 LYS 1 O 1
ATOM 5652 N N . ALA A 1 823 ? 139.210 85.668 145.800 1.00 151.34 823 ALA 1 N 1
ATOM 5653 C CA . ALA A 1 823 ? 139.482 86.063 144.426 1.00 151.34 823 ALA 1 CA 1
ATOM 5654 C C . ALA A 1 823 ? 140.232 87.384 144.335 1.00 151.34 823 ALA 1 C 1
ATOM 5655 O O . ALA A 1 823 ? 140.775 87.699 143.272 1.00 151.34 823 ALA 1 O 1
ATOM 5657 N N . ALA A 1 824 ? 140.279 88.160 145.422 1.00 150.43 824 ALA 1 N 1
ATOM 5658 C CA . ALA A 1 824 ? 141.002 89.428 145.394 1.00 150.43 824 ALA 1 CA 1
ATOM 5659 C C . ALA A 1 824 ? 142.506 89.208 145.441 1.00 150.43 824 ALA 1 C 1
ATOM 5660 O O . ALA A 1 824 ? 143.283 90.117 145.126 1.00 150.43 824 ALA 1 O 1
ATOM 5662 N N . GLU A 1 825 ? 142.937 88.013 145.852 1.00 151.71 825 GLU 1 N 1
ATOM 5663 C CA . GLU A 1 825 ? 144.357 87.687 145.816 1.00 151.71 825 GLU 1 CA 1
ATOM 5664 C C . GLU A 1 825 ? 144.853 87.561 144.383 1.00 151.71 825 GLU 1 C 1
ATOM 5665 O O . GLU A 1 825 ? 146.013 87.866 144.093 1.00 151.71 825 GLU 1 O 1
ATOM 5667 N N . LEU A 1 826 ? 143.982 87.126 143.470 1.00 148.04 826 LEU 1 N 1
ATOM 5668 C CA . LEU A 1 826 ? 144.389 86.978 142.078 1.00 148.04 826 LEU 1 CA 1
ATOM 5669 C C . LEU A 1 826 ? 144.520 88.331 141.391 1.00 148.04 826 LEU 1 C 1
ATOM 5670 O O . LEU A 1 826 ? 145.414 88.524 140.561 1.00 148.04 826 LEU 1 O 1
ATOM 5675 N N . ALA A 1 827 ? 143.659 89.289 141.750 1.00 142.76 827 ALA 1 N 1
ATOM 5676 C CA . ALA A 1 827 ? 143.651 90.586 141.078 1.00 142.76 827 ALA 1 CA 1
ATOM 5677 C C . ALA A 1 827 ? 144.905 91.390 141.399 1.00 142.76 827 ALA 1 C 1
ATOM 5678 O O . ALA A 1 827 ? 145.327 92.246 140.615 1.00 142.76 827 ALA 1 O 1
ATOM 5680 N N . ILE A 1 828 ? 145.516 91.127 142.553 1.00 142.73 828 ILE 1 N 1
ATOM 5681 C CA . ILE A 1 828 ? 146.826 91.701 142.833 1.00 142.73 828 ILE 1 CA 1
ATOM 5682 C C . ILE A 1 828 ? 147.895 90.959 142.041 1.00 142.73 828 ILE 1 C 1
ATOM 5683 O O . ILE A 1 828 ? 148.845 91.562 141.527 1.00 142.73 828 ILE 1 O 1
ATOM 5688 N N . LYS A 1 829 ? 147.732 89.642 141.895 1.00 143.86 829 LYS 1 N 1
ATOM 5689 C CA . LYS A 1 829 ? 148.696 88.851 141.135 1.00 143.86 829 LYS 1 CA 1
ATOM 5690 C C . LYS A 1 829 ? 148.559 89.097 139.638 1.00 143.86 829 LYS 1 C 1
ATOM 5691 O O . LYS A 1 829 ? 149.506 88.871 138.878 1.00 143.86 829 LYS 1 O 1
ATOM 5697 N N . ILE A 1 830 ? 147.387 89.552 139.191 1.00 142.64 830 ILE 1 N 1
ATOM 5698 C CA . ILE A 1 830 ? 147.260 90.026 137.816 1.00 142.64 830 ILE 1 CA 1
ATOM 5699 C C . ILE A 1 830 ? 147.975 91.363 137.660 1.00 142.64 830 ILE 1 C 1
ATOM 5700 O O . ILE A 1 830 ? 148.649 91.613 136.653 1.00 142.64 830 ILE 1 O 1
ATOM 5705 N N . HIS A 1 831 ? 147.870 92.223 138.676 1.00 142.47 831 HIS 1 N 1
ATOM 5706 C CA . HIS A 1 831 ? 148.607 93.484 138.689 1.00 142.47 831 HIS 1 CA 1
ATOM 5707 C C . HIS A 1 831 ? 150.112 93.252 138.779 1.00 142.47 831 HIS 1 C 1
ATOM 5708 O O . HIS A 1 831 ? 150.884 93.859 138.027 1.00 142.47 831 HIS 1 O 1
ATOM 5715 N N . LYS A 1 832 ? 150.546 92.381 139.696 1.00 143.85 832 LYS 1 N 1
ATOM 5716 C CA . LYS A 1 832 ? 151.973 92.224 139.963 1.00 143.85 832 LYS 1 CA 1
ATOM 5717 C C . LYS A 1 832 ? 152.687 91.516 138.818 1.00 143.85 832 LYS 1 C 1
ATOM 5718 O O . LYS A 1 832 ? 153.877 91.753 138.579 1.00 143.85 832 LYS 1 O 1
ATOM 5720 N N . LEU A 1 833 ? 151.981 90.643 138.098 1.00 145.29 833 LEU 1 N 1
ATOM 5721 C CA . LEU A 1 833 ? 152.599 89.975 136.956 1.00 145.29 833 LEU 1 CA 1
ATOM 5722 C C . LEU A 1 833 ? 152.485 90.810 135.689 1.00 145.29 833 LEU 1 C 1
ATOM 5723 O O . LEU A 1 833 ? 153.098 90.475 134.670 1.00 145.29 833 LEU 1 O 1
ATOM 5728 N N . SER A 1 834 ? 151.715 91.898 135.728 1.00 142.71 834 SER 1 N 1
ATOM 5729 C CA . SER A 1 834 ? 151.574 92.747 134.553 1.00 142.71 834 SER 1 CA 1
ATOM 5730 C C . SER A 1 834 ? 152.775 93.655 134.333 1.00 142.71 834 SER 1 C 1
ATOM 5731 O O . SER A 1 834 ? 152.899 94.215 133.236 1.00 142.71 834 SER 1 O 1
ATOM 5734 N N . LYS A 1 835 ? 153.638 93.808 135.348 1.00 139.51 835 LYS 1 N 1
ATOM 5735 C CA . LYS A 1 835 ? 154.840 94.653 135.313 1.00 139.51 835 LYS 1 CA 1
ATOM 5736 C C . LYS A 1 835 ? 154.505 96.105 134.972 1.00 139.51 835 LYS 1 C 1
ATOM 5737 O O . LYS A 1 835 ? 155.144 96.734 134.126 1.00 139.51 835 LYS 1 O 1
ATOM 5739 N N . GLY A 1 836 ? 153.486 96.640 135.639 1.00 141.69 836 GLY 1 N 1
ATOM 5740 C CA . GLY A 1 836 ? 153.085 98.015 135.444 1.00 141.69 836 GLY 1 CA 1
ATOM 5741 C C . GLY A 1 836 ? 152.171 98.267 134.266 1.00 141.69 836 GLY 1 C 1
ATOM 5742 O O . GLY A 1 836 ? 151.828 99.430 134.012 1.00 141.69 836 GLY 1 O 1
ATOM 5743 N N . GLY A 1 837 ? 151.767 97.224 133.536 1.00 144.02 837 GLY 1 N 1
ATOM 5744 C CA . GLY A 1 837 ? 150.896 97.421 132.389 1.00 144.02 837 GLY 1 CA 1
ATOM 5745 C C . GLY A 1 837 ? 149.477 97.794 132.767 1.00 144.02 837 GLY 1 C 1
ATOM 5746 O O . GLY A 1 837 ? 148.911 98.740 132.211 1.00 144.02 837 GLY 1 O 1
ATOM 5747 N N . LEU A 1 838 ? 148.883 97.066 133.708 1.00 138.07 838 LEU 1 N 1
ATOM 5748 C CA . LEU A 1 838 ? 147.587 97.412 134.268 1.00 138.07 838 LEU 1 CA 1
ATOM 5749 C C . LEU A 1 838 ? 147.798 97.987 135.656 1.00 138.07 838 LEU 1 C 1
ATOM 5750 O O . LEU A 1 838 ? 148.838 97.757 136.278 1.00 138.07 838 LEU 1 O 1
ATOM 5755 N N . LEU A 1 839 ? 146.825 98.755 136.129 1.00 134.58 839 LEU 1 N 1
ATOM 5756 C CA . LEU A 1 839 ? 146.811 99.074 137.543 1.00 134.58 839 LEU 1 CA 1
ATOM 5757 C C . LEU A 1 839 ? 145.909 98.101 138.285 1.00 134.58 839 LEU 1 C 1
ATOM 5758 O O . LEU A 1 839 ? 145.283 97.218 137.694 1.00 134.58 839 LEU 1 O 1
ATOM 5763 N N . LEU A 1 840 ? 145.855 98.277 139.605 1.00 139.16 840 LEU 1 N 1
ATOM 5764 C CA . LEU A 1 840 ? 145.191 97.301 140.459 1.00 139.16 840 LEU 1 CA 1
ATOM 5765 C C . LEU A 1 840 ? 143.680 97.373 140.302 1.00 139.16 840 LEU 1 C 1
ATOM 5766 O O . LEU A 1 840 ? 143.020 96.342 140.139 1.00 139.16 840 LEU 1 O 1
ATOM 5771 N N . GLY A 1 841 ? 143.118 98.580 140.334 1.00 133.16 841 GLY 1 N 1
ATOM 5772 C CA . GLY A 1 841 ? 141.687 98.769 140.194 1.00 133.16 841 GLY 1 CA 1
ATOM 5773 C C . GLY A 1 841 ? 141.174 98.468 138.803 1.00 133.16 841 GLY 1 C 1
ATOM 5774 O O . GLY A 1 841 ? 140.012 98.090 138.630 1.00 133.16 841 GLY 1 O 1
ATOM 5775 N N . GLU A 1 842 ? 142.033 98.647 137.799 1.00 131.44 842 GLU 1 N 1
ATOM 5776 C CA . GLU A 1 842 ? 141.693 98.214 136.449 1.00 131.44 842 GLU 1 CA 1
ATOM 5777 C C . GLU A 1 842 ? 141.663 96.695 136.367 1.00 131.44 842 GLU 1 C 1
ATOM 5778 O O . GLU A 1 842 ? 140.783 96.112 135.725 1.00 131.44 842 GLU 1 O 1
ATOM 5784 N N . ALA A 1 843 ? 142.617 96.036 137.029 1.00 130.25 843 ALA 1 N 1
ATOM 5785 C CA . ALA A 1 843 ? 142.684 94.579 136.993 1.00 130.25 843 ALA 1 CA 1
ATOM 5786 C C . ALA A 1 843 ? 141.769 93.952 138.034 1.00 130.25 843 ALA 1 C 1
ATOM 5787 O O . ALA A 1 843 ? 141.550 92.736 138.022 1.00 130.25 843 ALA 1 O 1
ATOM 5789 N N . LYS A 1 844 ? 141.248 94.759 138.961 1.00 129.58 844 LYS 1 N 1
ATOM 5790 C CA . LYS A 1 844 ? 140.334 94.231 139.968 1.00 129.58 844 LYS 1 CA 1
ATOM 5791 C C . LYS A 1 844 ? 139.009 93.831 139.339 1.00 129.58 844 LYS 1 C 1
ATOM 5792 O O . LYS A 1 844 ? 138.338 92.908 139.813 1.00 129.58 844 LYS 1 O 1
ATOM 5798 N N . GLU A 1 845 ? 138.625 94.498 138.252 1.00 131.63 845 GLU 1 N 1
ATOM 5799 C CA . GLU A 1 845 ? 137.366 94.163 137.613 1.00 131.63 845 GLU 1 CA 1
ATOM 5800 C C . GLU A 1 845 ? 137.553 93.303 136.374 1.00 131.63 845 GLU 1 C 1
ATOM 5801 O O . GLU A 1 845 ? 136.573 92.745 135.872 1.00 131.63 845 GLU 1 O 1
ATOM 5807 N N . MET A 1 846 ? 138.785 93.164 135.886 1.00 130.40 846 MET 1 N 1
ATOM 5808 C CA . MET A 1 846 ? 139.032 92.252 134.777 1.00 130.40 846 MET 1 CA 1
ATOM 5809 C C . MET A 1 846 ? 138.941 90.804 135.223 1.00 130.40 846 MET 1 C 1
ATOM 5810 O O . MET A 1 846 ? 138.596 89.924 134.428 1.00 130.40 846 MET 1 O 1
ATOM 5815 N N . VAL A 1 847 ? 139.247 90.533 136.488 1.00 138.39 847 VAL 1 N 1
ATOM 5816 C CA . VAL A 1 847 ? 138.973 89.209 137.027 1.00 138.39 847 VAL 1 CA 1
ATOM 5817 C C . VAL A 1 847 ? 137.493 89.085 137.374 1.00 138.39 847 VAL 1 C 1
ATOM 5818 O O . VAL A 1 847 ? 136.925 87.987 137.355 1.00 138.39 847 VAL 1 O 1
ATOM 5822 N N . TYR A 1 848 ? 136.829 90.215 137.638 1.00 135.52 848 TYR 1 N 1
ATOM 5823 C CA . TYR A 1 848 ? 135.408 90.175 137.961 1.00 135.52 848 TYR 1 CA 1
ATOM 5824 C C . TYR A 1 848 ? 134.570 89.953 136.711 1.00 135.52 848 TYR 1 C 1
ATOM 5825 O O . TYR A 1 848 ? 133.635 89.145 136.713 1.00 135.52 848 TYR 1 O 1
ATOM 5834 N N . GLN A 1 849 ? 134.885 90.666 135.638 1.00 134.79 849 GLN 1 N 1
ATOM 5835 C CA . GLN A 1 849 ? 134.159 90.554 134.383 1.00 134.79 849 GLN 1 CA 1
ATOM 5836 C C . GLN A 1 849 ? 134.622 89.380 133.531 1.00 134.79 849 GLN 1 C 1
ATOM 5837 O O . GLN A 1 849 ? 134.149 89.235 132.400 1.00 134.79 849 GLN 1 O 1
ATOM 5843 N N . SER A 1 850 ? 135.532 88.545 134.044 1.00 140.76 850 SER 1 N 1
ATOM 5844 C CA . SER A 1 850 ? 136.116 87.477 133.239 1.00 140.76 850 SER 1 CA 1
ATOM 5845 C C . SER A 1 850 ? 135.123 86.352 132.988 1.00 140.76 850 SER 1 C 1
ATOM 5846 O O . SER A 1 850 ? 135.219 85.644 131.980 1.00 140.76 850 SER 1 O 1
ATOM 5849 N N . LYS A 1 851 ? 134.174 86.160 133.904 1.00 142.11 851 LYS 1 N 1
ATOM 5850 C CA . LYS A 1 851 ? 133.197 85.087 133.758 1.00 142.11 851 LYS 1 CA 1
ATOM 5851 C C . LYS A 1 851 ? 132.214 85.386 132.632 1.00 142.11 851 LYS 1 C 1
ATOM 5852 O O . LYS A 1 851 ? 131.745 84.478 131.938 1.00 142.11 851 LYS 1 O 1
ATOM 5858 N N . LEU A 1 852 ? 131.914 86.667 132.419 1.00 137.24 852 LEU 1 N 1
ATOM 5859 C CA . LEU A 1 852 ? 130.825 87.025 131.518 1.00 137.24 852 LEU 1 CA 1
ATOM 5860 C C . LEU A 1 852 ? 131.270 87.018 130.061 1.00 137.24 852 LEU 1 C 1
ATOM 5861 O O . LEU A 1 852 ? 130.493 86.649 129.173 1.00 137.24 852 LEU 1 O 1
ATOM 5866 N N . MET A 1 853 ? 132.506 87.415 129.790 1.00 142.52 853 MET 1 N 1
ATOM 5867 C CA . MET A 1 853 ? 132.950 87.605 128.418 1.00 142.52 853 MET 1 CA 1
ATOM 5868 C C . MET A 1 853 ? 133.736 86.398 127.916 1.00 142.52 853 MET 1 C 1
ATOM 5869 O O . MET A 1 853 ? 134.021 85.454 128.656 1.00 142.52 853 MET 1 O 1
ATOM 5874 N N . ASP A 1 854 ? 134.083 86.449 126.633 1.00 151.81 854 ASP 1 N 1
ATOM 5875 C CA . ASP A 1 854 ? 134.734 85.325 125.975 1.00 151.81 854 ASP 1 CA 1
ATOM 5876 C C . ASP A 1 854 ? 136.216 85.293 126.344 1.00 151.81 854 ASP 1 C 1
ATOM 5877 O O . ASP A 1 854 ? 136.738 86.226 126.959 1.00 151.81 854 ASP 1 O 1
ATOM 5882 N N . ALA A 1 855 ? 136.891 84.200 125.976 1.00 144.48 855 ALA 1 N 1
ATOM 5883 C CA . ALA A 1 855 ? 138.319 84.073 126.245 1.00 144.48 855 ALA 1 CA 1
ATOM 5884 C C . ALA A 1 855 ? 139.140 85.020 125.382 1.00 144.48 855 ALA 1 C 1
ATOM 5885 O O . ALA A 1 855 ? 140.032 85.713 125.883 1.00 144.48 855 ALA 1 O 1
ATOM 5887 N N . LYS A 1 856 ? 138.852 85.070 124.081 1.00 140.72 856 LYS 1 N 1
ATOM 5888 C CA . LYS A 1 856 ? 139.631 85.923 123.190 1.00 140.72 856 LYS 1 CA 1
ATOM 5889 C C . LYS A 1 856 ? 139.230 87.386 123.334 1.00 140.72 856 LYS 1 C 1
ATOM 5890 O O . LYS A 1 856 ? 139.969 88.286 122.921 1.00 140.72 856 LYS 1 O 1
ATOM 5896 N N . SER A 1 857 ? 138.061 87.645 123.919 1.00 140.77 857 SER 1 N 1
ATOM 5897 C CA . SER A 1 857 ? 137.704 89.020 124.246 1.00 140.77 857 SER 1 CA 1
ATOM 5898 C C . SER A 1 857 ? 138.456 89.490 125.484 1.00 140.77 857 SER 1 C 1
ATOM 5899 O O . SER A 1 857 ? 138.989 90.604 125.511 1.00 140.77 857 SER 1 O 1
ATOM 5902 N N . TRP A 1 858 ? 138.522 88.645 126.515 1.00 136.27 858 TRP 1 N 1
ATOM 5903 C CA . TRP A 1 858 ? 139.202 89.027 127.748 1.00 136.27 858 TRP 1 CA 1
ATOM 5904 C C . TRP A 1 858 ? 140.702 89.129 127.530 1.00 136.27 858 TRP 1 C 1
ATOM 5905 O O . TRP A 1 858 ? 141.386 89.919 128.188 1.00 136.27 858 TRP 1 O 1
ATOM 5916 N N . GLU A 1 859 ? 141.230 88.332 126.602 1.00 135.68 859 GLU 1 N 1
ATOM 5917 C CA . GLU A 1 859 ? 142.639 88.439 126.247 1.00 135.68 859 GLU 1 CA 1
ATOM 5918 C C . GLU A 1 859 ? 142.912 89.711 125.458 1.00 135.68 859 GLU 1 C 1
ATOM 5919 O O . GLU A 1 859 ? 144.037 90.221 125.456 1.00 135.68 859 GLU 1 O 1
ATOM 5921 N N . ALA A 1 860 ? 141.895 90.235 124.772 1.00 131.65 860 ALA 1 N 1
ATOM 5922 C CA . ALA A 1 860 ? 142.089 91.438 123.973 1.00 131.65 860 ALA 1 CA 1
ATOM 5923 C C . ALA A 1 860 ? 141.926 92.699 124.810 1.00 131.65 860 ALA 1 C 1
ATOM 5924 O O . ALA A 1 860 ? 142.552 93.725 124.523 1.00 131.65 860 ALA 1 O 1
ATOM 5926 N N . LEU A 1 861 ? 141.091 92.649 125.850 1.00 128.36 861 LEU 1 N 1
ATOM 5927 C CA . LEU A 1 861 ? 140.773 93.872 126.581 1.00 128.36 861 LEU 1 CA 1
ATOM 5928 C C . LEU A 1 861 ? 141.862 94.192 127.596 1.00 128.36 861 LEU 1 C 1
ATOM 5929 O O . LEU A 1 861 ? 142.163 95.363 127.849 1.00 128.36 861 LEU 1 O 1
ATOM 5934 N N . ILE A 1 862 ? 142.467 93.165 128.195 1.00 134.13 862 ILE 1 N 1
ATOM 5935 C CA . ILE A 1 862 ? 143.534 93.444 129.149 1.00 134.13 862 ILE 1 CA 1
ATOM 5936 C C . ILE A 1 862 ? 144.838 93.685 128.408 1.00 134.13 862 ILE 1 C 1
ATOM 5937 O O . ILE A 1 862 ? 145.803 94.206 128.977 1.00 134.13 862 ILE 1 O 1
ATOM 5942 N N . LEU A 1 863 ? 144.895 93.292 127.137 1.00 133.99 863 LEU 1 N 1
ATOM 5943 C CA . LEU A 1 863 ? 145.982 93.736 126.280 1.00 133.99 863 LEU 1 CA 1
ATOM 5944 C C . LEU A 1 863 ? 145.722 95.156 125.798 1.00 133.99 863 LEU 1 C 1
ATOM 5945 O O . LEU A 1 863 ? 146.656 95.884 125.444 1.00 133.99 863 LEU 1 O 1
ATOM 5950 N N . ARG A 1 864 ? 144.451 95.567 125.788 1.00 127.39 864 ARG 1 N 1
ATOM 5951 C CA . ARG A 1 864 ? 144.109 96.929 125.397 1.00 127.39 864 ARG 1 CA 1
ATOM 5952 C C . ARG A 1 864 ? 144.497 97.920 126.489 1.00 127.39 864 ARG 1 C 1
ATOM 5953 O O . ARG A 1 864 ? 144.811 99.081 126.202 1.00 127.39 864 ARG 1 O 1
ATOM 5961 N N . PHE A 1 865 ? 144.497 97.477 127.749 1.00 128.15 865 PHE 1 N 1
ATOM 5962 C CA . PHE A 1 865 ? 145.061 98.299 128.817 1.00 128.15 865 PHE 1 CA 1
ATOM 5963 C C . PHE A 1 865 ? 146.572 98.422 128.678 1.00 128.15 865 PHE 1 C 1
ATOM 5964 O O . PHE A 1 865 ? 147.153 99.462 129.006 1.00 128.15 865 PHE 1 O 1
ATOM 5972 N N . CYS A 1 866 ? 147.226 97.363 128.195 1.00 139.26 866 CYS 1 N 1
ATOM 5973 C CA . CYS A 1 866 ? 148.679 97.378 128.079 1.00 139.26 866 CYS 1 CA 1
ATOM 5974 C C . CYS A 1 866 ? 149.144 98.239 126.915 1.00 139.26 866 CYS 1 C 1
ATOM 5975 O O . CYS A 1 866 ? 150.328 98.588 126.838 1.00 139.26 866 CYS 1 O 1
ATOM 5978 N N . GLU A 1 867 ? 148.233 98.593 126.005 1.00 136.54 867 GLU 1 N 1
ATOM 5979 C CA . GLU A 1 867 ? 148.610 99.388 124.842 1.00 136.54 867 GLU 1 CA 1
ATOM 5980 C C . GLU A 1 867 ? 148.930 100.824 125.230 1.00 136.54 867 GLU 1 C 1
ATOM 5981 O O . GLU A 1 867 ? 149.648 101.524 124.508 1.00 136.54 867 GLU 1 O 1
ATOM 5983 N N . MET A 1 868 ? 148.411 101.281 126.367 1.00 134.44 868 MET 1 N 1
ATOM 5984 C CA . MET A 1 868 ? 148.670 102.654 126.776 1.00 134.44 868 MET 1 CA 1
ATOM 5985 C C . MET A 1 868 ? 149.932 102.751 127.625 1.00 134.44 868 MET 1 C 1
ATOM 5986 O O . MET A 1 868 ? 150.693 103.719 127.507 1.00 134.44 868 MET 1 O 1
ATOM 5991 N N . ARG A 1 869 ? 150.179 101.758 128.480 1.00 142.86 869 ARG 1 N 1
ATOM 5992 C CA . ARG A 1 869 ? 151.260 101.814 129.468 1.00 142.86 869 ARG 1 CA 1
ATOM 5993 C C . ARG A 1 869 ? 152.123 100.558 129.385 1.00 142.86 869 ARG 1 C 1
ATOM 5994 O O . ARG A 1 869 ? 151.847 99.597 130.106 1.00 142.86 869 ARG 1 O 1
ATOM 6002 N N . THR A 1 870 ? 153.160 100.594 128.535 1.00 146.51 870 THR 1 N 1
ATOM 6003 C CA . THR A 1 870 ? 154.303 99.674 128.546 1.00 146.51 870 THR 1 CA 1
ATOM 6004 C C . THR A 1 870 ? 153.930 98.196 128.505 1.00 146.51 870 THR 1 C 1
ATOM 6005 O O . THR A 1 870 ? 154.063 97.505 129.520 1.00 146.51 870 THR 1 O 1
ATOM 6009 N N . THR A 1 871 ? 153.400 97.726 127.373 1.00 147.87 871 THR 1 N 1
ATOM 6010 C CA . THR A 1 871 ? 153.006 96.326 127.236 1.00 147.87 871 THR 1 CA 1
ATOM 6011 C C . THR A 1 871 ? 154.201 95.386 127.390 1.00 147.87 871 THR 1 C 1
ATOM 6012 O O . THR A 1 871 ? 155.345 95.752 127.101 1.00 147.87 871 THR 1 O 1
ATOM 6016 N N . ASP A 1 872 ? 153.934 94.185 127.895 1.00 154.57 872 ASP 1 N 1
ATOM 6017 C CA . ASP A 1 872 ? 154.984 93.224 128.200 1.00 154.57 872 ASP 1 CA 1
ATOM 6018 C C . ASP A 1 872 ? 154.845 91.989 127.318 1.00 154.57 872 ASP 1 C 1
ATOM 6019 O O . ASP A 1 872 ? 153.740 91.468 127.134 1.00 154.57 872 ASP 1 O 1
ATOM 6024 N N . GLU A 1 873 ? 155.974 91.522 126.780 1.00 155.86 873 GLU 1 N 1
ATOM 6025 C CA . GLU A 1 873 ? 155.954 90.363 125.892 1.00 155.86 873 GLU 1 CA 1
ATOM 6026 C C . GLU A 1 873 ? 155.852 89.064 126.681 1.00 155.86 873 GLU 1 C 1
ATOM 6027 O O . GLU A 1 873 ? 155.173 88.121 126.259 1.00 155.86 873 GLU 1 O 1
ATOM 6029 N N . LYS A 1 874 ? 156.540 88.991 127.826 1.00 153.23 874 LYS 1 N 1
ATOM 6030 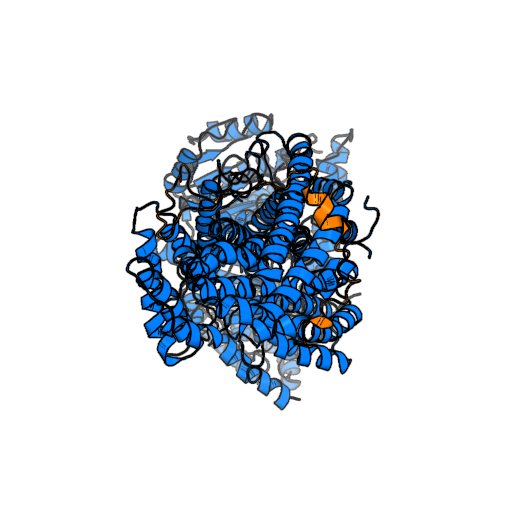C CA . LYS A 1 874 ? 156.497 87.791 128.660 1.00 153.23 874 LYS 1 CA 1
ATOM 6031 C C . LYS A 1 874 ? 155.118 87.605 129.282 1.00 153.23 874 LYS 1 C 1
ATOM 6032 O O . LYS A 1 874 ? 154.675 86.474 129.516 1.00 153.23 874 LYS 1 O 1
ATOM 6038 N N . PHE A 1 875 ? 154.416 88.710 129.526 1.00 152.49 875 PHE 1 N 1
ATOM 6039 C CA . PHE A 1 875 ? 153.067 88.640 130.072 1.00 152.49 875 PHE 1 CA 1
ATOM 6040 C C . PHE A 1 875 ? 152.084 88.064 129.061 1.00 152.49 875 PHE 1 C 1
ATOM 6041 O O . PHE A 1 875 ? 151.076 87.458 129.441 1.00 152.49 875 PHE 1 O 1
ATOM 6049 N N . LYS A 1 876 ? 152.369 88.231 127.766 1.00 154.55 876 LYS 1 N 1
ATOM 6050 C CA . LYS A 1 876 ? 151.459 87.746 126.732 1.00 154.55 876 LYS 1 CA 1
ATOM 6051 C C . LYS A 1 876 ? 151.520 86.227 126.607 1.00 154.55 876 LYS 1 C 1
ATOM 6052 O O . LYS A 1 876 ? 150.519 85.582 126.273 1.00 154.55 876 LYS 1 O 1
ATOM 6058 N N . SER A 1 877 ? 152.687 85.637 126.871 1.00 156.02 877 SER 1 N 1
ATOM 6059 C CA . SER A 1 877 ? 152.815 84.186 126.778 1.00 156.02 877 SER 1 CA 1
ATOM 6060 C C . SER A 1 877 ? 152.101 83.494 127.933 1.00 156.02 877 SER 1 C 1
ATOM 6061 O O . SER A 1 877 ? 151.596 82.376 127.780 1.00 156.02 877 SER 1 O 1
ATOM 6064 N N . PHE A 1 878 ? 152.047 84.143 129.092 1.00 156.03 878 PHE 1 N 1
ATOM 6065 C CA . PHE A 1 878 ? 151.374 83.602 130.266 1.00 156.03 878 PHE 1 CA 1
ATOM 6066 C C . PHE A 1 878 ? 149.979 84.180 130.438 1.00 156.03 878 PHE 1 C 1
ATOM 6067 O O . PHE A 1 878 ? 149.434 84.145 131.545 1.00 156.03 878 PHE 1 O 1
ATOM 6075 N N . LEU A 1 879 ? 149.404 84.719 129.369 1.00 146.86 879 LEU 1 N 1
ATOM 6076 C CA . LEU A 1 879 ? 148.170 85.488 129.491 1.00 146.86 879 LEU 1 CA 1
ATOM 6077 C C . LEU A 1 879 ? 146.883 84.653 129.566 1.00 146.86 879 LEU 1 C 1
ATOM 6078 O O . LEU A 1 879 ? 146.023 85.007 130.391 1.00 146.86 879 LEU 1 O 1
ATOM 6083 N N . PRO A 1 880 ? 146.649 83.589 128.758 1.00 149.67 880 PRO 1 N 1
ATOM 6084 C CA . PRO A 1 880 ? 145.371 82.864 128.922 1.00 149.67 880 PRO 1 CA 1
ATOM 6085 C C . PRO A 1 880 ? 145.273 82.038 130.196 1.00 149.67 880 PRO 1 C 1
ATOM 6086 O O . PRO A 1 880 ? 144.175 81.594 130.551 1.00 149.67 880 PRO 1 O 1
ATOM 6090 N N . LEU A 1 881 ? 146.389 81.815 130.893 1.00 150.62 881 LEU 1 N 1
ATOM 6091 C CA . LEU A 1 881 ? 146.335 81.103 132.167 1.00 150.62 881 LEU 1 CA 1
ATOM 6092 C C . LEU A 1 881 ? 145.693 81.961 133.250 1.00 150.62 881 LEU 1 C 1
ATOM 6093 O O . LEU A 1 881 ? 145.203 81.439 134.257 1.00 150.62 881 LEU 1 O 1
ATOM 6098 N N . MET A 1 882 ? 145.695 83.284 133.062 1.00 152.46 882 MET 1 N 1
ATOM 6099 C CA . MET A 1 882 ? 145.020 84.171 134.004 1.00 152.46 882 MET 1 CA 1
ATOM 6100 C C . MET A 1 882 ? 143.506 84.040 133.902 1.00 152.46 882 MET 1 C 1
ATOM 6101 O O . MET A 1 882 ? 142.795 84.197 134.901 1.00 152.46 882 MET 1 O 1
ATOM 6106 N N . HIS A 1 883 ? 142.992 83.754 132.702 1.00 148.64 883 HIS 1 N 1
ATOM 6107 C CA . HIS A 1 883 ? 141.548 83.604 132.540 1.00 148.64 883 HIS 1 CA 1
ATOM 6108 C C . HIS A 1 883 ? 141.066 82.286 133.129 1.00 148.64 883 HIS 1 C 1
ATOM 6109 O O . HIS A 1 883 ? 139.995 82.227 133.744 1.00 148.64 883 HIS 1 O 1
ATOM 6116 N N . ARG A 1 884 ? 141.841 81.215 132.934 1.00 151.46 884 ARG 1 N 1
ATOM 6117 C CA . ARG A 1 884 ? 141.478 79.911 133.478 1.00 151.46 884 ARG 1 CA 1
ATOM 6118 C C . ARG A 1 884 ? 141.525 79.922 134.999 1.00 151.46 884 ARG 1 C 1
ATOM 6119 O O . ARG A 1 884 ? 140.728 79.246 135.659 1.00 151.46 884 ARG 1 O 1
ATOM 6127 N N . ASN A 1 885 ? 142.444 80.703 135.572 1.00 155.18 885 ASN 1 N 1
ATOM 6128 C CA . ASN A 1 885 ? 142.476 80.870 137.019 1.00 155.18 885 ASN 1 CA 1
ATOM 6129 C C . ASN A 1 885 ? 141.334 81.758 137.494 1.00 155.18 885 ASN 1 C 1
ATOM 6130 O O . ASN A 1 885 ? 140.882 81.640 138.639 1.00 155.18 885 ASN 1 O 1
ATOM 6135 N N . SER A 1 886 ? 140.858 82.657 136.628 1.00 151.64 886 SER 1 N 1
ATOM 6136 C CA . SER A 1 886 ? 139.837 83.617 137.039 1.00 151.64 886 SER 1 CA 1
ATOM 6137 C C . SER A 1 886 ? 138.469 82.961 137.164 1.00 151.64 886 SER 1 C 1
ATOM 6138 O O . SER A 1 886 ? 137.639 83.387 137.974 1.00 151.64 886 SER 1 O 1
ATOM 6141 N N . VAL A 1 887 ? 138.205 81.937 136.354 1.00 154.16 887 VAL 1 N 1
ATOM 6142 C CA . VAL A 1 887 ? 136.931 81.231 136.442 1.00 154.16 887 VAL 1 CA 1
ATOM 6143 C C . VAL A 1 887 ? 136.884 80.401 137.722 1.00 154.16 887 VAL 1 C 1
ATOM 6144 O O . VAL A 1 887 ? 135.832 80.259 138.358 1.00 154.16 887 VAL 1 O 1
ATOM 6148 N N . GLU A 1 888 ? 138.046 79.897 138.151 1.00 159.19 888 GLU 1 N 1
ATOM 6149 C CA . GLU A 1 888 ? 138.110 79.047 139.338 1.00 159.19 888 GLU 1 CA 1
ATOM 6150 C C . GLU A 1 888 ? 137.887 79.842 140.620 1.00 159.19 888 GLU 1 C 1
ATOM 6151 O O . GLU A 1 888 ? 137.519 79.271 141.654 1.00 159.19 888 GLU 1 O 1
ATOM 6157 N N . VAL A 1 889 ? 138.113 81.157 140.581 1.00 156.84 889 VAL 1 N 1
ATOM 6158 C CA . VAL A 1 889 ? 138.039 81.944 141.807 1.00 156.84 889 VAL 1 CA 1
ATOM 6159 C C . VAL A 1 889 ? 136.725 82.714 141.882 1.00 156.84 889 VAL 1 C 1
ATOM 6160 O O . VAL A 1 889 ? 136.292 83.118 142.968 1.00 156.84 889 VAL 1 O 1
ATOM 6164 N N . MET A 1 890 ? 136.063 82.925 140.743 1.00 155.90 890 MET 1 N 1
ATOM 6165 C CA . MET A 1 890 ? 134.837 83.719 140.751 1.00 155.90 890 MET 1 CA 1
ATOM 6166 C C . MET A 1 890 ? 133.618 82.878 141.106 1.00 155.90 890 MET 1 C 1
ATOM 6167 O O . MET A 1 890 ? 132.677 83.376 141.735 1.00 155.90 890 MET 1 O 1
ATOM 6172 N N . ASN A 1 891 ? 133.606 81.607 140.705 1.00 157.45 891 ASN 1 N 1
ATOM 6173 C CA . ASN A 1 891 ? 132.474 80.751 141.043 1.00 157.45 891 ASN 1 CA 1
ATOM 6174 C C . ASN A 1 891 ? 132.491 80.363 142.517 1.00 157.45 891 ASN 1 C 1
ATOM 6175 O O . ASN A 1 891 ? 131.435 80.173 143.130 1.00 157.45 891 ASN 1 O 1
ATOM 6180 N N . GLN A 1 892 ? 133.685 80.250 143.103 1.00 163.30 892 GLN 1 N 1
ATOM 6181 C CA . GLN A 1 892 ? 133.787 79.856 144.503 1.00 163.30 892 GLN 1 CA 1
ATOM 6182 C C . GLN A 1 892 ? 133.450 81.014 145.432 1.00 163.30 892 GLN 1 C 1
ATOM 6183 O O . GLN A 1 892 ? 132.848 80.813 146.493 1.00 163.30 892 GLN 1 O 1
ATOM 6189 N N . ASP A 1 893 ? 133.832 82.230 145.056 1.00 160.03 893 ASP 1 N 1
ATOM 6190 C CA . ASP A 1 893 ? 133.549 83.403 145.875 1.00 160.03 893 ASP 1 CA 1
ATOM 6191 C C . ASP A 1 893 ? 132.092 83.832 145.736 1.00 160.03 893 ASP 1 C 1
ATOM 6192 O O . ASP A 1 893 ? 131.204 83.270 146.379 1.00 160.03 893 ASP 1 O 1
ATOM 6194 N N . GLU A 1 899 ? 121.640 91.938 145.901 1.00 132.24 899 GLU 1 N 1
ATOM 6195 C CA . GLU A 1 899 ? 121.435 91.648 144.488 1.00 132.24 899 GLU 1 CA 1
ATOM 6196 C C . GLU A 1 899 ? 120.934 92.878 143.743 1.00 132.24 899 GLU 1 C 1
ATOM 6197 O O . GLU A 1 899 ? 120.851 93.964 144.324 1.00 132.24 899 GLU 1 O 1
ATOM 6199 N N . LYS A 1 900 ? 120.619 92.675 142.461 1.00 135.02 900 LYS 1 N 1
ATOM 6200 C CA . LYS A 1 900 ? 120.057 93.682 141.554 1.00 135.02 900 LYS 1 CA 1
ATOM 6201 C C . LYS A 1 900 ? 120.974 94.899 141.425 1.00 135.02 900 LYS 1 C 1
ATOM 6202 O O . LYS A 1 900 ? 120.623 96.022 141.788 1.00 135.02 900 LYS 1 O 1
ATOM 6208 N N . LYS A 1 901 ? 122.169 94.652 140.899 1.00 127.80 901 LYS 1 N 1
ATOM 6209 C CA . LYS A 1 901 ? 123.113 95.735 140.673 1.00 127.80 901 LYS 1 CA 1
ATOM 6210 C C . LYS A 1 901 ? 122.698 96.546 139.454 1.00 127.80 901 LYS 1 C 1
ATOM 6211 O O . LYS A 1 901 ? 121.900 96.099 138.631 1.00 127.80 901 LYS 1 O 1
ATOM 6217 N N . TYR A 1 902 ? 123.256 97.745 139.333 1.00 126.59 902 TYR 1 N 1
ATOM 6218 C CA . TYR A 1 902 ? 122.918 98.647 138.243 1.00 126.59 902 TYR 1 CA 1
ATOM 6219 C C . TYR A 1 902 ? 124.169 99.220 137.607 1.00 126.59 902 TYR 1 C 1
ATOM 6220 O O . TYR A 1 902 ? 125.186 99.410 138.277 1.00 126.59 902 TYR 1 O 1
ATOM 6229 N N . THR A 1 903 ? 124.076 99.502 136.310 1.00 115.73 903 THR 1 N 1
ATOM 6230 C CA . THR A 1 903 ? 125.128 100.161 135.542 1.00 115.73 903 THR 1 CA 1
ATOM 6231 C C . THR A 1 903 ? 124.585 101.483 134.998 1.00 115.73 903 THR 1 C 1
ATOM 6232 O O . THR A 1 903 ? 124.011 101.563 133.910 1.00 115.73 903 THR 1 O 1
ATOM 6236 N N . TYR A 1 904 ? 124.762 102.540 135.776 1.00 109.40 904 TYR 1 N 1
ATOM 6237 C CA . TYR A 1 904 ? 124.242 103.834 135.374 1.00 109.40 904 TYR 1 CA 1
ATOM 6238 C C . TYR A 1 904 ? 125.092 104.450 134.280 1.00 109.40 904 TYR 1 C 1
ATOM 6239 O O . TYR A 1 904 ? 126.320 104.458 134.345 1.00 109.40 904 TYR 1 O 1
ATOM 6248 N N . LEU A 1 905 ? 124.429 104.953 133.258 1.00 107.05 905 LEU 1 N 1
ATOM 6249 C CA . LEU A 1 905 ? 125.107 105.602 132.156 1.00 107.05 905 LEU 1 CA 1
ATOM 6250 C C . LEU A 1 905 ? 124.962 107.111 132.273 1.00 107.05 905 LEU 1 C 1
ATOM 6251 O O . LEU A 1 905 ? 123.856 107.651 132.343 1.00 107.05 905 LEU 1 O 1
ATOM 6256 N N . VAL A 1 906 ? 126.103 107.787 132.314 1.00 109.34 906 VAL 1 N 1
ATOM 6257 C CA . VAL A 1 906 ? 126.160 109.231 132.167 1.00 109.34 906 VAL 1 CA 1
ATOM 6258 C C . VAL A 1 906 ? 126.756 109.489 130.794 1.00 109.34 906 VAL 1 C 1
ATOM 6259 O O . VAL A 1 906 ? 127.982 109.497 130.634 1.00 109.34 906 VAL 1 O 1
ATOM 6263 N N . ILE A 1 907 ? 125.895 109.648 129.800 1.00 115.71 907 ILE 1 N 1
ATOM 6264 C CA . ILE A 1 907 ? 126.299 109.733 128.406 1.00 115.71 907 ILE 1 CA 1
ATOM 6265 C C . ILE A 1 907 ? 126.615 111.186 128.094 1.00 115.71 907 ILE 1 C 1
ATOM 6266 O O . ILE A 1 907 ? 125.921 112.093 128.568 1.00 115.71 907 ILE 1 O 1
ATOM 6271 N N . CYS A 1 908 ? 127.689 111.411 127.337 1.00 120.97 908 CYS 1 N 1
ATOM 6272 C CA . CYS A 1 908 ? 127.921 112.720 126.766 1.00 120.97 908 CYS 1 CA 1
ATOM 6273 C C . CYS A 1 908 ? 126.796 113.047 125.788 1.00 120.97 908 CYS 1 C 1
ATOM 6274 O O . CYS A 1 908 ? 126.371 112.194 125.008 1.00 120.97 908 CYS 1 O 1
ATOM 6277 N N . PRO A 1 909 ? 126.272 114.274 125.837 1.00 120.51 909 PRO 1 N 1
ATOM 6278 C CA . PRO A 1 909 ? 125.017 114.560 125.121 1.00 120.51 909 PRO 1 CA 1
ATOM 6279 C C . PRO A 1 909 ? 125.141 114.633 123.609 1.00 120.51 909 PRO 1 C 1
ATOM 6280 O O . PRO A 1 909 ? 124.135 114.881 122.935 1.00 120.51 909 PRO 1 O 1
ATOM 6284 N N . HIS A 1 910 ? 126.334 114.439 123.049 1.00 123.96 910 HIS 1 N 1
ATOM 6285 C CA . HIS A 1 910 ? 126.430 114.134 121.627 1.00 123.96 910 HIS 1 CA 1
ATOM 6286 C C . HIS A 1 910 ? 125.844 112.760 121.333 1.00 123.96 910 HIS 1 C 1
ATOM 6287 O O . HIS A 1 910 ? 125.219 112.545 120.289 1.00 123.96 910 HIS 1 O 1
ATOM 6294 N N . LEU A 1 911 ? 126.029 111.819 122.254 1.00 121.34 911 LEU 1 N 1
ATOM 6295 C CA . LEU A 1 911 ? 125.625 110.433 122.074 1.00 121.34 911 LEU 1 CA 1
ATOM 6296 C C . LEU A 1 911 ? 124.372 110.067 122.857 1.00 121.34 911 LEU 1 C 1
ATOM 6297 O O . LEU A 1 911 ? 124.012 108.888 122.895 1.00 121.34 911 LEU 1 O 1
ATOM 6302 N N . SER A 1 912 ? 123.702 111.039 123.479 1.00 126.22 912 SER 1 N 1
ATOM 6303 C CA . SER A 1 912 ? 122.647 110.706 124.432 1.00 126.22 912 SER 1 CA 1
ATOM 6304 C C . SER A 1 912 ? 121.355 110.289 123.747 1.00 126.22 912 SER 1 C 1
ATOM 6305 O O . SER A 1 912 ? 120.501 109.659 124.380 1.00 126.22 912 SER 1 O 1
ATOM 6308 N N . GLN A 1 913 ? 121.181 110.636 122.471 1.00 133.65 913 GLN 1 N 1
ATOM 6309 C CA . GLN A 1 913 ? 119.965 110.242 121.769 1.00 133.65 913 GLN 1 CA 1
ATOM 6310 C C . GLN A 1 913 ? 119.973 108.751 121.451 1.00 133.65 913 GLN 1 C 1
ATOM 6311 O O . GLN A 1 913 ? 118.909 108.127 121.362 1.00 133.65 913 GLN 1 O 1
ATOM 6317 N N . PHE A 1 914 ? 121.157 108.164 121.306 1.00 128.76 914 PHE 1 N 1
ATOM 6318 C CA . PHE A 1 914 ? 121.267 106.736 121.050 1.00 128.76 914 PHE 1 CA 1
ATOM 6319 C C . PHE A 1 914 ? 120.862 105.938 122.282 1.00 128.76 914 PHE 1 C 1
ATOM 6320 O O . PHE A 1 914 ? 121.151 106.325 123.416 1.00 128.76 914 PHE 1 O 1
ATOM 6328 N N . CYS A 1 915 ? 120.183 104.818 122.052 1.00 134.18 915 CYS 1 N 1
ATOM 6329 C CA . CYS A 1 915 ? 119.737 103.940 123.133 1.00 134.18 915 CYS 1 CA 1
ATOM 6330 C C . CYS A 1 915 ? 120.922 103.113 123.621 1.00 134.18 915 CYS 1 C 1
ATOM 6331 O O . CYS A 1 915 ? 121.158 101.984 123.191 1.00 134.18 915 CYS 1 O 1
ATOM 6334 N N . TRP A 1 916 ? 121.684 103.697 124.548 1.00 125.97 916 TRP 1 N 1
ATOM 6335 C CA . TRP A 1 916 ? 122.857 103.018 125.088 1.00 125.97 916 TRP 1 CA 1
ATOM 6336 C C . TRP A 1 916 ? 122.470 101.892 126.031 1.00 125.97 916 TRP 1 C 1
ATOM 6337 O O . TRP A 1 916 ? 123.274 100.992 126.292 1.00 125.97 916 TRP 1 O 1
ATOM 6348 N N . GLU A 1 917 ? 121.255 101.937 126.571 1.00 132.68 917 GLU 1 N 1
ATOM 6349 C CA . GLU A 1 917 ? 120.817 100.884 127.474 1.00 132.68 917 GLU 1 CA 1
ATOM 6350 C C . GLU A 1 917 ? 120.529 99.586 126.729 1.00 132.68 917 GLU 1 C 1
ATOM 6351 O O . GLU A 1 917 ? 120.694 98.498 127.291 1.00 132.68 917 GLU 1 O 1
ATOM 6357 N N . ARG A 1 918 ? 120.107 99.678 125.472 1.00 130.42 918 ARG 1 N 1
ATOM 6358 C CA . ARG A 1 918 ? 119.792 98.515 124.654 1.00 130.42 918 ARG 1 CA 1
ATOM 6359 C C . ARG A 1 918 ? 121.025 98.150 123.843 1.00 130.42 918 ARG 1 C 1
ATOM 6360 O O . ARG A 1 918 ? 121.352 98.826 122.863 1.00 130.42 918 ARG 1 O 1
ATOM 6362 N N . LEU A 1 919 ? 121.703 97.089 124.256 1.00 129.90 919 LEU 1 N 1
ATOM 6363 C CA . LEU A 1 919 ? 122.930 96.643 123.614 1.00 129.90 919 LEU 1 CA 1
ATOM 6364 C C . LEU A 1 919 ? 122.892 95.123 123.538 1.00 129.90 919 LEU 1 C 1
ATOM 6365 O O . LEU A 1 919 ? 122.054 94.487 124.190 1.00 129.90 919 LEU 1 O 1
ATOM 6370 N N . PRO A 1 920 ? 123.772 94.505 122.732 1.00 132.48 920 PRO 1 N 1
ATOM 6371 C CA . PRO A 1 920 ? 123.885 93.035 122.786 1.00 132.48 920 PRO 1 CA 1
ATOM 6372 C C . PRO A 1 920 ? 124.378 92.493 124.116 1.00 132.48 920 PRO 1 C 1
ATOM 6373 O O . PRO A 1 920 ? 124.209 91.299 124.391 1.00 132.48 920 PRO 1 O 1
ATOM 6377 N N . ILE A 1 921 ? 124.997 93.329 124.949 1.00 128.83 921 ILE 1 N 1
ATOM 6378 C CA . ILE A 1 921 ? 125.384 92.879 126.280 1.00 128.83 921 ILE 1 CA 1
ATOM 6379 C C . ILE A 1 921 ? 124.159 92.821 127.177 1.00 128.83 921 ILE 1 C 1
ATOM 6380 O O . ILE A 1 921 ? 124.000 91.898 127.985 1.00 128.83 921 ILE 1 O 1
ATOM 6385 N N . PHE A 1 922 ? 123.270 93.799 127.042 1.00 127.50 922 PHE 1 N 1
ATOM 6386 C CA . PHE A 1 922 ? 122.159 93.970 127.963 1.00 127.50 922 PHE 1 CA 1
ATOM 6387 C C . PHE A 1 922 ? 120.870 93.343 127.461 1.00 127.50 922 PHE 1 C 1
ATOM 6388 O O . PHE A 1 922 ? 119.788 93.783 127.860 1.00 127.50 922 PHE 1 O 1
ATOM 6396 N N . ASP A 1 923 ? 120.955 92.349 126.577 1.00 127.86 923 ASP 1 N 1
ATOM 6397 C CA . ASP A 1 923 ? 119.765 91.589 126.212 1.00 127.86 923 ASP 1 CA 1
ATOM 6398 C C . ASP A 1 923 ? 119.280 90.764 127.396 1.00 127.86 923 ASP 1 C 1
ATOM 6399 O O . ASP A 1 923 ? 118.108 90.836 127.784 1.00 127.86 923 ASP 1 O 1
ATOM 6401 N N . GLU A 1 924 ? 120.180 89.989 127.997 1.00 131.15 924 GLU 1 N 1
ATOM 6402 C CA . GLU A 1 924 ? 119.820 89.230 129.187 1.00 131.15 924 GLU 1 CA 1
ATOM 6403 C C . GLU A 1 924 ? 119.832 90.108 130.431 1.00 131.15 924 GLU 1 C 1
ATOM 6404 O O . GLU A 1 924 ? 119.209 89.766 131.441 1.00 131.15 924 GLU 1 O 1
ATOM 6406 N N . TYR A 1 925 ? 120.540 91.239 130.385 1.00 127.40 925 TYR 1 N 1
ATOM 6407 C CA . TYR A 1 925 ? 120.684 92.040 131.594 1.00 127.40 925 TYR 1 CA 1
ATOM 6408 C C . TYR A 1 925 ? 119.835 93.303 131.521 1.00 127.40 925 TYR 1 C 1
ATOM 6409 O O . TYR A 1 925 ? 120.121 94.203 130.724 1.00 127.40 925 TYR 1 O 1
ATOM 6418 N N . PRO A 1 926 ? 118.802 93.420 132.360 1.00 127.69 926 PRO 1 N 1
ATOM 6419 C CA . PRO A 1 926 ? 117.841 94.517 132.202 1.00 127.69 926 PRO 1 CA 1
ATOM 6420 C C . PRO A 1 926 ? 118.131 95.751 133.040 1.00 127.69 926 PRO 1 C 1
ATOM 6421 O O . PRO A 1 926 ? 117.446 96.766 132.856 1.00 127.69 926 PRO 1 O 1
ATOM 6425 N N . TYR A 1 927 ? 119.109 95.708 133.944 1.00 130.21 927 TYR 1 N 1
ATOM 6426 C CA . TYR A 1 927 ? 119.244 96.726 134.991 1.00 130.21 927 TYR 1 CA 1
ATOM 6427 C C . TYR A 1 927 ? 120.267 97.775 134.552 1.00 130.21 927 TYR 1 C 1
ATOM 6428 O O . TYR A 1 927 ? 121.364 97.898 135.098 1.00 130.21 927 TYR 1 O 1
ATOM 6437 N N . VAL A 1 928 ? 119.879 98.554 133.546 1.00 125.08 928 VAL 1 N 1
ATOM 6438 C CA . VAL A 1 928 ? 120.805 99.390 132.790 1.00 125.08 928 VAL 1 CA 1
ATOM 6439 C C . VAL A 1 928 ? 120.255 100.822 132.698 1.00 125.08 928 VAL 1 C 1
ATOM 6440 O O . VAL A 1 928 ? 120.428 101.528 131.695 1.00 125.08 928 VAL 1 O 1
ATOM 6444 N N . GLY A 1 929 ? 119.567 101.259 133.751 1.00 117.79 929 GLY 1 N 1
ATOM 6445 C CA . GLY A 1 929 ? 119.014 102.609 133.769 1.00 117.79 929 GLY 1 CA 1
ATOM 6446 C C . GLY A 1 929 ? 120.094 103.680 133.775 1.00 117.79 929 GLY 1 C 1
ATOM 6447 O O . GLY A 1 929 ? 121.183 103.490 134.314 1.00 117.79 929 GLY 1 O 1
ATOM 6448 N N . ARG A 1 930 ? 119.782 104.820 133.161 1.00 111.75 930 ARG 1 N 1
ATOM 6449 C CA . ARG A 1 930 ? 120.780 105.826 132.826 1.00 111.75 930 ARG 1 CA 1
ATOM 6450 C C . ARG A 1 930 ? 120.737 106.998 133.807 1.00 111.75 930 ARG 1 C 1
ATOM 6451 O O . ARG A 1 930 ? 119.942 107.029 134.748 1.00 111.75 930 ARG 1 O 1
ATOM 6459 N N . GLN A 1 931 ? 121.612 107.978 133.573 1.00 114.05 931 GLN 1 N 1
ATOM 6460 C CA . GLN A 1 931 ? 121.720 109.147 134.440 1.00 114.05 931 GLN 1 CA 1
ATOM 6461 C C . GLN A 1 931 ? 121.982 110.401 133.623 1.00 114.05 931 GLN 1 C 1
ATOM 6462 O O . GLN A 1 931 ? 122.015 110.376 132.391 1.00 114.05 931 GLN 1 O 1
ATOM 6468 N N . VAL A 1 932 ? 122.188 111.505 134.344 1.00 113.76 932 VAL 1 N 1
ATOM 6469 C CA . VAL A 1 932 ? 122.403 112.800 133.711 1.00 113.76 932 VAL 1 CA 1
ATOM 6470 C C . VAL A 1 932 ? 123.818 113.303 133.969 1.00 113.76 932 VAL 1 C 1
ATOM 6471 O O . VAL A 1 932 ? 124.543 113.669 133.038 1.00 113.76 932 VAL 1 O 1
ATOM 6475 N N . SER A 1 933 ? 124.230 113.337 135.234 1.00 116.23 933 SER 1 N 1
ATOM 6476 C CA . SER A 1 933 ? 125.562 113.800 135.598 1.00 116.23 933 SER 1 CA 1
ATOM 6477 C C . SER A 1 933 ? 126.026 113.035 136.821 1.00 116.23 933 SER 1 C 1
ATOM 6478 O O . SER A 1 933 ? 125.220 112.635 137.661 1.00 116.23 933 SER 1 O 1
ATOM 6481 N N . ILE A 1 934 ? 127.346 112.869 136.922 1.00 115.69 934 ILE 1 N 1
ATOM 6482 C CA . ILE A 1 934 ? 127.931 112.160 138.055 1.00 115.69 934 ILE 1 CA 1
ATOM 6483 C C . ILE A 1 934 ? 127.743 112.956 139.340 1.00 115.69 934 ILE 1 C 1
ATOM 6484 O O . ILE A 1 934 ? 127.400 112.398 140.389 1.00 115.69 934 ILE 1 O 1
ATOM 6489 N N . HIS A 1 935 ? 127.917 114.277 139.272 1.00 123.68 935 HIS 1 N 1
ATOM 6490 C CA . HIS A 1 935 ? 127.709 115.097 140.460 1.00 123.68 935 HIS 1 CA 1
ATOM 6491 C C . HIS A 1 935 ? 126.227 115.282 140.747 1.00 123.68 935 HIS 1 C 1
ATOM 6492 O O . HIS A 1 935 ? 125.846 115.654 141.863 1.00 123.68 935 HIS 1 O 1
ATOM 6499 N N . SER A 1 936 ? 125.374 115.040 139.750 1.00 123.71 936 SER 1 N 1
ATOM 6500 C CA . SER A 1 936 ? 123.942 115.083 140.006 1.00 123.71 936 SER 1 CA 1
ATOM 6501 C C . SER A 1 936 ? 123.481 113.817 140.707 1.00 123.71 936 SER 1 C 1
ATOM 6502 O O . SER A 1 936 ? 122.520 113.856 141.479 1.00 123.71 936 SER 1 O 1
ATOM 6505 N N . THR A 1 937 ? 124.150 112.686 140.443 1.00 122.25 937 THR 1 N 1
ATOM 6506 C CA . THR A 1 937 ? 123.854 111.456 141.175 1.00 122.25 937 THR 1 CA 1
ATOM 6507 C C . THR A 1 937 ? 124.163 111.609 142.652 1.00 122.25 937 THR 1 C 1
ATOM 6508 O O . THR A 1 937 ? 123.398 111.150 143.504 1.00 122.25 937 THR 1 O 1
ATOM 6512 N N . PHE A 1 938 ? 125.277 112.267 142.967 1.00 122.80 938 PHE 1 N 1
ATOM 6513 C CA . PHE A 1 938 ? 125.737 112.337 144.347 1.00 122.80 938 PHE 1 CA 1
ATOM 6514 C C . PHE A 1 938 ? 124.851 113.263 145.163 1.00 122.80 938 PHE 1 C 1
ATOM 6515 O O . PHE A 1 938 ? 124.630 113.033 146.356 1.00 122.80 938 PHE 1 O 1
ATOM 6523 N N . SER A 1 939 ? 124.319 114.309 144.530 1.00 129.54 939 SER 1 N 1
ATOM 6524 C CA . SER A 1 939 ? 123.307 115.123 145.189 1.00 129.54 939 SER 1 CA 1
ATOM 6525 C C . SER A 1 939 ? 121.978 114.385 145.252 1.00 129.54 939 SER 1 C 1
ATOM 6526 O O . SER A 1 939 ? 121.204 114.569 146.197 1.00 129.54 939 SER 1 O 1
ATOM 6529 N N . GLN A 1 940 ? 121.690 113.547 144.252 1.00 131.40 940 GLN 1 N 1
ATOM 6530 C CA . GLN A 1 940 ? 120.540 112.656 144.357 1.00 131.40 940 GLN 1 CA 1
ATOM 6531 C C . GLN A 1 940 ? 120.787 111.565 145.385 1.00 131.40 940 GLN 1 C 1
ATOM 6532 O O . GLN A 1 940 ? 119.850 111.102 146.040 1.00 131.40 940 GLN 1 O 1
ATOM 6538 N N . LEU A 1 941 ? 122.041 111.139 145.543 1.00 132.98 941 LEU 1 N 1
ATOM 6539 C CA . LEU A 1 941 ? 122.326 110.096 146.522 1.00 132.98 941 LEU 1 CA 1
ATOM 6540 C C . LEU A 1 941 ? 122.310 110.652 147.939 1.00 132.98 941 LEU 1 C 1
ATOM 6541 O O . LEU A 1 941 ? 121.769 110.017 148.850 1.00 132.98 941 LEU 1 O 1
ATOM 6546 N N . GLU A 1 942 ? 122.886 111.841 148.141 1.00 140.08 942 GLU 1 N 1
ATOM 6547 C CA . GLU A 1 942 ? 122.936 112.422 149.480 1.00 140.08 942 GLU 1 CA 1
ATOM 6548 C C . GLU A 1 942 ? 121.555 112.884 149.930 1.00 140.08 942 GLU 1 C 1
ATOM 6549 O O . GLU A 1 942 ? 121.264 112.912 151.132 1.00 140.08 942 GLU 1 O 1
ATOM 6555 N N . ALA A 1 943 ? 120.689 113.247 148.980 1.00 138.49 943 ALA 1 N 1
ATOM 6556 C CA . ALA A 1 943 ? 119.305 113.553 149.328 1.00 138.49 943 ALA 1 CA 1
ATOM 6557 C C . ALA A 1 943 ? 118.570 112.303 149.786 1.00 138.49 943 ALA 1 C 1
ATOM 6558 O O . ALA A 1 943 ? 117.664 112.377 150.623 1.00 138.49 943 ALA 1 O 1
ATOM 6560 N N . MET A 1 944 ? 118.954 111.141 149.257 1.00 139.94 944 MET 1 N 1
ATOM 6561 C CA . MET A 1 944 ? 118.387 109.895 149.748 1.00 139.94 944 MET 1 CA 1
ATOM 6562 C C . MET A 1 944 ? 119.132 109.381 150.970 1.00 139.94 944 MET 1 C 1
ATOM 6563 O O . MET A 1 944 ? 118.738 108.359 151.540 1.00 139.94 944 MET 1 O 1
ATOM 6568 N N . LYS A 1 945 ? 120.202 110.062 151.379 1.00 141.12 945 LYS 1 N 1
ATOM 6569 C CA . LYS A 1 945 ? 120.806 109.825 152.682 1.00 141.12 945 LYS 1 CA 1
ATOM 6570 C C . LYS A 1 945 ? 120.294 110.793 153.738 1.00 141.12 945 LYS 1 C 1
ATOM 6571 O O . LYS A 1 945 ? 120.201 110.422 154.913 1.00 141.12 945 LYS 1 O 1
ATOM 6577 N N . SER A 1 946 ? 119.969 112.028 153.349 1.00 141.92 946 SER 1 N 1
ATOM 6578 C CA . SER A 1 946 ? 119.323 112.948 154.278 1.00 141.92 946 SER 1 CA 1
ATOM 6579 C C . SER A 1 946 ? 117.904 112.495 154.589 1.00 141.92 946 SER 1 C 1
ATOM 6580 O O . SER A 1 946 ? 117.493 112.460 155.753 1.00 141.92 946 SER 1 O 1
ATOM 6583 N N . GLN A 1 947 ? 117.143 112.134 153.554 1.00 146.25 947 GLN 1 N 1
ATOM 6584 C CA . GLN A 1 947 ? 115.800 111.611 153.767 1.00 146.25 947 GLN 1 CA 1
ATOM 6585 C C . GLN A 1 947 ? 115.808 110.163 154.238 1.00 146.25 947 GLN 1 C 1
ATOM 6586 O O . GLN A 1 947 ? 114.768 109.684 154.705 1.00 146.25 947 GLN 1 O 1
ATOM 6592 N N . GLU A 1 948 ? 116.953 109.479 154.121 1.00 146.99 948 GLU 1 N 1
ATOM 6593 C CA . GLU A 1 948 ? 117.136 108.069 154.494 1.00 146.99 948 GLU 1 CA 1
ATOM 6594 C C . GLU A 1 948 ? 116.139 107.162 153.775 1.00 146.99 948 GLU 1 C 1
ATOM 6595 O O . GLU A 1 948 ? 115.542 106.255 154.360 1.00 146.99 948 GLU 1 O 1
ATOM 6601 N N . LYS A 1 949 ? 115.958 107.423 152.487 1.00 145.00 949 LYS 1 N 1
ATOM 6602 C CA . LYS A 1 949 ? 115.134 106.586 151.633 1.00 145.00 949 LYS 1 CA 1
ATOM 6603 C C . LYS A 1 949 ? 115.918 105.344 151.239 1.00 145.00 949 LYS 1 C 1
ATOM 6604 O O . LYS A 1 949 ? 117.150 105.329 151.277 1.00 145.00 949 LYS 1 O 1
ATOM 6610 N N . GLN A 1 950 ? 115.191 104.292 150.880 1.00 149.08 950 GLN 1 N 1
ATOM 6611 C CA . GLN A 1 950 ? 115.837 103.109 150.345 1.00 149.08 950 GLN 1 CA 1
ATOM 6612 C C . GLN A 1 950 ? 116.367 103.421 148.946 1.00 149.08 950 GLN 1 C 1
ATOM 6613 O O . GLN A 1 950 ? 115.805 104.240 148.213 1.00 149.08 950 GLN 1 O 1
ATOM 6619 N N . ILE A 1 951 ? 117.499 102.799 148.596 1.00 148.86 951 ILE 1 N 1
ATOM 6620 C CA . ILE A 1 951 ? 118.182 103.152 147.348 1.00 148.86 951 ILE 1 CA 1
ATOM 6621 C C . ILE A 1 951 ? 117.406 102.752 146.095 1.00 148.86 951 ILE 1 C 1
ATOM 6622 O O . ILE A 1 951 ? 117.611 103.383 145.046 1.00 148.86 951 ILE 1 O 1
ATOM 6627 N N . PRO A 1 952 ? 116.506 101.746 146.117 1.00 149.84 952 PRO 1 N 1
ATOM 6628 C CA . PRO A 1 952 ? 115.336 101.862 145.239 1.00 149.84 952 PRO 1 CA 1
ATOM 6629 C C . PRO A 1 952 ? 114.190 102.516 145.993 1.00 149.84 952 PRO 1 C 1
ATOM 6630 O O . PRO A 1 952 ? 113.987 102.244 147.179 1.00 149.84 952 PRO 1 O 1
ATOM 6634 N N . LEU A 1 953 ? 113.427 103.375 145.327 1.00 148.28 953 LEU 1 N 1
ATOM 6635 C CA . LEU A 1 953 ? 112.436 104.196 146.009 1.00 148.28 953 LEU 1 CA 1
ATOM 6636 C C . LEU A 1 953 ? 111.084 103.498 146.023 1.00 148.28 953 LEU 1 C 1
ATOM 6637 O O . LEU A 1 953 ? 110.500 103.253 144.965 1.00 148.28 953 LEU 1 O 1
ATOM 6642 N N . GLN A 1 954 ? 110.589 103.188 147.219 1.00 155.48 954 GLN 1 N 1
ATOM 6643 C CA . GLN A 1 954 ? 109.245 102.638 147.333 1.00 155.48 954 GLN 1 CA 1
ATOM 6644 C C . GLN A 1 954 ? 108.219 103.725 147.038 1.00 155.48 954 GLN 1 C 1
ATOM 6645 O O . GLN A 1 954 ? 108.288 104.829 147.582 1.00 155.48 954 GLN 1 O 1
ATOM 6651 N N . ILE A 1 955 ? 107.264 103.410 146.166 1.00 156.82 955 ILE 1 N 1
ATOM 6652 C CA . ILE A 1 955 ? 106.293 104.382 145.670 1.00 156.82 955 ILE 1 CA 1
ATOM 6653 C C . ILE A 1 955 ? 104.900 103.782 145.780 1.00 156.82 955 ILE 1 C 1
ATOM 6654 O O . ILE A 1 955 ? 104.655 102.677 145.281 1.00 156.82 955 ILE 1 O 1
ATOM 6659 N N . ASP A 1 956 ? 103.993 104.503 146.434 1.00 160.75 956 ASP 1 N 1
ATOM 6660 C CA . ASP A 1 956 ? 102.569 104.181 146.392 1.00 160.75 956 ASP 1 CA 1
ATOM 6661 C C . ASP A 1 956 ? 101.973 104.907 145.196 1.00 160.75 956 ASP 1 C 1
ATOM 6662 O O . ASP A 1 956 ? 101.812 106.125 145.212 1.00 160.75 956 ASP 1 O 1
ATOM 6664 N N . VAL A 1 957 ? 101.655 104.157 144.142 1.00 159.02 957 VAL 1 N 1
ATOM 6665 C CA . VAL A 1 957 ? 101.172 104.760 142.903 1.00 159.02 957 VAL 1 CA 1
ATOM 6666 C C . VAL A 1 957 ? 99.698 105.164 143.010 1.00 159.02 957 VAL 1 C 1
ATOM 6667 O O . VAL A 1 957 ? 99.222 105.990 142.219 1.00 159.02 957 VAL 1 O 1
ATOM 6671 N N . GLN A 1 958 ? 98.988 104.686 144.037 1.00 159.24 958 GLN 1 N 1
ATOM 6672 C CA . GLN A 1 958 ? 97.541 104.885 144.111 1.00 159.24 958 GLN 1 CA 1
ATOM 6673 C C . GLN A 1 958 ? 97.159 106.337 144.392 1.00 159.24 958 GLN 1 C 1
ATOM 6674 O O . GLN A 1 958 ? 96.014 106.734 144.150 1.00 159.24 958 GLN 1 O 1
ATOM 6680 N N . ASN A 1 959 ? 98.089 107.147 144.905 1.00 156.88 959 ASN 1 N 1
ATOM 6681 C CA . ASN A 1 959 ? 97.769 108.561 145.090 1.00 156.88 959 ASN 1 CA 1
ATOM 6682 C C . ASN A 1 959 ? 98.330 109.419 143.961 1.00 156.88 959 ASN 1 C 1
ATOM 6683 O O . ASN A 1 959 ? 97.926 110.576 143.802 1.00 156.88 959 ASN 1 O 1
ATOM 6688 N N . ALA A 1 960 ? 99.241 108.856 143.162 1.00 157.34 960 ALA 1 N 1
ATOM 6689 C CA . ALA A 1 960 ? 100.176 109.589 142.310 1.00 157.34 960 ALA 1 CA 1
ATOM 6690 C C . ALA A 1 960 ? 99.493 110.449 141.256 1.00 157.34 960 ALA 1 C 1
ATOM 6691 O O . ALA A 1 960 ? 98.554 110.011 140.585 1.00 157.34 960 ALA 1 O 1
ATOM 6693 N N . TYR A 1 961 ? 99.984 111.680 141.121 1.00 158.03 961 TYR 1 N 1
ATOM 6694 C CA . TYR A 1 961 ? 99.361 112.686 140.274 1.00 158.03 961 TYR 1 CA 1
ATOM 6695 C C . TYR A 1 961 ? 99.541 112.339 138.802 1.00 158.03 961 TYR 1 C 1
ATOM 6696 O O . TYR A 1 961 ? 100.472 111.626 138.420 1.00 158.03 961 TYR 1 O 1
ATOM 6705 N N . TYR A 1 962 ? 98.635 112.842 137.966 1.00 156.22 962 TYR 1 N 1
ATOM 6706 C CA . TYR A 1 962 ? 98.779 112.674 136.530 1.00 156.22 962 TYR 1 CA 1
ATOM 6707 C C . TYR A 1 962 ? 98.408 113.962 135.814 1.00 156.22 962 TYR 1 C 1
ATOM 6708 O O . TYR A 1 962 ? 97.619 114.766 136.315 1.00 156.22 962 TYR 1 O 1
ATOM 6717 N N . ILE A 1 963 ? 98.991 114.145 134.632 1.00 157.70 963 ILE 1 N 1
ATOM 6718 C CA . ILE A 1 963 ? 98.545 115.133 133.656 1.00 157.70 963 ILE 1 CA 1
ATOM 6719 C C . ILE A 1 963 ? 98.311 114.384 132.357 1.00 157.70 963 ILE 1 C 1
ATOM 6720 O O . ILE A 1 963 ? 99.232 113.751 131.826 1.00 157.70 963 ILE 1 O 1
ATOM 6725 N N . LEU A 1 964 ? 97.094 114.462 131.837 1.00 162.50 964 LEU 1 N 1
ATOM 6726 C CA . LEU A 1 964 ? 96.677 113.634 130.720 1.00 162.50 964 LEU 1 CA 1
ATOM 6727 C C . LEU A 1 964 ? 96.053 114.491 129.631 1.00 162.50 964 LEU 1 C 1
ATOM 6728 O O . LEU A 1 964 ? 94.929 114.981 129.787 1.00 162.50 964 LEU 1 O 1
ATOM 6733 N N . ASP A 1 965 ? 96.804 114.664 128.532 1.00 167.72 965 ASP 1 N 1
ATOM 6734 C CA . ASP A 1 965 ? 96.407 115.268 127.262 1.00 167.72 965 ASP 1 CA 1
ATOM 6735 C C . ASP A 1 965 ? 95.803 116.660 127.401 1.00 167.72 965 ASP 1 C 1
ATOM 6736 O O . ASP A 1 965 ? 94.582 116.807 127.281 1.00 167.72 965 ASP 1 O 1
ATOM 6738 N N . PRO A 1 966 ? 96.605 117.692 127.658 1.00 164.20 966 PRO 1 N 1
ATOM 6739 C CA . PRO A 1 966 ? 96.048 119.043 127.778 1.00 164.20 966 PRO 1 CA 1
ATOM 6740 C C . PRO A 1 966 ? 95.551 119.575 126.444 1.00 164.20 966 PRO 1 C 1
ATOM 6741 O O . PRO A 1 966 ? 95.996 119.149 125.374 1.00 164.20 966 PRO 1 O 1
ATOM 6745 N N . ASP A 1 967 ? 94.573 120.482 126.536 1.00 163.19 967 ASP 1 N 1
ATOM 6746 C CA . ASP A 1 967 ? 93.944 121.267 125.472 1.00 163.19 967 ASP 1 CA 1
ATOM 6747 C C . ASP A 1 967 ? 93.079 120.403 124.547 1.00 163.19 967 ASP 1 C 1
ATOM 6748 O O . ASP A 1 967 ? 92.629 120.900 123.504 1.00 163.19 967 ASP 1 O 1
ATOM 6753 N N . ASN A 1 968 ? 92.845 119.126 124.893 1.00 159.51 968 ASN 1 N 1
ATOM 6754 C CA . ASN A 1 968 ? 91.858 118.240 124.252 1.00 159.51 968 ASN 1 CA 1
ATOM 6755 C C . ASN A 1 968 ? 92.139 118.009 122.769 1.00 159.51 968 ASN 1 C 1
ATOM 6756 O O . ASN A 1 968 ? 91.226 117.791 121.971 1.00 159.51 968 ASN 1 O 1
ATOM 6761 N N . ASN A 1 969 ? 93.412 118.063 122.387 1.00 159.79 969 ASN 1 N 1
ATOM 6762 C CA . ASN A 1 969 ? 93.790 117.888 120.993 1.00 159.79 969 ASN 1 CA 1
ATOM 6763 C C . ASN A 1 969 ? 94.427 116.541 120.690 1.00 159.79 969 ASN 1 C 1
ATOM 6764 O O . ASN A 1 969 ? 94.776 116.289 119.533 1.00 159.79 969 ASN 1 O 1
ATOM 6769 N N . LEU A 1 970 ? 94.589 115.674 121.689 1.00 162.24 970 LEU 1 N 1
ATOM 6770 C CA . LEU A 1 970 ? 95.312 114.427 121.467 1.00 162.24 970 LEU 1 CA 1
ATOM 6771 C C . LEU A 1 970 ? 94.421 113.379 120.806 1.00 162.24 970 LEU 1 C 1
ATOM 6772 O O . LEU A 1 970 ? 94.756 112.847 119.741 1.00 162.24 970 LEU 1 O 1
ATOM 6777 N N . GLY A 1 971 ? 93.279 113.073 121.418 1.00 162.67 971 GLY 1 N 1
ATOM 6778 C CA . GLY A 1 971 ? 92.330 112.163 120.803 1.00 162.67 971 GLY 1 CA 1
ATOM 6779 C C . GLY A 1 971 ? 91.948 110.967 121.649 1.00 162.67 971 GLY 1 C 1
ATOM 6780 O O . GLY A 1 971 ? 91.631 111.110 122.832 1.00 162.67 971 GLY 1 O 1
ATOM 6781 N N . GLU A 1 972 ? 91.964 109.776 121.043 1.00 165.49 972 GLU 1 N 1
ATOM 6782 C CA . GLU A 1 972 ? 91.584 108.555 121.749 1.00 165.49 972 GLU 1 CA 1
ATOM 6783 C C . GLU A 1 972 ? 92.630 108.150 122.780 1.00 165.49 972 GLU 1 C 1
ATOM 6784 O O . GLU A 1 972 ? 92.308 107.431 123.732 1.00 165.49 972 GLU 1 O 1
ATOM 6790 N N . THR A 1 973 ? 93.865 108.635 122.630 1.00 163.99 973 THR 1 N 1
ATOM 6791 C CA . THR A 1 973 ? 94.902 108.403 123.631 1.00 163.99 973 THR 1 CA 1
ATOM 6792 C C . THR A 1 973 ? 94.538 109.069 124.958 1.00 163.99 973 THR 1 C 1
ATOM 6793 O O . THR A 1 973 ? 94.898 108.577 126.035 1.00 163.99 973 THR 1 O 1
ATOM 6797 N N . GLN A 1 974 ? 93.781 110.168 124.896 1.00 167.04 974 GLN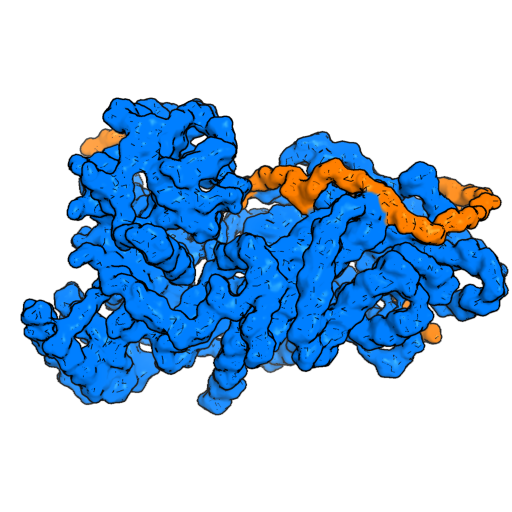 1 N 1
ATOM 6798 C CA . GLN A 1 974 ? 93.193 110.742 126.101 1.00 167.04 974 GLN 1 CA 1
ATOM 6799 C C . GLN A 1 974 ? 92.135 109.815 126.691 1.00 167.04 974 GLN 1 C 1
ATOM 6800 O O . GLN A 1 974 ? 91.971 109.745 127.914 1.00 167.04 974 GLN 1 O 1
ATOM 6806 N N . LYS A 1 975 ? 91.427 109.074 125.837 1.00 162.46 975 LYS 1 N 1
ATOM 6807 C CA . LYS A 1 975 ? 90.396 108.167 126.327 1.00 162.46 975 LYS 1 CA 1
ATOM 6808 C C . LYS A 1 975 ? 90.971 106.791 126.638 1.00 162.46 975 LYS 1 C 1
ATOM 6809 O O . LYS A 1 975 ? 90.375 106.015 127.393 1.00 162.46 975 LYS 1 O 1
ATOM 6811 N N . ARG A 1 976 ? 92.127 106.462 126.057 1.00 160.33 976 ARG 1 N 1
ATOM 6812 C CA . ARG A 1 976 ? 92.705 105.138 126.270 1.00 160.33 976 ARG 1 CA 1
ATOM 6813 C C . ARG A 1 976 ? 93.373 105.039 127.634 1.00 160.33 976 ARG 1 C 1
ATOM 6814 O O . ARG A 1 976 ? 93.150 104.079 128.380 1.00 160.33 976 ARG 1 O 1
ATOM 6822 N N . MET A 1 977 ? 94.212 106.022 127.968 1.00 162.93 977 MET 1 N 1
ATOM 6823 C CA . MET A 1 977 ? 94.979 105.964 129.208 1.00 162.93 977 MET 1 CA 1
ATOM 6824 C C . MET A 1 977 ? 94.089 106.195 130.425 1.00 162.93 977 MET 1 C 1
ATOM 6825 O O . MET A 1 977 ? 94.373 105.679 131.513 1.00 162.93 977 MET 1 O 1
ATOM 6830 N N . VAL A 1 978 ? 92.978 106.918 130.251 1.00 159.49 978 VAL 1 N 1
ATOM 6831 C CA . VAL A 1 978 ? 92.081 107.175 131.376 1.00 159.49 978 VAL 1 CA 1
ATOM 6832 C C . VAL A 1 978 ? 91.311 105.907 131.742 1.00 159.49 978 VAL 1 C 1
ATOM 6833 O O . VAL A 1 978 ? 90.813 105.771 132.866 1.00 159.49 978 VAL 1 O 1
ATOM 6837 N N . GLU A 1 979 ? 91.233 104.945 130.815 1.00 162.12 979 GLU 1 N 1
ATOM 6838 C CA . GLU A 1 979 ? 90.688 103.633 131.154 1.00 162.12 979 GLU 1 CA 1
ATOM 6839 C C . GLU A 1 979 ? 91.615 102.883 132.099 1.00 162.12 979 GLU 1 C 1
ATOM 6840 O O . GLU A 1 979 ? 91.157 102.117 132.955 1.00 162.12 979 GLU 1 O 1
ATOM 6846 N N . TYR A 1 980 ? 92.925 103.086 131.957 1.00 161.09 980 TYR 1 N 1
ATOM 6847 C CA . TYR A 1 980 ? 93.862 102.489 132.898 1.00 161.09 980 TYR 1 CA 1
ATOM 6848 C C . TYR A 1 980 ? 93.823 103.213 134.237 1.00 161.09 980 TYR 1 C 1
ATOM 6849 O O . TYR A 1 980 ? 94.131 102.623 135.279 1.00 161.09 980 TYR 1 O 1
ATOM 6858 N N . ILE A 1 981 ? 93.446 104.492 134.229 1.00 160.32 981 ILE 1 N 1
ATOM 6859 C CA . ILE A 1 981 ? 93.325 105.238 135.477 1.00 160.32 981 ILE 1 CA 1
ATOM 6860 C C . ILE A 1 981 ? 91.998 104.914 136.159 1.00 160.32 981 ILE 1 C 1
ATOM 6861 O O . ILE A 1 981 ? 91.882 105.007 137.388 1.00 160.32 981 ILE 1 O 1
ATOM 6866 N N . ASN A 1 982 ? 90.996 104.480 135.383 1.00 161.86 982 ASN 1 N 1
ATOM 6867 C CA . ASN A 1 982 ? 89.737 104.004 135.957 1.00 161.86 982 ASN 1 CA 1
ATOM 6868 C C . ASN A 1 982 ? 89.944 102.764 136.819 1.00 161.86 982 ASN 1 C 1
ATOM 6869 O O . ASN A 1 982 ? 89.177 102.512 137.756 1.00 161.86 982 ASN 1 O 1
ATOM 6874 N N . LYS A 1 983 ? 90.967 101.969 136.499 1.00 159.35 983 LYS 1 N 1
ATOM 6875 C CA . LYS A 1 983 ? 91.399 100.894 137.385 1.00 159.35 983 LYS 1 CA 1
ATOM 6876 C C . LYS A 1 983 ? 91.900 101.447 138.713 1.00 159.35 983 LYS 1 C 1
ATOM 6877 O O . LYS A 1 983 ? 91.531 100.955 139.785 1.00 159.35 983 LYS 1 O 1
ATOM 6883 N N . PHE A 1 984 ? 92.737 102.478 138.658 1.00 159.22 984 PHE 1 N 1
ATOM 6884 C CA . PHE A 1 984 ? 93.377 103.022 139.845 1.00 159.22 984 PHE 1 CA 1
ATOM 6885 C C . PHE A 1 984 ? 92.534 104.142 140.453 1.00 159.22 984 PHE 1 C 1
ATOM 6886 O O . PHE A 1 984 ? 91.358 104.325 140.128 1.00 159.22 984 PHE 1 O 1
ATOM 6894 N N . ASN A 1 985 ? 93.143 104.886 141.375 1.00 157.99 985 ASN 1 N 1
ATOM 6895 C CA . ASN A 1 985 ? 92.483 105.987 142.062 1.00 157.99 985 ASN 1 CA 1
ATOM 6896 C C . ASN A 1 985 ? 93.327 107.259 142.035 1.00 157.99 985 ASN 1 C 1
ATOM 6897 O O . ASN A 1 985 ? 93.547 107.875 143.083 1.00 157.99 985 ASN 1 O 1
ATOM 6902 N N . TRP A 1 986 ? 93.822 107.657 140.865 1.00 155.95 986 TRP 1 N 1
ATOM 6903 C CA . TRP A 1 986 ? 94.748 108.779 140.784 1.00 155.95 986 TRP 1 CA 1
ATOM 6904 C C . TRP A 1 986 ? 94.007 110.103 140.887 1.00 155.95 986 TRP 1 C 1
ATOM 6905 O O . TRP A 1 986 ? 92.776 110.151 140.857 1.00 155.95 986 TRP 1 O 1
ATOM 6916 N N . GLU A 1 987 ? 94.772 111.183 141.014 1.00 157.05 987 GLU 1 N 1
ATOM 6917 C CA . GLU A 1 987 ? 94.233 112.534 141.106 1.00 157.05 987 GLU 1 CA 1
ATOM 6918 C C . GLU A 1 987 ? 94.919 113.380 140.042 1.00 157.05 987 GLU 1 C 1
ATOM 6919 O O . GLU A 1 987 ? 96.130 113.263 139.837 1.00 157.05 987 GLU 1 O 1
ATOM 6925 N N . GLY A 1 988 ? 94.147 114.219 139.362 1.00 157.56 988 GLY 1 N 1
ATOM 6926 C CA . GLY A 1 988 ? 94.702 115.055 138.314 1.00 157.56 988 GLY 1 CA 1
ATOM 6927 C C . GLY A 1 988 ? 93.610 115.511 137.375 1.00 157.56 988 GLY 1 C 1
ATOM 6928 O O . GLY A 1 988 ? 92.447 115.124 137.502 1.00 157.56 988 GLY 1 O 1
ATOM 6929 N N . THR A 1 989 ? 94.006 116.340 136.416 1.00 162.69 989 THR 1 N 1
ATOM 6930 C CA . THR A 1 989 ? 93.071 116.966 135.494 1.00 162.69 989 THR 1 CA 1
ATOM 6931 C C . THR A 1 989 ? 93.226 116.391 134.094 1.00 162.69 989 THR 1 C 1
ATOM 6932 O O . THR A 1 989 ? 94.319 115.978 133.696 1.00 162.69 989 THR 1 O 1
ATOM 6936 N N . VAL A 1 990 ? 92.125 116.369 133.351 1.00 165.35 990 VAL 1 N 1
ATOM 6937 C CA . VAL A 1 990 ? 92.124 115.947 131.957 1.00 165.35 990 VAL 1 CA 1
ATOM 6938 C C . VAL A 1 990 ? 91.839 117.157 131.078 1.00 165.35 990 VAL 1 C 1
ATOM 6939 O O . VAL A 1 990 ? 91.121 118.081 131.484 1.00 165.35 990 VAL 1 O 1
ATOM 6943 N N . GLY A 1 991 ? 92.444 117.178 129.894 1.00 164.10 991 GLY 1 N 1
ATOM 6944 C CA . GLY A 1 991 ? 92.132 118.190 128.904 1.00 164.10 991 GLY 1 CA 1
ATOM 6945 C C . GLY A 1 991 ? 92.669 119.578 129.162 1.00 164.10 991 GLY 1 C 1
ATOM 6946 O O . GLY A 1 991 ? 92.424 120.474 128.351 1.00 164.10 991 GLY 1 O 1
ATOM 6947 N N . SER A 1 992 ? 93.407 119.788 130.251 1.00 161.79 992 SER 1 N 1
ATOM 6948 C CA . SER A 1 992 ? 93.858 121.130 130.598 1.00 161.79 992 SER 1 CA 1
ATOM 6949 C C . SER A 1 992 ? 95.028 121.055 131.566 1.00 161.79 992 SER 1 C 1
ATOM 6950 O O . SER A 1 992 ? 95.246 120.044 132.237 1.00 161.79 992 SER 1 O 1
ATOM 6953 N N . ALA A 1 993 ? 95.783 122.152 131.618 1.00 159.80 993 ALA 1 N 1
ATOM 6954 C CA . ALA A 1 993 ? 96.696 122.412 132.716 1.00 159.80 993 ALA 1 CA 1
ATOM 6955 C C . ALA A 1 993 ? 95.940 123.183 133.782 1.00 159.80 993 ALA 1 C 1
ATOM 6956 O O . ALA A 1 993 ? 95.413 124.264 133.474 1.00 159.80 993 ALA 1 O 1
ATOM 6958 N N . PRO A 1 994 ? 95.815 122.666 135.010 1.00 158.74 994 PRO 1 N 1
ATOM 6959 C CA . PRO A 1 994 ? 94.955 123.344 136.002 1.00 158.74 994 PRO 1 CA 1
ATOM 6960 C C . PRO A 1 994 ? 95.460 124.708 136.449 1.00 158.74 994 PRO 1 C 1
ATOM 6961 O O . PRO A 1 994 ? 94.770 125.714 136.234 1.00 158.74 994 PRO 1 O 1
ATOM 6965 N N . LYS A 1 995 ? 96.661 124.769 137.021 1.00 159.34 995 LYS 1 N 1
ATOM 6966 C CA . LYS A 1 995 ? 97.366 125.967 137.465 1.00 159.34 995 LYS 1 CA 1
ATOM 6967 C C . LYS A 1 995 ? 98.745 125.505 137.909 1.00 159.34 995 LYS 1 C 1
ATOM 6968 O O . LYS A 1 995 ? 98.904 124.382 138.395 1.00 159.34 995 LYS 1 O 1
ATOM 6974 N N . SER A 1 996 ? 99.740 126.385 137.746 1.00 160.31 996 SER 1 N 1
ATOM 6975 C CA . SER A 1 996 ? 101.106 126.060 138.152 1.00 160.31 996 SER 1 CA 1
ATOM 6976 C C . SER A 1 996 ? 101.225 125.904 139.666 1.00 160.31 996 SER 1 C 1
ATOM 6977 O O . SER A 1 996 ? 102.150 125.249 140.155 1.00 160.31 996 SER 1 O 1
ATOM 6980 N N . ASN A 1 997 ? 100.301 126.499 140.423 1.00 159.90 997 ASN 1 N 1
ATOM 6981 C CA . ASN A 1 997 ? 100.326 126.351 141.874 1.00 159.90 997 ASN 1 CA 1
ATOM 6982 C C . ASN A 1 997 ? 99.942 124.937 142.296 1.00 159.90 997 ASN 1 C 1
ATOM 6983 O O . ASN A 1 997 ? 100.383 124.455 143.345 1.00 159.90 997 ASN 1 O 1
ATOM 6988 N N . GLU A 1 998 ? 99.121 124.256 141.492 1.00 156.39 998 GLU 1 N 1
ATOM 6989 C CA . GLU A 1 998 ? 98.790 122.866 141.791 1.00 156.39 998 GLU 1 CA 1
ATOM 6990 C C . GLU A 1 998 ? 99.794 121.899 141.180 1.00 156.39 998 GLU 1 C 1
ATOM 6991 O O . GLU A 1 998 ? 99.846 120.729 141.572 1.00 156.39 998 GLU 1 O 1
ATOM 6997 N N . ILE A 1 999 ? 100.601 122.358 140.223 1.00 157.90 999 ILE 1 N 1
ATOM 6998 C CA . ILE A 1 999 ? 101.677 121.507 139.718 1.00 157.90 999 ILE 1 CA 1
ATOM 6999 C C . ILE A 1 999 ? 102.809 121.442 140.734 1.00 157.90 999 ILE 1 C 1
ATOM 7000 O O . ILE A 1 999 ? 103.404 120.382 140.961 1.00 157.90 999 ILE 1 O 1
ATOM 7005 N N . SER A 1 1000 ? 103.110 122.576 141.372 1.00 158.39 1000 SER 1 N 1
ATOM 7006 C CA . SER A 1 1000 ? 104.080 122.592 142.461 1.00 158.39 1000 SER 1 CA 1
ATOM 7007 C C . SER A 1 1000 ? 103.564 121.820 143.668 1.00 158.39 1000 SER 1 C 1
ATOM 7008 O O . SER A 1 1000 ? 104.346 121.214 144.409 1.00 158.39 1000 SER 1 O 1
ATOM 7011 N N . ALA A 1 1001 ? 102.246 121.830 143.879 1.00 155.61 1001 ALA 1 N 1
ATOM 7012 C CA . ALA A 1 1001 ? 101.663 121.026 144.947 1.00 155.61 1001 ALA 1 CA 1
ATOM 7013 C C . ALA A 1 1001 ? 101.655 119.550 144.578 1.00 155.61 1001 ALA 1 C 1
ATOM 7014 O O . ALA A 1 1001 ? 101.626 118.682 145.457 1.00 155.61 1001 ALA 1 O 1
ATOM 7016 N N . ALA A 1 1002 ? 101.676 119.246 143.280 1.00 155.69 1002 ALA 1 N 1
ATOM 7017 C CA . ALA A 1 1002 ? 101.682 117.853 142.849 1.00 155.69 1002 ALA 1 CA 1
ATOM 7018 C C . ALA A 1 1002 ? 103.041 117.209 143.069 1.00 155.69 1002 ALA 1 C 1
ATOM 7019 O O . ALA A 1 1002 ? 103.132 116.092 143.590 1.00 155.69 1002 ALA 1 O 1
ATOM 7021 N N . LEU A 1 1003 ? 104.112 117.900 142.686 1.00 152.19 1003 LEU 1 N 1
ATOM 7022 C CA . LEU A 1 1003 ? 105.437 117.296 142.754 1.00 152.19 1003 LEU 1 CA 1
ATOM 7023 C C . LEU A 1 1003 ? 106.005 117.346 144.167 1.00 152.19 1003 LEU 1 C 1
ATOM 7024 O O . LEU A 1 1003 ? 107.039 116.728 144.440 1.00 152.19 1003 LEU 1 O 1
ATOM 7029 N N . SER A 1 1004 ? 105.344 118.060 145.075 1.00 152.32 1004 SER 1 N 1
ATOM 7030 C CA . SER A 1 1004 ? 105.768 118.109 146.467 1.00 152.32 1004 SER 1 CA 1
ATOM 7031 C C . SER A 1 1004 ? 105.012 117.113 147.336 1.00 152.32 1004 SER 1 C 1
ATOM 7032 O O . SER A 1 1004 ? 105.611 116.463 148.200 1.00 152.32 1004 SER 1 O 1
ATOM 7035 N N . GLN A 1 1005 ? 103.705 116.978 147.122 1.00 155.48 1005 GLN 1 N 1
ATOM 7036 C CA . GLN A 1 1005 ? 102.858 116.159 147.977 1.00 155.48 1005 GLN 1 CA 1
ATOM 7037 C C . GLN A 1 1005 ? 102.639 114.751 147.440 1.00 155.48 1005 GLN 1 C 1
ATOM 7038 O O . GLN A 1 1005 ? 102.682 113.796 148.222 1.00 155.48 1005 GLN 1 O 1
ATOM 7044 N N . ARG A 1 1006 ? 102.425 114.594 146.139 1.00 151.17 1006 ARG 1 N 1
ATOM 7045 C CA . ARG A 1 1006 ? 102.158 113.291 145.550 1.00 151.17 1006 ARG 1 CA 1
ATOM 7046 C C . ARG A 1 1006 ? 103.467 112.574 145.242 1.00 151.17 1006 ARG 1 C 1
ATOM 7047 O O . ARG A 1 1006 ? 104.450 113.188 144.824 1.00 151.17 1006 ARG 1 O 1
ATOM 7055 N N . ASP A 1 1007 ? 103.461 111.254 145.448 1.00 147.84 1007 ASP 1 N 1
ATOM 7056 C CA . ASP A 1 1007 ? 104.712 110.501 145.500 1.00 147.84 1007 ASP 1 CA 1
ATOM 7057 C C . ASP A 1 1007 ? 105.274 110.228 144.111 1.00 147.84 1007 ASP 1 C 1
ATOM 7058 O O . ASP A 1 1007 ? 106.483 110.021 143.957 1.00 147.84 1007 ASP 1 O 1
ATOM 7060 N N . ALA A 1 1008 ? 104.422 110.200 143.090 1.00 150.23 1008 ALA 1 N 1
ATOM 7061 C CA . ALA A 1 1008 ? 104.884 109.988 141.727 1.00 150.23 1008 ALA 1 CA 1
ATOM 7062 C C . ALA A 1 1008 ? 104.057 110.838 140.777 1.00 150.23 1008 ALA 1 C 1
ATOM 7063 O O . ALA A 1 1008 ? 103.014 111.384 141.144 1.00 150.23 1008 ALA 1 O 1
ATOM 7065 N N . PHE A 1 1009 ? 104.539 110.947 139.543 1.00 149.26 1009 PHE 1 N 1
ATOM 7066 C CA . PHE A 1 1009 ? 103.954 111.823 138.541 1.00 149.26 1009 PHE 1 CA 1
ATOM 7067 C C . PHE A 1 1009 ? 103.791 111.048 137.240 1.00 149.26 1009 PHE 1 C 1
ATOM 7068 O O . PHE A 1 1009 ? 104.555 110.116 136.972 1.00 149.26 1009 PHE 1 O 1
ATOM 7076 N N . PHE A 1 1010 ? 102.796 111.428 136.441 1.00 155.77 1010 PHE 1 N 1
ATOM 7077 C CA . PHE A 1 1010 ? 102.468 110.755 135.186 1.00 155.77 1010 PHE 1 CA 1
ATOM 7078 C C . PHE A 1 1010 ? 102.117 111.811 134.145 1.00 155.77 1010 PHE 1 C 1
ATOM 7079 O O . PHE A 1 1010 ? 101.153 112.559 134.314 1.00 155.77 1010 PHE 1 O 1
ATOM 7087 N N . PHE A 1 1011 ? 102.892 111.881 133.069 1.00 156.21 1011 PHE 1 N 1
ATOM 7088 C CA . PHE A 1 1011 ? 102.588 112.787 131.964 1.00 156.21 1011 PHE 1 CA 1
ATOM 7089 C C . PHE A 1 1011 ? 102.501 111.994 130.665 1.00 156.21 1011 PHE 1 C 1
ATOM 7090 O O . PHE A 1 1011 ? 103.479 111.379 130.236 1.00 156.21 1011 PHE 1 O 1
ATOM 7098 N N . ILE A 1 1012 ? 101.324 112.025 130.038 1.00 162.20 1012 ILE 1 N 1
ATOM 7099 C CA . ILE A 1 1012 ? 101.087 111.350 128.768 1.00 162.20 1012 ILE 1 CA 1
ATOM 7100 C C . ILE A 1 1012 ? 100.877 112.356 127.634 1.00 162.20 1012 ILE 1 C 1
ATOM 7101 O O . ILE A 1 1012 ? 100.833 111.974 126.460 1.00 162.20 1012 ILE 1 O 1
ATOM 7106 N N . GLY A 1 1013 ? 100.795 113.646 127.957 1.00 163.99 1013 GLY 1 N 1
ATOM 7107 C CA . GLY A 1 1013 ? 100.435 114.645 126.975 1.00 163.99 1013 GLY 1 CA 1
ATOM 7108 C C . GLY A 1 1013 ? 101.538 114.982 125.983 1.00 163.99 1013 GLY 1 C 1
ATOM 7109 O O . GLY A 1 1013 ? 102.521 114.262 125.812 1.00 163.99 1013 GLY 1 O 1
ATOM 7110 N N . HIS A 1 1014 ? 101.348 116.120 125.318 1.00 163.80 1014 HIS 1 N 1
ATOM 7111 C CA . HIS A 1 1014 ? 102.220 116.522 124.223 1.00 163.80 1014 HIS 1 CA 1
ATOM 7112 C C . HIS A 1 1014 ? 103.581 116.967 124.735 1.00 163.80 1014 HIS 1 C 1
ATOM 7113 O O . HIS A 1 1014 ? 103.684 117.913 125.521 1.00 163.80 1014 HIS 1 O 1
ATOM 7120 N N . GLY A 1 1015 ? 104.625 116.284 124.276 1.00 158.66 1015 GLY 1 N 1
ATOM 7121 C CA . GLY A 1 1015 ? 105.980 116.705 124.572 1.00 158.66 1015 GLY 1 CA 1
ATOM 7122 C C . GLY A 1 1015 ? 106.362 116.462 126.008 1.00 158.66 1015 GLY 1 C 1
ATOM 7123 O O . GLY A 1 1015 ? 106.169 115.369 126.549 1.00 158.66 1015 GLY 1 O 1
ATOM 7124 N N . SER A 1 1016 ? 106.920 117.495 126.634 1.00 152.10 1016 SER 1 N 1
ATOM 7125 C CA . SER A 1 1016 ? 107.333 117.430 128.031 1.00 152.10 1016 SER 1 CA 1
ATOM 7126 C C . SER A 1 1016 ? 107.465 118.845 128.562 1.00 152.10 1016 SER 1 C 1
ATOM 7127 O O . SER A 1 1016 ? 108.340 119.589 128.109 1.00 152.10 1016 SER 1 O 1
ATOM 7130 N N . GLY A 1 1017 ? 106.615 119.208 129.520 1.00 153.36 1017 GLY 1 N 1
ATOM 7131 C CA . GLY A 1 1017 ? 106.735 120.472 130.218 1.00 153.36 1017 GLY 1 CA 1
ATOM 7132 C C . GLY A 1 1017 ? 106.542 121.713 129.381 1.00 153.36 1017 GLY 1 C 1
ATOM 7133 O O . GLY A 1 1017 ? 107.102 122.760 129.719 1.00 153.36 1017 GLY 1 O 1
ATOM 7134 N N . SER A 1 1018 ? 105.786 121.629 128.286 1.00 160.96 1018 SER 1 N 1
ATOM 7135 C CA . SER A 1 1018 ? 105.593 122.799 127.437 1.00 160.96 1018 SER 1 CA 1
ATOM 7136 C C . SER A 1 1018 ? 104.669 123.813 128.097 1.00 160.96 1018 SER 1 C 1
ATOM 7137 O O . SER A 1 1018 ? 105.072 124.951 128.362 1.00 160.96 1018 SER 1 O 1
ATOM 7140 N N . SER A 1 1019 ? 103.431 123.417 128.379 1.00 163.53 1019 SER 1 N 1
ATOM 7141 C CA . SER A 1 1019 ? 102.457 124.331 128.959 1.00 163.53 1019 SER 1 CA 1
ATOM 7142 C C . SER A 1 1019 ? 102.116 123.933 130.386 1.00 163.53 1019 SER 1 C 1
ATOM 7143 O O . SER A 1 1019 ? 101.858 124.794 131.233 1.00 163.53 1019 SER 1 O 1
ATOM 7146 N N . VAL A 1 1020 ? 102.111 122.629 130.659 1.00 164.33 1020 VAL 1 N 1
ATOM 7147 C CA . VAL A 1 1020 ? 101.580 122.141 131.928 1.00 164.33 1020 VAL 1 CA 1
ATOM 7148 C C . VAL A 1 1020 ? 102.578 122.366 133.057 1.00 164.33 1020 VAL 1 C 1
ATOM 7149 O O . VAL A 1 1020 ? 102.192 122.530 134.220 1.00 164.33 1020 VAL 1 O 1
ATOM 7153 N N . MET A 1 1021 ? 103.874 122.386 132.735 1.00 165.39 1021 MET 1 N 1
ATOM 7154 C CA . MET A 1 1021 ? 104.929 122.587 133.728 1.00 165.39 1021 MET 1 CA 1
ATOM 7155 C C . MET A 1 1021 ? 106.193 123.175 133.101 1.00 165.39 1021 MET 1 C 1
ATOM 7156 O O . MET A 1 1021 ? 107.170 122.462 132.823 1.00 165.39 1021 MET 1 O 1
ATOM 7161 N N . PRO A 1 1022 ? 106.233 124.496 132.883 1.00 155.76 1022 PRO 1 N 1
ATOM 7162 C CA . PRO A 1 1022 ? 107.441 125.113 132.317 1.00 155.76 1022 PRO 1 CA 1
ATOM 7163 C C . PRO A 1 1022 ? 108.569 125.258 133.329 1.00 155.76 1022 PRO 1 C 1
ATOM 7164 O O . PRO A 1 1022 ? 108.499 124.725 134.437 1.00 155.76 1022 PRO 1 O 1
ATOM 7168 N N . ARG A 1 1023 ? 109.621 125.989 132.947 1.00 145.81 1023 ARG 1 N 1
ATOM 7169 C CA . ARG A 1 1023 ? 110.758 126.238 133.832 1.00 145.81 1023 ARG 1 CA 1
ATOM 7170 C C . ARG A 1 1023 ? 110.379 127.114 135.028 1.00 145.81 1023 ARG 1 C 1
ATOM 7171 O O . ARG A 1 1023 ? 111.094 127.125 136.037 1.00 145.81 1023 ARG 1 O 1
ATOM 7179 N N . SER A 1 1024 ? 109.251 127.824 134.949 1.00 154.27 1024 SER 1 N 1
ATOM 7180 C CA . SER A 1 1024 ? 108.831 128.704 136.035 1.00 154.27 1024 SER 1 CA 1
ATOM 7181 C C . SER A 1 1024 ? 108.400 127.918 137.270 1.00 154.27 1024 SER 1 C 1
ATOM 7182 O O . SER A 1 1024 ? 108.541 128.396 138.401 1.00 154.27 1024 SER 1 O 1
ATOM 7185 N N . VAL A 1 1025 ? 107.864 126.712 137.077 1.00 154.95 1025 VAL 1 N 1
ATOM 7186 C CA . VAL A 1 1025 ? 107.274 125.993 138.203 1.00 154.95 1025 VAL 1 CA 1
ATOM 7187 C C . VAL A 1 1025 ? 108.275 125.009 138.812 1.00 154.95 1025 VAL 1 C 1
ATOM 7188 O O . VAL A 1 1025 ? 108.198 124.682 140.002 1.00 154.95 1025 VAL 1 O 1
ATOM 7192 N N . LEU A 1 1026 ? 109.262 124.559 138.036 1.00 152.69 1026 LEU 1 N 1
ATOM 7193 C CA . LEU A 1 1026 ? 110.221 123.603 138.583 1.00 152.69 1026 LEU 1 CA 1
ATOM 7194 C C . LEU A 1 1026 ? 111.268 124.302 139.439 1.00 152.69 1026 LEU 1 C 1
ATOM 7195 O O . LEU A 1 1026 ? 111.962 123.662 140.236 1.00 152.69 1026 LEU 1 O 1
ATOM 7200 N N . LYS A 1 1027 ? 111.398 125.618 139.287 1.00 157.33 1027 LYS 1 N 1
ATOM 7201 C CA . LYS A 1 1027 ? 112.387 126.345 140.072 1.00 157.33 1027 LYS 1 CA 1
ATOM 7202 C C . LYS A 1 1027 ? 111.840 126.730 141.442 1.00 157.33 1027 LYS 1 C 1
ATOM 7203 O O . LYS A 1 1027 ? 112.610 127.014 142.366 1.00 157.33 1027 LYS 1 O 1
ATOM 7209 N N . GLN A 1 1028 ? 110.516 126.755 141.594 1.00 163.65 1028 GLN 1 N 1
ATOM 7210 C CA . GLN A 1 1028 ? 109.939 127.275 142.829 1.00 163.65 1028 GLN 1 CA 1
ATOM 7211 C C . GLN A 1 1028 ? 109.718 126.167 143.851 1.00 163.65 1028 GLN 1 C 1
ATOM 7212 O O . GLN A 1 1028 ? 109.617 126.431 145.054 1.00 163.65 1028 GLN 1 O 1
ATOM 7218 N N . SER A 1 1029 ? 109.645 124.918 143.397 1.00 162.15 1029 SER 1 N 1
ATOM 7219 C CA . SER A 1 1029 ? 109.322 123.801 144.273 1.00 162.15 1029 SER 1 CA 1
ATOM 7220 C C . SER A 1 1029 ? 110.187 122.602 143.924 1.00 162.15 1029 SER 1 C 1
ATOM 7221 O O . SER A 1 1029 ? 110.279 122.220 142.754 1.00 162.15 1029 SER 1 O 1
ATOM 7224 N N . THR A 1 1030 ? 110.809 122.010 144.939 1.00 158.09 1030 THR 1 N 1
ATOM 7225 C CA . THR A 1 1030 ? 111.575 120.792 144.728 1.00 158.09 1030 THR 1 CA 1
ATOM 7226 C C . THR A 1 1030 ? 110.642 119.590 144.691 1.00 158.09 1030 THR 1 C 1
ATOM 7227 O O . THR A 1 1030 ? 109.576 119.589 145.311 1.00 158.09 1030 THR 1 O 1
ATOM 7231 N N . CYS A 1 1031 ? 111.055 118.558 143.962 1.00 151.77 1031 CYS 1 N 1
ATOM 7232 C CA . CYS A 1 1031 ? 110.222 117.394 143.693 1.00 151.77 1031 CYS 1 CA 1
ATOM 7233 C C . CYS A 1 1031 ? 110.835 116.141 144.302 1.00 151.77 1031 CYS 1 C 1
ATOM 7234 O O . CYS A 1 1031 ? 111.987 115.803 144.017 1.00 151.77 1031 CYS 1 O 1
ATOM 7237 N N . ASN A 1 1032 ? 110.069 115.467 145.158 1.00 152.63 1032 ASN 1 N 1
ATOM 7238 C CA . ASN A 1 1032 ? 110.316 114.067 145.457 1.00 152.63 1032 ASN 1 CA 1
ATOM 7239 C C . ASN A 1 1032 ? 109.527 113.132 144.557 1.00 152.63 1032 ASN 1 C 1
ATOM 7240 O O . ASN A 1 1032 ? 109.684 111.913 144.666 1.00 152.63 1032 ASN 1 O 1
ATOM 7245 N N . ALA A 1 1033 ? 108.691 113.678 143.680 1.00 150.04 1033 ALA 1 N 1
ATOM 7246 C CA . ALA A 1 1033 ? 107.827 112.864 142.843 1.00 150.04 1033 ALA 1 CA 1
ATOM 7247 C C . ALA A 1 1033 ? 108.592 112.302 141.658 1.00 150.04 1033 ALA 1 C 1
ATOM 7248 O O . ALA A 1 1033 ? 109.215 113.040 140.891 1.00 150.04 1033 ALA 1 O 1
ATOM 7250 N N . ILE A 1 1034 ? 108.539 110.981 141.513 1.00 145.55 1034 ILE 1 N 1
ATOM 7251 C CA . ILE A 1 1034 ? 109.133 110.335 140.354 1.00 145.55 1034 ILE 1 CA 1
ATOM 7252 C C . ILE A 1 1034 ? 108.261 110.586 139.137 1.00 145.55 1034 ILE 1 C 1
ATOM 7253 O O . ILE A 1 1034 ? 107.091 110.186 139.090 1.00 145.55 1034 ILE 1 O 1
ATOM 7258 N N . SER A 1 1035 ? 108.833 111.255 138.142 1.00 141.37 1035 SER 1 N 1
ATOM 7259 C CA . SER A 1 1035 ? 108.091 111.804 137.018 1.00 141.37 1035 SER 1 CA 1
ATOM 7260 C C . SER A 1 1035 ? 108.162 110.857 135.834 1.00 141.37 1035 SER 1 C 1
ATOM 7261 O O . SER A 1 1035 ? 109.253 110.463 135.413 1.00 141.37 1035 SER 1 O 1
ATOM 7264 N N . LEU A 1 1036 ? 107.002 110.504 135.296 1.00 146.37 1036 LEU 1 N 1
ATOM 7265 C CA . LEU A 1 1036 ? 106.908 109.669 134.110 1.00 146.37 1036 LEU 1 CA 1
ATOM 7266 C C . LEU A 1 1036 ? 106.457 110.522 132.937 1.00 146.37 1036 LEU 1 C 1
ATOM 7267 O O . LEU A 1 1036 ? 105.263 110.799 132.784 1.00 146.37 1036 LEU 1 O 1
ATOM 7272 N N . LEU A 1 1037 ? 107.414 110.930 132.115 1.00 143.61 1037 LEU 1 N 1
ATOM 7273 C CA . LEU A 1 1037 ? 107.176 111.815 130.987 1.00 143.61 1037 LEU 1 CA 1
ATOM 7274 C C . LEU A 1 1037 ? 107.066 110.987 129.719 1.00 143.61 1037 LEU 1 C 1
ATOM 7275 O O . LEU A 1 1037 ? 107.991 110.244 129.378 1.00 143.61 1037 LEU 1 O 1
ATOM 7280 N N . MET A 1 1038 ? 105.941 111.109 129.028 1.00 149.62 1038 MET 1 N 1
ATOM 7281 C CA . MET A 1 1038 ? 105.748 110.455 127.745 1.00 149.62 1038 MET 1 CA 1
ATOM 7282 C C . MET A 1 1038 ? 105.514 111.512 126.683 1.00 149.62 1038 MET 1 C 1
ATOM 7283 O O . MET A 1 1038 ? 105.117 112.639 126.997 1.00 149.62 1038 MET 1 O 1
ATOM 7288 N N . GLY A 1 1039 ? 105.758 111.144 125.434 1.00 148.07 1039 GLY 1 N 1
ATOM 7289 C CA . GLY A 1 1039 ? 105.761 112.079 124.330 1.00 148.07 1039 GLY 1 CA 1
ATOM 7290 C C . GLY A 1 1039 ? 106.828 111.549 123.399 1.00 148.07 1039 GLY 1 C 1
ATOM 7291 O O . GLY A 1 1039 ? 107.447 110.514 123.632 1.00 148.07 1039 GLY 1 O 1
ATOM 7292 N N . CYS A 1 1040 ? 107.015 112.280 122.309 1.00 150.17 1040 CYS 1 N 1
ATOM 7293 C CA . CYS A 1 1040 ? 108.107 111.930 121.400 1.00 150.17 1040 CYS 1 CA 1
ATOM 7294 C C . CYS A 1 1040 ? 109.281 112.876 121.691 1.00 150.17 1040 CYS 1 C 1
ATOM 7295 O O . CYS A 1 1040 ? 109.207 114.092 121.498 1.00 150.17 1040 CYS 1 O 1
ATOM 7298 N N . GLY A 1 1041 ? 110.335 112.298 122.256 1.00 137.15 1041 GLY 1 N 1
ATOM 7299 C CA . GLY A 1 1041 ? 111.466 113.096 122.697 1.00 137.15 1041 GLY 1 CA 1
ATOM 7300 C C . GLY A 1 1041 ? 111.359 113.838 124.009 1.00 137.15 1041 GLY 1 C 1
ATOM 7301 O O . GLY A 1 1041 ? 111.829 114.977 124.114 1.00 137.15 1041 GLY 1 O 1
ATOM 7302 N N . SER A 1 1042 ? 110.753 113.215 125.021 1.00 136.58 1042 SER 1 N 1
ATOM 7303 C CA . SER A 1 1042 ? 110.550 113.900 126.292 1.00 136.58 1042 SER 1 CA 1
ATOM 7304 C C . SER A 1 1042 ? 111.837 114.002 127.103 1.00 136.58 1042 SER 1 C 1
ATOM 7305 O O . SER A 1 1042 ? 111.922 114.826 128.018 1.00 136.58 1042 SER 1 O 1
ATOM 7308 N N . VAL A 1 1043 ? 112.836 113.170 126.806 1.00 132.31 1043 VAL 1 N 1
ATOM 7309 C CA . VAL A 1 1043 ? 114.161 113.323 127.400 1.00 132.31 1043 VAL 1 CA 1
ATOM 7310 C C . VAL A 1 1043 ? 115.222 113.335 126.308 1.00 132.31 1043 VAL 1 C 1
ATOM 7311 O O . VAL A 1 1043 ? 116.386 112.999 126.552 1.00 132.31 1043 VAL 1 O 1
ATOM 7315 N N . ARG A 1 1044 ? 114.841 113.715 125.097 1.00 132.62 1044 ARG 1 N 1
ATOM 7316 C CA . ARG A 1 1044 ? 115.835 113.832 124.042 1.00 132.62 1044 ARG 1 CA 1
ATOM 7317 C C . ARG A 1 1044 ? 116.617 115.124 124.212 1.00 132.62 1044 ARG 1 C 1
ATOM 7318 O O . ARG A 1 1044 ? 116.059 116.222 124.144 1.00 132.62 1044 ARG 1 O 1
ATOM 7326 N N . THR A 1 1045 ? 117.921 114.989 124.428 1.00 130.38 1045 THR 1 N 1
ATOM 7327 C CA . THR A 1 1045 ? 118.833 116.121 124.451 1.00 130.38 1045 THR 1 CA 1
ATOM 7328 C C . THR A 1 1045 ? 119.265 116.396 123.024 1.00 130.38 1045 THR 1 C 1
ATOM 7329 O O . THR A 1 1045 ? 119.893 115.542 122.391 1.00 130.38 1045 THR 1 O 1
ATOM 7333 N N . ILE A 1 1046 ? 118.920 117.572 122.517 1.00 128.68 1046 ILE 1 N 1
ATOM 7334 C CA . ILE A 1 1046 ? 119.378 117.975 121.193 1.00 128.68 1046 ILE 1 CA 1
ATOM 7335 C C . ILE A 1 1046 ? 120.860 118.307 121.310 1.00 128.68 1046 ILE 1 C 1
ATOM 7336 O O . ILE A 1 1046 ? 121.237 119.193 122.090 1.00 128.68 1046 ILE 1 O 1
ATOM 7341 N N . PRO A 1 1047 ? 121.725 117.624 120.562 1.00 126.91 1047 PRO 1 N 1
ATOM 7342 C CA . PRO A 1 1047 ? 123.161 117.636 120.870 1.00 126.91 1047 PRO 1 CA 1
ATOM 7343 C C . PRO A 1 1047 ? 123.873 118.931 120.523 1.00 126.91 1047 PRO 1 C 1
ATOM 7344 O O . PRO A 1 1047 ? 124.432 119.065 119.430 1.00 126.91 1047 PRO 1 O 1
ATOM 7348 N N . GLN A 1 1048 ? 123.864 119.889 121.447 1.00 126.45 1048 GLN 1 N 1
ATOM 7349 C CA . GLN A 1 1048 ? 124.614 121.127 121.294 1.00 126.45 1048 GLN 1 CA 1
ATOM 7350 C C . GLN A 1 1048 ? 126.123 120.881 121.355 1.00 126.45 1048 GLN 1 C 1
ATOM 7351 O O . GLN A 1 1048 ? 126.600 119.758 121.536 1.00 126.45 1048 GLN 1 O 1
ATOM 7357 N N . ALA A 1 1049 ? 126.881 121.973 121.222 1.00 120.37 1049 ALA 1 N 1
ATOM 7358 C CA . ALA A 1 1049 ? 128.337 121.930 121.121 1.00 120.37 1049 ALA 1 CA 1
ATOM 7359 C C . ALA A 1 1049 ? 129.013 121.437 122.396 1.00 120.37 1049 ALA 1 C 1
ATOM 7360 O O . ALA A 1 1049 ? 128.350 121.204 123.411 1.00 120.37 1049 ALA 1 O 1
ATOM 7362 N N . LEU A 1 1050 ? 130.334 121.281 122.349 1.00 118.29 1050 LEU 1 N 1
ATOM 7363 C CA . LEU A 1 1050 ? 131.088 120.679 123.439 1.00 118.29 1050 LEU 1 CA 1
ATOM 7364 C C . LEU A 1 1050 ? 131.097 121.569 124.673 1.00 118.29 1050 LEU 1 C 1
ATOM 7365 O O . LEU A 1 1050 ? 131.609 122.692 124.645 1.00 118.29 1050 LEU 1 O 1
ATOM 7370 N N . GLY A 1 1051 ? 130.527 121.058 125.763 1.00 120.96 1051 GLY 1 N 1
ATOM 7371 C CA . GLY A 1 1051 ? 130.428 121.787 127.007 1.00 120.96 1051 GLY 1 CA 1
ATOM 7372 C C . GLY A 1 1051 ? 129.035 122.237 127.395 1.00 120.96 1051 GLY 1 C 1
ATOM 7373 O O . GLY A 1 1051 ? 128.763 122.385 128.592 1.00 120.96 1051 GLY 1 O 1
ATOM 7374 N N . PHE A 1 1052 ? 128.135 122.443 126.430 1.00 118.52 1052 PHE 1 N 1
ATOM 7375 C CA . PHE A 1 1052 ? 126.824 123.002 126.748 1.00 118.52 1052 PHE 1 CA 1
ATOM 7376 C C . PHE A 1 1052 ? 125.886 121.979 127.363 1.00 118.52 1052 PHE 1 C 1
ATOM 7377 O O . PHE A 1 1052 ? 124.848 122.355 127.922 1.00 118.52 1052 PHE 1 O 1
ATOM 7385 N N . ASP A 1 1053 ? 126.218 120.693 127.242 1.00 123.67 1053 ASP 1 N 1
ATOM 7386 C CA . ASP A 1 1053 ? 125.431 119.565 127.734 1.00 123.67 1053 ASP 1 CA 1
ATOM 7387 C C . ASP A 1 1053 ? 124.024 119.514 127.150 1.00 123.67 1053 ASP 1 C 1
ATOM 7388 O O . ASP A 1 1053 ? 123.077 119.138 127.844 1.00 123.67 1053 ASP 1 O 1
ATOM 7390 N N . GLY A 1 1054 ? 123.866 119.897 125.888 1.00 123.77 1054 GLY 1 N 1
ATOM 7391 C CA . GLY A 1 1054 ? 122.631 119.659 125.176 1.00 123.77 1054 GLY 1 CA 1
ATOM 7392 C C . GLY A 1 1054 ? 121.533 120.653 125.495 1.00 123.77 1054 GLY 1 C 1
ATOM 7393 O O . GLY A 1 1054 ? 121.631 121.500 126.383 1.00 123.77 1054 GLY 1 O 1
ATOM 7394 N N . LYS A 1 1055 ? 120.455 120.530 124.726 1.00 128.56 1055 LYS 1 N 1
ATOM 7395 C CA . LYS A 1 1055 ? 119.252 121.335 124.882 1.00 128.56 1055 LYS 1 CA 1
ATOM 7396 C C . LYS A 1 1055 ? 118.102 120.394 125.191 1.00 128.56 1055 LYS 1 C 1
ATOM 7397 O O . LYS A 1 1055 ? 117.666 119.643 124.312 1.00 128.56 1055 LYS 1 O 1
ATOM 7403 N N . THR A 1 1056 ? 117.608 120.436 126.425 1.00 139.25 1056 THR 1 N 1
ATOM 7404 C CA . THR A 1 1056 ? 116.549 119.522 126.828 1.00 139.25 1056 THR 1 CA 1
ATOM 7405 C C . THR A 1 1056 ? 115.779 120.103 128.003 1.00 139.25 1056 THR 1 C 1
ATOM 7406 O O . THR A 1 1056 ? 116.055 121.213 128.464 1.00 139.25 1056 THR 1 O 1
ATOM 7410 N N . ALA A 1 1057 ? 114.803 119.325 128.481 1.00 143.26 1057 ALA 1 N 1
ATOM 7411 C CA . ALA A 1 1057 ? 114.036 119.727 129.654 1.00 143.26 1057 ALA 1 CA 1
ATOM 7412 C C . ALA A 1 1057 ? 114.458 118.939 130.886 1.00 143.26 1057 ALA 1 C 1
ATOM 7413 O O . ALA A 1 1057 ? 113.921 119.155 131.977 1.00 143.26 1057 ALA 1 O 1
ATOM 7415 N N . ILE A 1 1058 ? 115.412 118.020 130.725 1.00 137.86 1058 ILE 1 N 1
ATOM 7416 C CA . ILE A 1 1058 ? 115.839 117.158 131.825 1.00 137.86 1058 ILE 1 CA 1
ATOM 7417 C C . ILE A 1 1058 ? 116.591 117.969 132.867 1.00 137.86 1058 ILE 1 C 1
ATOM 7418 O O . ILE A 1 1058 ? 116.499 117.706 134.073 1.00 137.86 1058 ILE 1 O 1
ATOM 7423 N N . LEU A 1 1059 ? 117.337 118.978 132.414 1.00 146.09 1059 LEU 1 N 1
ATOM 7424 C CA . LEU A 1 1059 ? 118.189 119.751 133.310 1.00 146.09 1059 LEU 1 CA 1
ATOM 7425 C C . LEU A 1 1059 ? 117.359 120.639 134.225 1.00 146.09 1059 LEU 1 C 1
ATOM 7426 O O . LEU A 1 1059 ? 117.850 121.115 135.255 1.00 146.09 1059 LEU 1 O 1
ATOM 7431 N N . ASP A 1 1060 ? 116.100 120.884 133.853 1.00 152.09 1060 ASP 1 N 1
ATOM 7432 C CA . ASP A 1 1060 ? 115.137 121.436 134.796 1.00 152.09 1060 ASP 1 CA 1
ATOM 7433 C C . ASP A 1 1060 ? 114.870 120.456 135.932 1.00 152.09 1060 ASP 1 C 1
ATOM 7434 O O . ASP A 1 1060 ? 114.900 120.832 137.109 1.00 152.09 1060 ASP 1 O 1
ATOM 7439 N N . TYR A 1 1061 ? 114.610 119.188 135.595 1.00 143.42 1061 TYR 1 N 1
ATOM 7440 C CA . TYR A 1 1061 ? 114.372 118.172 136.618 1.00 143.42 1061 TYR 1 CA 1
ATOM 7441 C C . TYR A 1 1061 ? 115.651 117.837 137.372 1.00 143.42 1061 TYR 1 C 1
ATOM 7442 O O . TYR A 1 1061 ? 115.607 117.457 138.547 1.00 143.42 1061 TYR 1 O 1
ATOM 7451 N N . ALA A 1 1062 ? 116.797 117.948 136.702 1.00 146.98 1062 ALA 1 N 1
ATOM 7452 C CA . ALA A 1 1062 ? 118.069 117.712 137.372 1.00 146.98 1062 ALA 1 CA 1
ATOM 7453 C C . ALA A 1 1062 ? 118.370 118.817 138.374 1.00 146.98 1062 ALA 1 C 1
ATOM 7454 O O . ALA A 1 1062 ? 118.972 118.570 139.425 1.00 146.98 1062 ALA 1 O 1
ATOM 7456 N N . MET A 1 1063 ? 117.958 120.046 138.063 1.00 149.11 1063 MET 1 N 1
ATOM 7457 C CA . MET A 1 1063 ? 118.102 121.134 139.022 1.00 149.11 1063 MET 1 CA 1
ATOM 7458 C C . MET A 1 1063 ? 117.022 121.063 140.094 1.00 149.11 1063 MET 1 C 1
ATOM 7459 O O . MET A 1 1063 ? 117.228 121.525 141.222 1.00 149.11 1063 MET 1 O 1
ATOM 7461 N N . ALA A 1 1064 ? 115.868 120.485 139.765 1.00 149.08 1064 ALA 1 N 1
ATOM 7462 C CA . ALA A 1 1064 ? 114.776 120.411 140.731 1.00 149.08 1064 ALA 1 CA 1
ATOM 7463 C C . ALA A 1 1064 ? 114.835 119.194 141.607 1.00 149.08 1064 ALA 1 C 1
ATOM 7464 O O . ALA A 1 1064 ? 113.836 119.044 142.301 1.00 149.08 1064 ALA 1 O 1
ATOM 7466 N N . LYS A 1 1065 ? 115.924 118.420 141.586 1.00 150.54 1065 LYS 1 N 1
ATOM 7467 C CA . LYS A 1 1065 ? 116.160 117.190 142.356 1.00 150.54 1065 LYS 1 CA 1
ATOM 7468 C C . LYS A 1 1065 ? 115.010 116.177 142.293 1.00 150.54 1065 LYS 1 C 1
ATOM 7469 O O . LYS A 1 1065 ? 114.737 115.497 143.288 1.00 150.54 1065 LYS 1 O 1
ATOM 7475 N N . CYS A 1 1066 ? 114.358 116.015 141.135 1.00 146.03 1066 CYS 1 N 1
ATOM 7476 C CA . CYS A 1 1066 ? 113.462 114.873 140.939 1.00 146.03 1066 CYS 1 CA 1
ATOM 7477 C C . CYS A 1 1066 ? 114.257 113.573 140.985 1.00 146.03 1066 CYS 1 C 1
ATOM 7478 O O . CYS A 1 1066 ? 115.360 113.509 140.424 1.00 146.03 1066 CYS 1 O 1
ATOM 7481 N N . PRO A 1 1067 ? 113.754 112.535 141.663 1.00 140.52 1067 PRO 1 N 1
ATOM 7482 C CA . PRO A 1 1067 ? 114.538 111.308 141.846 1.00 140.52 1067 PRO 1 CA 1
ATOM 7483 C C . PRO A 1 1067 ? 114.764 110.523 140.569 1.00 140.52 1067 PRO 1 C 1
ATOM 7484 O O . PRO A 1 1067 ? 115.906 110.204 140.235 1.00 140.52 1067 PRO 1 O 1
ATOM 7488 N N . LEU A 1 1068 ? 113.692 110.207 139.848 1.00 135.24 1068 LEU 1 N 1
ATOM 7489 C CA . LEU A 1 1068 ? 113.791 109.432 138.615 1.00 135.24 1068 LEU 1 CA 1
ATOM 7490 C C . LEU A 1 1068 ? 112.915 110.092 137.561 1.00 135.24 1068 LEU 1 C 1
ATOM 7491 O O . LEU A 1 1068 ? 111.851 110.630 137.879 1.00 135.24 1068 LEU 1 O 1
ATOM 7496 N N . ILE A 1 1069 ? 113.364 110.048 136.311 1.00 130.37 1069 ILE 1 N 1
ATOM 7497 C CA . ILE A 1 1069 ? 112.604 110.555 135.177 1.00 130.37 1069 ILE 1 CA 1
ATOM 7498 C C . ILE A 1 1069 ? 112.477 109.439 134.150 1.00 130.37 1069 ILE 1 C 1
ATOM 7499 O O . ILE A 1 1069 ? 113.481 108.994 133.581 1.00 130.37 1069 ILE 1 O 1
ATOM 7504 N N . VAL A 1 1070 ? 111.252 108.978 133.915 1.00 134.47 1070 VAL 1 N 1
ATOM 7505 C CA . VAL A 1 1070 ? 110.945 108.091 132.801 1.00 134.47 1070 VAL 1 CA 1
ATOM 7506 C C . VAL A 1 1070 ? 110.680 108.966 131.593 1.00 134.47 1070 VAL 1 C 1
ATOM 7507 O O . VAL A 1 1070 ? 109.822 109.852 131.644 1.00 134.47 1070 VAL 1 O 1
ATOM 7511 N N . GLY A 1 1071 ? 111.410 108.725 130.513 1.00 130.56 1071 GLY 1 N 1
ATOM 7512 C CA . GLY A 1 1071 ? 111.231 109.582 129.363 1.00 130.56 1071 GLY 1 CA 1
ATOM 7513 C C . GLY A 1 1071 ? 111.212 108.799 128.073 1.00 130.56 1071 GLY 1 C 1
ATOM 7514 O O . GLY A 1 1071 ? 111.137 107.571 128.063 1.00 130.56 1071 GLY 1 O 1
ATOM 7515 N N . CYS A 1 1072 ? 111.265 109.544 126.976 1.00 138.25 1072 CYS 1 N 1
ATOM 7516 C CA . CYS A 1 1072 ? 111.284 108.990 125.632 1.00 138.25 1072 CYS 1 CA 1
ATOM 7517 C C . CYS A 1 1072 ? 112.338 109.715 124.809 1.00 138.25 1072 CYS 1 C 1
ATOM 7518 O O . CYS A 1 1072 ? 112.526 110.924 124.970 1.00 138.25 1072 CYS 1 O 1
ATOM 7521 N N . LEU A 1 1073 ? 113.016 108.985 123.921 1.00 134.28 1073 LEU 1 N 1
ATOM 7522 C CA . LEU A 1 1073 ? 114.187 109.559 123.268 1.00 134.28 1073 LEU 1 CA 1
ATOM 7523 C C . LEU A 1 1073 ? 113.931 110.047 121.848 1.00 134.28 1073 LEU 1 C 1
ATOM 7524 O O . LEU A 1 1073 ? 114.779 110.761 121.309 1.00 134.28 1073 LEU 1 O 1
ATOM 7529 N N . TRP A 1 1074 ? 112.820 109.680 121.217 1.00 137.60 1074 TRP 1 N 1
ATOM 7530 C CA . TRP A 1 1074 ? 112.578 110.137 119.853 1.00 137.60 1074 TRP 1 CA 1
ATOM 7531 C C . TRP A 1 1074 ? 111.086 110.142 119.556 1.00 137.60 1074 TRP 1 C 1
ATOM 7532 O O . TRP A 1 1074 ? 110.253 109.878 120.426 1.00 137.60 1074 TRP 1 O 1
ATOM 7543 N N . THR A 1 1075 ? 110.763 110.451 118.301 1.00 142.74 1075 THR 1 N 1
ATOM 7544 C CA . THR A 1 1075 ? 109.375 110.536 117.869 1.00 142.74 1075 THR 1 CA 1
ATOM 7545 C C . THR A 1 1075 ? 108.751 109.151 117.797 1.00 142.74 1075 THR 1 C 1
ATOM 7546 O O . THR A 1 1075 ? 109.098 108.336 116.939 1.00 142.74 1075 THR 1 O 1
ATOM 7550 N N . VAL A 1 1076 ? 107.822 108.888 118.708 1.00 143.79 1076 VAL 1 N 1
ATOM 7551 C CA . VAL A 1 1076 ? 107.205 107.577 118.844 1.00 143.79 1076 VAL 1 CA 1
ATOM 7552 C C . VAL A 1 1076 ? 105.709 107.713 118.607 1.00 143.79 1076 VAL 1 C 1
ATOM 7553 O O . VAL A 1 1076 ? 105.089 108.702 119.012 1.00 143.79 1076 VAL 1 O 1
ATOM 7557 N N . THR A 1 1077 ? 105.168 106.753 117.849 1.00 148.66 1077 THR 1 N 1
ATOM 7558 C CA . THR A 1 1077 ? 103.734 106.539 117.694 1.00 148.66 1077 THR 1 CA 1
ATOM 7559 C C . THR A 1 1077 ? 103.009 106.593 119.036 1.00 148.66 1077 THR 1 C 1
ATOM 7560 O O . THR A 1 1077 ? 103.434 105.961 120.006 1.00 148.66 1077 THR 1 O 1
ATOM 7564 N N . ASP A 1 1078 ? 101.923 107.370 119.090 1.00 154.39 1078 ASP 1 N 1
ATOM 7565 C CA . ASP A 1 1078 ? 101.269 107.657 120.365 1.00 154.39 1078 ASP 1 CA 1
ATOM 7566 C C . ASP A 1 1078 ? 100.530 106.438 120.902 1.00 154.39 1078 ASP 1 C 1
ATOM 7567 O O . ASP A 1 1078 ? 100.264 106.340 122.106 1.00 154.39 1078 ASP 1 O 1
ATOM 7569 N N . GLY A 1 1079 ? 100.184 105.500 120.022 1.00 153.59 1079 GLY 1 N 1
ATOM 7570 C CA . GLY A 1 1079 ? 99.495 104.305 120.474 1.00 153.59 1079 GLY 1 CA 1
ATOM 7571 C C . GLY A 1 1079 ? 100.404 103.365 121.239 1.00 153.59 1079 GLY 1 C 1
ATOM 7572 O O . GLY A 1 1079 ? 100.107 102.981 122.372 1.00 153.59 1079 GLY 1 O 1
ATOM 7573 N N . GLU A 1 1080 ? 101.544 103.009 120.643 1.00 154.43 1080 GLU 1 N 1
ATOM 7574 C CA . GLU A 1 1080 ? 102.395 101.982 121.235 1.00 154.43 1080 GLU 1 CA 1
ATOM 7575 C C . GLU A 1 1080 ? 103.178 102.518 122.425 1.00 154.43 1080 GLU 1 C 1
ATOM 7576 O O . GLU A 1 1080 ? 103.706 101.740 123.227 1.00 154.43 1080 GLU 1 O 1
ATOM 7582 N N . ILE A 1 1081 ? 103.269 103.842 122.559 1.00 150.34 1081 ILE 1 N 1
ATOM 7583 C CA . ILE A 1 1081 ? 103.870 104.413 123.760 1.00 150.34 1081 ILE 1 CA 1
ATOM 7584 C C . ILE A 1 1081 ? 102.835 104.465 124.877 1.00 150.34 1081 ILE 1 C 1
ATOM 7585 O O . ILE A 1 1081 ? 103.174 104.589 126.060 1.00 150.34 1081 ILE 1 O 1
ATOM 7590 N N . ASP A 1 1082 ? 101.554 104.329 124.524 1.00 159.08 1082 ASP 1 N 1
ATOM 7591 C CA . ASP A 1 1082 ? 100.528 104.226 125.553 1.00 159.08 1082 ASP 1 CA 1
ATOM 7592 C C . ASP A 1 1082 ? 100.199 102.765 125.831 1.00 159.08 1082 ASP 1 C 1
ATOM 7593 O O . ASP A 1 1082 ? 99.690 102.428 126.904 1.00 159.08 1082 ASP 1 O 1
ATOM 7598 N N . ARG A 1 1083 ? 100.490 101.878 124.876 1.00 152.57 1083 ARG 1 N 1
ATOM 7599 C CA . ARG A 1 1083 ? 100.502 100.450 125.180 1.00 152.57 1083 ARG 1 CA 1
ATOM 7600 C C . ARG A 1 1083 ? 101.738 100.084 125.988 1.00 152.57 1083 ARG 1 C 1
ATOM 7601 O O . ARG A 1 1083 ? 101.755 99.065 126.687 1.00 152.57 1083 ARG 1 O 1
ATOM 7609 N N . PHE A 1 1084 ? 102.788 100.902 125.893 1.00 152.22 1084 PHE 1 N 1
ATOM 7610 C CA . PHE A 1 1084 ? 103.970 100.692 126.717 1.00 152.22 1084 PHE 1 CA 1
ATOM 7611 C C . PHE A 1 1084 ? 103.692 101.035 128.172 1.00 152.22 1084 PHE 1 C 1
ATOM 7612 O O . PHE A 1 1084 ? 104.113 100.309 129.079 1.00 152.22 1084 PHE 1 O 1
ATOM 7620 N N . LEU A 1 1085 ? 103.012 102.158 128.413 1.00 156.68 1085 LEU 1 N 1
ATOM 7621 C CA . LEU A 1 1085 ? 102.862 102.658 129.775 1.00 156.68 1085 LEU 1 CA 1
ATOM 7622 C C . LEU A 1 1085 ? 101.894 101.800 130.580 1.00 156.68 1085 LEU 1 C 1
ATOM 7623 O O . LEU A 1 1085 ? 102.093 101.594 131.783 1.00 156.68 1085 LEU 1 O 1
ATOM 7628 N N . ILE A 1 1086 ? 100.849 101.276 129.934 1.00 155.56 1086 ILE 1 N 1
ATOM 7629 C CA . ILE A 1 1086 ? 99.908 100.412 130.643 1.00 155.56 1086 ILE 1 CA 1
ATOM 7630 C C . ILE A 1 1086 ? 100.547 99.062 130.942 1.00 155.56 1086 ILE 1 C 1
ATOM 7631 O O . ILE A 1 1086 ? 100.205 98.405 131.929 1.00 155.56 1086 ILE 1 O 1
ATOM 7636 N N . ARG A 1 1087 ? 101.483 98.629 130.097 1.00 153.59 1087 ARG 1 N 1
ATOM 7637 C CA . ARG A 1 1087 ? 102.145 97.351 130.326 1.00 153.59 1087 ARG 1 CA 1
ATOM 7638 C C . ARG A 1 1087 ? 103.258 97.486 131.354 1.00 153.59 1087 ARG 1 C 1
ATOM 7639 O O . ARG A 1 1087 ? 103.727 96.485 131.907 1.00 153.59 1087 ARG 1 O 1
ATOM 7641 N N . MET A 1 1088 ? 103.698 98.716 131.622 1.00 156.97 1088 MET 1 N 1
ATOM 7642 C CA . MET A 1 1088 ? 104.835 98.919 132.512 1.00 156.97 1088 MET 1 CA 1
ATOM 7643 C C . MET A 1 1088 ? 104.383 99.103 133.955 1.00 156.97 1088 MET 1 C 1
ATOM 7644 O O . MET A 1 1088 ? 104.973 98.539 134.883 1.00 156.97 1088 MET 1 O 1
ATOM 7649 N N . ILE A 1 1089 ? 103.334 99.898 134.160 1.00 160.91 1089 ILE 1 N 1
ATOM 7650 C CA . ILE A 1 1089 ? 102.861 100.164 135.515 1.00 160.91 1089 ILE 1 CA 1
ATOM 7651 C C . ILE A 1 1089 ? 102.128 98.944 136.068 1.00 160.91 1089 ILE 1 C 1
ATOM 7652 O O . ILE A 1 1089 ? 102.136 98.690 137.280 1.00 160.91 1089 ILE 1 O 1
ATOM 7657 N N . ASP A 1 1090 ? 101.519 98.151 135.181 1.00 166.96 1090 ASP 1 N 1
ATOM 7658 C CA . ASP A 1 1090 ? 100.906 96.889 135.585 1.00 166.96 1090 ASP 1 CA 1
ATOM 7659 C C . ASP A 1 1090 ? 101.958 95.902 136.079 1.00 166.96 1090 ASP 1 C 1
ATOM 7660 O O . ASP A 1 1090 ? 101.704 95.123 137.004 1.00 166.96 1090 ASP 1 O 1
ATOM 7665 N N . ASP A 1 1091 ? 103.152 95.935 135.484 1.00 163.71 1091 ASP 1 N 1
ATOM 7666 C CA . ASP A 1 1091 ? 104.201 94.997 135.869 1.00 163.71 1091 ASP 1 CA 1
ATOM 7667 C C . ASP A 1 1091 ? 104.767 95.332 137.243 1.00 163.71 1091 ASP 1 C 1
ATOM 7668 O O . ASP A 1 1091 ? 105.321 94.461 137.925 1.00 163.71 1091 ASP 1 O 1
ATOM 7673 N N . CYS A 1 1092 ? 104.650 96.591 137.662 1.00 166.11 1092 CYS 1 N 1
ATOM 7674 C CA . CYS A 1 1092 ? 105.198 97.022 138.942 1.00 166.11 1092 CYS 1 CA 1
ATOM 7675 C C . CYS A 1 1092 ? 104.448 96.404 140.119 1.00 166.11 1092 CYS 1 C 1
ATOM 7676 O O . CYS A 1 1092 ? 105.044 96.146 141.168 1.00 166.11 1092 CYS 1 O 1
ATOM 7679 N N . PHE A 1 1093 ? 103.155 96.125 139.947 1.00 167.55 1093 PHE 1 N 1
ATOM 7680 C CA . PHE A 1 1093 ? 102.374 95.578 141.052 1.00 167.55 1093 PHE 1 CA 1
ATOM 7681 C C . PHE A 1 1093 ? 101.861 94.180 140.733 1.00 167.55 1093 PHE 1 C 1
ATOM 7682 O O . PHE A 1 1093 ? 101.898 93.284 141.583 1.00 167.55 1093 PHE 1 O 1
ATOM 7690 N N . GLU A 1 1094 ? 101.375 93.975 139.515 1.00 167.15 1094 GLU 1 N 1
ATOM 7691 C CA . GLU A 1 1094 ? 100.821 92.682 139.141 1.00 167.15 1094 GLU 1 CA 1
ATOM 7692 C C . GLU A 1 1094 ? 101.529 92.129 137.911 1.00 167.15 1094 GLU 1 C 1
ATOM 7693 O O . GLU A 1 1094 ? 101.032 92.251 136.792 1.00 167.15 1094 GLU 1 O 1
ATOM 7699 N N . LEU A 1 1105 ? 111.343 92.138 144.345 1.00 151.28 1105 LEU 1 N 1
ATOM 7700 C CA . LEU A 1 1105 ? 110.254 92.531 143.459 1.00 151.28 1105 LEU 1 CA 1
ATOM 7701 C C . LEU A 1 1105 ? 110.730 92.663 142.018 1.00 151.28 1105 LEU 1 C 1
ATOM 7702 O O . LEU A 1 1105 ? 111.877 92.360 141.694 1.00 151.28 1105 LEU 1 O 1
ATOM 7707 N N . ARG A 1 1106 ? 109.828 93.118 141.156 1.00 153.29 1106 ARG 1 N 1
ATOM 7708 C CA . ARG A 1 1106 ? 110.127 93.405 139.760 1.00 153.29 1106 ARG 1 CA 1
ATOM 7709 C C . ARG A 1 1106 ? 110.191 94.916 139.596 1.00 153.29 1106 ARG 1 C 1
ATOM 7710 O O . ARG A 1 1106 ? 109.154 95.571 139.451 1.00 153.29 1106 ARG 1 O 1
ATOM 7718 N N . GLN A 1 1107 ? 111.403 95.462 139.624 1.00 145.15 1107 GLN 1 N 1
ATOM 7719 C CA . GLN A 1 1107 ? 111.580 96.904 139.622 1.00 145.15 1107 GLN 1 CA 1
ATOM 7720 C C . GLN A 1 1107 ? 111.341 97.487 138.231 1.00 145.15 1107 GLN 1 C 1
ATOM 7721 O O . GLN A 1 1107 ? 111.008 96.778 137.276 1.00 145.15 1107 GLN 1 O 1
ATOM 7727 N N . LEU A 1 1108 ? 111.530 98.806 138.127 1.00 144.12 1108 LEU 1 N 1
ATOM 7728 C CA . LEU A 1 1108 ? 111.093 99.529 136.935 1.00 144.12 1108 LEU 1 CA 1
ATOM 7729 C C . LEU A 1 1108 ? 111.983 99.231 135.737 1.00 144.12 1108 LEU 1 C 1
ATOM 7730 O O . LEU A 1 1108 ? 111.496 99.118 134.605 1.00 144.12 1108 LEU 1 O 1
ATOM 7735 N N . SER A 1 1109 ? 113.288 99.081 135.965 1.00 139.19 1109 SER 1 N 1
ATOM 7736 C CA . SER A 1 1109 ? 114.180 98.705 134.875 1.00 139.19 1109 SER 1 CA 1
ATOM 7737 C C . SER A 1 1109 ? 113.944 97.265 134.440 1.00 139.19 1109 SER 1 C 1
ATOM 7738 O O . SER A 1 1109 ? 114.275 96.890 133.310 1.00 139.19 1109 SER 1 O 1
ATOM 7741 N N . GLU A 1 1110 ? 113.385 96.435 135.325 1.00 145.79 1110 GLU 1 N 1
ATOM 7742 C CA . GLU A 1 1110 ? 112.870 95.150 134.873 1.00 145.79 1110 GLU 1 CA 1
ATOM 7743 C C . GLU A 1 1110 ? 111.514 95.331 134.208 1.00 145.79 1110 GLU 1 C 1
ATOM 7744 O O . GLU A 1 1110 ? 111.177 94.604 133.267 1.00 145.79 1110 GLU 1 O 1
ATOM 7750 N N . ALA A 1 1111 ? 110.723 96.298 134.686 1.00 147.31 1111 ALA 1 N 1
ATOM 7751 C CA . ALA A 1 1111 ? 109.391 96.513 134.129 1.00 147.31 1111 ALA 1 CA 1
ATOM 7752 C C . ALA A 1 1111 ? 109.464 97.076 132.719 1.00 147.31 1111 ALA 1 C 1
ATOM 7753 O O . ALA A 1 1111 ? 108.565 96.839 131.903 1.00 147.31 1111 ALA 1 O 1
ATOM 7755 N N . MET A 1 1112 ? 110.525 97.822 132.412 1.00 143.32 1112 MET 1 N 1
ATOM 7756 C CA . MET A 1 1112 ? 110.732 98.278 131.042 1.00 143.32 1112 MET 1 CA 1
ATOM 7757 C C . MET A 1 1112 ? 111.124 97.120 130.138 1.00 143.32 1112 MET 1 C 1
ATOM 7758 O O . MET A 1 1112 ? 110.669 97.033 128.993 1.00 143.32 1112 MET 1 O 1
ATOM 7763 N N . HIS A 1 1113 ? 111.963 96.213 130.641 1.00 142.94 1113 HIS 1 N 1
ATOM 7764 C CA . HIS A 1 1113 ? 112.443 95.115 129.810 1.00 142.94 1113 HIS 1 CA 1
ATOM 7765 C C . HIS A 1 1113 ? 111.354 94.080 129.570 1.00 142.94 1113 HIS 1 C 1
ATOM 7766 O O . HIS A 1 1113 ? 111.339 93.411 128.530 1.00 142.94 1113 HIS 1 O 1
ATOM 7773 N N . GLU A 1 1114 ? 110.433 93.931 130.520 1.00 150.52 1114 GLU 1 N 1
ATOM 7774 C CA . GLU A 1 1114 ? 109.304 93.033 130.312 1.00 150.52 1114 GLU 1 CA 1
ATOM 7775 C C . GLU A 1 1114 ? 108.324 93.620 129.306 1.00 150.52 1114 GLU 1 C 1
ATOM 7776 O O . GLU A 1 1114 ? 107.674 92.884 128.555 1.00 150.52 1114 GLU 1 O 1
ATOM 7782 N N . ALA A 1 1115 ? 108.228 94.951 129.254 1.00 149.62 1115 ALA 1 N 1
ATOM 7783 C CA . ALA A 1 1115 ? 107.359 95.587 128.270 1.00 149.62 1115 ALA 1 CA 1
ATOM 7784 C C . ALA A 1 1115 ? 107.967 95.523 126.873 1.00 149.62 1115 ALA 1 C 1
ATOM 7785 O O . ALA A 1 1115 ? 107.257 95.671 125.872 1.00 149.62 1115 ALA 1 O 1
ATOM 7787 N N . ARG A 1 1116 ? 109.282 95.305 126.787 1.00 145.27 1116 ARG 1 N 1
ATOM 7788 C CA . ARG A 1 1116 ? 109.922 95.059 125.498 1.00 145.27 1116 ARG 1 CA 1
ATOM 7789 C C . ARG A 1 1116 ? 109.503 93.714 124.929 1.00 145.27 1116 ARG 1 C 1
ATOM 7790 O O . ARG A 1 1116 ? 109.470 93.527 123.707 1.00 145.27 1116 ARG 1 O 1
ATOM 7798 N N . SER A 1 1117 ? 109.184 92.759 125.804 1.00 148.16 1117 SER 1 N 1
ATOM 7799 C CA . SER A 1 1117 ? 108.611 91.501 125.345 1.00 148.16 1117 SER 1 CA 1
ATOM 7800 C C . SER A 1 1117 ? 107.198 91.708 124.816 1.00 148.16 1117 SER 1 C 1
ATOM 7801 O O . SER A 1 1117 ? 106.735 90.960 123.947 1.00 148.16 1117 SER 1 O 1
ATOM 7804 N N . LYS A 1 1118 ? 106.499 92.725 125.324 1.00 150.27 1118 LYS 1 N 1
ATOM 7805 C CA . LYS A 1 1118 ? 105.127 92.965 124.893 1.00 150.27 1118 LYS 1 CA 1
ATOM 7806 C C . LYS A 1 1118 ? 105.066 94.028 123.805 1.00 150.27 1118 LYS 1 C 1
ATOM 7807 O O . LYS A 1 1118 ? 104.006 94.254 123.210 1.00 150.27 1118 LYS 1 O 1
ATOM 7813 N N . ALA A 1 1119 ? 106.184 94.698 123.540 1.00 149.72 1119 ALA 1 N 1
ATOM 7814 C CA . ALA A 1 1119 ? 106.208 95.724 122.507 1.00 149.72 1119 ALA 1 CA 1
ATOM 7815 C C . ALA A 1 1119 ? 106.203 95.089 121.123 1.00 149.72 1119 ALA 1 C 1
ATOM 7816 O O . ALA A 1 1119 ? 106.828 94.048 120.897 1.00 149.72 1119 ALA 1 O 1
ATOM 7818 N N . ARG A 1 1120 ? 105.476 95.719 120.198 1.00 145.86 1120 ARG 1 N 1
ATOM 7819 C CA . ARG A 1 1120 ? 105.404 95.262 118.815 1.00 145.86 1120 ARG 1 CA 1
ATOM 7820 C C . ARG A 1 1120 ? 106.757 95.424 118.144 1.00 145.86 1120 ARG 1 C 1
ATOM 7821 O O . ARG A 1 1120 ? 107.218 94.532 117.424 1.00 145.86 1120 ARG 1 O 1
ATOM 7829 N N . LEU A 1 1121 ? 107.402 96.559 118.385 1.00 143.09 1121 LEU 1 N 1
ATOM 7830 C CA . LEU A 1 1121 ? 108.721 96.793 117.822 1.00 143.09 1121 LEU 1 CA 1
ATOM 7831 C C . LEU A 1 1121 ? 109.801 96.564 118.868 1.00 143.09 1121 LEU 1 C 1
ATOM 7832 O O . LEU A 1 1121 ? 109.610 96.850 120.054 1.00 143.09 1121 LEU 1 O 1
ATOM 7837 N N . LYS A 1 1122 ? 110.942 96.039 118.421 1.00 136.81 1122 LYS 1 N 1
ATOM 7838 C CA . LYS A 1 1122 ? 111.996 95.664 119.354 1.00 136.81 1122 LYS 1 CA 1
ATOM 7839 C C . LYS A 1 1122 ? 112.778 96.886 119.817 1.00 136.81 1122 LYS 1 C 1
ATOM 7840 O O . LYS A 1 1122 ? 112.766 97.235 121.003 1.00 136.81 1122 LYS 1 O 1
ATOM 7842 N N . TYR A 1 1123 ? 113.449 97.565 118.890 1.00 138.64 1123 TYR 1 N 1
ATOM 7843 C CA . TYR A 1 1123 ? 114.348 98.648 119.263 1.00 138.64 1123 TYR 1 CA 1
ATOM 7844 C C . TYR A 1 1123 ? 113.886 100.016 118.796 1.00 138.64 1123 TYR 1 C 1
ATOM 7845 O O . TYR A 1 1123 ? 114.287 101.022 119.386 1.00 138.64 1123 TYR 1 O 1
ATOM 7854 N N . LEU A 1 1124 ? 113.054 100.089 117.761 1.00 137.74 1124 LEU 1 N 1
ATOM 7855 C CA . LEU A 1 1124 ? 112.699 101.388 117.205 1.00 137.74 1124 LEU 1 CA 1
ATOM 7856 C C . LEU A 1 1124 ? 111.594 102.048 118.020 1.00 137.74 1124 LEU 1 C 1
ATOM 7857 O O . LEU A 1 1124 ? 111.369 103.259 117.915 1.00 137.74 1124 LEU 1 O 1
ATOM 7862 N N . THR A 1 1125 ? 110.907 101.269 118.852 1.00 136.33 1125 THR 1 N 1
ATOM 7863 C CA . THR A 1 1125 ? 109.896 101.780 119.764 1.00 136.33 1125 THR 1 CA 1
ATOM 7864 C C . THR A 1 1125 ? 110.205 101.495 121.224 1.00 136.33 1125 THR 1 C 1
ATOM 7865 O O . THR A 1 1125 ? 110.105 102.410 122.048 1.00 136.33 1125 THR 1 O 1
ATOM 7869 N N . GLY A 1 1126 ? 110.617 100.273 121.560 1.00 136.88 1126 GLY 1 N 1
ATOM 7870 C CA . GLY A 1 1126 ? 110.792 99.919 122.958 1.00 136.88 1126 GLY 1 CA 1
ATOM 7871 C C . GLY A 1 1126 ? 112.054 100.498 123.569 1.00 136.88 1126 GLY 1 C 1
ATOM 7872 O O . GLY A 1 1126 ? 112.128 100.702 124.784 1.00 136.88 1126 GLY 1 O 1
ATOM 7873 N N . ALA A 1 1127 ? 113.062 100.775 122.740 1.00 135.98 1127 ALA 1 N 1
ATOM 7874 C CA . ALA A 1 1127 ? 114.307 101.321 123.272 1.00 135.98 1127 ALA 1 CA 1
ATOM 7875 C C . ALA A 1 1127 ? 114.265 102.839 123.341 1.00 135.98 1127 ALA 1 C 1
ATOM 7876 O O . ALA A 1 1127 ? 115.269 103.482 123.669 1.00 135.98 1127 ALA 1 O 1
ATOM 7878 N N . ALA A 1 1128 ? 113.115 103.429 123.039 1.00 135.55 1128 ALA 1 N 1
ATOM 7879 C CA . ALA A 1 1128 ? 112.948 104.867 123.158 1.00 135.55 1128 ALA 1 CA 1
ATOM 7880 C C . ALA A 1 1128 ? 112.866 105.280 124.616 1.00 135.55 1128 ALA 1 C 1
ATOM 7881 O O . ALA A 1 1128 ? 113.212 106.411 124.962 1.00 135.55 1128 ALA 1 O 1
ATOM 7883 N N . VAL A 1 1129 ? 112.411 104.380 125.477 1.00 130.53 1129 VAL 1 N 1
ATOM 7884 C CA . VAL A 1 1129 ? 112.159 104.706 126.873 1.00 130.53 1129 VAL 1 CA 1
ATOM 7885 C C . VAL A 1 1129 ? 113.397 104.364 127.685 1.00 130.53 1129 VAL 1 C 1
ATOM 7886 O O . VAL A 1 1129 ? 113.777 103.195 127.803 1.00 130.53 1129 VAL 1 O 1
ATOM 7890 N N . VAL A 1 1130 ? 114.024 105.391 128.247 1.00 128.01 1130 VAL 1 N 1
ATOM 7891 C CA . VAL A 1 1130 ? 115.141 105.245 129.167 1.00 128.01 1130 VAL 1 CA 1
ATOM 7892 C C . VAL A 1 1130 ? 114.719 105.886 130.477 1.00 128.01 1130 VAL 1 C 1
ATOM 7893 O O . VAL A 1 1130 ? 113.860 106.776 130.487 1.00 128.01 1130 VAL 1 O 1
ATOM 7897 N N . MET A 1 1131 ? 115.278 105.416 131.583 1.00 125.76 1131 MET 1 N 1
ATOM 7898 C CA . MET A 1 1131 ? 115.022 106.095 132.838 1.00 125.76 1131 MET 1 CA 1
ATOM 7899 C C . MET A 1 1131 ? 116.268 106.854 133.274 1.00 125.76 1131 MET 1 C 1
ATOM 7900 O O . MET A 1 1131 ? 117.402 106.430 133.033 1.00 125.76 1131 MET 1 O 1
ATOM 7905 N N . TYR A 1 1132 ? 116.051 108.017 133.871 1.00 114.85 1132 TYR 1 N 1
ATOM 7906 C CA . TYR A 1 1132 ? 117.124 108.835 134.416 1.00 114.85 1132 TYR 1 CA 1
ATOM 7907 C C . TYR A 1 1132 ? 116.908 108.987 135.912 1.00 114.85 1132 TYR 1 C 1
ATOM 7908 O O . TYR A 1 1132 ? 116.189 109.894 136.341 1.00 114.85 1132 TYR 1 O 1
ATOM 7917 N N . GLY A 1 1133 ? 117.529 108.125 136.701 1.00 125.00 1133 GLY 1 N 1
ATOM 7918 C CA . GLY A 1 1133 ? 117.506 108.315 138.135 1.00 125.00 1133 GLY 1 CA 1
ATOM 7919 C C . GLY A 1 1133 ? 117.586 107.021 138.916 1.00 125.00 1133 GLY 1 C 1
ATOM 7920 O O . GLY A 1 1133 ? 117.897 105.949 138.389 1.00 125.00 1133 GLY 1 O 1
ATOM 7921 N N . LEU A 1 1134 ? 117.296 107.142 140.208 1.00 135.40 1134 LEU 1 N 1
ATOM 7922 C CA . LEU A 1 1134 ? 117.419 106.030 141.136 1.00 135.40 1134 LEU 1 CA 1
ATOM 7923 C C . LEU A 1 1134 ? 116.175 105.149 141.058 1.00 135.40 1134 LEU 1 C 1
ATOM 7924 O O . LEU A 1 1134 ? 115.058 105.663 141.154 1.00 135.40 1134 LEU 1 O 1
ATOM 7929 N N . PRO A 1 1135 ? 116.340 103.807 140.990 1.00 141.25 1135 PRO 1 N 1
ATOM 7930 C CA . PRO A 1 1135 ? 115.306 102.942 140.398 1.00 141.25 1135 PRO 1 CA 1
ATOM 7931 C C . PRO A 1 1135 ? 114.021 102.844 141.201 1.00 141.25 1135 PRO 1 C 1
ATOM 7932 O O . PRO A 1 1135 ? 114.014 103.038 142.419 1.00 141.25 1135 PRO 1 O 1
ATOM 7936 N N . VAL A 1 1136 ? 112.917 102.559 140.513 1.00 149.75 1136 VAL 1 N 1
ATOM 7937 C CA . VAL A 1 1136 ? 111.631 102.491 141.186 1.00 149.75 1136 VAL 1 CA 1
ATOM 7938 C C . VAL A 1 1136 ? 111.328 101.053 141.562 1.00 149.75 1136 VAL 1 C 1
ATOM 7939 O O . VAL A 1 1136 ? 111.315 100.157 140.709 1.00 149.75 1136 VAL 1 O 1
ATOM 7943 N N . VAL A 1 1137 ? 111.092 100.827 142.838 1.00 154.75 1137 VAL 1 N 1
ATOM 7944 C CA . VAL A 1 1137 ? 110.518 99.580 143.317 1.00 154.75 1137 VAL 1 CA 1
ATOM 7945 C C . VAL A 1 1137 ? 109.127 99.916 143.838 1.00 154.75 1137 VAL 1 C 1
ATOM 7946 O O . VAL A 1 1137 ? 108.842 101.063 144.201 1.00 154.75 1137 VAL 1 O 1
ATOM 7950 N N . ALA A 1 1138 ? 108.228 98.942 143.821 1.00 157.44 1138 ALA 1 N 1
ATOM 7951 C CA . ALA A 1 1138 ? 106.858 99.201 144.234 1.00 157.44 1138 ALA 1 CA 1
ATOM 7952 C C . ALA A 1 1138 ? 106.717 99.057 145.742 1.00 157.44 1138 ALA 1 C 1
ATOM 7953 O O . ALA A 1 1138 ? 107.177 98.072 146.328 1.00 157.44 1138 ALA 1 O 1
ATOM 7955 N N . LYS A 1 1139 ? 106.085 100.044 146.370 1.00 154.30 1139 LYS 1 N 1
ATOM 7956 C CA . LYS A 1 1139 ? 105.762 99.938 147.783 1.00 154.30 1139 LYS 1 CA 1
ATOM 7957 C C . LYS A 1 1139 ? 104.622 98.947 147.987 1.00 154.30 1139 LYS 1 C 1
ATOM 7958 O O . LYS A 1 1139 ? 103.594 98.999 147.307 1.00 154.30 1139 LYS 1 O 1
ATOM 7960 N N . GLN A 1 1140 ? 104.812 98.033 148.932 1.00 147.64 1140 GLN 1 N 1
ATOM 7961 C CA . GLN A 1 1140 ? 103.802 97.019 149.205 1.00 147.64 1140 GLN 1 CA 1
ATOM 7962 C C . GLN A 1 1140 ? 102.637 97.599 149.996 1.00 147.64 1140 GLN 1 C 1
ATOM 7963 O O . GLN A 1 1140 ? 101.476 97.394 149.642 1.00 147.64 1140 GLN 1 O 1
ATOM 7969 N N . LEU B 2 118 ? 100.461 89.273 110.946 1.00 65.79 118 LEU B N 1
ATOM 7970 C CA . LEU B 2 118 ? 99.490 90.358 111.048 1.00 65.79 118 LEU B CA 1
ATOM 7971 C C . LEU B 2 118 ? 100.086 91.628 111.656 1.00 65.79 118 LEU B C 1
ATOM 7972 O O . LEU B 2 118 ? 101.248 91.647 112.061 1.00 65.79 118 LEU B O 1
ATOM 7977 N N . ALA B 2 119 ? 99.279 92.686 111.714 1.00 61.96 119 ALA B N 1
ATOM 7978 C CA . ALA B 2 119 ? 99.704 93.954 112.286 1.00 61.96 119 ALA B CA 1
ATOM 7979 C C . ALA B 2 119 ? 98.484 94.733 112.750 1.00 61.96 119 ALA B C 1
ATOM 7980 O O . ALA B 2 119 ? 97.358 94.471 112.319 1.00 61.96 119 ALA B O 1
ATOM 7982 N N . ALA B 2 120 ? 98.729 95.677 113.654 1.00 61.96 120 ALA B N 1
ATOM 7983 C CA . ALA B 2 120 ? 97.709 96.578 114.176 1.00 61.96 120 ALA B CA 1
ATOM 7984 C C . ALA B 2 120 ? 97.522 97.752 113.219 1.00 61.96 120 ALA B C 1
ATOM 7985 O O . ALA B 2 120 ? 98.365 98.007 112.374 1.00 61.96 120 ALA B O 1
ATOM 7987 N N . ASP B 2 121 ? 96.425 98.481 113.376 1.00 61.82 121 ASP B N 1
ATOM 7988 C CA . ASP B 2 121 ? 96.103 99.620 112.519 1.00 61.82 121 ASP B CA 1
ATOM 7989 C C . ASP B 2 121 ? 97.107 100.738 112.693 1.00 61.82 121 ASP B C 1
ATOM 7990 O O . ASP B 2 121 ? 97.656 100.916 113.771 1.00 61.82 121 ASP B O 1
ATOM 7995 N N . ILE B 2 122 ? 97.314 101.526 111.643 1.00 58.56 122 ILE B N 1
ATOM 7996 C CA . ILE B 2 122 ? 98.296 102.608 111.701 1.00 58.56 122 ILE B CA 1
ATOM 7997 C C . ILE B 2 122 ? 97.964 103.637 112.776 1.00 58.56 122 ILE B C 1
ATOM 7998 O O . ILE B 2 122 ? 96.799 103.921 113.048 1.00 58.56 122 ILE B O 1
ATOM 8003 N N . GLU B 2 123 ? 99.008 104.175 113.399 1.00 56.96 123 GLU B N 1
ATOM 8004 C CA . GLU B 2 123 ? 98.848 105.125 114.489 1.00 56.96 123 GLU B CA 1
ATOM 8005 C C . GLU B 2 123 ? 99.525 106.497 114.310 1.00 56.96 123 GLU B C 1
ATOM 8006 O O . GLU B 2 123 ? 100.578 106.613 113.687 1.00 56.96 123 GLU B O 1
ATOM 8012 N N . ASP B 2 124 ? 98.888 107.516 114.877 1.00 55.30 124 ASP B N 1
ATOM 8013 C CA . ASP B 2 124 ? 99.397 108.874 114.889 1.00 55.30 124 ASP B CA 1
ATOM 8014 C C . ASP B 2 124 ? 100.364 109.018 116.051 1.00 55.30 124 ASP B C 1
ATOM 8015 O O . ASP B 2 124 ? 100.273 108.275 117.023 1.00 55.30 124 ASP B O 1
ATOM 8020 N N . ASP B 2 125 ? 101.266 109.987 115.968 1.00 52.99 125 ASP B N 1
ATOM 8021 C CA . ASP B 2 125 ? 102.262 110.202 117.011 1.00 52.99 125 ASP B CA 1
ATOM 8022 C C . ASP B 2 125 ? 102.029 111.499 117.772 1.00 52.99 125 ASP B C 1
ATOM 8023 O O . ASP B 2 125 ? 101.777 112.533 117.170 1.00 52.99 125 ASP B O 1
ATOM 8028 N N . MET B 2 126 ? 102.102 111.447 119.100 1.00 53.18 126 MET B N 1
ATOM 8029 C CA . MET B 2 126 ? 101.875 112.641 119.909 1.00 53.18 126 MET B CA 1
ATOM 8030 C C . MET B 2 126 ? 103.139 113.484 120.032 1.00 53.18 126 MET B C 1
ATOM 8031 O O . MET B 2 126 ? 103.789 113.538 121.071 1.00 53.18 126 MET B O 1
ATOM 8036 N N . LEU B 2 127 ? 103.453 114.171 118.946 1.00 57.46 127 LEU B N 1
ATOM 8037 C CA . LEU B 2 127 ? 104.624 115.019 118.850 1.00 57.46 127 LEU B CA 1
ATOM 8038 C C . LEU B 2 127 ? 104.463 116.305 119.648 1.00 57.46 127 LEU B C 1
ATOM 8039 O O . LEU B 2 127 ? 103.350 116.693 120.000 1.00 57.46 127 LEU B O 1
ATOM 8044 N N . ASN B 2 128 ? 105.588 116.951 119.943 1.00 61.90 128 ASN B N 1
ATOM 8045 C CA . ASN B 2 128 ? 105.610 118.193 120.713 1.00 61.90 128 ASN B CA 1
ATOM 8046 C C . ASN B 2 128 ? 105.855 119.460 119.874 1.00 61.90 128 ASN B C 1
ATOM 8047 O O . ASN B 2 128 ? 106.765 119.508 119.050 1.00 61.90 128 ASN B O 1
ATOM 8052 N N . LEU B 2 129 ? 105.018 120.471 120.092 1.00 62.41 129 LEU B N 1
ATOM 8053 C CA . LEU B 2 129 ? 105.110 121.761 119.418 1.00 62.41 129 LEU B CA 1
ATOM 8054 C C . LEU B 2 129 ? 106.183 122.633 120.059 1.00 62.41 129 LEU B C 1
ATOM 8055 O O . LEU B 2 129 ? 106.578 123.659 119.494 1.00 62.41 129 LEU B O 1
ATOM 8057 N N . GLU B 2 130 ? 106.655 122.244 121.245 1.00 59.89 130 GLU B N 1
ATOM 8058 C CA . GLU B 2 130 ? 107.786 122.926 121.863 1.00 59.89 130 GLU B CA 1
ATOM 8059 C C . GLU B 2 130 ? 109.087 122.624 121.136 1.00 59.89 130 GLU B C 1
ATOM 8060 O O . GLU B 2 130 ? 109.892 123.536 120.906 1.00 59.89 130 GLU B O 1
ATOM 8066 N N . ASP B 2 131 ? 109.297 121.348 120.783 1.00 63.95 131 ASP B N 1
ATOM 8067 C CA . ASP B 2 131 ? 110.549 120.809 120.234 1.00 63.95 131 ASP B CA 1
ATOM 8068 C C . ASP B 2 131 ? 111.729 121.060 121.172 1.00 63.95 131 ASP B C 1
ATOM 8069 O O . ASP B 2 131 ? 112.857 121.280 120.726 1.00 63.95 131 ASP B O 1
ATOM 8074 N N . GLN B 2 132 ? 111.457 120.999 122.485 1.00 61.25 132 GLN B N 1
ATOM 8075 C CA . GLN B 2 132 ? 112.431 121.181 123.565 1.00 61.25 132 GLN B CA 1
ATOM 8076 C C . GLN B 2 132 ? 113.137 122.528 123.484 1.00 61.25 132 GLN B C 1
ATOM 8077 O O . GLN B 2 132 ? 114.310 122.587 123.099 1.00 61.25 132 GLN B O 1
ATOM 8079 N N . ASP B 2 133 ? 112.378 123.602 123.744 1.00 60.46 133 ASP B N 1
ATOM 8080 C CA . ASP B 2 133 ? 112.862 124.985 123.858 1.00 60.46 133 ASP B CA 1
ATOM 8081 C C . ASP B 2 133 ? 113.314 125.524 122.498 1.00 60.46 133 ASP B C 1
ATOM 8082 O O . ASP B 2 133 ? 114.276 126.287 122.396 1.00 60.46 133 ASP B O 1
ATOM 8087 N N . VAL B 2 134 ? 112.633 125.100 121.432 1.00 62.07 134 VAL B N 1
ATOM 8088 C CA . VAL B 2 134 ? 112.732 125.815 120.163 1.00 62.07 134 VAL B CA 1
ATOM 8089 C C . VAL B 2 134 ? 111.813 127.034 120.185 1.00 62.07 134 VAL B C 1
ATOM 8090 O O . VAL B 2 134 ? 112.138 128.090 119.629 1.00 62.07 134 VAL B O 1
ATOM 8094 N N . VAL B 2 135 ? 110.684 126.931 120.878 1.00 54.21 135 VAL B N 1
ATOM 8095 C CA . VAL B 2 135 ? 109.896 128.093 121.266 1.00 54.21 135 VAL B CA 1
ATOM 8096 C C . VAL B 2 135 ? 109.947 128.200 122.782 1.00 54.21 135 VAL B C 1
ATOM 8097 O O . VAL B 2 135 ? 110.022 127.182 123.483 1.00 54.21 135 VAL B O 1
ATOM 8101 N N . LEU B 2 136 ? 109.965 129.433 123.283 1.00 46.62 136 LEU B N 1
ATOM 8102 C CA . LEU B 2 136 ? 109.777 129.714 124.707 1.00 46.62 136 LEU B CA 1
ATOM 8103 C C . LEU B 2 136 ? 109.274 131.149 124.787 1.00 46.62 136 LEU B C 1
ATOM 8104 O O . LEU B 2 136 ? 110.061 132.094 124.727 1.00 46.62 136 LEU B O 1
ATOM 8109 N N . SER B 2 137 ? 107.965 131.301 124.932 1.00 45.73 137 SER B N 1
ATOM 8110 C CA . SER B 2 137 ? 107.377 132.621 125.109 1.00 45.73 137 SER B CA 1
ATOM 8111 C C . SER B 2 137 ? 107.743 133.103 126.502 1.00 45.73 137 SER B C 1
ATOM 8112 O O . SER B 2 137 ? 107.063 132.785 127.480 1.00 45.73 137 SER B O 1
ATOM 8115 N N . GLU B 2 138 ? 108.837 133.855 126.603 1.00 44.50 138 GLU B N 1
ATOM 8116 C CA . GLU B 2 138 ? 109.291 134.300 127.911 1.00 44.50 138 GLU B CA 1
ATOM 8117 C C . GLU B 2 138 ? 108.396 135.424 128.416 1.00 44.50 138 GLU B C 1
ATOM 8118 O O . GLU B 2 138 ? 107.989 136.312 127.659 1.00 44.50 138 GLU B O 1
ATOM 8124 N N . ASP B 2 139 ? 108.032 135.338 129.686 1.00 47.26 139 ASP B N 1
ATOM 8125 C CA . ASP B 2 139 ? 107.095 136.285 130.257 1.00 47.26 139 ASP B CA 1
ATOM 8126 C C . ASP B 2 139 ? 107.782 137.612 130.564 1.00 47.26 139 ASP B C 1
ATOM 8127 O O . ASP B 2 139 ? 109.010 137.709 130.627 1.00 47.26 139 ASP B O 1
ATOM 8132 N N . ARG B 2 140 ? 106.958 138.648 130.715 1.00 47.54 140 ARG B N 1
ATOM 8133 C CA . ARG B 2 140 ? 107.440 139.972 131.105 1.00 47.54 140 ARG B CA 1
ATOM 8134 C C . ARG B 2 140 ? 108.232 140.037 132.418 1.00 47.54 140 ARG B C 1
ATOM 8135 O O . ARG B 2 140 ? 109.217 140.794 132.453 1.00 47.54 140 ARG B O 1
ATOM 8143 N N . PRO B 2 141 ? 107.909 139.276 133.526 1.00 47.16 141 PRO B N 1
ATOM 8144 C CA . PRO B 2 141 ? 108.753 139.407 134.724 1.00 47.16 141 PRO B CA 1
ATOM 8145 C C . PRO B 2 141 ? 110.178 138.892 134.584 1.00 47.16 141 PRO B C 1
ATOM 8146 O O . PRO B 2 141 ? 110.527 137.795 135.034 1.00 47.16 141 PRO B O 1
ATOM 8150 N N . TYR B 2 142 ? 110.997 139.709 133.916 1.00 50.81 142 TYR B N 1
ATOM 8151 C CA . TYR B 2 142 ? 112.435 139.749 134.130 1.00 50.81 142 TYR B CA 1
ATOM 8152 C C . TYR B 2 142 ? 112.810 140.912 135.038 1.00 50.81 142 TYR B C 1
ATOM 8153 O O . TYR B 2 142 ? 113.996 141.238 135.155 1.00 50.81 142 TYR B O 1
ATOM 8162 N N . GLY B 2 143 ? 111.828 141.542 135.668 1.00 47.29 143 GLY B N 1
ATOM 8163 C CA . GLY B 2 143 ? 112.087 142.630 136.587 1.00 47.29 143 GLY B CA 1
ATOM 8164 C C . GLY B 2 143 ? 110.868 142.873 137.448 1.00 47.29 143 GLY B C 1
ATOM 8165 O O . GLY B 2 143 ? 109.781 142.362 137.170 1.00 47.29 143 GLY B O 1
ATOM 8166 N N . ASP B 2 144 ? 111.067 143.649 138.509 1.00 49.41 144 ASP B N 1
ATOM 8167 C CA . ASP B 2 144 ? 109.979 143.987 139.412 1.00 49.41 144 ASP B CA 1
ATOM 8168 C C . ASP B 2 144 ? 108.979 144.907 138.720 1.00 49.41 144 ASP B C 1
ATOM 8169 O O . ASP B 2 144 ? 109.303 145.612 137.761 1.00 49.41 144 ASP B O 1
ATOM 8171 N N . VAL B 2 145 ? 107.746 144.890 139.215 1.00 49.16 145 VAL B N 1
ATOM 8172 C CA . VAL B 2 145 ? 106.657 145.639 138.610 1.00 49.16 145 VAL B CA 1
ATOM 8173 C C . VAL B 2 145 ? 106.247 146.791 139.516 1.00 49.16 145 VAL B C 1
ATOM 8174 O O . VAL B 2 145 ? 106.383 146.717 140.742 1.00 49.16 145 VAL B O 1
ATOM 8176 N N . ILE B 2 146 ? 105.737 147.849 138.875 1.00 50.29 146 ILE B N 1
ATOM 8177 C CA . ILE B 2 146 ? 105.313 149.105 139.504 1.00 50.29 146 ILE B CA 1
ATOM 8178 C C . ILE B 2 146 ? 106.449 149.717 140.329 1.00 50.29 146 ILE B C 1
ATOM 8179 O O . ILE B 2 146 ? 106.398 149.815 141.555 1.00 50.29 146 ILE B O 1
ATOM 8181 N N . ASP B 2 147 ? 107.493 150.121 139.605 1.00 46.05 147 ASP B N 1
ATOM 8182 C CA . ASP B 2 147 ? 108.733 150.599 140.207 1.00 46.05 147 ASP B CA 1
ATOM 8183 C C . ASP B 2 147 ? 108.988 152.047 139.789 1.00 46.05 147 ASP B C 1
ATOM 8184 O O . ASP B 2 147 ? 110.091 152.415 139.388 1.00 46.05 147 ASP B O 1
ATOM 8186 N N . PRO B 2 148 ? 107.946 152.872 139.868 1.00 48.83 148 PRO B N 1
ATOM 8187 C CA . PRO B 2 148 ? 108.107 154.299 139.626 1.00 48.83 148 PRO B CA 1
ATOM 8188 C C . PRO B 2 148 ? 108.906 154.934 140.755 1.00 48.83 148 PRO B C 1
ATOM 8189 O O . PRO B 2 148 ? 108.621 154.718 141.936 1.00 48.83 148 PRO B O 1
ATOM 8191 N N . ALA B 2 149 ? 109.912 155.723 140.387 1.00 56.00 149 ALA B N 1
ATOM 8192 C CA . ALA B 2 149 ? 110.893 156.210 141.345 1.00 56.00 149 ALA B CA 1
ATOM 8193 C C . ALA B 2 149 ? 111.106 157.706 141.174 1.00 56.00 149 ALA B C 1
ATOM 8194 O O . ALA B 2 149 ? 110.928 158.256 140.084 1.00 56.00 149 ALA B O 1
ATOM 8196 N N . GLU B 2 150 ? 111.495 158.354 142.268 1.00 61.96 150 GLU B N 1
ATOM 8197 C CA . GLU B 2 150 ? 111.827 159.769 142.254 1.00 61.96 150 GLU B CA 1
ATOM 8198 C C . GLU B 2 150 ? 113.302 159.962 141.918 1.00 61.96 150 GLU B C 1
ATOM 8199 O O . GLU B 2 150 ? 114.124 159.058 142.077 1.00 61.96 150 GLU B O 1
ATOM 8201 N N . SER B 2 151 ? 113.631 161.170 141.456 1.00 66.05 151 SER B N 1
ATOM 8202 C CA . SER B 2 151 ? 114.981 161.441 140.971 1.00 66.05 151 SER B CA 1
ATOM 8203 C C . SER B 2 151 ? 115.973 161.577 142.119 1.00 66.05 151 SER B C 1
ATOM 8204 O O . SER B 2 151 ? 117.085 161.036 142.050 1.00 66.05 151 SER B O 1
ATOM 8206 N N . GLU B 2 152 ? 115.579 162.301 143.180 1.00 68.40 152 GLU B N 1
ATOM 8207 C CA . GLU B 2 152 ? 116.406 162.594 144.362 1.00 68.40 152 GLU B CA 1
ATOM 8208 C C . GLU B 2 152 ? 117.735 163.247 143.983 1.00 68.40 152 GLU B C 1
ATOM 8209 O O . GLU B 2 152 ? 118.808 162.797 144.390 1.00 68.40 152 GLU B O 1
ATOM 8211 N N . ALA B 2 153 ? 117.662 164.320 143.199 1.00 77.18 153 ALA B N 1
ATOM 8212 C CA . ALA B 2 153 ? 118.842 164.973 142.655 1.00 77.18 153 ALA B CA 1
ATOM 8213 C C . ALA B 2 153 ? 119.191 166.202 143.480 1.00 77.18 153 ALA B C 1
ATOM 8214 O O . ALA B 2 153 ? 118.311 166.901 143.988 1.00 77.18 153 ALA B O 1
ATOM 8216 N N . GLU B 2 154 ? 120.495 166.457 143.605 1.00 81.13 154 GLU B N 1
ATOM 8217 C CA . GLU B 2 154 ? 120.946 167.631 144.342 1.00 81.13 154 GLU B CA 1
ATOM 8218 C C . GLU B 2 154 ? 120.973 168.869 143.453 1.00 81.13 154 GLU B C 1
ATOM 8219 O O . GLU B 2 154 ? 120.277 169.853 143.726 1.00 81.13 154 GLU B O 1
ATOM 8221 N N . ALA B 2 155 ? 121.763 168.837 142.383 1.00 86.85 155 ALA B N 1
ATOM 8222 C CA . ALA B 2 155 ? 121.953 170.003 141.523 1.00 86.85 155 ALA B CA 1
ATOM 8223 C C . ALA B 2 155 ? 120.806 170.069 140.523 1.00 86.85 155 ALA B C 1
ATOM 8224 O O . ALA B 2 155 ? 120.746 169.287 139.571 1.00 86.85 155 ALA B O 1
ATOM 8226 N N . LEU B 2 156 ? 119.891 171.010 140.741 1.00 90.44 156 LEU B N 1
ATOM 8227 C CA . LEU B 2 156 ? 118.758 171.245 139.851 1.00 90.44 156 LEU B CA 1
ATOM 8228 C C . LEU B 2 156 ? 118.610 172.749 139.620 1.00 90.44 156 LEU B C 1
ATOM 8229 O O . LEU B 2 156 ? 117.529 173.322 139.754 1.00 90.44 156 LEU B O 1
ATOM 8231 N N . ALA B 2 157 ? 119.727 173.394 139.287 1.00 92.22 157 ALA B N 1
ATOM 8232 C CA . ALA B 2 157 ? 119.768 174.840 139.136 1.00 92.22 157 ALA B CA 1
ATOM 8233 C C . ALA B 2 157 ? 119.005 175.295 137.893 1.00 92.22 157 ALA B C 1
ATOM 8234 O O . ALA B 2 157 ? 118.640 174.501 137.021 1.00 92.22 157 ALA B O 1
ATOM 8236 N N . GLU B 2 158 ? 118.769 176.603 137.823 1.00 97.06 158 GLU B N 1
ATOM 8237 C CA . GLU B 2 158 ? 117.962 177.168 136.750 1.00 97.06 158 GLU B CA 1
ATOM 8238 C C . GLU B 2 158 ? 118.762 177.269 135.459 1.00 97.06 158 GLU B C 1
ATOM 8239 O O . GLU B 2 158 ? 119.975 177.496 135.477 1.00 97.06 158 GLU B O 1
ATOM 8241 N N . LEU B 2 159 ? 118.072 177.098 134.335 1.00 99.15 159 LEU B N 1
ATOM 8242 C CA . LEU B 2 159 ? 118.682 177.198 133.021 1.00 99.15 159 LEU B CA 1
ATOM 8243 C C . LEU B 2 159 ? 118.620 178.635 132.509 1.00 99.15 159 LEU B C 1
ATOM 8244 O O . LEU B 2 159 ? 118.316 179.577 133.246 1.00 99.15 159 LEU B O 1
ATOM 8246 N N . GLY B 2 160 ? 118.920 178.796 131.225 1.00 97.17 160 GLY B N 1
ATOM 8247 C CA . GLY B 2 160 ? 118.842 180.083 130.551 1.00 97.17 160 GLY B CA 1
ATOM 8248 C C . GLY B 2 160 ? 117.720 180.059 129.523 1.00 97.17 160 GLY B C 1
ATOM 8249 O O . GLY B 2 160 ? 117.161 178.999 129.223 1.00 97.17 160 GLY B O 1
ATOM 8250 N N . VAL B 2 161 ? 117.389 181.232 128.994 1.00 96.10 161 VAL B N 1
ATOM 8251 C CA . VAL B 2 161 ? 116.324 181.386 128.015 1.00 96.10 161 VAL B CA 1
ATOM 8252 C C . VAL B 2 161 ? 116.829 182.196 126.830 1.00 96.10 161 VAL B C 1
ATOM 8253 O O . VAL B 2 161 ? 117.067 183.402 126.951 1.00 96.10 161 VAL B O 1
ATOM 8255 N N . GLU B 2 162 ? 116.992 181.530 125.690 1.00 92.36 162 GLU B N 1
ATOM 8256 C CA . GLU B 2 162 ? 117.383 182.204 124.471 1.00 92.36 162 GLU B CA 1
ATOM 8257 C C . GLU B 2 162 ? 116.524 181.733 123.317 1.00 92.36 162 GLU B C 1
ATOM 8258 O O . GLU B 2 162 ? 115.672 180.853 123.466 1.00 92.36 162 GLU B O 1
ATOM 8259 N N . GLU B 2 163 ? 116.753 182.348 122.158 1.00 90.61 163 GLU B N 1
ATOM 8260 C CA . GLU B 2 163 ? 116.046 181.942 120.952 1.00 90.61 163 GLU B CA 1
ATOM 8261 C C . GLU B 2 163 ? 116.523 180.567 120.501 1.00 90.61 163 GLU B C 1
ATOM 8262 O O . GLU B 2 163 ? 117.725 180.312 120.391 1.00 90.61 163 GLU B O 1
ATOM 8264 N N . TRP B 2 164 ? 115.572 179.675 120.248 1.00 83.01 164 TRP B N 1
ATOM 8265 C CA . TRP B 2 164 ? 115.907 178.299 119.927 1.00 83.01 164 TRP B CA 1
ATOM 8266 C C . TRP B 2 164 ? 116.053 178.108 118.424 1.00 83.01 164 TRP B C 1
ATOM 8267 O O . TRP B 2 164 ? 115.291 178.659 117.625 1.00 83.01 164 TRP B O 1
ATOM 8269 N N . ASP B 2 165 ? 117.053 177.318 118.046 1.00 78.29 165 ASP B N 1
ATOM 8270 C CA . ASP B 2 165 ? 117.247 176.889 116.664 1.00 78.29 165 ASP B CA 1
ATOM 8271 C C . ASP B 2 165 ? 116.372 175.659 116.461 1.00 78.29 165 ASP B C 1
ATOM 8272 O O . ASP B 2 165 ? 116.726 174.555 116.884 1.00 78.29 165 ASP B O 1
ATOM 8274 N N . SER B 2 166 ? 115.229 175.850 115.806 1.00 74.30 166 SER B N 1
ATOM 8275 C CA . SER B 2 166 ? 114.232 174.798 115.687 1.00 74.30 166 SER B CA 1
ATOM 8276 C C . SER B 2 166 ? 114.647 173.763 114.639 1.00 74.30 166 SER B C 1
ATOM 8277 O O . SER B 2 166 ? 115.771 173.764 114.130 1.00 74.30 166 SER B O 1
ATOM 8279 N N . TYR B 2 167 ? 113.701 172.875 114.310 1.00 73.15 167 TYR B N 1
ATOM 8280 C CA . TYR B 2 167 ? 114.005 171.708 113.482 1.00 73.15 167 TYR B CA 1
ATOM 8281 C C . TYR B 2 167 ? 114.330 172.089 112.042 1.00 73.15 167 TYR B C 1
ATOM 8282 O O . TYR B 2 167 ? 114.948 171.308 111.309 1.00 73.15 167 TYR B O 1
ATOM 8284 N N . PRO B 2 168 ? 113.921 173.284 111.615 1.00 70.91 168 PRO B N 1
ATOM 8285 C CA . PRO B 2 168 ? 114.389 173.809 110.339 1.00 70.91 168 PRO B CA 1
ATOM 8286 C C . PRO B 2 168 ? 115.702 174.563 110.503 1.00 70.91 168 PRO B C 1
ATOM 8287 O O . PRO B 2 168 ? 116.505 174.631 109.566 1.00 70.91 168 PRO B O 1
ATOM 8289 N N . PRO B 2 169 ? 115.937 175.132 111.689 1.00 70.28 169 PRO B N 1
ATOM 8290 C CA . PRO B 2 169 ? 117.127 175.951 111.896 1.00 70.28 169 PRO B CA 1
ATOM 8291 C C . PRO B 2 169 ? 118.303 175.118 112.389 1.00 70.28 169 PRO B C 1
ATOM 8292 O O . PRO B 2 169 ? 119.460 175.539 112.271 1.00 70.28 169 PRO B O 1
ATOM 8294 N N . ILE B 2 170 ? 118.030 173.939 112.957 1.00 68.94 170 ILE B N 1
ATOM 8295 C CA . ILE B 2 170 ? 119.111 173.097 113.462 1.00 68.94 170 ILE B CA 1
ATOM 8296 C C . ILE B 2 170 ? 119.915 172.478 112.330 1.00 68.94 170 ILE B C 1
ATOM 8297 O O . ILE B 2 170 ? 121.119 172.247 112.480 1.00 68.94 170 ILE B O 1
ATOM 8299 N N . ASP B 2 171 ? 119.274 172.209 111.190 1.00 66.38 171 ASP B N 1
ATOM 8300 C CA . ASP B 2 171 ? 120.000 171.667 110.046 1.00 66.38 171 ASP B CA 1
ATOM 8301 C C . ASP B 2 171 ? 120.795 172.753 109.334 1.00 66.38 171 ASP B C 1
ATOM 8302 O O . ASP B 2 171 ? 121.683 172.455 108.528 1.00 66.38 171 ASP B O 1
ATOM 8304 N N . PRO B 2 172 ? 120.483 174.022 109.612 1.00 67.74 172 PRO B N 1
ATOM 8305 C CA . PRO B 2 172 ? 121.249 175.118 109.031 1.00 67.74 172 PRO B CA 1
ATOM 8306 C C . PRO B 2 172 ? 122.631 175.216 109.663 1.00 67.74 172 PRO B C 1
ATOM 8307 O O . PRO B 2 172 ? 123.623 175.471 108.969 1.00 67.74 172 PRO B O 1
ATOM 8309 N N . ALA B 2 173 ? 122.718 175.015 110.980 1.00 66.48 173 ALA B N 1
ATOM 8310 C CA . ALA B 2 173 ? 124.018 175.029 111.643 1.00 66.48 173 ALA B CA 1
ATOM 8311 C C . ALA B 2 173 ? 124.795 173.751 111.357 1.00 66.48 173 ALA B C 1
ATOM 8312 O O . ALA B 2 173 ? 126.030 173.742 111.405 1.00 66.48 173 ALA B O 1
ATOM 8314 N N . SER B 2 174 ? 124.087 172.658 111.060 1.00 65.34 174 SER B N 1
ATOM 8315 C CA . SER B 2 174 ? 124.764 171.412 110.717 1.00 65.34 174 SER B CA 1
ATOM 8316 C C . SER B 2 174 ? 125.232 171.409 109.269 1.00 65.34 174 SER B C 1
ATOM 8317 O O . SER B 2 174 ? 126.098 170.609 108.898 1.00 65.34 174 SER B O 1
ATOM 8319 N N . ARG B 2 175 ? 124.675 172.291 108.437 1.00 64.24 175 ARG B N 1
ATOM 8320 C CA . ARG B 2 175 ? 125.069 172.331 107.033 1.00 64.24 175 ARG B CA 1
ATOM 8321 C C . ARG B 2 175 ? 126.430 172.993 106.857 1.00 64.24 175 ARG B C 1
ATOM 8322 O O . ARG B 2 175 ? 127.138 172.723 105.880 1.00 64.24 175 ARG B O 1
ATOM 8324 N N . ILE B 2 176 ? 126.814 173.863 107.792 1.00 63.98 176 ILE B N 1
ATOM 8325 C CA . ILE B 2 176 ? 128.079 174.577 107.659 1.00 63.98 176 ILE B CA 1
ATOM 8326 C C . ILE B 2 176 ? 129.256 173.714 108.096 1.00 63.98 176 ILE B C 1
ATOM 8327 O O . ILE B 2 176 ? 130.413 174.038 107.805 1.00 63.98 176 ILE B O 1
ATOM 8329 N N . GLY B 2 177 ? 128.985 172.617 108.798 1.00 65.06 177 GLY B N 1
ATOM 8330 C CA . GLY B 2 177 ? 130.029 171.759 109.354 1.00 65.06 177 GLY B CA 1
ATOM 8331 C C . GLY B 2 177 ? 130.041 170.434 108.598 1.00 65.06 177 GLY B C 1
ATOM 8332 O O . GLY B 2 177 ? 129.230 169.545 108.867 1.00 65.06 177 GLY B O 1
ATOM 8333 N N . ASP B 2 178 ? 130.967 170.304 107.644 1.00 61.83 178 ASP B N 1
ATOM 8334 C CA . ASP B 2 178 ? 131.163 169.019 106.979 1.00 61.83 178 ASP B CA 1
ATOM 8335 C C . ASP B 2 178 ? 132.060 168.110 107.809 1.00 61.83 178 ASP B C 1
ATOM 8336 O O . ASP B 2 178 ? 131.910 166.882 107.771 1.00 61.83 178 ASP B O 1
ATOM 8338 N N . ASP B 2 179 ? 133.019 168.707 108.529 1.00 62.19 179 ASP B N 1
ATOM 8339 C CA . ASP B 2 179 ? 133.794 168.070 109.602 1.00 62.19 179 ASP B CA 1
ATOM 8340 C C . ASP B 2 179 ? 134.652 166.902 109.113 1.00 62.19 179 ASP B C 1
ATOM 8341 O O . ASP B 2 179 ? 134.573 165.791 109.639 1.00 62.19 179 ASP B O 1
ATOM 8343 N N . PHE B 2 180 ? 135.489 167.159 108.107 1.00 56.92 180 PHE B N 1
ATOM 8344 C CA . PHE B 2 180 ? 136.504 166.210 107.695 1.00 56.92 180 PHE B CA 1
ATOM 8345 C C . PHE B 2 180 ? 135.964 164.975 106.994 1.00 56.92 180 PHE B C 1
ATOM 8346 O O . PHE B 2 180 ? 134.759 164.747 106.874 1.00 56.92 180 PHE B O 1
ATOM 8347 N N . ASN B 2 181 ? 136.906 164.153 106.513 1.00 54.03 181 ASN B N 1
ATOM 8348 C CA . ASN B 2 181 ? 136.573 162.875 105.880 1.00 54.03 181 ASN B CA 1
ATOM 8349 C C . ASN B 2 181 ? 137.437 161.800 106.548 1.00 54.03 181 ASN B C 1
ATOM 8350 O O . ASN B 2 181 ? 138.520 161.453 106.069 1.00 54.03 181 ASN B O 1
ATOM 8352 N N . TYR B 2 182 ? 136.934 161.287 107.677 1.00 49.73 182 TYR B N 1
ATOM 8353 C CA . TYR B 2 182 ? 137.538 160.259 108.529 1.00 49.73 182 TYR B CA 1
ATOM 8354 C C . TYR B 2 182 ? 138.942 160.609 109.008 1.00 49.73 182 TYR B C 1
ATOM 8355 O O . TYR B 2 182 ? 139.716 159.704 109.339 1.00 49.73 182 TYR B O 1
ATOM 8357 N N . VAL B 2 183 ? 139.295 161.891 109.054 1.00 48.39 183 VAL B N 1
ATOM 8358 C CA . VAL B 2 183 ? 140.611 162.334 109.485 1.00 48.39 183 VAL B CA 1
ATOM 8359 C C . VAL B 2 183 ? 140.556 163.137 110.773 1.00 48.39 183 VAL B C 1
ATOM 8360 O O . VAL B 2 183 ? 141.548 163.777 111.136 1.00 48.39 183 VAL B O 1
ATOM 8362 N N . LEU B 2 184 ? 139.415 163.129 111.464 1.00 46.68 184 LEU B N 1
ATOM 8363 C CA . LEU B 2 184 ? 139.320 163.831 112.738 1.00 46.68 184 LEU B CA 1
ATOM 8364 C C . LEU B 2 184 ? 140.130 163.122 113.815 1.00 46.68 184 LEU B C 1
ATOM 8365 O O . LEU B 2 184 ? 140.603 163.756 114.765 1.00 46.68 184 LEU B O 1
ATOM 8367 N N . ARG B 2 185 ? 140.305 161.804 113.680 1.00 46.08 185 ARG B N 1
ATOM 8368 C CA . ARG B 2 185 ? 141.160 161.068 114.605 1.00 46.08 185 ARG B CA 1
ATOM 8369 C C . ARG B 2 185 ? 142.629 161.402 114.379 1.00 46.08 185 ARG B C 1
ATOM 8370 O O . ARG B 2 185 ? 143.455 161.250 115.286 1.00 46.08 185 ARG B O 1
ATOM 8372 N N . THR B 2 186 ? 142.977 161.847 113.169 1.00 45.82 186 THR B N 1
ATOM 8373 C CA . THR B 2 186 ? 144.343 162.288 112.911 1.00 45.82 186 THR B CA 1
ATOM 8374 C C . THR B 2 186 ? 144.608 163.642 113.553 1.00 45.82 186 THR B C 1
ATOM 8375 O O . THR B 2 186 ? 145.749 163.958 113.908 1.00 45.82 186 THR B O 1
ATOM 8377 N N . GLU B 2 187 ? 143.562 164.453 113.719 1.00 45.52 187 GLU B N 1
ATOM 8378 C CA . GLU B 2 187 ? 143.721 165.743 114.381 1.00 45.52 187 GLU B CA 1
ATOM 8379 C C . GLU B 2 187 ? 143.636 165.601 115.896 1.00 45.52 187 GLU B C 1
ATOM 8380 O O . GLU B 2 187 ? 143.782 166.586 116.628 1.00 45.52 187 GLU B O 1
ATOM 8382 N N . ASP B 2 188 ? 143.391 164.383 116.383 1.00 45.74 188 ASP B N 1
ATOM 8383 C CA . ASP B 2 188 ? 143.167 164.184 117.810 1.00 45.74 188 ASP B CA 1
ATOM 8384 C C . ASP B 2 188 ? 144.473 164.196 118.591 1.00 45.74 188 ASP B C 1
ATOM 8385 O O . ASP B 2 188 ? 144.582 164.866 119.623 1.00 45.74 188 ASP B O 1
ATOM 8387 N N . PHE B 2 189 ? 145.481 163.463 118.113 1.00 45.45 189 PHE B N 1
ATOM 8388 C CA . PHE B 2 189 ? 146.725 163.345 118.868 1.00 45.45 189 PHE B CA 1
ATOM 8389 C C . PHE B 2 189 ? 147.629 164.553 118.655 1.00 45.45 189 PHE B C 1
ATOM 8390 O O . PHE B 2 189 ? 148.692 164.656 119.278 1.00 45.45 189 PHE B O 1
ATOM 8392 N N . ALA B 2 190 ? 147.232 165.474 117.772 1.00 43.59 190 ALA B N 1
ATOM 8393 C CA . ALA B 2 190 ? 148.054 166.647 117.496 1.00 43.59 190 ALA B CA 1
ATOM 8394 C C . ALA B 2 190 ? 148.043 167.625 118.663 1.00 43.59 190 ALA B C 1
ATOM 8395 O O . ALA B 2 190 ? 148.995 168.390 118.851 1.00 43.59 190 ALA B O 1
ATOM 8397 N N . GLU B 2 191 ? 146.979 167.614 119.459 1.00 42.30 191 GLU B N 1
ATOM 8398 C CA . GLU B 2 191 ? 146.873 168.514 120.602 1.00 42.30 191 GLU B CA 1
ATOM 8399 C C . GLU B 2 191 ? 147.699 168.006 121.777 1.00 42.30 191 GLU B C 1
ATOM 8400 O O . GLU B 2 191 ? 148.041 168.768 122.682 1.00 42.30 191 GLU B O 1
#

Radius of gyration: 31.83 Å; Cα contacts (8 Å, |Δi|>4): 1823; chains: 2; bounding box: 70×105×55 Å

Nearest PDB structures (foldseek):
  5mz6-assembly1_1  TM=1.001E+00  e=0.000E+00  Caenorhabditis elegans
  7nj0-assembly1_A  TM=7.481E-01  e=5.443E-30  Homo sapiens
  7nj1-assembly1_A  TM=7.567E-01  e=1.142E-28  Homo sapiens
  5u1s-assembly1_A  TM=4.854E-01  e=2.936E-19  Saccharomyces cerevisiae S288C
  5mz6-assembly1_B  TM=1.014E+00  e=1.237E-12  Caenorhabditis elegans

Solvent-accessible surface area: 39930 Å² total; per-residue (Å²): 86,82,147,114,1,80,93,12,48,88,38,0,16,6,1,2,39,9,5,1,48,27,1,10,54,0,1,88,26,3,33,135,32,2,80,81,40,20,17,80,120,13,101,8,29,26,73,0,2,53,54,1,15,138,0,2,21,130,1,7,53,28,140,75,21,101,32,8,8,101,41,2,24,4,0,0,97,13,0,24,41,0,36,86,13,39,138,81,0,52,115,38,84,54,166,52,55,79,66,2,0,5,0,0,0,6,0,0,0,0,0,0,2,2,2,0,5,4,4,0,0,5,0,0,8,7,1,0,32,5,24,88,7,38,24,1,9,12,5,0,0,5,0,0,19,0,8,6,12,33,58,2,1,52,88,32,44,153,108,25,157,56,60,194,72,5,50,36,2,12,27,0,0,69,49,6,7,47,1,48,112,15,84,112,93,36,50,113,8,11,103,97,0,23,125,5,19,73,98,10,110,78,36,126,70,108,23,2,13,60,32,12,5,7,0,0,3,8,3,5,0,0,10,2,6,1,4,66,3,26,110,66,14,96,154,46,65,4,0,0,7,3,15,3,0,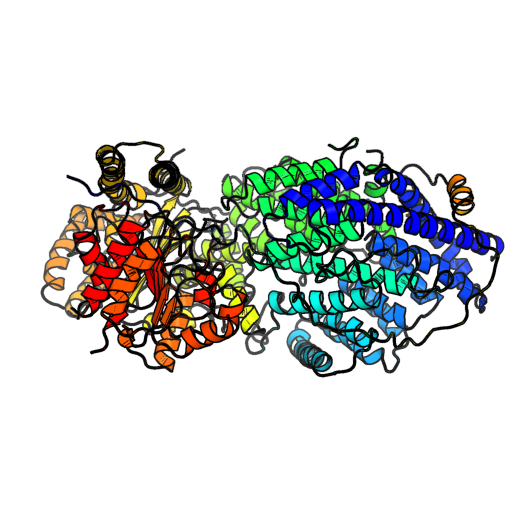62,59,0,0,44,43,0,2,7,1,1,41,31,36,6,57,0,1,0,0,4,20,26,38,6,69,46,80,0,28,1,85,68,9,87,111,21,66,110,59,32,22,23,6,5,1,13,4,0,0,4,2,0,0,1,3,4,0,13,5,2,3,2,7,0,0,6,10,0,1,13,24,57,31,0,11,17,5,2,1,0,3,0,3,0,0,0,4,1,0,4,11,3,9,0,2,3,2,0,1,6,3,0,8,4,9,20,26,2,56,53,5,57,5,102,138,14,16,134,40,0,50,76,6,0,35,30,10,24,66,71,143,38,110,120,66,24,13,53,10,7,37,27,3,1,3,0,7,0,0,0,62,19,0,1,88,0,0,94,41,70,5,50,65,132,3,0,89,78,0,14,69,7,2,51,143,3,64,65,76,4,56,12,2,9,34,56,7,14,179,58,90,92,45,152,11,56,4,5,1,8,1,3,10,2,0,1,2,0,2,12,36,3,0,18,80,8,15,57,77,78,77,36,103,68,131,48,3,56,34,3,20,90,73,0,44,140,10,4,96,78,18,113,17,11,1,0,8,12,8,8,0,2,17,0,0,5,33,1,1,71,10,60,67,55,32,97,64,100,36,4,180,89,43,141,107,167,138,119,71,83,95,21,53,104,33,3,126,76,19,11,58,72,32,3,6,6,4,6,15,13,1,0,6,10,0,3,2,7,16,5,26,22,36,190,69,12,49,9,4,0,2,0,0,0,0,6,22,10,0,12,13,16,0,19,53,6,31,96,90,93,62,4,72,18,22,85,16,2,17,51,17,46,111,114,0,88,84,21,0,97,71,4,21,67,35,10,0,0,0,1,1,0,20,0,0,31,37,2,0,7,0,0,3,0,3,13,31,2,34,0,2,22,0,3,1,2,31,77,34,30,0,55,59,10,16,58,129,1,57,166,20,15,38,78,2,15,103,20,8,110,159,50,77,105,76,84,68,86,90,4,6,99,45,4,35,116,31,9,27,94,3,118,66,12,2,31,66,4,42,142,125,7,3,17,37,0,0,23,0,0,16,4,0,4,127,14,14,123,129,0,33,48,20,1,93,121,1,54,74,108,1,73,45,0,0,51,61,0,7,0,45,1,0,0,30,1,1,101,105,20,100,49,150,25,1,17,36,0,1,68,28,0,5,48,49,62,107,88,45,88,141,11,116,70,115,8,62,95,30,23,152,54,0,64,110,28,27,87,122,75,132,62,62,4,0,4,0,4,10,7,23,32,0,6,10,0,0,0,16,7,2,57,38,8,60,99,38,26,28,7,5,1,7,19,4,0,14,22,0,16,71,15,10,111,11,18,95,80,126,137,90,99,42,19,5,76,9,53,12,89,67,0,9,20,1,3,0,18,114,102,97,33,44,121,9,27,43,58,3,41,116,16,13,101,129,27,119,21,84,20,40,75,8,52,40,52,124,50,92,89,2,20,53,4,6,54,131,70,29,3,0,7,2,4,0,39,0,8,11,53,79,5,3,40,71,57,4,10,106,98,22,83,2,89,0,2,0,9,1,0,0,0,8,2,0,46,10,25,26,14,27,34,11,1,8,1,12,24,17,3,30,36,4,22,26,2,92,0,2,0,2,0,0,0,0,3,13,4,7,4,0,24,3,0,103,12,2,58,17,0,6,49,16,17,74,142,119,146,11,3,6,32,0,12,67,58,3,42,91,127,27,112,6,43,44,4,14,0,0,0,3,3,2,8,0,4,4,16,12,12,30,202,204,30,44,100,55,39,99,26,3,54,10,98,24,60,11,19,45,52,50,79,13,79,93,89,67,20,57,71,97,9,91,28,70,39,70,47,80,41,86,82,104,64,47,114,73,116,97,34,66,68,96,45,7,60,68,23,20,85,97,24,67,10,52,87,40,56,14,15,81,52,6,87,91,101

GO terms:
  GO:0005515 protein binding (F, IPI)
  GO:0000793 condensed chromosome (C, IDA)
  GO:0005737 cytoplasm (C, IDA)
  GO:0005876 spindle microtubule (C, IDA)
  GO:0034088 maintenance of mitotic sister chromatid cohesion (P, IMP)
  GO:0034090 maintenance of meiotic sister chromatid cohesion (P, IMP)
  GO:0050821 protein stabilization (P, IDA)
  GO:0005694 chromosome (C, EXP)
  GO:0040038 polar body extrusion after meiotic divisions (P, IMP)
  GO:0051298 centrosome duplication (P, IMP)
  GO:0051306 mitotic sister chromatid separation (P, IMP)
  GO:0051307 meiotic chromosome separation (P, IMP)
  GO:0051642 centrosome localization (P, IMP)
  GO:0060471 cortical granule exocytosis (P, IMP)
  GO:0000281 mitotic cytokinesis (P, IMP)
  GO:0002020 protease binding (F, IPI)
  GO:0031625 ubiquitin protein ligase binding (F, IPI)

B-factor: mean 129.47, std 21.64, range [42.3, 167.72]

Sequence (1092 aa):
HIEKLDELRKNVSCTVIGFAEQTAELQQEISELFIAEFGVNGPIDMNSLSKLARITSYYASSEYFQGLAKYQRTACKMFITWQTLRKEAMECRSKDREIFASIPAKLCFFYFYNGELCRAVVCLLDYIDLSDDTLAKEAALRWLMFLGETELIEKKLKTWKMDKSSKDMFSATEFAMNYLKKSEYRVEMLEKLMKLRDKVKSDPTRSFSRYELASYVSWLCSTLSNVPVGSALRECEFPDRVSHIQEAALKSDSLVRNRIPGLASSQFDNSVNASIWPFLDGHQEDSNYYVHIGSTIAWHFEMRRECALVNVTTAQTRDSMSAMILNLRVALKSASFFRVLQTTNTLAYYSSIIEEAGSEKNAKLMRVSCVNLLSSNPIVCNVCTIYPLHSSFAAEYMMSYAIHSDFSQLSIKHFNDEFARIRERGMSSQVLMHRDSSVRPRPNIIQNEIFGMCVIRWLTKKLDSKESADEDTMEIFNNALKIVRYLQQRTTDMILAVTQLGRQLEFPMECNYSWMRPTIDKERFEKVRLAMRNEMNHYGHILYREWRCRLFAYVGRTSRDPWEAAYAWAESTQIGARNAVQSRLEKCKRGLVTMSGHDRFKTCVQSMPDEMTLVQIAMADDKTIYLVKLHADRDPIIMPLAHYSQAVELMDKFTFLLDEDEMIAKYPGDITPEEFWKRRKIVDGRMMTFVDEVQKHFLGVAASLLMPSGQLGPKAAELAIKIHKLSKGGLLLGEAKEMVYQSKLMDAKSWEALILRFCEMRTTDEKFKSFLPLMHRNSVEVMNQDEKKYTYLVICPHLSQFCWERLPIFDEYPYVGRQVSIHSTFSQLEAMKSQEKQIPLQIDVQNAYYILDPDNNLGETQKRMVEYINKFNWEGTVGSAPKSNEISAALSQRDAFFFIGHGSGSSVMPRSVLKQSTCNAISLLMGCGSVRTIPQALGFDGKTAILDYAMAKCPLIVGCLWTVTDGEIDRFLIRMIDDCFELRQLSEAMHEARSKARLKYLTGAAVVMYGLPVVAKQLAADIEDDMLNLEDQDVVLSEDRPYGDVIDPAESEAEALAELGVEEWDSYPPIDPASRIGDDFNYVLRTEDFAE

Organism: Caenorhabditis elegans (NCBI:txid6239)

Foldseek 3Di:
DVVVLVVLLVQLLCLLLVLLVLLLVLLVVCVVVCCVQARLQGDDDLVCVLSVLVSLLCSQQDPSQLVCLVSLLSVLVLLVVCVVCLVVLQVPPDCVLQLSLQSLLSVLLVCLLLVLLLLNLLSLVSSCVRPVDDLSVLLSVLSCVVQVVLPQCVVVLVPHDQDPLRVLQSVLVVLLSVCQPDPVSLLVSQVVLVCSLVVLVVDPDPDLSSLSSNLRSLQSQLLSQLDWADPSRFVPFGFHNLQSLVVSLVSLLVSCCVFANQLHLPDSSNNGSLRCNCRPVDCSSPRVSSNVNSSSSSSNLVSLLVNLVQCLFLLQPPSNSSSLRSQQVSVSSSSNLQSNLSSLLVQLLSLLAKPLFVCVVVNVSRLVSSVLNQDPPHCCSRLVSCCLPRLLSVLSVLLSVCSNVVQDPVSLVVVLVVNVVSCVSPQVSNCSSRVDPPDGDQGGPSSLLSLLSRVLSNLLVCLQVPALDDPVSVVSLVSNQVNNPPRSIPRVSSNLLSVLSVLCSVPVPPPDFDQADFDPDVVSVVVVVVVLVSVCQICQQPSTQRNLQSRLLVCLVDPDFLLSNVLSQQRNADSNLLVVLVSLVSITHNPPRRHNHSVRVLVVLLVPDQLDKEWEWAAGNSGFIWIWIGHNQFRIDIATQYGVNLVCVVVVVVVVLLVVVVCCQVDVDDDDVVCSCVVCQVSLVVVVVSLVCCCPRGRRLVLLVLDTFGHAFPQLLVLLVVLQVLQVFLDHSRRSSCLLVSLVPDDLVSSLVVSVSSNRVPPGDPVCNVCPSVSSVVSVVRNVVGDLGAREYQYQLSCVLDLSQDHPSCLVPLRYFYAHGPSLQSVLVVVCVVVVADLAHAFDCQAAEEEAAAQPPPPCLSVVLVVLCVVGRYDYDGHHQDDLVVVLVRQDPHQAYYYLYEAECPPNHPLVSLSVHAGNYAYEHEYFANPAFSNIDRRSRGDHCVSSNSSSSHAKYKYFSGHADSVQSSVLVSQQVCCLPCVQWRSNSLSVSCVVGPRNCSHSSRIHMHHRIHHYHD/DDDDDDDDPDDPCNPPPDDPDDPPPDDPPDDDDDPDDDPDDDDDDDDQDPVRVVVVVVVPPDDDPCVVVVVVVD

Secondary structure (DSSP, 8-state):
-HHHHHHHHHHHHHHHHHHHHHHHHHHHHTHHHHHHHT-SS----GGGHHHHHHHHHHHHTSTTTTTHHHHHHHHHHHHHHHHHTHHHHHTT-SGGGTTSTTTHHHHHHHHHHTT-HHHHHHHHHHHHHHH--HHHHTTHHHHHHHTT-HHHHHHHHHHS---TTTHHHHHHHHHHHHHHH-STTTTHHHHHHHHHHHHHHH----BHHHHHHHHHHHHHTTGGG-S---TTTSSS-B--HHHHHTTHHHHHHHHHHHH-GGG-SS---TTS----TTTTT--SS-STTTTTTHHHHHHHHHHHHHHHHTTSSS--TTHHHHHHHHHHHHHHHHT-HHHHHHHHHHHHHHHHHS-SSS-HHHHHHHHHHHHHHHSSS----SHHHHTTT-HHHHHHHHHHHHHHHTS-HHHHHHHHHHHHHHHHHTHHHHHHHHT-SSS-PPPPHHHHHHHHHHHHHHHHHHHHHT----HHHHHHHHHHHHHHTT-SSS-HHHHHHHHHHHHHHH-------TTT-----HHHHHHHHHHHHHHHHSSTT---HHHHHHHHHHHHHH-SSSHHHHHHHHHTS-HHHHHHHHHHHT-B-SSSSS--HHHHHHHHHHHS-SSEEEEEEEE-SSSEEEEEEE-SSSPPEEEEEEEHHHHHHHHHHHHHHHHHHHHHHH--TT--HHHHHHHHHHHHHHHHHHHHHIIIIISGGGGGGGS---PPPTTTHHHHHHHHHHTTTSS-HHHHHHHTTTTTTS-HHHHHHHHHHHHTTS---HHHHHTSHHHHHHHHHHHTT----EEEEE--TTSTTS-SSSSSSSSS-----EES-HHHHHHHHHHHHHTT--SSEEE-GGG-EEEE-GGG-S-HHHHHHHHHHHHS--EEEESS---HHHHHHHHHHSSEEEE-SSSSSSSSS-HHHHTTS---SEEEE-SSSTTPPB--STTS--B-SHHHHHHTT-SEEE---S--BTTHHHHHHHHHHHHHH----HHHHHHHHHHH-SSTTTTGGG--EEESPEEE--/--PPP--B---SSTTTT-----S-SS-SS---B---S------------TTTHHHHHHS----SS-TTTTTTT-